Protein 1WJI (pdb70)

GO terms:
  GO:0005634 nucleus (C, IDA)
  GO:0003682 chromatin binding (F, IDA)
  GO:0003713 transcription coactivator activity (F, IDA)
  GO:0035145 exon-exon junction complex (C, IDA)
  GO:0140006 histone H3 reader activity (F, IDA)
  GO:0140008 histone H4 reader activity (F, IDA)
  GO:0005737 cytoplasm (C, EXP)
  GO:0005515 protein binding (F, IPI)
  GO:0005654 nucleoplasm (C, IDA)
  GO:0005829 cytosol (C, IDA)
  GO:0003723 RNA binding (F, HDA)

Nearest PDB structures (foldseek):
  1wji-assembly1_A  TM=7.629E-01  e=2.095E-09  Homo sapiens
  2dai-assembly1_A  TM=6.788E-01  e=2.883E-02  Homo sapiens
  2dak-assembly1_A  TM=6.806E-01  e=3.077E-02  Homo sapiens
  1vg5-assembly1_A  TM=7.131E-01  e=9.955E-02  Arabidopsis thaliana
  2lbc-assembly1_A  TM=7.531E-01  e=1.791E-01  Homo sapiens

Foldseek 3Di:
DPPDPDQEDPVLQVVVCVVPDDSVQLRVLCSVVRNDSVSSVVVVVVVDDDDDDPDDDDPPDDD

Structure (mmCIF, N/CA/C/O backbone):
data_1WJI
#
_entry.id   1WJI
#
loop_
_atom_site.group_PDB
_atom_site.id
_atom_site.type_symbol
_atom_site.label_atom_id
_atom_site.label_alt_id
_atom_site.label_comp_id
_atom_site.label_asym_id
_atom_site.label_entity_id
_atom_site.label_seq_id
_atom_site.pdbx_PDB_ins_code
_atom_site.Cartn_x
_atom_site.Cartn_y
_atom_site.Cartn_z
_atom_site.occupancy
_atom_site.B_iso_or_equiv
_atom_site.auth_seq_id
_atom_site.auth_comp_id
_atom_site.auth_asym_id
_atom_site.auth_atom_id
_atom_site.pdbx_PDB_model_num
ATOM 1 N N . GLY A 1 1 ? 19.324 4.575 4.700 1.00 0.00 1 GLY A N 1
ATOM 2 C CA . GLY A 1 1 ? 18.756 5.870 4.374 1.00 0.00 1 GLY A CA 1
ATOM 3 C C . GLY A 1 1 ? 19.810 6.952 4.257 1.00 0.00 1 GLY A C 1
ATOM 4 O O . GLY A 1 1 ? 20.932 6.791 4.737 1.00 0.00 1 GLY A O 1
ATOM 8 N N . SER A 1 2 ? 19.451 8.059 3.614 1.00 0.00 2 SER A N 1
ATOM 9 C CA . SER A 1 2 ? 20.376 9.171 3.429 1.00 0.00 2 SER A CA 1
ATOM 10 C C . SER A 1 2 ? 19.910 10.400 4.204 1.00 0.00 2 SER A C 1
ATOM 11 O O . SER A 1 2 ? 18.724 10.730 4.211 1.00 0.00 2 SER A O 1
ATOM 19 N N . SER A 1 3 ? 20.853 11.073 4.855 1.00 0.00 3 SER A N 1
ATOM 20 C CA . SER A 1 3 ? 20.540 12.264 5.636 1.00 0.00 3 SER A CA 1
ATOM 21 C C . SER A 1 3 ? 19.487 11.957 6.697 1.00 0.00 3 SER A C 1
ATOM 22 O O . SER A 1 3 ? 18.575 12.749 6.931 1.00 0.00 3 SER A O 1
ATOM 30 N N . GLY A 1 4 ? 19.621 10.799 7.337 1.00 0.00 4 GLY A N 1
ATOM 31 C CA . GLY A 1 4 ? 18.676 10.406 8.365 1.00 0.00 4 GLY A CA 1
ATOM 32 C C . GLY A 1 4 ? 17.243 10.418 7.870 1.00 0.00 4 GLY A C 1
ATOM 33 O O . GLY A 1 4 ? 16.656 11.482 7.673 1.00 0.00 4 GLY A O 1
ATOM 37 N N . SER A 1 5 ? 16.678 9.232 7.668 1.00 0.00 5 SER A N 1
ATOM 38 C CA . SER A 1 5 ? 15.307 9.110 7.188 1.00 0.00 5 SER A CA 1
ATOM 39 C C . SER A 1 5 ? 14.593 7.949 7.873 1.00 0.00 5 SER A C 1
ATOM 40 O O . SER A 1 5 ? 15.229 7.011 8.354 1.00 0.00 5 SER A O 1
ATOM 48 N N . SER A 1 6 ? 13.266 8.019 7.914 1.00 0.00 6 SER A N 1
ATOM 49 C CA . SER A 1 6 ? 12.464 6.977 8.543 1.00 0.00 6 SER A CA 1
ATOM 50 C C . SER A 1 6 ? 12.883 5.596 8.049 1.00 0.00 6 SER A C 1
ATOM 51 O O . SER A 1 6 ? 13.746 5.470 7.180 1.00 0.00 6 SER A O 1
ATOM 59 N N . GLY A 1 7 ? 12.266 4.560 8.609 1.00 0.00 7 GLY A N 1
ATOM 60 C CA . GLY A 1 7 ? 12.588 3.201 8.214 1.00 0.00 7 GLY A CA 1
ATOM 61 C C . GLY A 1 7 ? 11.857 2.775 6.956 1.00 0.00 7 GLY A C 1
ATOM 62 O O . GLY A 1 7 ? 11.544 1.597 6.780 1.00 0.00 7 GLY A O 1
ATOM 66 N N . VAL A 1 8 ? 11.583 3.735 6.079 1.00 0.00 8 VAL A N 1
ATOM 67 C CA . VAL A 1 8 ? 10.883 3.453 4.831 1.00 0.00 8 VAL A CA 1
ATOM 68 C C . VAL A 1 8 ? 11.716 3.876 3.626 1.00 0.00 8 VAL A C 1
ATOM 69 O O . VAL A 1 8 ? 12.550 4.777 3.721 1.00 0.00 8 VAL A O 1
ATOM 82 N N . ASP A 1 9 ? 11.485 3.220 2.494 1.00 0.00 9 ASP A N 1
ATOM 83 C CA . ASP A 1 9 ? 12.214 3.529 1.269 1.00 0.00 9 ASP A CA 1
ATOM 84 C C . ASP A 1 9 ? 11.395 4.449 0.368 1.00 0.00 9 ASP A C 1
ATOM 85 O O . ASP A 1 9 ? 10.567 3.987 -0.416 1.00 0.00 9 ASP A O 1
ATOM 94 N N . GLU A 1 10 ? 11.633 5.751 0.487 1.00 0.00 10 GLU A N 1
ATOM 95 C CA . GLU A 1 10 ? 10.916 6.734 -0.316 1.00 0.00 10 GLU A CA 1
ATOM 96 C C . GLU A 1 10 ? 10.644 6.197 -1.718 1.00 0.00 10 GLU A C 1
ATOM 97 O O . GLU A 1 10 ? 9.502 6.179 -2.178 1.00 0.00 10 GLU A O 1
ATOM 109 N N . LYS A 1 11 ? 11.701 5.761 -2.394 1.00 0.00 11 LYS A N 1
ATOM 110 C CA . LYS A 1 11 ? 11.579 5.223 -3.744 1.00 0.00 11 LYS A CA 1
ATOM 111 C C . LYS A 1 11 ? 10.403 4.256 -3.839 1.00 0.00 11 LYS A C 1
ATOM 112 O O . LYS A 1 11 ? 9.618 4.310 -4.785 1.00 0.00 11 LYS A O 1
ATOM 131 N N . ALA A 1 12 ? 10.288 3.372 -2.853 1.00 0.00 12 ALA A N 1
ATOM 132 C CA . ALA A 1 12 ? 9.206 2.396 -2.824 1.00 0.00 12 ALA A CA 1
ATOM 133 C C . ALA A 1 12 ? 7.880 3.056 -2.464 1.00 0.00 12 ALA A C 1
ATOM 134 O O . ALA A 1 12 ? 6.827 2.679 -2.979 1.00 0.00 12 ALA A O 1
ATOM 141 N N . LEU A 1 13 ? 7.938 4.043 -1.576 1.00 0.00 13 LEU A N 1
ATOM 142 C CA . LEU A 1 13 ? 6.740 4.756 -1.146 1.00 0.00 13 LEU A CA 1
ATOM 143 C C . LEU A 1 13 ? 6.063 5.445 -2.327 1.00 0.00 13 LEU A C 1
ATOM 144 O O . LEU A 1 13 ? 4.935 5.112 -2.690 1.00 0.00 13 LEU A O 1
ATOM 160 N N . LYS A 1 14 ? 6.760 6.406 -2.924 1.00 0.00 14 LYS A N 1
ATOM 161 C CA . LYS A 1 14 ? 6.229 7.140 -4.066 1.00 0.00 14 LYS A CA 1
ATOM 162 C C . LYS A 1 14 ? 5.597 6.189 -5.078 1.00 0.00 14 LYS A C 1
ATOM 163 O O . LYS A 1 14 ? 4.405 6.284 -5.373 1.00 0.00 14 LYS A O 1
ATOM 182 N N . HIS A 1 15 ? 6.402 5.272 -5.605 1.00 0.00 15 HIS A N 1
ATOM 183 C CA . HIS A 1 15 ? 5.919 4.302 -6.582 1.00 0.00 15 HIS A CA 1
ATOM 184 C C . HIS A 1 15 ? 4.530 3.797 -6.206 1.00 0.00 15 HIS A C 1
ATOM 185 O O . HIS A 1 15 ? 3.673 3.609 -7.070 1.00 0.00 15 HIS A O 1
ATOM 200 N N . ILE A 1 16 ? 4.315 3.579 -4.913 1.00 0.00 16 ILE A N 1
ATOM 201 C CA . ILE A 1 16 ? 3.030 3.096 -4.424 1.00 0.00 16 ILE A CA 1
ATOM 202 C C . ILE A 1 16 ? 2.002 4.221 -4.375 1.00 0.00 16 ILE A C 1
ATOM 203 O O . ILE A 1 16 ? 0.882 4.077 -4.866 1.00 0.00 16 ILE A O 1
ATOM 219 N N . THR A 1 17 ? 2.391 5.345 -3.781 1.00 0.00 17 THR A N 1
ATOM 220 C CA . THR A 1 17 ? 1.504 6.497 -3.669 1.00 0.00 17 THR A CA 1
ATOM 221 C C . THR A 1 17 ? 0.842 6.813 -5.005 1.00 0.00 17 THR A C 1
ATOM 222 O O . THR A 1 17 ? -0.314 7.231 -5.051 1.00 0.00 17 THR A O 1
ATOM 233 N N . GLU A 1 18 ? 1.583 6.610 -6.090 1.00 0.00 18 GLU A N 1
ATOM 234 C CA . GLU A 1 18 ? 1.066 6.875 -7.428 1.00 0.00 18 GLU A CA 1
ATOM 235 C C . GLU A 1 18 ? -0.302 6.226 -7.620 1.00 0.00 18 GLU A C 1
ATOM 236 O O . GLU A 1 18 ? -1.152 6.748 -8.342 1.00 0.00 18 GLU A O 1
ATOM 248 N N . MET A 1 19 ? -0.506 5.086 -6.970 1.00 0.00 19 MET A N 1
ATOM 249 C CA . MET A 1 19 ? -1.770 4.365 -7.069 1.00 0.00 19 MET A CA 1
ATOM 250 C C . MET A 1 19 ? -2.757 4.852 -6.013 1.00 0.00 19 MET A C 1
ATOM 251 O O . MET A 1 19 ? -3.651 4.115 -5.598 1.00 0.00 19 MET A O 1
ATOM 265 N N . GLY A 1 20 ? -2.589 6.098 -5.580 1.00 0.00 20 GLY A N 1
ATOM 266 C CA . GLY A 1 20 ? -3.472 6.660 -4.575 1.00 0.00 20 GLY A CA 1
ATOM 267 C C . GLY A 1 20 ? -3.365 5.944 -3.243 1.00 0.00 20 GLY A C 1
ATOM 268 O O . GLY A 1 20 ? -4.262 5.192 -2.861 1.00 0.00 20 GLY A O 1
ATOM 272 N N . PHE A 1 21 ? -2.264 6.176 -2.535 1.00 0.00 21 PHE A N 1
ATOM 273 C CA . PHE A 1 21 ? -2.042 5.545 -1.240 1.00 0.00 21 PHE A CA 1
ATOM 274 C C . PHE A 1 21 ? -1.459 6.542 -0.242 1.00 0.00 21 PHE A C 1
ATOM 275 O O . PHE A 1 21 ? -0.289 6.914 -0.332 1.00 0.00 21 PHE A O 1
ATOM 292 N N . SER A 1 22 ? -2.284 6.970 0.707 1.00 0.00 22 SER A N 1
ATOM 293 C CA . SER A 1 22 ? -1.853 7.928 1.720 1.00 0.00 22 SER A CA 1
ATOM 294 C C . SER A 1 22 ? -0.405 7.672 2.128 1.00 0.00 22 SER A C 1
ATOM 295 O O . SER A 1 22 ? -0.041 6.557 2.503 1.00 0.00 22 SER A O 1
ATOM 303 N N . LYS A 1 23 ? 0.417 8.713 2.052 1.00 0.00 23 LYS A N 1
ATOM 304 C CA . LYS A 1 23 ? 1.825 8.604 2.414 1.00 0.00 23 LYS A CA 1
ATOM 305 C C . LYS A 1 23 ? 1.989 7.899 3.756 1.00 0.00 23 LYS A C 1
ATOM 306 O O . LYS A 1 23 ? 2.892 7.081 3.931 1.00 0.00 23 LYS A O 1
ATOM 325 N N . GLU A 1 24 ? 1.109 8.220 4.700 1.00 0.00 24 GLU A N 1
ATOM 326 C CA . GLU A 1 24 ? 1.157 7.616 6.026 1.00 0.00 24 GLU A CA 1
ATOM 327 C C . GLU A 1 24 ? 0.914 6.111 5.947 1.00 0.00 24 GLU A C 1
ATOM 328 O O . GLU A 1 24 ? 1.546 5.331 6.659 1.00 0.00 24 GLU A O 1
ATOM 340 N N . ALA A 1 25 ? -0.008 5.712 5.078 1.00 0.00 25 ALA A N 1
ATOM 341 C CA . ALA A 1 25 ? -0.335 4.302 4.904 1.00 0.00 25 ALA A CA 1
ATOM 342 C C . ALA A 1 25 ? 0.816 3.548 4.246 1.00 0.00 25 ALA A C 1
ATOM 343 O O . ALA A 1 25 ? 1.329 2.574 4.796 1.00 0.00 25 ALA A O 1
ATOM 350 N N . SER A 1 26 ? 1.217 4.006 3.064 1.00 0.00 26 SER A N 1
ATOM 351 C CA . SER A 1 26 ? 2.305 3.372 2.328 1.00 0.00 26 SER A CA 1
ATOM 352 C C . SER A 1 26 ? 3.602 3.417 3.130 1.00 0.00 26 SER A C 1
ATOM 353 O O . SER A 1 26 ? 4.371 2.456 3.141 1.00 0.00 26 SER A O 1
ATOM 361 N N . ARG A 1 27 ? 3.837 4.541 3.799 1.00 0.00 27 ARG A N 1
ATOM 362 C CA . ARG A 1 27 ? 5.041 4.713 4.603 1.00 0.00 27 ARG A CA 1
ATOM 363 C C . ARG A 1 27 ? 5.163 3.605 5.645 1.00 0.00 27 ARG A C 1
ATOM 364 O O . ARG A 1 27 ? 6.069 2.775 5.579 1.00 0.00 27 ARG A O 1
ATOM 385 N N . GLN A 1 28 ? 4.243 3.600 6.605 1.00 0.00 28 GLN A N 1
ATOM 386 C CA . GLN A 1 28 ? 4.249 2.594 7.662 1.00 0.00 28 GLN A CA 1
ATOM 387 C C . GLN A 1 28 ? 4.336 1.189 7.075 1.00 0.00 28 GLN A C 1
ATOM 388 O O . GLN A 1 28 ? 5.247 0.427 7.398 1.00 0.00 28 GLN A O 1
ATOM 402 N N . ALA A 1 29 ? 3.383 0.853 6.213 1.00 0.00 29 ALA A N 1
ATOM 403 C CA . ALA A 1 29 ? 3.353 -0.460 5.580 1.00 0.00 29 ALA A CA 1
ATOM 404 C C . ALA A 1 29 ? 4.755 -0.910 5.183 1.00 0.00 29 ALA A C 1
ATOM 405 O O . ALA A 1 29 ? 5.262 -1.914 5.684 1.00 0.00 29 ALA A O 1
ATOM 412 N N . LEU A 1 30 ? 5.377 -0.160 4.279 1.00 0.00 30 LEU A N 1
ATOM 413 C CA . LEU A 1 30 ? 6.722 -0.482 3.814 1.00 0.00 30 LEU A CA 1
ATOM 414 C C . LEU A 1 30 ? 7.639 -0.817 4.986 1.00 0.00 30 LEU A C 1
ATOM 415 O O . LEU A 1 30 ? 8.334 -1.833 4.972 1.00 0.00 30 LEU A O 1
ATOM 431 N N . MET A 1 31 ? 7.633 0.043 5.999 1.00 0.00 31 MET A N 1
ATOM 432 C CA . MET A 1 31 ? 8.462 -0.164 7.181 1.00 0.00 31 MET A CA 1
ATOM 433 C C . MET A 1 31 ? 8.075 -1.454 7.898 1.00 0.00 31 MET A C 1
ATOM 434 O O . MET A 1 31 ? 8.926 -2.140 8.463 1.00 0.00 31 MET A O 1
ATOM 448 N N . ASP A 1 32 ? 6.786 -1.776 7.870 1.00 0.00 32 ASP A N 1
ATOM 449 C CA . ASP A 1 32 ? 6.287 -2.984 8.517 1.00 0.00 32 ASP A CA 1
ATOM 450 C C . ASP A 1 32 ? 6.716 -4.229 7.748 1.00 0.00 32 ASP A C 1
ATOM 451 O O . ASP A 1 32 ? 7.096 -5.237 8.342 1.00 0.00 32 ASP A O 1
ATOM 460 N N . ASN A 1 33 ? 6.651 -4.152 6.423 1.00 0.00 33 ASN A N 1
ATOM 461 C CA . ASN A 1 33 ? 7.031 -5.274 5.572 1.00 0.00 33 ASN A CA 1
ATOM 462 C C . ASN A 1 33 ? 8.500 -5.179 5.171 1.00 0.00 33 ASN A C 1
ATOM 463 O O . ASN A 1 33 ? 8.896 -5.655 4.108 1.00 0.00 33 ASN A O 1
ATOM 474 N N . GLY A 1 34 ? 9.304 -4.561 6.031 1.00 0.00 34 GLY A N 1
ATOM 475 C CA . GLY A 1 34 ? 10.720 -4.415 5.749 1.00 0.00 34 GLY A CA 1
ATOM 476 C C . GLY A 1 34 ? 10.980 -3.781 4.397 1.00 0.00 34 GLY A C 1
ATOM 477 O O . GLY A 1 34 ? 11.520 -4.422 3.497 1.00 0.00 34 GLY A O 1
ATOM 481 N N . ASN A 1 35 ? 10.592 -2.518 4.253 1.00 0.00 35 ASN A N 1
ATOM 482 C CA . ASN A 1 35 ? 10.784 -1.797 3.000 1.00 0.00 35 ASN A CA 1
ATOM 483 C C . ASN A 1 35 ? 10.460 -2.688 1.805 1.00 0.00 35 ASN A C 1
ATOM 484 O O . ASN A 1 35 ? 11.185 -2.699 0.811 1.00 0.00 35 ASN A O 1
ATOM 495 N N . ASN A 1 36 ? 9.364 -3.434 1.910 1.00 0.00 36 ASN A N 1
ATOM 496 C CA . ASN A 1 36 ? 8.944 -4.328 0.837 1.00 0.00 36 ASN A CA 1
ATOM 497 C C . ASN A 1 36 ? 8.063 -3.595 -0.169 1.00 0.00 36 ASN A C 1
ATOM 498 O O . ASN A 1 36 ? 6.893 -3.316 0.100 1.00 0.00 36 ASN A O 1
ATOM 509 N N . LEU A 1 37 ? 8.631 -3.285 -1.329 1.00 0.00 37 LEU A N 1
ATOM 510 C CA . LEU A 1 37 ? 7.897 -2.584 -2.377 1.00 0.00 37 LEU A CA 1
ATOM 511 C C . LEU A 1 37 ? 6.565 -3.271 -2.663 1.00 0.00 37 LEU A C 1
ATOM 512 O O . LEU A 1 37 ? 5.516 -2.628 -2.679 1.00 0.00 37 LEU A O 1
ATOM 528 N N . GLU A 1 38 ? 6.616 -4.581 -2.885 1.00 0.00 38 GLU A N 1
ATOM 529 C CA . GLU A 1 38 ? 5.413 -5.354 -3.168 1.00 0.00 38 GLU A CA 1
ATOM 530 C C . GLU A 1 38 ? 4.557 -5.506 -1.914 1.00 0.00 38 GLU A C 1
ATOM 531 O O . GLU A 1 38 ? 3.460 -4.956 -1.829 1.00 0.00 38 GLU A O 1
ATOM 543 N N . ALA A 1 39 ? 5.067 -6.258 -0.944 1.00 0.00 39 ALA A N 1
ATOM 544 C CA . ALA A 1 39 ? 4.350 -6.482 0.305 1.00 0.00 39 ALA A CA 1
ATOM 545 C C . ALA A 1 39 ? 3.594 -5.230 0.736 1.00 0.00 39 ALA A C 1
ATOM 546 O O . ALA A 1 39 ? 2.465 -5.311 1.220 1.00 0.00 39 ALA A O 1
ATOM 553 N N . ALA A 1 40 ? 4.223 -4.073 0.558 1.00 0.00 40 ALA A N 1
ATOM 554 C CA . ALA A 1 40 ? 3.609 -2.804 0.928 1.00 0.00 40 ALA A CA 1
ATOM 555 C C . ALA A 1 40 ? 2.164 -2.733 0.444 1.00 0.00 40 ALA A C 1
ATOM 556 O O . ALA A 1 40 ? 1.231 -2.701 1.247 1.00 0.00 40 ALA A O 1
ATOM 563 N N . LEU A 1 41 ? 1.986 -2.706 -0.872 1.00 0.00 41 LEU A N 1
ATOM 564 C CA . LEU A 1 41 ? 0.654 -2.638 -1.463 1.00 0.00 41 LEU A CA 1
ATOM 565 C C . LEU A 1 41 ? -0.268 -3.687 -0.851 1.00 0.00 41 LEU A C 1
ATOM 566 O O . LEU A 1 41 ? -1.324 -3.361 -0.311 1.00 0.00 41 LEU A O 1
ATOM 582 N N . ASN A 1 42 ? 0.141 -4.949 -0.938 1.00 0.00 42 ASN A N 1
ATOM 583 C CA . ASN A 1 42 ? -0.648 -6.047 -0.391 1.00 0.00 42 ASN A CA 1
ATOM 584 C C . ASN A 1 42 ? -1.359 -5.621 0.890 1.00 0.00 42 ASN A C 1
ATOM 585 O O . ASN A 1 42 ? -2.576 -5.761 1.014 1.00 0.00 42 ASN A O 1
ATOM 596 N N . VAL A 1 43 ? -0.590 -5.101 1.841 1.00 0.00 43 VAL A N 1
ATOM 597 C CA . VAL A 1 43 ? -1.145 -4.652 3.113 1.00 0.00 43 VAL A CA 1
ATOM 598 C C . VAL A 1 43 ? -2.108 -3.488 2.912 1.00 0.00 43 VAL A C 1
ATOM 599 O O . VAL A 1 43 ? -3.265 -3.544 3.332 1.00 0.00 43 VAL A O 1
ATOM 612 N N . LEU A 1 44 ? -1.625 -2.432 2.266 1.00 0.00 44 LEU A N 1
ATOM 613 C CA . LEU A 1 44 ? -2.443 -1.252 2.008 1.00 0.00 44 LEU A CA 1
ATOM 614 C C . LEU A 1 44 ? -3.773 -1.641 1.372 1.00 0.00 44 LEU A C 1
ATOM 615 O O . LEU A 1 44 ? -4.786 -0.967 1.564 1.00 0.00 44 LEU A O 1
ATOM 631 N N . LEU A 1 45 ? -3.765 -2.732 0.615 1.00 0.00 45 LEU A N 1
ATOM 632 C CA . LEU A 1 45 ? -4.972 -3.213 -0.049 1.00 0.00 45 LEU A CA 1
ATOM 633 C C . LEU A 1 45 ? -5.796 -4.090 0.888 1.00 0.00 45 LEU A C 1
ATOM 634 O O . LEU A 1 45 ? -6.910 -3.732 1.272 1.00 0.00 45 LEU A O 1
ATOM 650 N N . THR A 1 46 ? -5.240 -5.240 1.256 1.00 0.00 46 THR A N 1
ATOM 651 C CA . THR A 1 46 ? -5.922 -6.168 2.149 1.00 0.00 46 THR A CA 1
ATOM 652 C C . THR A 1 46 ? -6.749 -5.421 3.190 1.00 0.00 46 THR A C 1
ATOM 653 O O . THR A 1 46 ? -7.922 -5.727 3.400 1.00 0.00 46 THR A O 1
ATOM 664 N N . SER A 1 47 ? -6.129 -4.441 3.839 1.00 0.00 47 SER A N 1
ATOM 665 C CA . SER A 1 47 ? -6.807 -3.653 4.861 1.00 0.00 47 SER A CA 1
ATOM 666 C C . SER A 1 47 ? -7.923 -2.812 4.248 1.00 0.00 47 SER A C 1
ATOM 667 O O . SER A 1 47 ? -9.031 -2.749 4.778 1.00 0.00 47 SER A O 1
ATOM 675 N N . ASN A 1 48 ? -7.620 -2.167 3.126 1.00 0.00 48 ASN A N 1
ATOM 676 C CA . ASN A 1 48 ? -8.596 -1.329 2.439 1.00 0.00 48 ASN A CA 1
ATOM 677 C C . ASN A 1 48 ? -9.674 -2.181 1.776 1.00 0.00 48 ASN A C 1
ATOM 678 O O . ASN A 1 48 ? -9.384 -3.229 1.196 1.00 0.00 48 ASN A O 1
ATOM 689 N N . LYS A 1 49 ? -10.919 -1.725 1.864 1.00 0.00 49 LYS A N 1
ATOM 690 C CA . LYS A 1 49 ? -12.041 -2.444 1.272 1.00 0.00 49 LYS A CA 1
ATOM 691 C C . LYS A 1 49 ? -11.889 -2.537 -0.243 1.00 0.00 49 LYS A C 1
ATOM 692 O O . LYS A 1 49 ? -12.437 -1.719 -0.982 1.00 0.00 49 LYS A O 1
ATOM 711 N N . GLN A 1 50 ? -11.142 -3.538 -0.698 1.00 0.00 50 GLN A N 1
ATOM 712 C CA . GLN A 1 50 ? -10.920 -3.738 -2.125 1.00 0.00 50 GLN A CA 1
ATOM 713 C C . GLN A 1 50 ? -10.860 -5.223 -2.464 1.00 0.00 50 GLN A C 1
ATOM 714 O O . GLN A 1 50 ? -10.428 -6.040 -1.651 1.00 0.00 50 GLN A O 1
ATOM 728 N N . LYS A 1 51 ? -11.297 -5.567 -3.671 1.00 0.00 51 LYS A N 1
ATOM 729 C CA . LYS A 1 51 ? -11.293 -6.955 -4.120 1.00 0.00 51 LYS A CA 1
ATOM 730 C C . LYS A 1 51 ? -10.045 -7.257 -4.943 1.00 0.00 51 LYS A C 1
ATOM 731 O O . LYS A 1 51 ? -9.556 -6.420 -5.702 1.00 0.00 51 LYS A O 1
ATOM 750 N N . PRO A 1 52 ? -9.518 -8.481 -4.793 1.00 0.00 52 PRO A N 1
ATOM 751 C CA . PRO A 1 52 ? -8.321 -8.921 -5.516 1.00 0.00 52 PRO A CA 1
ATOM 752 C C . PRO A 1 52 ? -8.582 -9.110 -7.007 1.00 0.00 52 PRO A C 1
ATOM 753 O O . PRO A 1 52 ? -9.447 -9.891 -7.403 1.00 0.00 52 PRO A O 1
ATOM 764 N N . VAL A 1 53 ? -7.827 -8.389 -7.831 1.00 0.00 53 VAL A N 1
ATOM 765 C CA . VAL A 1 53 ? -7.976 -8.478 -9.278 1.00 0.00 53 VAL A CA 1
ATOM 766 C C . VAL A 1 53 ? -6.754 -9.129 -9.917 1.00 0.00 53 VAL A C 1
ATOM 767 O O . VAL A 1 53 ? -5.751 -8.465 -10.179 1.00 0.00 53 VAL A O 1
ATOM 780 N N . MET A 1 54 ? -6.845 -10.431 -10.165 1.00 0.00 54 MET A N 1
ATOM 781 C CA . MET A 1 54 ? -5.747 -11.171 -10.775 1.00 0.00 54 MET A CA 1
ATOM 782 C C . MET A 1 54 ? -6.082 -11.556 -12.213 1.00 0.00 54 MET A C 1
ATOM 783 O O . MET A 1 54 ? -6.415 -12.706 -12.496 1.00 0.00 54 MET A O 1
ATOM 797 N N . GLY A 1 55 ? -5.993 -10.585 -13.117 1.00 0.00 55 GLY A N 1
ATOM 798 C CA . GLY A 1 55 ? -6.290 -10.842 -14.513 1.00 0.00 55 GLY A CA 1
ATOM 799 C C . GLY A 1 55 ? -7.455 -11.795 -14.692 1.00 0.00 55 GLY A C 1
ATOM 800 O O . GLY A 1 55 ? -8.291 -11.961 -13.803 1.00 0.00 55 GLY A O 1
ATOM 804 N N . PRO A 1 56 ? -7.522 -12.440 -15.866 1.00 0.00 56 PRO A N 1
ATOM 805 C CA . PRO A 1 56 ? -8.590 -13.392 -16.186 1.00 0.00 56 PRO A CA 1
ATOM 806 C C . PRO A 1 56 ? -8.483 -14.678 -15.374 1.00 0.00 56 PRO A C 1
ATOM 807 O O . PRO A 1 56 ? -7.402 -15.085 -14.949 1.00 0.00 56 PRO A O 1
ATOM 818 N N . PRO A 1 57 ? -9.631 -15.336 -15.152 1.00 0.00 57 PRO A N 1
ATOM 819 C CA . PRO A 1 57 ? -9.692 -16.587 -14.389 1.00 0.00 57 PRO A CA 1
ATOM 820 C C . PRO A 1 57 ? -9.055 -17.753 -15.137 1.00 0.00 57 PRO A C 1
ATOM 821 O O . PRO A 1 57 ? -9.644 -18.303 -16.067 1.00 0.00 57 PRO A O 1
ATOM 832 N N . SER A 1 58 ? -7.847 -18.125 -14.724 1.00 0.00 58 SER A N 1
ATOM 833 C CA . SER A 1 58 ? -7.128 -19.224 -15.358 1.00 0.00 58 SER A CA 1
ATOM 834 C C . SER A 1 58 ? -7.492 -20.556 -14.709 1.00 0.00 58 SER A C 1
ATOM 835 O O . SER A 1 58 ? -7.564 -21.586 -15.378 1.00 0.00 58 SER A O 1
ATOM 843 N N . GLY A 1 59 ? -7.719 -20.527 -13.399 1.00 0.00 59 GLY A N 1
ATOM 844 C CA . GLY A 1 59 ? -8.073 -21.738 -12.681 1.00 0.00 59 GLY A CA 1
ATOM 845 C C . GLY A 1 59 ? -7.001 -22.805 -12.781 1.00 0.00 59 GLY A C 1
ATOM 846 O O . GLY A 1 59 ? -6.317 -22.935 -13.796 1.00 0.00 59 GLY A O 1
ATOM 850 N N . PRO A 1 60 ? -6.841 -23.591 -11.705 1.00 0.00 60 PRO A N 1
ATOM 851 C CA . PRO A 1 60 ? -5.845 -24.665 -11.651 1.00 0.00 60 PRO A CA 1
ATOM 852 C C . PRO A 1 60 ? -6.197 -25.829 -12.572 1.00 0.00 60 PRO A C 1
ATOM 853 O O . PRO A 1 60 ? -5.371 -26.275 -13.368 1.00 0.00 60 PRO A O 1
ATOM 864 N N . SER A 1 61 ? -7.428 -26.316 -12.457 1.00 0.00 61 SER A N 1
ATOM 865 C CA . SER A 1 61 ? -7.888 -27.431 -13.277 1.00 0.00 61 SER A CA 1
ATOM 866 C C . SER A 1 61 ? -9.388 -27.331 -13.537 1.00 0.00 61 SER A C 1
ATOM 867 O O . SER A 1 61 ? -10.141 -26.827 -12.705 1.00 0.00 61 SER A O 1
ATOM 875 N N . SER A 1 62 ? -9.815 -27.817 -14.699 1.00 0.00 62 SER A N 1
ATOM 876 C CA . SER A 1 62 ? -11.224 -27.780 -15.071 1.00 0.00 62 SER A CA 1
ATOM 877 C C . SER A 1 62 ? -11.997 -28.902 -14.385 1.00 0.00 62 SER A C 1
ATOM 878 O O . SER A 1 62 ? -12.090 -30.014 -14.903 1.00 0.00 62 SER A O 1
ATOM 886 N N . GLY A 1 63 ? -12.551 -28.601 -13.214 1.00 0.00 63 GLY A N 1
ATOM 887 C CA . GLY A 1 63 ? -13.309 -29.594 -12.475 1.00 0.00 63 GLY A CA 1
ATOM 888 C C . GLY A 1 63 ? -14.642 -29.907 -13.124 1.00 0.00 63 GLY A C 1
ATOM 889 O O . GLY A 1 63 ? -14.953 -29.392 -14.198 1.00 0.00 63 GLY A O 1
ATOM 893 N N . GLY A 1 1 ? 15.716 19.551 -0.074 1.00 0.00 1 GLY A N 2
ATOM 894 C CA . GLY A 1 1 ? 15.936 18.120 -0.171 1.00 0.00 1 GLY A CA 2
ATOM 895 C C . GLY A 1 1 ? 17.408 17.760 -0.188 1.00 0.00 1 GLY A C 2
ATOM 896 O O . GLY A 1 1 ? 17.855 16.988 -1.036 1.00 0.00 1 GLY A O 2
ATOM 900 N N . SER A 1 2 ? 18.164 18.321 0.751 1.00 0.00 2 SER A N 2
ATOM 901 C CA . SER A 1 2 ? 19.595 18.059 0.837 1.00 0.00 2 SER A CA 2
ATOM 902 C C . SER A 1 2 ? 19.868 16.787 1.635 1.00 0.00 2 SER A C 2
ATOM 903 O O . SER A 1 2 ? 20.448 15.831 1.121 1.00 0.00 2 SER A O 2
ATOM 911 N N . SER A 1 3 ? 19.444 16.785 2.895 1.00 0.00 3 SER A N 2
ATOM 912 C CA . SER A 1 3 ? 19.645 15.633 3.766 1.00 0.00 3 SER A CA 2
ATOM 913 C C . SER A 1 3 ? 18.920 14.406 3.221 1.00 0.00 3 SER A C 2
ATOM 914 O O . SER A 1 3 ? 18.168 14.495 2.252 1.00 0.00 3 SER A O 2
ATOM 922 N N . GLY A 1 4 ? 19.153 13.259 3.853 1.00 0.00 4 GLY A N 2
ATOM 923 C CA . GLY A 1 4 ? 18.516 12.030 3.418 1.00 0.00 4 GLY A CA 2
ATOM 924 C C . GLY A 1 4 ? 18.466 10.984 4.513 1.00 0.00 4 GLY A C 2
ATOM 925 O O . GLY A 1 4 ? 19.432 10.250 4.725 1.00 0.00 4 GLY A O 2
ATOM 929 N N . SER A 1 5 ? 17.338 10.915 5.213 1.00 0.00 5 SER A N 2
ATOM 930 C CA . SER A 1 5 ? 17.169 9.955 6.297 1.00 0.00 5 SER A CA 2
ATOM 931 C C . SER A 1 5 ? 15.703 9.557 6.445 1.00 0.00 5 SER A C 2
ATOM 932 O O . SER A 1 5 ? 14.839 10.402 6.676 1.00 0.00 5 SER A O 2
ATOM 940 N N . SER A 1 6 ? 15.432 8.262 6.311 1.00 0.00 6 SER A N 2
ATOM 941 C CA . SER A 1 6 ? 14.071 7.751 6.426 1.00 0.00 6 SER A CA 2
ATOM 942 C C . SER A 1 6 ? 14.062 6.225 6.425 1.00 0.00 6 SER A C 2
ATOM 943 O O . SER A 1 6 ? 14.675 5.591 5.568 1.00 0.00 6 SER A O 2
ATOM 951 N N . GLY A 1 7 ? 13.361 5.643 7.393 1.00 0.00 7 GLY A N 2
ATOM 952 C CA . GLY A 1 7 ? 13.285 4.197 7.486 1.00 0.00 7 GLY A CA 2
ATOM 953 C C . GLY A 1 7 ? 12.653 3.569 6.260 1.00 0.00 7 GLY A C 2
ATOM 954 O O . GLY A 1 7 ? 13.105 2.528 5.783 1.00 0.00 7 GLY A O 2
ATOM 958 N N . VAL A 1 8 ? 11.602 4.202 5.748 1.00 0.00 8 VAL A N 2
ATOM 959 C CA . VAL A 1 8 ? 10.906 3.699 4.570 1.00 0.00 8 VAL A CA 2
ATOM 960 C C . VAL A 1 8 ? 11.668 4.038 3.294 1.00 0.00 8 VAL A C 2
ATOM 961 O O . VAL A 1 8 ? 12.276 5.103 3.187 1.00 0.00 8 VAL A O 2
ATOM 974 N N . ASP A 1 9 ? 11.631 3.126 2.329 1.00 0.00 9 ASP A N 2
ATOM 975 C CA . ASP A 1 9 ? 12.318 3.329 1.059 1.00 0.00 9 ASP A CA 2
ATOM 976 C C . ASP A 1 9 ? 11.512 4.247 0.146 1.00 0.00 9 ASP A C 2
ATOM 977 O O . ASP A 1 9 ? 10.618 3.797 -0.570 1.00 0.00 9 ASP A O 2
ATOM 986 N N . GLU A 1 10 ? 11.833 5.537 0.178 1.00 0.00 10 GLU A N 2
ATOM 987 C CA . GLU A 1 10 ? 11.137 6.518 -0.645 1.00 0.00 10 GLU A CA 2
ATOM 988 C C . GLU A 1 10 ? 10.775 5.928 -2.006 1.00 0.00 10 GLU A C 2
ATOM 989 O O . GLU A 1 10 ? 9.612 5.935 -2.409 1.00 0.00 10 GLU A O 2
ATOM 1001 N N . LYS A 1 11 ? 11.781 5.419 -2.709 1.00 0.00 11 LYS A N 2
ATOM 1002 C CA . LYS A 1 11 ? 11.571 4.825 -4.024 1.00 0.00 11 LYS A CA 2
ATOM 1003 C C . LYS A 1 11 ? 10.340 3.924 -4.024 1.00 0.00 11 LYS A C 2
ATOM 1004 O O . LYS A 1 11 ? 9.529 3.966 -4.948 1.00 0.00 11 LYS A O 2
ATOM 1023 N N . ALA A 1 12 ? 10.208 3.111 -2.981 1.00 0.00 12 ALA A N 2
ATOM 1024 C CA . ALA A 1 12 ? 9.074 2.203 -2.859 1.00 0.00 12 ALA A CA 2
ATOM 1025 C C . ALA A 1 12 ? 7.826 2.943 -2.390 1.00 0.00 12 ALA A C 2
ATOM 1026 O O . ALA A 1 12 ? 6.716 2.662 -2.846 1.00 0.00 12 ALA A O 2
ATOM 1033 N N . LEU A 1 13 ? 8.013 3.890 -1.477 1.00 0.00 13 LEU A N 2
ATOM 1034 C CA . LEU A 1 13 ? 6.901 4.671 -0.946 1.00 0.00 13 LEU A CA 2
ATOM 1035 C C . LEU A 1 13 ? 6.169 5.406 -2.063 1.00 0.00 13 LEU A C 2
ATOM 1036 O O . LEU A 1 13 ? 4.962 5.240 -2.244 1.00 0.00 13 LEU A O 2
ATOM 1052 N N . LYS A 1 14 ? 6.907 6.218 -2.813 1.00 0.00 14 LYS A N 2
ATOM 1053 C CA . LYS A 1 14 ? 6.329 6.977 -3.916 1.00 0.00 14 LYS A CA 2
ATOM 1054 C C . LYS A 1 14 ? 5.612 6.054 -4.895 1.00 0.00 14 LYS A C 2
ATOM 1055 O O . LYS A 1 14 ? 4.413 6.196 -5.133 1.00 0.00 14 LYS A O 2
ATOM 1074 N N . HIS A 1 15 ? 6.355 5.106 -5.460 1.00 0.00 15 HIS A N 2
ATOM 1075 C CA . HIS A 1 15 ? 5.789 4.158 -6.412 1.00 0.00 15 HIS A CA 2
ATOM 1076 C C . HIS A 1 15 ? 4.383 3.739 -5.992 1.00 0.00 15 HIS A C 2
ATOM 1077 O O . HIS A 1 15 ? 3.524 3.480 -6.835 1.00 0.00 15 HIS A O 2
ATOM 1092 N N . ILE A 1 16 ? 4.157 3.674 -4.684 1.00 0.00 16 ILE A N 2
ATOM 1093 C CA . ILE A 1 16 ? 2.856 3.287 -4.153 1.00 0.00 16 ILE A CA 2
ATOM 1094 C C . ILE A 1 16 ? 1.894 4.470 -4.138 1.00 0.00 16 ILE A C 2
ATOM 1095 O O . ILE A 1 16 ? 0.830 4.428 -4.757 1.00 0.00 16 ILE A O 2
ATOM 1111 N N . THR A 1 17 ? 2.275 5.527 -3.428 1.00 0.00 17 THR A N 2
ATOM 1112 C CA . THR A 1 17 ? 1.448 6.723 -3.333 1.00 0.00 17 THR A CA 2
ATOM 1113 C C . THR A 1 17 ? 0.889 7.115 -4.696 1.00 0.00 17 THR A C 2
ATOM 1114 O O . THR A 1 17 ? -0.178 7.720 -4.788 1.00 0.00 17 THR A O 2
ATOM 1125 N N . GLU A 1 18 ? 1.618 6.766 -5.752 1.00 0.00 18 GLU A N 2
ATOM 1126 C CA . GLU A 1 18 ? 1.194 7.083 -7.110 1.00 0.00 18 GLU A CA 2
ATOM 1127 C C . GLU A 1 18 ? -0.146 6.426 -7.429 1.00 0.00 18 GLU A C 2
ATOM 1128 O O . GLU A 1 18 ? -1.053 7.067 -7.959 1.00 0.00 18 GLU A O 2
ATOM 1140 N N . MET A 1 19 ? -0.262 5.143 -7.102 1.00 0.00 19 MET A N 2
ATOM 1141 C CA . MET A 1 19 ? -1.491 4.399 -7.352 1.00 0.00 19 MET A CA 2
ATOM 1142 C C . MET A 1 19 ? -2.677 5.059 -6.656 1.00 0.00 19 MET A C 2
ATOM 1143 O O . MET A 1 19 ? -3.823 4.897 -7.074 1.00 0.00 19 MET A O 2
ATOM 1157 N N . GLY A 1 20 ? -2.394 5.803 -5.591 1.00 0.00 20 GLY A N 2
ATOM 1158 C CA . GLY A 1 20 ? -3.448 6.475 -4.854 1.00 0.00 20 GLY A CA 2
ATOM 1159 C C . GLY A 1 20 ? -3.508 6.042 -3.403 1.00 0.00 20 GLY A C 2
ATOM 1160 O O . GLY A 1 20 ? -4.500 5.461 -2.960 1.00 0.00 20 GLY A O 2
ATOM 1164 N N . PHE A 1 21 ? -2.443 6.322 -2.659 1.00 0.00 21 PHE A N 2
ATOM 1165 C CA . PHE A 1 21 ? -2.377 5.956 -1.249 1.00 0.00 21 PHE A CA 2
ATOM 1166 C C . PHE A 1 21 ? -1.849 7.115 -0.410 1.00 0.00 21 PHE A C 2
ATOM 1167 O O . PHE A 1 21 ? -1.108 7.966 -0.903 1.00 0.00 21 PHE A O 2
ATOM 1184 N N . SER A 1 22 ? -2.236 7.142 0.862 1.00 0.00 22 SER A N 2
ATOM 1185 C CA . SER A 1 22 ? -1.806 8.199 1.769 1.00 0.00 22 SER A CA 2
ATOM 1186 C C . SER A 1 22 ? -0.338 8.026 2.149 1.00 0.00 22 SER A C 2
ATOM 1187 O O . SER A 1 22 ? 0.053 7.005 2.713 1.00 0.00 22 SER A O 2
ATOM 1195 N N . LYS A 1 23 ? 0.470 9.032 1.834 1.00 0.00 23 LYS A N 2
ATOM 1196 C CA . LYS A 1 23 ? 1.895 8.995 2.141 1.00 0.00 23 LYS A CA 2
ATOM 1197 C C . LYS A 1 23 ? 2.144 8.320 3.486 1.00 0.00 23 LYS A C 2
ATOM 1198 O O . LYS A 1 23 ? 3.003 7.447 3.603 1.00 0.00 23 LYS A O 2
ATOM 1217 N N . GLU A 1 24 ? 1.385 8.731 4.498 1.00 0.00 24 GLU A N 2
ATOM 1218 C CA . GLU A 1 24 ? 1.524 8.164 5.835 1.00 0.00 24 GLU A CA 2
ATOM 1219 C C . GLU A 1 24 ? 1.239 6.665 5.823 1.00 0.00 24 GLU A C 2
ATOM 1220 O O . GLU A 1 24 ? 2.030 5.868 6.325 1.00 0.00 24 GLU A O 2
ATOM 1232 N N . ALA A 1 25 ? 0.102 6.290 5.246 1.00 0.00 25 ALA A N 2
ATOM 1233 C CA . ALA A 1 25 ? -0.288 4.888 5.167 1.00 0.00 25 ALA A CA 2
ATOM 1234 C C . ALA A 1 25 ? 0.809 4.048 4.523 1.00 0.00 25 ALA A C 2
ATOM 1235 O O . ALA A 1 25 ? 1.220 3.023 5.067 1.00 0.00 25 ALA A O 2
ATOM 1242 N N . SER A 1 26 ? 1.279 4.488 3.360 1.00 0.00 26 SER A N 2
ATOM 1243 C CA . SER A 1 26 ? 2.327 3.774 2.639 1.00 0.00 26 SER A CA 2
ATOM 1244 C C . SER A 1 26 ? 3.598 3.683 3.478 1.00 0.00 26 SER A C 2
ATOM 1245 O O . SER A 1 26 ? 4.158 2.602 3.660 1.00 0.00 26 SER A O 2
ATOM 1253 N N . ARG A 1 27 ? 4.048 4.825 3.986 1.00 0.00 27 ARG A N 2
ATOM 1254 C CA . ARG A 1 27 ? 5.253 4.876 4.804 1.00 0.00 27 ARG A CA 2
ATOM 1255 C C . ARG A 1 27 ? 5.250 3.760 5.846 1.00 0.00 27 ARG A C 2
ATOM 1256 O O . ARG A 1 27 ? 6.171 2.945 5.898 1.00 0.00 27 ARG A O 2
ATOM 1277 N N . GLN A 1 28 ? 4.210 3.732 6.672 1.00 0.00 28 GLN A N 2
ATOM 1278 C CA . GLN A 1 28 ? 4.089 2.718 7.713 1.00 0.00 28 GLN A CA 2
ATOM 1279 C C . GLN A 1 28 ? 4.062 1.318 7.108 1.00 0.00 28 GLN A C 2
ATOM 1280 O O . GLN A 1 28 ? 4.863 0.458 7.473 1.00 0.00 28 GLN A O 2
ATOM 1294 N N . ALA A 1 29 ? 3.136 1.097 6.180 1.00 0.00 29 ALA A N 2
ATOM 1295 C CA . ALA A 1 29 ? 3.007 -0.198 5.524 1.00 0.00 29 ALA A CA 2
ATOM 1296 C C . ALA A 1 29 ? 4.375 -0.784 5.190 1.00 0.00 29 ALA A C 2
ATOM 1297 O O . ALA A 1 29 ? 4.735 -1.859 5.672 1.00 0.00 29 ALA A O 2
ATOM 1304 N N . LEU A 1 30 ? 5.132 -0.071 4.364 1.00 0.00 30 LEU A N 2
ATOM 1305 C CA . LEU A 1 30 ? 6.462 -0.521 3.965 1.00 0.00 30 LEU A CA 2
ATOM 1306 C C . LEU A 1 30 ? 7.341 -0.771 5.186 1.00 0.00 30 LEU A C 2
ATOM 1307 O O . LEU A 1 30 ? 7.922 -1.845 5.336 1.00 0.00 30 LEU A O 2
ATOM 1323 N N . MET A 1 31 ? 7.432 0.228 6.058 1.00 0.00 31 MET A N 2
ATOM 1324 C CA . MET A 1 31 ? 8.238 0.115 7.268 1.00 0.00 31 MET A CA 2
ATOM 1325 C C . MET A 1 31 ? 7.868 -1.140 8.052 1.00 0.00 31 MET A C 2
ATOM 1326 O O . MET A 1 31 ? 8.664 -1.646 8.843 1.00 0.00 31 MET A O 2
ATOM 1340 N N . ASP A 1 32 ? 6.656 -1.636 7.828 1.00 0.00 32 ASP A N 2
ATOM 1341 C CA . ASP A 1 32 ? 6.181 -2.832 8.514 1.00 0.00 32 ASP A CA 2
ATOM 1342 C C . ASP A 1 32 ? 6.541 -4.088 7.726 1.00 0.00 32 ASP A C 2
ATOM 1343 O O . ASP A 1 32 ? 6.757 -5.153 8.303 1.00 0.00 32 ASP A O 2
ATOM 1352 N N . ASN A 1 33 ? 6.604 -3.955 6.406 1.00 0.00 33 ASN A N 2
ATOM 1353 C CA . ASN A 1 33 ? 6.936 -5.080 5.539 1.00 0.00 33 ASN A CA 2
ATOM 1354 C C . ASN A 1 33 ? 8.396 -5.016 5.100 1.00 0.00 33 ASN A C 2
ATOM 1355 O O . ASN A 1 33 ? 8.747 -5.463 4.009 1.00 0.00 33 ASN A O 2
ATOM 1366 N N . GLY A 1 34 ? 9.242 -4.457 5.960 1.00 0.00 34 GLY A N 2
ATOM 1367 C CA . GLY A 1 34 ? 10.654 -4.346 5.644 1.00 0.00 34 GLY A CA 2
ATOM 1368 C C . GLY A 1 34 ? 10.899 -3.645 4.322 1.00 0.00 34 GLY A C 2
ATOM 1369 O O . GLY A 1 34 ? 11.613 -4.159 3.463 1.00 0.00 34 GLY A O 2
ATOM 1373 N N . ASN A 1 35 ? 10.303 -2.468 4.159 1.00 0.00 35 ASN A N 2
ATOM 1374 C CA . ASN A 1 35 ? 10.458 -1.696 2.931 1.00 0.00 35 ASN A CA 2
ATOM 1375 C C . ASN A 1 35 ? 10.210 -2.570 1.705 1.00 0.00 35 ASN A C 2
ATOM 1376 O O . ASN A 1 35 ? 10.982 -2.545 0.747 1.00 0.00 35 ASN A O 2
ATOM 1387 N N . ASN A 1 36 ? 9.128 -3.340 1.743 1.00 0.00 36 ASN A N 2
ATOM 1388 C CA . ASN A 1 36 ? 8.777 -4.221 0.635 1.00 0.00 36 ASN A CA 2
ATOM 1389 C C . ASN A 1 36 ? 7.923 -3.487 -0.395 1.00 0.00 36 ASN A C 2
ATOM 1390 O O . ASN A 1 36 ? 6.743 -3.221 -0.162 1.00 0.00 36 ASN A O 2
ATOM 1401 N N . LEU A 1 37 ? 8.527 -3.163 -1.533 1.00 0.00 37 LEU A N 2
ATOM 1402 C CA . LEU A 1 37 ? 7.822 -2.460 -2.600 1.00 0.00 37 LEU A CA 2
ATOM 1403 C C . LEU A 1 37 ? 6.486 -3.130 -2.903 1.00 0.00 37 LEU A C 2
ATOM 1404 O O . LEU A 1 37 ? 5.439 -2.484 -2.883 1.00 0.00 37 LEU A O 2
ATOM 1420 N N . GLU A 1 38 ? 6.530 -4.429 -3.181 1.00 0.00 38 GLU A N 2
ATOM 1421 C CA . GLU A 1 38 ? 5.322 -5.186 -3.486 1.00 0.00 38 GLU A CA 2
ATOM 1422 C C . GLU A 1 38 ? 4.503 -5.437 -2.223 1.00 0.00 38 GLU A C 2
ATOM 1423 O O . GLU A 1 38 ? 3.407 -4.900 -2.064 1.00 0.00 38 GLU A O 2
ATOM 1435 N N . ALA A 1 39 ? 5.043 -6.257 -1.328 1.00 0.00 39 ALA A N 2
ATOM 1436 C CA . ALA A 1 39 ? 4.365 -6.578 -0.079 1.00 0.00 39 ALA A CA 2
ATOM 1437 C C . ALA A 1 39 ? 3.618 -5.366 0.468 1.00 0.00 39 ALA A C 2
ATOM 1438 O O . ALA A 1 39 ? 2.481 -5.480 0.926 1.00 0.00 39 ALA A O 2
ATOM 1445 N N . ALA A 1 40 ? 4.265 -4.207 0.418 1.00 0.00 40 ALA A N 2
ATOM 1446 C CA . ALA A 1 40 ? 3.662 -2.973 0.908 1.00 0.00 40 ALA A CA 2
ATOM 1447 C C . ALA A 1 40 ? 2.199 -2.874 0.489 1.00 0.00 40 ALA A C 2
ATOM 1448 O O . ALA A 1 40 ? 1.299 -2.904 1.329 1.00 0.00 40 ALA A O 2
ATOM 1455 N N . LEU A 1 41 ? 1.969 -2.755 -0.814 1.00 0.00 41 LEU A N 2
ATOM 1456 C CA . LEU A 1 41 ? 0.614 -2.651 -1.345 1.00 0.00 41 LEU A CA 2
ATOM 1457 C C . LEU A 1 41 ? -0.277 -3.754 -0.784 1.00 0.00 41 LEU A C 2
ATOM 1458 O O . LEU A 1 41 ? -1.301 -3.480 -0.159 1.00 0.00 41 LEU A O 2
ATOM 1474 N N . ASN A 1 42 ? 0.121 -5.002 -1.010 1.00 0.00 42 ASN A N 2
ATOM 1475 C CA . ASN A 1 42 ? -0.642 -6.147 -0.525 1.00 0.00 42 ASN A CA 2
ATOM 1476 C C . ASN A 1 42 ? -1.296 -5.835 0.817 1.00 0.00 42 ASN A C 2
ATOM 1477 O O . ASN A 1 42 ? -2.508 -5.984 0.979 1.00 0.00 42 ASN A O 2
ATOM 1488 N N . VAL A 1 43 ? -0.486 -5.402 1.778 1.00 0.00 43 VAL A N 2
ATOM 1489 C CA . VAL A 1 43 ? -0.986 -5.068 3.106 1.00 0.00 43 VAL A CA 2
ATOM 1490 C C . VAL A 1 43 ? -2.000 -3.932 3.042 1.00 0.00 43 VAL A C 2
ATOM 1491 O O . VAL A 1 43 ? -3.045 -3.979 3.693 1.00 0.00 43 VAL A O 2
ATOM 1504 N N . LEU A 1 44 ? -1.686 -2.910 2.253 1.00 0.00 44 LEU A N 2
ATOM 1505 C CA . LEU A 1 44 ? -2.570 -1.759 2.102 1.00 0.00 44 LEU A CA 2
ATOM 1506 C C . LEU A 1 44 ? -3.913 -2.178 1.513 1.00 0.00 44 LEU A C 2
ATOM 1507 O O . LEU A 1 44 ? -4.957 -1.627 1.865 1.00 0.00 44 LEU A O 2
ATOM 1523 N N . LEU A 1 45 ? -3.880 -3.158 0.617 1.00 0.00 45 LEU A N 2
ATOM 1524 C CA . LEU A 1 45 ? -5.096 -3.653 -0.020 1.00 0.00 45 LEU A CA 2
ATOM 1525 C C . LEU A 1 45 ? -5.799 -4.674 0.868 1.00 0.00 45 LEU A C 2
ATOM 1526 O O . LEU A 1 45 ? -6.901 -4.431 1.361 1.00 0.00 45 LEU A O 2
ATOM 1542 N N . THR A 1 46 ? -5.153 -5.819 1.071 1.00 0.00 46 THR A N 2
ATOM 1543 C CA . THR A 1 46 ? -5.715 -6.876 1.901 1.00 0.00 46 THR A CA 2
ATOM 1544 C C . THR A 1 46 ? -6.521 -6.298 3.058 1.00 0.00 46 THR A C 2
ATOM 1545 O O . THR A 1 46 ? -7.562 -6.838 3.434 1.00 0.00 46 THR A O 2
ATOM 1556 N N . SER A 1 47 ? -6.035 -5.195 3.619 1.00 0.00 47 SER A N 2
ATOM 1557 C CA . SER A 1 47 ? -6.709 -4.545 4.737 1.00 0.00 47 SER A CA 2
ATOM 1558 C C . SER A 1 47 ? -7.927 -3.761 4.255 1.00 0.00 47 SER A C 2
ATOM 1559 O O . SER A 1 47 ? -9.047 -3.997 4.704 1.00 0.00 47 SER A O 2
ATOM 1567 N N . ASN A 1 48 ? -7.697 -2.829 3.336 1.00 0.00 48 ASN A N 2
ATOM 1568 C CA . ASN A 1 48 ? -8.774 -2.009 2.793 1.00 0.00 48 ASN A CA 2
ATOM 1569 C C . ASN A 1 48 ? -9.656 -2.825 1.853 1.00 0.00 48 ASN A C 2
ATOM 1570 O O . ASN A 1 48 ? -9.326 -3.957 1.499 1.00 0.00 48 ASN A O 2
ATOM 1581 N N . LYS A 1 49 ? -10.780 -2.241 1.450 1.00 0.00 49 LYS A N 2
ATOM 1582 C CA . LYS A 1 49 ? -11.710 -2.911 0.549 1.00 0.00 49 LYS A CA 2
ATOM 1583 C C . LYS A 1 49 ? -11.207 -2.859 -0.890 1.00 0.00 49 LYS A C 2
ATOM 1584 O O . LYS A 1 49 ? -11.490 -1.911 -1.621 1.00 0.00 49 LYS A O 2
ATOM 1603 N N . GLN A 1 50 ? -10.462 -3.885 -1.288 1.00 0.00 50 GLN A N 2
ATOM 1604 C CA . GLN A 1 50 ? -9.920 -3.956 -2.640 1.00 0.00 50 GLN A CA 2
ATOM 1605 C C . GLN A 1 50 ? -10.921 -3.416 -3.656 1.00 0.00 50 GLN A C 2
ATOM 1606 O O . GLN A 1 50 ? -12.130 -3.435 -3.424 1.00 0.00 50 GLN A O 2
ATOM 1620 N N . LYS A 1 51 ? -10.410 -2.934 -4.784 1.00 0.00 51 LYS A N 2
ATOM 1621 C CA . LYS A 1 51 ? -11.258 -2.388 -5.837 1.00 0.00 51 LYS A CA 2
ATOM 1622 C C . LYS A 1 51 ? -11.149 -3.222 -7.109 1.00 0.00 51 LYS A C 2
ATOM 1623 O O . LYS A 1 51 ? -10.098 -3.781 -7.426 1.00 0.00 51 LYS A O 2
ATOM 1642 N N . PRO A 1 52 ? -12.258 -3.307 -7.859 1.00 0.00 52 PRO A N 2
ATOM 1643 C CA . PRO A 1 52 ? -12.311 -4.069 -9.110 1.00 0.00 52 PRO A CA 2
ATOM 1644 C C . PRO A 1 52 ? -11.493 -3.418 -10.220 1.00 0.00 52 PRO A C 2
ATOM 1645 O O . PRO A 1 52 ? -11.715 -2.259 -10.571 1.00 0.00 52 PRO A O 2
ATOM 1656 N N . VAL A 1 53 ? -10.546 -4.171 -10.771 1.00 0.00 53 VAL A N 2
ATOM 1657 C CA . VAL A 1 53 ? -9.695 -3.667 -11.843 1.00 0.00 53 VAL A CA 2
ATOM 1658 C C . VAL A 1 53 ? -10.451 -3.615 -13.165 1.00 0.00 53 VAL A C 2
ATOM 1659 O O . VAL A 1 53 ? -10.931 -4.636 -13.658 1.00 0.00 53 VAL A O 2
ATOM 1672 N N . MET A 1 54 ? -10.553 -2.419 -13.736 1.00 0.00 54 MET A N 2
ATOM 1673 C CA . MET A 1 54 ? -11.250 -2.234 -15.003 1.00 0.00 54 MET A CA 2
ATOM 1674 C C . MET A 1 54 ? -10.331 -2.550 -16.180 1.00 0.00 54 MET A C 2
ATOM 1675 O O . MET A 1 54 ? -9.474 -1.746 -16.543 1.00 0.00 54 MET A O 2
ATOM 1689 N N . GLY A 1 55 ? -10.517 -3.726 -16.771 1.00 0.00 55 GLY A N 2
ATOM 1690 C CA . GLY A 1 55 ? -9.697 -4.127 -17.900 1.00 0.00 55 GLY A CA 2
ATOM 1691 C C . GLY A 1 55 ? -9.562 -5.632 -18.013 1.00 0.00 55 GLY A C 2
ATOM 1692 O O . GLY A 1 55 ? -9.990 -6.383 -17.136 1.00 0.00 55 GLY A O 2
ATOM 1696 N N . PRO A 1 56 ? -8.956 -6.095 -19.116 1.00 0.00 56 PRO A N 2
ATOM 1697 C CA . PRO A 1 56 ? -8.753 -7.525 -19.368 1.00 0.00 56 PRO A CA 2
ATOM 1698 C C . PRO A 1 56 ? -7.723 -8.138 -18.426 1.00 0.00 56 PRO A C 2
ATOM 1699 O O . PRO A 1 56 ? -6.954 -7.438 -17.767 1.00 0.00 56 PRO A O 2
ATOM 1710 N N . PRO A 1 57 ? -7.705 -9.478 -18.359 1.00 0.00 57 PRO A N 2
ATOM 1711 C CA . PRO A 1 57 ? -6.773 -10.215 -17.501 1.00 0.00 57 PRO A CA 2
ATOM 1712 C C . PRO A 1 57 ? -5.333 -10.123 -17.996 1.00 0.00 57 PRO A C 2
ATOM 1713 O O . PRO A 1 57 ? -4.869 -10.981 -18.747 1.00 0.00 57 PRO A O 2
ATOM 1724 N N . SER A 1 58 ? -4.632 -9.078 -17.569 1.00 0.00 58 SER A N 2
ATOM 1725 C CA . SER A 1 58 ? -3.245 -8.873 -17.971 1.00 0.00 58 SER A CA 2
ATOM 1726 C C . SER A 1 58 ? -2.317 -8.912 -16.761 1.00 0.00 58 SER A C 2
ATOM 1727 O O . SER A 1 58 ? -2.769 -9.002 -15.621 1.00 0.00 58 SER A O 2
ATOM 1735 N N . GLY A 1 59 ? -1.014 -8.844 -17.020 1.00 0.00 59 GLY A N 2
ATOM 1736 C CA . GLY A 1 59 ? -0.042 -8.873 -15.943 1.00 0.00 59 GLY A CA 2
ATOM 1737 C C . GLY A 1 59 ? 0.859 -7.654 -15.943 1.00 0.00 59 GLY A C 2
ATOM 1738 O O . GLY A 1 59 ? 1.988 -7.690 -16.432 1.00 0.00 59 GLY A O 2
ATOM 1742 N N . PRO A 1 60 ? 0.358 -6.543 -15.383 1.00 0.00 60 PRO A N 2
ATOM 1743 C CA . PRO A 1 60 ? 1.108 -5.286 -15.308 1.00 0.00 60 PRO A CA 2
ATOM 1744 C C . PRO A 1 60 ? 2.278 -5.367 -14.333 1.00 0.00 60 PRO A C 2
ATOM 1745 O O . PRO A 1 60 ? 2.093 -5.289 -13.119 1.00 0.00 60 PRO A O 2
ATOM 1756 N N . SER A 1 61 ? 3.482 -5.523 -14.873 1.00 0.00 61 SER A N 2
ATOM 1757 C CA . SER A 1 61 ? 4.683 -5.617 -14.050 1.00 0.00 61 SER A CA 2
ATOM 1758 C C . SER A 1 61 ? 5.901 -5.091 -14.803 1.00 0.00 61 SER A C 2
ATOM 1759 O O . SER A 1 61 ? 6.374 -5.715 -15.753 1.00 0.00 61 SER A O 2
ATOM 1767 N N . SER A 1 62 ? 6.402 -3.938 -14.372 1.00 0.00 62 SER A N 2
ATOM 1768 C CA . SER A 1 62 ? 7.563 -3.324 -15.007 1.00 0.00 62 SER A CA 2
ATOM 1769 C C . SER A 1 62 ? 8.039 -2.112 -14.213 1.00 0.00 62 SER A C 2
ATOM 1770 O O . SER A 1 62 ? 7.398 -1.696 -13.249 1.00 0.00 62 SER A O 2
ATOM 1778 N N . GLY A 1 63 ? 9.170 -1.549 -14.626 1.00 0.00 63 GLY A N 2
ATOM 1779 C CA . GLY A 1 63 ? 9.715 -0.390 -13.943 1.00 0.00 63 GLY A CA 2
ATOM 1780 C C . GLY A 1 63 ? 10.591 0.457 -14.845 1.00 0.00 63 GLY A C 2
ATOM 1781 O O . GLY A 1 63 ? 10.128 1.436 -15.430 1.00 0.00 63 GLY A O 2
ATOM 1785 N N . GLY A 1 1 ? 21.251 0.173 16.031 1.00 0.00 1 GLY A N 3
ATOM 1786 C CA . GLY A 1 1 ? 20.227 0.009 15.016 1.00 0.00 1 GLY A CA 3
ATOM 1787 C C . GLY A 1 1 ? 19.826 1.324 14.378 1.00 0.00 1 GLY A C 3
ATOM 1788 O O . GLY A 1 1 ? 20.618 1.944 13.668 1.00 0.00 1 GLY A O 3
ATOM 1792 N N . SER A 1 2 ? 18.593 1.751 14.630 1.00 0.00 2 SER A N 3
ATOM 1793 C CA . SER A 1 2 ? 18.087 2.999 14.071 1.00 0.00 2 SER A CA 3
ATOM 1794 C C . SER A 1 2 ? 19.170 4.074 14.072 1.00 0.00 2 SER A C 3
ATOM 1795 O O . SER A 1 2 ? 19.499 4.637 15.116 1.00 0.00 2 SER A O 3
ATOM 1803 N N . SER A 1 3 ? 19.720 4.352 12.895 1.00 0.00 3 SER A N 3
ATOM 1804 C CA . SER A 1 3 ? 20.768 5.356 12.759 1.00 0.00 3 SER A CA 3
ATOM 1805 C C . SER A 1 3 ? 20.209 6.759 12.975 1.00 0.00 3 SER A C 3
ATOM 1806 O O . SER A 1 3 ? 20.804 7.576 13.676 1.00 0.00 3 SER A O 3
ATOM 1814 N N . GLY A 1 4 ? 19.058 7.031 12.367 1.00 0.00 4 GLY A N 3
ATOM 1815 C CA . GLY A 1 4 ? 18.436 8.335 12.504 1.00 0.00 4 GLY A CA 3
ATOM 1816 C C . GLY A 1 4 ? 17.232 8.501 11.597 1.00 0.00 4 GLY A C 3
ATOM 1817 O O . GLY A 1 4 ? 16.132 8.799 12.063 1.00 0.00 4 GLY A O 3
ATOM 1821 N N . SER A 1 5 ? 17.440 8.310 10.299 1.00 0.00 5 SER A N 3
ATOM 1822 C CA . SER A 1 5 ? 16.364 8.446 9.324 1.00 0.00 5 SER A CA 3
ATOM 1823 C C . SER A 1 5 ? 15.318 7.351 9.513 1.00 0.00 5 SER A C 3
ATOM 1824 O O . SER A 1 5 ? 15.516 6.416 10.288 1.00 0.00 5 SER A O 3
ATOM 1832 N N . SER A 1 6 ? 14.204 7.477 8.799 1.00 0.00 6 SER A N 3
ATOM 1833 C CA . SER A 1 6 ? 13.124 6.501 8.890 1.00 0.00 6 SER A CA 3
ATOM 1834 C C . SER A 1 6 ? 13.570 5.145 8.351 1.00 0.00 6 SER A C 3
ATOM 1835 O O . SER A 1 6 ? 14.691 4.995 7.867 1.00 0.00 6 SER A O 3
ATOM 1843 N N . GLY A 1 7 ? 12.683 4.159 8.440 1.00 0.00 7 GLY A N 3
ATOM 1844 C CA . GLY A 1 7 ? 13.003 2.828 7.958 1.00 0.00 7 GLY A CA 3
ATOM 1845 C C . GLY A 1 7 ? 12.200 2.447 6.730 1.00 0.00 7 GLY A C 3
ATOM 1846 O O . GLY A 1 7 ? 11.714 1.322 6.621 1.00 0.00 7 GLY A O 3
ATOM 1850 N N . VAL A 1 8 ? 12.058 3.389 5.802 1.00 0.00 8 VAL A N 3
ATOM 1851 C CA . VAL A 1 8 ? 11.308 3.147 4.576 1.00 0.00 8 VAL A CA 3
ATOM 1852 C C . VAL A 1 8 ? 12.092 3.609 3.352 1.00 0.00 8 VAL A C 3
ATOM 1853 O O . VAL A 1 8 ? 12.927 4.510 3.441 1.00 0.00 8 VAL A O 3
ATOM 1866 N N . ASP A 1 9 ? 11.817 2.987 2.211 1.00 0.00 9 ASP A N 3
ATOM 1867 C CA . ASP A 1 9 ? 12.495 3.335 0.968 1.00 0.00 9 ASP A CA 3
ATOM 1868 C C . ASP A 1 9 ? 11.637 4.273 0.125 1.00 0.00 9 ASP A C 3
ATOM 1869 O O . ASP A 1 9 ? 10.739 3.832 -0.591 1.00 0.00 9 ASP A O 3
ATOM 1878 N N . GLU A 1 10 ? 11.920 5.569 0.217 1.00 0.00 10 GLU A N 3
ATOM 1879 C CA . GLU A 1 10 ? 11.172 6.568 -0.536 1.00 0.00 10 GLU A CA 3
ATOM 1880 C C . GLU A 1 10 ? 10.868 6.072 -1.947 1.00 0.00 10 GLU A C 3
ATOM 1881 O O . GLU A 1 10 ? 9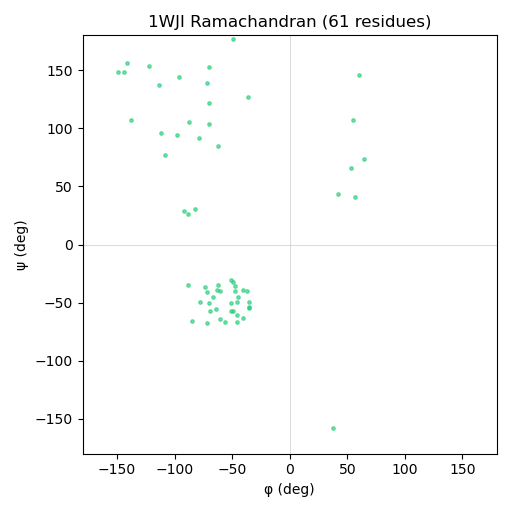.717 6.078 -2.386 1.00 0.00 10 GLU A O 3
ATOM 1893 N N . LYS A 1 11 ? 11.908 5.643 -2.654 1.00 0.00 11 LYS A N 3
ATOM 1894 C CA . LYS A 1 11 ? 11.755 5.142 -4.014 1.00 0.00 11 LYS A CA 3
ATOM 1895 C C . LYS A 1 11 ? 10.577 4.178 -4.110 1.00 0.00 11 LYS A C 3
ATOM 1896 O O . LYS A 1 11 ? 9.763 4.267 -5.029 1.00 0.00 11 LYS A O 3
ATOM 1915 N N . ALA A 1 12 ? 10.491 3.259 -3.154 1.00 0.00 12 ALA A N 3
ATOM 1916 C CA . ALA A 1 12 ? 9.409 2.281 -3.129 1.00 0.00 12 ALA A CA 3
ATOM 1917 C C . ALA A 1 12 ? 8.097 2.926 -2.697 1.00 0.00 12 ALA A C 3
ATOM 1918 O O . ALA A 1 12 ? 7.028 2.582 -3.204 1.00 0.00 12 ALA A O 3
ATOM 1925 N N . LEU A 1 13 ? 8.183 3.860 -1.757 1.00 0.00 13 LEU A N 3
ATOM 1926 C CA . LEU A 1 13 ? 7.001 4.553 -1.256 1.00 0.00 13 LEU A CA 3
ATOM 1927 C C . LEU A 1 13 ? 6.294 5.306 -2.378 1.00 0.00 13 LEU A C 3
ATOM 1928 O O . LEU A 1 13 ? 5.133 5.036 -2.686 1.00 0.00 13 LEU A O 3
ATOM 1944 N N . LYS A 1 14 ? 7.002 6.250 -2.987 1.00 0.00 14 LYS A N 3
ATOM 1945 C CA . LYS A 1 14 ? 6.445 7.041 -4.079 1.00 0.00 14 LYS A CA 3
ATOM 1946 C C . LYS A 1 14 ? 5.746 6.146 -5.097 1.00 0.00 14 LYS A C 3
ATOM 1947 O O . LYS A 1 14 ? 4.564 6.330 -5.392 1.00 0.00 14 LYS A O 3
ATOM 1966 N N . HIS A 1 15 ? 6.482 5.176 -5.629 1.00 0.00 15 HIS A N 3
ATOM 1967 C CA . HIS A 1 15 ? 5.931 4.250 -6.613 1.00 0.00 15 HIS A CA 3
ATOM 1968 C C . HIS A 1 15 ? 4.517 3.826 -6.229 1.00 0.00 15 HIS A C 3
ATOM 1969 O O . HIS A 1 15 ? 3.649 3.673 -7.089 1.00 0.00 15 HIS A O 3
ATOM 1984 N N . ILE A 1 16 ? 4.293 3.638 -4.932 1.00 0.00 16 ILE A N 3
ATOM 1985 C CA . ILE A 1 16 ? 2.985 3.232 -4.435 1.00 0.00 16 ILE A CA 3
ATOM 1986 C C . ILE A 1 16 ? 2.035 4.422 -4.352 1.00 0.00 16 ILE A C 3
ATOM 1987 O O . ILE A 1 16 ? 0.989 4.444 -5.003 1.00 0.00 16 ILE A O 3
ATOM 2003 N N . THR A 1 17 ? 2.405 5.414 -3.548 1.00 0.00 17 THR A N 3
ATOM 2004 C CA . THR A 1 17 ? 1.587 6.608 -3.380 1.00 0.00 17 THR A CA 3
ATOM 2005 C C . THR A 1 17 ? 0.941 7.021 -4.697 1.00 0.00 17 THR A C 3
ATOM 2006 O O . THR A 1 17 ? -0.193 7.500 -4.718 1.00 0.00 17 THR A O 3
ATOM 2017 N N . GLU A 1 18 ? 1.668 6.832 -5.793 1.00 0.00 18 GLU A N 3
ATOM 2018 C CA . GLU A 1 18 ? 1.163 7.186 -7.114 1.00 0.00 18 GLU A CA 3
ATOM 2019 C C . GLU A 1 18 ? -0.189 6.529 -7.374 1.00 0.00 18 GLU A C 3
ATOM 2020 O O . GLU A 1 18 ? -1.127 7.176 -7.838 1.00 0.00 18 GLU A O 3
ATOM 2032 N N . MET A 1 19 ? -0.281 5.238 -7.072 1.00 0.00 19 MET A N 3
ATOM 2033 C CA . MET A 1 19 ? -1.518 4.492 -7.272 1.00 0.00 19 MET A CA 3
ATOM 2034 C C . MET A 1 19 ? -2.673 5.144 -6.519 1.00 0.00 19 MET A C 3
ATOM 2035 O O . MET A 1 19 ? -3.837 4.968 -6.876 1.00 0.00 19 MET A O 3
ATOM 2049 N N . GLY A 1 20 ? -2.343 5.899 -5.475 1.00 0.00 20 GLY A N 3
ATOM 2050 C CA . GLY A 1 20 ? -3.365 6.565 -4.689 1.00 0.00 20 GLY A CA 3
ATOM 2051 C C . GLY A 1 20 ? -3.416 6.062 -3.260 1.00 0.00 20 GLY A C 3
ATOM 2052 O O . GLY A 1 20 ? -4.453 5.585 -2.799 1.00 0.00 20 GLY A O 3
ATOM 2056 N N . PHE A 1 21 ? -2.294 6.168 -2.556 1.00 0.00 21 PHE A N 3
ATOM 2057 C CA . PHE A 1 21 ? -2.214 5.717 -1.172 1.00 0.00 21 PHE A CA 3
ATOM 2058 C C . PHE A 1 21 ? -1.671 6.823 -0.271 1.00 0.00 21 PHE A C 3
ATOM 2059 O O . PHE A 1 21 ? -0.755 7.553 -0.649 1.00 0.00 21 PHE A O 3
ATOM 2076 N N . SER A 1 22 ? -2.243 6.939 0.923 1.00 0.00 22 SER A N 3
ATOM 2077 C CA . SER A 1 22 ? -1.821 7.958 1.877 1.00 0.00 22 SER A CA 3
ATOM 2078 C C . SER A 1 22 ? -0.359 7.762 2.270 1.00 0.00 22 SER A C 3
ATOM 2079 O O . SER A 1 22 ? 0.059 6.658 2.620 1.00 0.00 22 SER A O 3
ATOM 2087 N N . LYS A 1 23 ? 0.413 8.841 2.208 1.00 0.00 23 LYS A N 3
ATOM 2088 C CA . LYS A 1 23 ? 1.828 8.791 2.557 1.00 0.00 23 LYS A CA 3
ATOM 2089 C C . LYS A 1 23 ? 2.039 8.030 3.862 1.00 0.00 23 LYS A C 3
ATOM 2090 O O . LYS A 1 23 ? 3.025 7.310 4.017 1.00 0.00 23 LYS A O 3
ATOM 2109 N N . GLU A 1 24 ? 1.107 8.194 4.796 1.00 0.00 24 GLU A N 3
ATOM 2110 C CA . GLU A 1 24 ? 1.193 7.521 6.086 1.00 0.00 24 GLU A CA 3
ATOM 2111 C C . GLU A 1 24 ? 0.898 6.030 5.944 1.00 0.00 24 GLU A C 3
ATOM 2112 O O . GLU A 1 24 ? 1.571 5.193 6.544 1.00 0.00 24 GLU A O 3
ATOM 2124 N N . ALA A 1 25 ? -0.114 5.708 5.145 1.00 0.00 25 ALA A N 3
ATOM 2125 C CA . ALA A 1 25 ? -0.498 4.320 4.921 1.00 0.00 25 ALA A CA 3
ATOM 2126 C C . ALA A 1 25 ? 0.628 3.539 4.252 1.00 0.00 25 ALA A C 3
ATOM 2127 O O . ALA A 1 25 ? 0.999 2.456 4.704 1.00 0.00 25 ALA A O 3
ATOM 2134 N N . SER A 1 26 ? 1.168 4.096 3.173 1.00 0.00 26 SER A N 3
ATOM 2135 C CA . SER A 1 26 ? 2.249 3.449 2.439 1.00 0.00 26 SER A CA 3
ATOM 2136 C C . SER A 1 26 ? 3.540 3.458 3.252 1.00 0.00 26 SER A C 3
ATOM 2137 O O . SER A 1 26 ? 4.154 2.415 3.473 1.00 0.00 26 SER A O 3
ATOM 2145 N N . ARG A 1 27 ? 3.944 4.644 3.696 1.00 0.00 27 ARG A N 3
ATOM 2146 C CA . ARG A 1 27 ? 5.162 4.790 4.484 1.00 0.00 27 ARG A CA 3
ATOM 2147 C C . ARG A 1 27 ? 5.188 3.789 5.635 1.00 0.00 27 ARG A C 3
ATOM 2148 O O . ARG A 1 27 ? 6.058 2.921 5.696 1.00 0.00 27 ARG A O 3
ATOM 2169 N N . GLN A 1 28 ? 4.228 3.917 6.546 1.00 0.00 28 GLN A N 3
ATOM 2170 C CA . GLN A 1 28 ? 4.142 3.024 7.695 1.00 0.00 28 GLN A CA 3
ATOM 2171 C C . GLN A 1 28 ? 4.201 1.564 7.256 1.00 0.00 28 GLN A C 3
ATOM 2172 O O . GLN A 1 28 ? 4.936 0.762 7.831 1.00 0.00 28 GLN A O 3
ATOM 2186 N N . ALA A 1 29 ? 3.420 1.227 6.235 1.00 0.00 29 ALA A N 3
ATOM 2187 C CA . ALA A 1 29 ? 3.384 -0.135 5.718 1.00 0.00 29 ALA A CA 3
ATOM 2188 C C . ALA A 1 29 ? 4.790 -0.649 5.427 1.00 0.00 29 ALA A C 3
ATOM 2189 O O . ALA A 1 29 ? 5.281 -1.559 6.097 1.00 0.00 29 ALA A O 3
ATOM 2196 N N . LEU A 1 30 ? 5.434 -0.062 4.424 1.00 0.00 30 LEU A N 3
ATOM 2197 C CA . LEU A 1 30 ? 6.784 -0.461 4.044 1.00 0.00 30 LEU A CA 3
ATOM 2198 C C . LEU A 1 30 ? 7.649 -0.701 5.277 1.00 0.00 30 LEU A C 3
ATOM 2199 O O . LEU A 1 30 ? 8.293 -1.742 5.402 1.00 0.00 30 LEU A O 3
ATOM 2215 N N . MET A 1 31 ? 7.656 0.268 6.187 1.00 0.00 31 MET A N 3
ATOM 2216 C CA . MET A 1 31 ? 8.439 0.159 7.413 1.00 0.00 31 MET A CA 3
ATOM 2217 C C . MET A 1 31 ? 8.129 -1.144 8.142 1.00 0.00 31 MET A C 3
ATOM 2218 O O . MET A 1 31 ? 9.013 -1.756 8.741 1.00 0.00 31 MET A O 3
ATOM 2232 N N . ASP A 1 32 ? 6.869 -1.563 8.087 1.00 0.00 32 ASP A N 3
ATOM 2233 C CA . ASP A 1 32 ? 6.443 -2.794 8.742 1.00 0.00 32 ASP A CA 3
ATOM 2234 C C . ASP A 1 32 ? 6.633 -3.994 7.819 1.00 0.00 32 ASP A C 3
ATOM 2235 O O . ASP A 1 32 ? 6.635 -5.140 8.267 1.00 0.00 32 ASP A O 3
ATOM 2244 N N . ASN A 1 33 ? 6.790 -3.722 6.527 1.00 0.00 33 ASN A N 3
ATOM 2245 C CA . ASN A 1 33 ? 6.978 -4.779 5.541 1.00 0.00 33 ASN A CA 3
ATOM 2246 C C . ASN A 1 33 ? 8.425 -4.823 5.059 1.00 0.00 33 ASN A C 3
ATOM 2247 O O . ASN A 1 33 ? 8.699 -5.185 3.916 1.00 0.00 33 ASN A O 3
ATOM 2258 N N . GLY A 1 34 ? 9.348 -4.450 5.941 1.00 0.00 34 GLY A N 3
ATOM 2259 C CA . GLY A 1 34 ? 10.756 -4.455 5.588 1.00 0.00 34 GLY A CA 3
ATOM 2260 C C . GLY A 1 34 ? 11.023 -3.765 4.265 1.00 0.00 34 GLY A C 3
ATOM 2261 O O . GLY A 1 34 ? 11.696 -4.317 3.395 1.00 0.00 34 GLY A O 3
ATOM 2265 N N . ASN A 1 35 ? 10.494 -2.556 4.111 1.00 0.00 35 ASN A N 3
ATOM 2266 C CA . ASN A 1 35 ? 10.678 -1.791 2.883 1.00 0.00 35 ASN A CA 3
ATOM 2267 C C . ASN A 1 35 ? 10.358 -2.643 1.659 1.00 0.00 35 ASN A C 3
ATOM 2268 O O . ASN A 1 35 ? 11.093 -2.630 0.672 1.00 0.00 35 ASN A O 3
ATOM 2279 N N . ASN A 1 36 ? 9.257 -3.384 1.731 1.00 0.00 36 ASN A N 3
ATOM 2280 C CA . ASN A 1 36 ? 8.840 -4.242 0.628 1.00 0.00 36 ASN A CA 3
ATOM 2281 C C . ASN A 1 36 ? 7.930 -3.487 -0.336 1.00 0.00 36 ASN A C 3
ATOM 2282 O O . ASN A 1 36 ? 6.763 -3.233 -0.036 1.00 0.00 36 ASN A O 3
ATOM 2293 N N . LEU A 1 37 ? 8.472 -3.130 -1.495 1.00 0.00 37 LEU A N 3
ATOM 2294 C CA . LEU A 1 37 ? 7.710 -2.404 -2.505 1.00 0.00 37 LEU A CA 3
ATOM 2295 C C . LEU A 1 37 ? 6.380 -3.095 -2.785 1.00 0.00 37 LEU A C 3
ATOM 2296 O O . LEU A 1 37 ? 5.324 -2.464 -2.757 1.00 0.00 37 LEU A O 3
ATOM 2312 N N . GLU A 1 38 ? 6.439 -4.396 -3.052 1.00 0.00 38 GLU A N 3
ATOM 2313 C CA . GLU A 1 38 ? 5.238 -5.173 -3.335 1.00 0.00 38 GLU A CA 3
ATOM 2314 C C . GLU A 1 38 ? 4.408 -5.371 -2.070 1.00 0.00 38 GLU A C 3
ATOM 2315 O O . GLU A 1 38 ? 3.308 -4.834 -1.946 1.00 0.00 38 GLU A O 3
ATOM 2327 N N . ALA A 1 39 ? 4.943 -6.148 -1.133 1.00 0.00 39 ALA A N 3
ATOM 2328 C CA . ALA A 1 39 ? 4.254 -6.417 0.122 1.00 0.00 39 ALA A CA 3
ATOM 2329 C C . ALA A 1 39 ? 3.495 -5.186 0.607 1.00 0.00 39 ALA A C 3
ATOM 2330 O O . ALA A 1 39 ? 2.343 -5.281 1.029 1.00 0.00 39 ALA A O 3
ATOM 2337 N N . ALA A 1 40 ? 4.149 -4.030 0.544 1.00 0.00 40 ALA A N 3
ATOM 2338 C CA . ALA A 1 40 ? 3.536 -2.780 0.975 1.00 0.00 40 ALA A CA 3
ATOM 2339 C C . ALA A 1 40 ? 2.072 -2.713 0.552 1.00 0.00 40 ALA A C 3
ATOM 2340 O O . ALA A 1 40 ? 1.171 -2.736 1.391 1.00 0.00 40 ALA A O 3
ATOM 2347 N N . LEU A 1 41 ? 1.842 -2.629 -0.754 1.00 0.00 41 LEU A N 3
ATOM 2348 C CA . LEU A 1 41 ? 0.487 -2.558 -1.289 1.00 0.00 41 LEU A CA 3
ATOM 2349 C C . LEU A 1 41 ? -0.397 -3.642 -0.681 1.00 0.00 41 LEU A C 3
ATOM 2350 O O . LEU A 1 41 ? -1.429 -3.350 -0.080 1.00 0.00 41 LEU A O 3
ATOM 2366 N N . ASN A 1 42 ? 0.018 -4.895 -0.840 1.00 0.00 42 ASN A N 3
ATOM 2367 C CA . ASN A 1 42 ? -0.735 -6.023 -0.305 1.00 0.00 42 ASN A CA 3
ATOM 2368 C C . ASN A 1 42 ? -1.404 -5.654 1.015 1.00 0.00 42 ASN A C 3
ATOM 2369 O O . ASN A 1 42 ? -2.622 -5.756 1.156 1.00 0.00 42 ASN A O 3
ATOM 2380 N N . VAL A 1 43 ? -0.598 -5.224 1.981 1.00 0.00 43 VAL A N 3
ATOM 2381 C CA . VAL A 1 43 ? -1.111 -4.837 3.289 1.00 0.00 43 VAL A CA 3
ATOM 2382 C C . VAL A 1 43 ? -2.160 -3.738 3.166 1.00 0.00 43 VAL A C 3
ATOM 2383 O O . VAL A 1 43 ? -3.171 -3.747 3.868 1.00 0.00 43 VAL A O 3
ATOM 2396 N N . LEU A 1 44 ? -1.912 -2.790 2.268 1.00 0.00 44 LEU A N 3
ATOM 2397 C CA . LEU A 1 44 ? -2.836 -1.682 2.050 1.00 0.00 44 LEU A CA 3
ATOM 2398 C C . LEU A 1 44 ? -4.096 -2.156 1.332 1.00 0.00 44 LEU A C 3
ATOM 2399 O O . LEU A 1 44 ? -5.155 -1.538 1.441 1.00 0.00 44 LEU A O 3
ATOM 2415 N N . LEU A 1 45 ? -3.974 -3.258 0.600 1.00 0.00 45 LEU A N 3
ATOM 2416 C CA . LEU A 1 45 ? -5.103 -3.817 -0.135 1.00 0.00 45 LEU A CA 3
ATOM 2417 C C . LEU A 1 45 ? -5.926 -4.743 0.754 1.00 0.00 45 LEU A C 3
ATOM 2418 O O . LEU A 1 45 ? -7.066 -4.434 1.105 1.00 0.00 45 LEU A O 3
ATOM 2434 N N . THR A 1 46 ? -5.342 -5.880 1.118 1.00 0.00 46 THR A N 3
ATOM 2435 C CA . THR A 1 46 ? -6.020 -6.851 1.967 1.00 0.00 46 THR A CA 3
ATOM 2436 C C . THR A 1 46 ? -6.878 -6.157 3.019 1.00 0.00 46 THR A C 3
ATOM 2437 O O . THR A 1 46 ? -7.957 -6.635 3.368 1.00 0.00 46 THR A O 3
ATOM 2448 N N . SER A 1 47 ? -6.391 -5.027 3.521 1.00 0.00 47 SER A N 3
ATOM 2449 C CA . SER A 1 47 ? -7.112 -4.268 4.537 1.00 0.00 47 SER A CA 3
ATOM 2450 C C . SER A 1 47 ? -7.314 -2.823 4.093 1.00 0.00 47 SER A C 3
ATOM 2451 O O . SER A 1 47 ? -6.612 -1.919 4.544 1.00 0.00 47 SER A O 3
ATOM 2459 N N . ASN A 1 48 ? -8.281 -2.613 3.204 1.00 0.00 48 ASN A N 3
ATOM 2460 C CA . ASN A 1 48 ? -8.577 -1.278 2.698 1.00 0.00 48 ASN A CA 3
ATOM 2461 C C . ASN A 1 48 ? -9.909 -0.773 3.243 1.00 0.00 48 ASN A C 3
ATOM 2462 O O . ASN A 1 48 ? -10.029 0.384 3.647 1.00 0.00 48 ASN A O 3
ATOM 2473 N N . LYS A 1 49 ? -10.909 -1.648 3.251 1.00 0.00 49 LYS A N 3
ATOM 2474 C CA . LYS A 1 49 ? -12.233 -1.293 3.748 1.00 0.00 49 LYS A CA 3
ATOM 2475 C C . LYS A 1 49 ? -12.710 -2.298 4.791 1.00 0.00 49 LYS A C 3
ATOM 2476 O O . LYS A 1 49 ? -12.117 -3.363 4.956 1.00 0.00 49 LYS A O 3
ATOM 2495 N N . GLN A 1 50 ? -13.785 -1.951 5.492 1.00 0.00 50 GLN A N 3
ATOM 2496 C CA . GLN A 1 50 ? -14.341 -2.824 6.519 1.00 0.00 50 GLN A CA 3
ATOM 2497 C C . GLN A 1 50 ? -14.327 -4.279 6.062 1.00 0.00 50 GLN A C 3
ATOM 2498 O O . GLN A 1 50 ? -15.047 -4.659 5.138 1.00 0.00 50 GLN A O 3
ATOM 2512 N N . LYS A 1 51 ? -13.502 -5.091 6.716 1.00 0.00 51 LYS A N 3
ATOM 2513 C CA . LYS A 1 51 ? -13.393 -6.505 6.378 1.00 0.00 51 LYS A CA 3
ATOM 2514 C C . LYS A 1 51 ? -14.586 -7.287 6.920 1.00 0.00 51 LYS A C 3
ATOM 2515 O O . LYS A 1 51 ? -15.097 -7.013 8.006 1.00 0.00 51 LYS A O 3
ATOM 2534 N N . PRO A 1 52 ? -15.041 -8.285 6.147 1.00 0.00 52 PRO A N 3
ATOM 2535 C CA . PRO A 1 52 ? -16.177 -9.128 6.530 1.00 0.00 52 PRO A CA 3
ATOM 2536 C C . PRO A 1 52 ? -15.847 -10.051 7.697 1.00 0.00 52 PRO A C 3
ATOM 2537 O O . PRO A 1 52 ? -14.685 -10.391 7.924 1.00 0.00 52 PRO A O 3
ATOM 2548 N N . VAL A 1 53 ? -16.875 -10.455 8.436 1.00 0.00 53 VAL A N 3
ATOM 2549 C CA . VAL A 1 53 ? -16.694 -11.341 9.580 1.00 0.00 53 VAL A CA 3
ATOM 2550 C C . VAL A 1 53 ? -17.313 -12.710 9.318 1.00 0.00 53 VAL A C 3
ATOM 2551 O O . VAL A 1 53 ? -18.522 -12.828 9.123 1.00 0.00 53 VAL A O 3
ATOM 2564 N N . MET A 1 54 ? -16.475 -13.741 9.317 1.00 0.00 54 MET A N 3
ATOM 2565 C CA . MET A 1 54 ? -16.940 -15.103 9.081 1.00 0.00 54 MET A CA 3
ATOM 2566 C C . MET A 1 54 ? -16.670 -15.988 10.293 1.00 0.00 54 MET A C 3
ATOM 2567 O O . MET A 1 54 ? -15.646 -16.668 10.362 1.00 0.00 54 MET A O 3
ATOM 2581 N N . GLY A 1 55 ? -17.594 -15.974 11.249 1.00 0.00 55 GLY A N 3
ATOM 2582 C CA . GLY A 1 55 ? -17.436 -16.779 12.446 1.00 0.00 55 GLY A CA 3
ATOM 2583 C C . GLY A 1 55 ? -15.987 -16.903 12.874 1.00 0.00 55 GLY A C 3
ATOM 2584 O O . GLY A 1 55 ? -15.442 -16.033 13.555 1.00 0.00 55 GLY A O 3
ATOM 2588 N N . PRO A 1 56 ? -15.340 -18.007 12.473 1.00 0.00 56 PRO A N 3
ATOM 2589 C CA . PRO A 1 56 ? -13.937 -18.268 12.808 1.00 0.00 56 PRO A CA 3
ATOM 2590 C C . PRO A 1 56 ? -12.982 -17.326 12.083 1.00 0.00 56 PRO A C 3
ATOM 2591 O O . PRO A 1 56 ? -13.241 -16.880 10.966 1.00 0.00 56 PRO A O 3
ATOM 2602 N N . PRO A 1 57 ? -11.851 -17.015 12.732 1.00 0.00 57 PRO A N 3
ATOM 2603 C CA . PRO A 1 57 ? -10.833 -16.123 12.167 1.00 0.00 57 PRO A CA 3
ATOM 2604 C C . PRO A 1 57 ? -10.100 -16.755 10.989 1.00 0.00 57 PRO A C 3
ATOM 2605 O O . PRO A 1 57 ? -10.222 -17.954 10.739 1.00 0.00 57 PRO A O 3
ATOM 2616 N N . SER A 1 58 ? -9.337 -15.939 10.267 1.00 0.00 58 SER A N 3
ATOM 2617 C CA . SER A 1 58 ? -8.586 -16.418 9.112 1.00 0.00 58 SER A CA 3
ATOM 2618 C C . SER A 1 58 ? -7.103 -16.546 9.444 1.00 0.00 58 SER A C 3
ATOM 2619 O O . SER A 1 58 ? -6.537 -15.707 10.144 1.00 0.00 58 SER A O 3
ATOM 2627 N N . GLY A 1 59 ? -6.478 -17.603 8.935 1.00 0.00 59 GLY A N 3
ATOM 2628 C CA . GLY A 1 59 ? -5.066 -17.823 9.188 1.00 0.00 59 GLY A CA 3
ATOM 2629 C C . GLY A 1 59 ? -4.690 -17.574 10.635 1.00 0.00 59 GLY A C 3
ATOM 2630 O O . GLY A 1 59 ? -4.183 -16.510 10.992 1.00 0.00 59 GLY A O 3
ATOM 2634 N N . PRO A 1 60 ? -4.942 -18.571 11.496 1.00 0.00 60 PRO A N 3
ATOM 2635 C CA . PRO A 1 60 ? -4.635 -18.478 12.926 1.00 0.00 60 PRO A CA 3
ATOM 2636 C C . PRO A 1 60 ? -3.135 -18.489 13.200 1.00 0.00 60 PRO A C 3
ATOM 2637 O O . PRO A 1 60 ? -2.640 -17.723 14.026 1.00 0.00 60 PRO A O 3
ATOM 2648 N N . SER A 1 61 ? -2.417 -19.361 12.500 1.00 0.00 61 SER A N 3
ATOM 2649 C CA . SER A 1 61 ? -0.973 -19.474 12.670 1.00 0.00 61 SER A CA 3
ATOM 2650 C C . SER A 1 61 ? -0.349 -20.247 11.512 1.00 0.00 61 SER A C 3
ATOM 2651 O O . SER A 1 61 ? -1.011 -21.055 10.861 1.00 0.00 61 SER A O 3
ATOM 2659 N N . SER A 1 62 ? 0.932 -19.992 11.261 1.00 0.00 62 SER A N 3
ATOM 2660 C CA . SER A 1 62 ? 1.646 -20.660 10.180 1.00 0.00 62 SER A CA 3
ATOM 2661 C C . SER A 1 62 ? 0.734 -20.874 8.976 1.00 0.00 62 SER A C 3
ATOM 2662 O O . SER A 1 62 ? 0.757 -21.930 8.345 1.00 0.00 62 SER A O 3
ATOM 2670 N N . GLY A 1 63 ? -0.071 -19.862 8.664 1.00 0.00 63 GLY A N 3
ATOM 2671 C CA . GLY A 1 63 ? -0.981 -19.959 7.538 1.00 0.00 63 GLY A CA 3
ATOM 2672 C C . GLY A 1 63 ? -2.385 -20.347 7.958 1.00 0.00 63 GLY A C 3
ATOM 2673 O O . GLY A 1 63 ? -3.302 -20.367 7.137 1.00 0.00 63 GLY A O 3
ATOM 2677 N N . GLY A 1 1 ? 11.183 -3.402 22.723 1.00 0.00 1 GLY A N 4
ATOM 2678 C CA . GLY A 1 1 ? 10.426 -2.365 22.046 1.00 0.00 1 GLY A CA 4
ATOM 2679 C C . GLY A 1 1 ? 11.178 -1.774 20.869 1.00 0.00 1 GLY A C 4
ATOM 2680 O O . GLY A 1 1 ? 12.366 -2.039 20.686 1.00 0.00 1 GLY A O 4
ATOM 2684 N N . SER A 1 2 ? 10.483 -0.972 20.068 1.00 0.00 2 SER A N 4
ATOM 2685 C CA . SER A 1 2 ? 11.091 -0.346 18.900 1.00 0.00 2 SER A CA 4
ATOM 2686 C C . SER A 1 2 ? 11.621 1.043 19.242 1.00 0.00 2 SER A C 4
ATOM 2687 O O . SER A 1 2 ? 10.958 1.821 19.928 1.00 0.00 2 SER A O 4
ATOM 2695 N N . SER A 1 3 ? 12.821 1.348 18.758 1.00 0.00 3 SER A N 4
ATOM 2696 C CA . SER A 1 3 ? 13.443 2.641 19.015 1.00 0.00 3 SER A CA 4
ATOM 2697 C C . SER A 1 3 ? 12.621 3.771 18.402 1.00 0.00 3 SER A C 4
ATOM 2698 O O . SER A 1 3 ? 12.365 4.787 19.046 1.00 0.00 3 SER A O 4
ATOM 2706 N N . GLY A 1 4 ? 12.211 3.584 17.151 1.00 0.00 4 GLY A N 4
ATOM 2707 C CA . GLY A 1 4 ? 11.423 4.595 16.471 1.00 0.00 4 GLY A CA 4
ATOM 2708 C C . GLY A 1 4 ? 12.258 5.454 15.542 1.00 0.00 4 GLY A C 4
ATOM 2709 O O . GLY A 1 4 ? 12.740 6.516 15.934 1.00 0.00 4 GLY A O 4
ATOM 2713 N N . SER A 1 5 ? 12.431 4.992 14.307 1.00 0.00 5 SER A N 4
ATOM 2714 C CA . SER A 1 5 ? 13.219 5.723 13.322 1.00 0.00 5 SER A CA 4
ATOM 2715 C C . SER A 1 5 ? 12.642 5.540 11.921 1.00 0.00 5 SER A C 4
ATOM 2716 O O . SER A 1 5 ? 11.825 4.650 11.686 1.00 0.00 5 SER A O 4
ATOM 2724 N N . SER A 1 6 ? 13.072 6.391 10.995 1.00 0.00 6 SER A N 4
ATOM 2725 C CA . SER A 1 6 ? 12.596 6.328 9.618 1.00 0.00 6 SER A CA 4
ATOM 2726 C C . SER A 1 6 ? 13.198 5.130 8.890 1.00 0.00 6 SER A C 4
ATOM 2727 O O . SER A 1 6 ? 14.350 5.167 8.460 1.00 0.00 6 SER A O 4
ATOM 2735 N N . GLY A 1 7 ? 12.409 4.069 8.755 1.00 0.00 7 GLY A N 4
ATOM 2736 C CA . GLY A 1 7 ? 12.881 2.874 8.079 1.00 0.00 7 GLY A CA 4
ATOM 2737 C C . GLY A 1 7 ? 12.064 2.546 6.846 1.00 0.00 7 GLY A C 4
ATOM 2738 O O . GLY A 1 7 ? 11.586 1.422 6.690 1.00 0.00 7 GLY A O 4
ATOM 2742 N N . VAL A 1 8 ? 11.901 3.529 5.966 1.00 0.00 8 VAL A N 4
ATOM 2743 C CA . VAL A 1 8 ? 11.136 3.339 4.740 1.00 0.00 8 VAL A CA 4
ATOM 2744 C C . VAL A 1 8 ? 11.922 3.811 3.522 1.00 0.00 8 VAL A C 4
ATOM 2745 O O . VAL A 1 8 ? 12.683 4.775 3.598 1.00 0.00 8 VAL A O 4
ATOM 2758 N N . ASP A 1 9 ? 11.731 3.125 2.400 1.00 0.00 9 ASP A N 4
ATOM 2759 C CA . ASP A 1 9 ? 12.422 3.475 1.164 1.00 0.00 9 ASP A CA 4
ATOM 2760 C C . ASP A 1 9 ? 11.582 4.433 0.325 1.00 0.00 9 ASP A C 4
ATOM 2761 O O . ASP A 1 9 ? 10.709 4.009 -0.431 1.00 0.00 9 ASP A O 4
ATOM 2770 N N . GLU A 1 10 ? 11.851 5.728 0.466 1.00 0.00 10 GLU A N 4
ATOM 2771 C CA . GLU A 1 10 ? 11.118 6.745 -0.278 1.00 0.00 10 GLU A CA 4
ATOM 2772 C C . GLU A 1 10 ? 10.888 6.304 -1.721 1.00 0.00 10 GLU A C 4
ATOM 2773 O O . GLU A 1 10 ? 9.763 6.337 -2.220 1.00 0.00 10 GLU A O 4
ATOM 2785 N N . LYS A 1 11 ? 11.962 5.892 -2.386 1.00 0.00 11 LYS A N 4
ATOM 2786 C CA . LYS A 1 11 ? 11.879 5.444 -3.771 1.00 0.00 11 LYS A CA 4
ATOM 2787 C C . LYS A 1 11 ? 10.715 4.476 -3.961 1.00 0.00 11 LYS A C 4
ATOM 2788 O O . LYS A 1 11 ? 9.959 4.583 -4.926 1.00 0.00 11 LYS A O 4
ATOM 2807 N N . ALA A 1 12 ? 10.576 3.535 -3.033 1.00 0.00 12 ALA A N 4
ATOM 2808 C CA . ALA A 1 12 ? 9.502 2.551 -3.097 1.00 0.00 12 ALA A CA 4
ATOM 2809 C C . ALA A 1 12 ? 8.165 3.173 -2.707 1.00 0.00 12 ALA A C 4
ATOM 2810 O O . ALA A 1 12 ? 7.140 2.909 -3.336 1.00 0.00 12 ALA A O 4
ATOM 2817 N N . LEU A 1 13 ? 8.183 3.998 -1.666 1.00 0.00 13 LEU A N 4
ATOM 2818 C CA . LEU A 1 13 ? 6.972 4.657 -1.191 1.00 0.00 13 LEU A CA 4
ATOM 2819 C C . LEU A 1 13 ? 6.238 5.342 -2.340 1.00 0.00 13 LEU A C 4
ATOM 2820 O O . LEU A 1 13 ? 5.072 5.052 -2.607 1.00 0.00 13 LEU A O 4
ATOM 2836 N N . LYS A 1 14 ? 6.930 6.250 -3.019 1.00 0.00 14 LYS A N 4
ATOM 2837 C CA . LYS A 1 14 ? 6.347 6.975 -4.142 1.00 0.00 14 LYS A CA 4
ATOM 2838 C C . LYS A 1 14 ? 5.629 6.021 -5.091 1.00 0.00 14 LYS A C 4
ATOM 2839 O O . LYS A 1 14 ? 4.424 6.143 -5.315 1.00 0.00 14 LYS A O 4
ATOM 2858 N N . HIS A 1 15 ? 6.375 5.070 -5.645 1.00 0.00 15 HIS A N 4
ATOM 2859 C CA . HIS A 1 15 ? 5.807 4.094 -6.568 1.00 0.00 15 HIS A CA 4
ATOM 2860 C C . HIS A 1 15 ? 4.385 3.723 -6.160 1.00 0.00 15 HIS A C 4
ATOM 2861 O O . HIS A 1 15 ? 3.510 3.552 -7.009 1.00 0.00 15 HIS A O 4
ATOM 2876 N N . ILE A 1 16 ? 4.161 3.600 -4.856 1.00 0.00 16 ILE A N 4
ATOM 2877 C CA . ILE A 1 16 ? 2.845 3.250 -4.336 1.00 0.00 16 ILE A CA 4
ATOM 2878 C C . ILE A 1 16 ? 1.915 4.459 -4.336 1.00 0.00 16 ILE A C 4
ATOM 2879 O O . ILE A 1 16 ? 0.857 4.443 -4.966 1.00 0.00 16 ILE A O 4
ATOM 2895 N N . THR A 1 17 ? 2.317 5.508 -3.625 1.00 0.00 17 THR A N 4
ATOM 2896 C CA . THR A 1 17 ? 1.521 6.726 -3.542 1.00 0.00 17 THR A CA 4
ATOM 2897 C C . THR A 1 17 ? 0.893 7.064 -4.889 1.00 0.00 17 THR A C 4
ATOM 2898 O O . THR A 1 17 ? -0.265 7.474 -4.957 1.00 0.00 17 THR A O 4
ATOM 2909 N N . GLU A 1 18 ? 1.663 6.888 -5.958 1.00 0.00 18 GLU A N 4
ATOM 2910 C CA . GLU A 1 18 ? 1.180 7.176 -7.303 1.00 0.00 18 GLU A CA 4
ATOM 2911 C C . GLU A 1 18 ? -0.162 6.494 -7.556 1.00 0.00 18 GLU A C 4
ATOM 2912 O O . GLU A 1 18 ? -1.077 7.093 -8.121 1.00 0.00 18 GLU A O 4
ATOM 2924 N N . MET A 1 19 ? -0.270 5.238 -7.135 1.00 0.00 19 MET A N 4
ATOM 2925 C CA . MET A 1 19 ? -1.499 4.475 -7.315 1.00 0.00 19 MET A CA 4
ATOM 2926 C C . MET A 1 19 ? -2.673 5.164 -6.626 1.00 0.00 19 MET A C 4
ATOM 2927 O O . MET A 1 19 ? -3.827 4.980 -7.012 1.00 0.00 19 MET A O 4
ATOM 2941 N N . GLY A 1 20 ? -2.370 5.959 -5.604 1.00 0.00 20 GLY A N 4
ATOM 2942 C CA . GLY A 1 20 ? -3.411 6.663 -4.877 1.00 0.00 20 GLY A CA 4
ATOM 2943 C C . GLY A 1 20 ? -3.518 6.211 -3.434 1.00 0.00 20 GLY A C 4
ATOM 2944 O O . GLY A 1 20 ? -4.618 6.045 -2.908 1.00 0.00 20 GLY A O 4
ATOM 2948 N N . PHE A 1 21 ? -2.372 6.011 -2.792 1.00 0.00 21 PHE A N 4
ATOM 2949 C CA . PHE A 1 21 ? -2.341 5.573 -1.402 1.00 0.00 21 PHE A CA 4
ATOM 2950 C C . PHE A 1 21 ? -1.786 6.670 -0.498 1.00 0.00 21 PHE A C 4
ATOM 2951 O O . PHE A 1 21 ? -0.886 7.414 -0.888 1.00 0.00 21 PHE A O 4
ATOM 2968 N N . SER A 1 22 ? -2.329 6.764 0.711 1.00 0.00 22 SER A N 4
ATOM 2969 C CA . SER A 1 22 ? -1.893 7.772 1.670 1.00 0.00 22 SER A CA 4
ATOM 2970 C C . SER A 1 22 ? -0.420 7.585 2.022 1.00 0.00 22 SER A C 4
ATOM 2971 O O . SER A 1 22 ? 0.000 6.503 2.434 1.00 0.00 22 SER A O 4
ATOM 2979 N N . LYS A 1 23 ? 0.361 8.647 1.856 1.00 0.00 23 LYS A N 4
ATOM 2980 C CA . LYS A 1 23 ? 1.787 8.603 2.157 1.00 0.00 23 LYS A CA 4
ATOM 2981 C C . LYS A 1 23 ? 2.035 7.985 3.529 1.00 0.00 23 LYS A C 4
ATOM 2982 O O . LYS A 1 23 ? 2.990 7.231 3.716 1.00 0.00 23 LYS A O 4
ATOM 3001 N N . GLU A 1 24 ? 1.168 8.307 4.484 1.00 0.00 24 GLU A N 4
ATOM 3002 C CA . GLU A 1 24 ? 1.295 7.782 5.838 1.00 0.00 24 GLU A CA 4
ATOM 3003 C C . GLU A 1 24 ? 1.079 6.271 5.858 1.00 0.00 24 GLU A C 4
ATOM 3004 O O . GLU A 1 24 ? 1.832 5.534 6.494 1.00 0.00 24 GLU A O 4
ATOM 3016 N N . ALA A 1 25 ? 0.044 5.818 5.158 1.00 0.00 25 ALA A N 4
ATOM 3017 C CA . ALA A 1 25 ? -0.270 4.396 5.093 1.00 0.00 25 ALA A CA 4
ATOM 3018 C C . ALA A 1 25 ? 0.824 3.624 4.365 1.00 0.00 25 ALA A C 4
ATOM 3019 O O . ALA A 1 25 ? 1.304 2.600 4.851 1.00 0.00 25 ALA A O 4
ATOM 3026 N N . SER A 1 26 ? 1.215 4.121 3.195 1.00 0.00 26 SER A N 4
ATOM 3027 C CA . SER A 1 26 ? 2.250 3.475 2.398 1.00 0.00 26 SER A CA 4
ATOM 3028 C C . SER A 1 26 ? 3.588 3.487 3.131 1.00 0.00 26 SER A C 4
ATOM 3029 O O . SER A 1 26 ? 4.329 2.504 3.109 1.00 0.00 26 SER A O 4
ATOM 3037 N N . ARG A 1 27 ? 3.890 4.607 3.780 1.00 0.00 27 ARG A N 4
ATOM 3038 C CA . ARG A 1 27 ? 5.138 4.748 4.520 1.00 0.00 27 ARG A CA 4
ATOM 3039 C C . ARG A 1 27 ? 5.244 3.691 5.615 1.00 0.00 27 ARG A C 4
ATOM 3040 O O . ARG A 1 27 ? 6.198 2.915 5.651 1.00 0.00 27 ARG A O 4
ATOM 3061 N N . GLN A 1 28 ? 4.258 3.670 6.507 1.00 0.00 28 GLN A N 4
ATOM 3062 C CA . GLN A 1 28 ? 4.242 2.709 7.604 1.00 0.00 28 GLN A CA 4
ATOM 3063 C C . GLN A 1 28 ? 4.340 1.281 7.078 1.00 0.00 28 GLN A C 4
ATOM 3064 O O . GLN A 1 28 ? 5.266 0.546 7.419 1.00 0.00 28 GLN A O 4
ATOM 3078 N N . ALA A 1 29 ? 3.378 0.894 6.246 1.00 0.00 29 ALA A N 4
ATOM 3079 C CA . ALA A 1 29 ? 3.358 -0.445 5.672 1.00 0.00 29 ALA A CA 4
ATOM 3080 C C . ALA A 1 29 ? 4.761 -0.896 5.279 1.00 0.00 29 ALA A C 4
ATOM 3081 O O . ALA A 1 29 ? 5.285 -1.870 5.820 1.00 0.00 29 ALA A O 4
ATOM 3088 N N . LEU A 1 30 ? 5.363 -0.182 4.335 1.00 0.00 30 LEU A N 4
ATOM 3089 C CA . LEU A 1 30 ? 6.706 -0.508 3.868 1.00 0.00 30 LEU A CA 4
ATOM 3090 C C . LEU A 1 30 ? 7.621 -0.851 5.040 1.00 0.00 30 LEU A C 4
ATOM 3091 O O . LEU A 1 30 ? 8.306 -1.874 5.027 1.00 0.00 30 LEU A O 4
ATOM 3107 N N . MET A 1 31 ? 7.626 0.010 6.052 1.00 0.00 31 MET A N 4
ATOM 3108 C CA . MET A 1 31 ? 8.454 -0.204 7.233 1.00 0.00 31 MET A CA 4
ATOM 3109 C C . MET A 1 31 ? 8.080 -1.508 7.931 1.00 0.00 31 MET A C 4
ATOM 3110 O O . MET A 1 31 ? 8.946 -2.227 8.429 1.00 0.00 31 MET A O 4
ATOM 3124 N N . ASP A 1 32 ? 6.786 -1.806 7.962 1.00 0.00 32 ASP A N 4
ATOM 3125 C CA . ASP A 1 32 ? 6.297 -3.024 8.599 1.00 0.00 32 ASP A CA 4
ATOM 3126 C C . ASP A 1 32 ? 6.698 -4.256 7.793 1.00 0.00 32 ASP A C 4
ATOM 3127 O O . ASP A 1 32 ? 7.036 -5.296 8.358 1.00 0.00 32 ASP A O 4
ATOM 3136 N N . ASN A 1 33 ? 6.656 -4.132 6.471 1.00 0.00 33 ASN A N 4
ATOM 3137 C CA . ASN A 1 33 ? 7.014 -5.236 5.588 1.00 0.00 33 ASN A CA 4
ATOM 3138 C C . ASN A 1 33 ? 8.470 -5.129 5.146 1.00 0.00 33 ASN A C 4
ATOM 3139 O O . ASN A 1 33 ? 8.842 -5.611 4.076 1.00 0.00 33 ASN A O 4
ATOM 3150 N N . GLY A 1 34 ? 9.291 -4.496 5.978 1.00 0.00 34 GLY A N 4
ATOM 3151 C CA . GLY A 1 34 ? 10.697 -4.338 5.656 1.00 0.00 34 GLY A CA 4
ATOM 3152 C C . GLY A 1 34 ? 10.913 -3.680 4.307 1.00 0.00 34 GLY A C 4
ATOM 3153 O O . GLY A 1 34 ? 11.394 -4.315 3.370 1.00 0.00 34 GLY A O 4
ATOM 3157 N N . ASN A 1 35 ? 10.553 -2.404 4.208 1.00 0.00 35 ASN A N 4
ATOM 3158 C CA . ASN A 1 35 ? 10.708 -1.661 2.963 1.00 0.00 35 ASN A CA 4
ATOM 3159 C C . ASN A 1 35 ? 10.357 -2.534 1.761 1.00 0.00 35 ASN A C 4
ATOM 3160 O O . ASN A 1 35 ? 11.042 -2.505 0.740 1.00 0.00 35 ASN A O 4
ATOM 3171 N N . ASN A 1 36 ? 9.286 -3.309 1.892 1.00 0.00 36 ASN A N 4
ATOM 3172 C CA . ASN A 1 36 ? 8.844 -4.190 0.817 1.00 0.00 36 ASN A CA 4
ATOM 3173 C C . ASN A 1 36 ? 7.911 -3.454 -0.140 1.00 0.00 36 ASN A C 4
ATOM 3174 O O . ASN A 1 36 ? 6.718 -3.304 0.130 1.00 0.00 36 ASN A O 4
ATOM 3185 N N . LEU A 1 37 ? 8.461 -2.998 -1.259 1.00 0.00 37 LEU A N 4
ATOM 3186 C CA . LEU A 1 37 ? 7.679 -2.278 -2.259 1.00 0.00 37 LEU A CA 4
ATOM 3187 C C . LEU A 1 37 ? 6.380 -3.015 -2.568 1.00 0.00 37 LEU A C 4
ATOM 3188 O O . LEU A 1 37 ? 5.300 -2.427 -2.536 1.00 0.00 37 LEU A O 4
ATOM 3204 N N . GLU A 1 38 ? 6.494 -4.306 -2.864 1.00 0.00 38 GLU A N 4
ATOM 3205 C CA . GLU A 1 38 ? 5.328 -5.123 -3.177 1.00 0.00 38 GLU A CA 4
ATOM 3206 C C . GLU A 1 38 ? 4.482 -5.365 -1.930 1.00 0.00 38 GLU A C 4
ATOM 3207 O O . GLU A 1 38 ? 3.361 -4.871 -1.821 1.00 0.00 38 GLU A O 4
ATOM 3219 N N . ALA A 1 39 ? 5.029 -6.131 -0.991 1.00 0.00 39 ALA A N 4
ATOM 3220 C CA . ALA A 1 39 ? 4.327 -6.438 0.249 1.00 0.00 39 ALA A CA 4
ATOM 3221 C C . ALA A 1 39 ? 3.518 -5.240 0.733 1.00 0.00 39 ALA A C 4
ATOM 3222 O O . ALA A 1 39 ? 2.412 -5.394 1.249 1.00 0.00 39 ALA A O 4
ATOM 3229 N N . ALA A 1 40 ? 4.077 -4.046 0.563 1.00 0.00 40 ALA A N 4
ATOM 3230 C CA . ALA A 1 40 ? 3.407 -2.822 0.981 1.00 0.00 40 ALA A CA 4
ATOM 3231 C C . ALA A 1 40 ? 1.962 -2.793 0.493 1.00 0.00 40 ALA A C 4
ATOM 3232 O O . ALA A 1 40 ? 1.025 -2.827 1.292 1.00 0.00 40 ALA A O 4
ATOM 3239 N N . LEU A 1 41 ? 1.789 -2.729 -0.822 1.00 0.00 41 LEU A N 4
ATOM 3240 C CA . LEU A 1 41 ? 0.457 -2.694 -1.418 1.00 0.00 41 LEU A CA 4
ATOM 3241 C C . LEU A 1 41 ? -0.423 -3.802 -0.847 1.00 0.00 41 LEU A C 4
ATOM 3242 O O . LEU A 1 41 ? -1.521 -3.544 -0.356 1.00 0.00 41 LEU A O 4
ATOM 3258 N N . ASN A 1 42 ? 0.068 -5.035 -0.915 1.00 0.00 42 ASN A N 4
ATOM 3259 C CA . ASN A 1 42 ? -0.674 -6.182 -0.404 1.00 0.00 42 ASN A CA 4
ATOM 3260 C C . ASN A 1 42 ? -1.414 -5.822 0.881 1.00 0.00 42 ASN A C 4
ATOM 3261 O O . ASN A 1 42 ? -2.638 -5.930 0.956 1.00 0.00 42 ASN A O 4
ATOM 3272 N N . VAL A 1 43 ? -0.663 -5.393 1.890 1.00 0.00 43 VAL A N 4
ATOM 3273 C CA . VAL A 1 43 ? -1.248 -5.016 3.172 1.00 0.00 43 VAL A CA 4
ATOM 3274 C C . VAL A 1 43 ? -2.257 -3.886 3.003 1.00 0.00 43 VAL A C 4
ATOM 3275 O O . VAL A 1 43 ? -3.405 -3.994 3.436 1.00 0.00 43 VAL A O 4
ATOM 3288 N N . LEU A 1 44 ? -1.822 -2.801 2.372 1.00 0.00 44 LEU A N 4
ATOM 3289 C CA . LEU A 1 44 ? -2.688 -1.649 2.145 1.00 0.00 44 LEU A CA 4
ATOM 3290 C C . LEU A 1 44 ? -4.017 -2.079 1.533 1.00 0.00 44 LEU A C 4
ATOM 3291 O O . LEU A 1 44 ? -5.063 -1.496 1.821 1.00 0.00 44 LEU A O 4
ATOM 3307 N N . LEU A 1 45 ? -3.970 -3.103 0.689 1.00 0.00 45 LEU A N 4
ATOM 3308 C CA . LEU A 1 45 ? -5.171 -3.614 0.037 1.00 0.00 45 LEU A CA 4
ATOM 3309 C C . LEU A 1 45 ? -5.964 -4.512 0.982 1.00 0.00 45 LEU A C 4
ATOM 3310 O O . LEU A 1 45 ? -7.095 -4.197 1.352 1.00 0.00 45 LEU A O 4
ATOM 3326 N N . THR A 1 46 ? -5.361 -5.631 1.372 1.00 0.00 46 THR A N 4
ATOM 3327 C CA . THR A 1 46 ? -6.009 -6.573 2.275 1.00 0.00 46 THR A CA 4
ATOM 3328 C C . THR A 1 46 ? -6.865 -5.847 3.306 1.00 0.00 46 THR A C 4
ATOM 3329 O O . THR A 1 46 ? -7.966 -6.289 3.635 1.00 0.00 46 THR A O 4
ATOM 3340 N N . SER A 1 47 ? -6.353 -4.730 3.813 1.00 0.00 47 SER A N 4
ATOM 3341 C CA . SER A 1 47 ? -7.071 -3.944 4.809 1.00 0.00 47 SER A CA 4
ATOM 3342 C C . SER A 1 47 ? -8.148 -3.086 4.152 1.00 0.00 47 SER A C 4
ATOM 3343 O O . SER A 1 47 ? -9.302 -3.085 4.579 1.00 0.00 47 SER A O 4
ATOM 3351 N N . ASN A 1 48 ? -7.761 -2.357 3.111 1.00 0.00 48 ASN A N 4
ATOM 3352 C CA . ASN A 1 48 ? -8.692 -1.494 2.394 1.00 0.00 48 ASN A CA 4
ATOM 3353 C C . ASN A 1 48 ? -10.003 -2.222 2.112 1.00 0.00 48 ASN A C 4
ATOM 3354 O O . ASN A 1 48 ? -10.043 -3.452 2.056 1.00 0.00 48 ASN A O 4
ATOM 3365 N N . LYS A 1 49 ? -11.073 -1.456 1.934 1.00 0.00 49 LYS A N 4
ATOM 3366 C CA . LYS A 1 49 ? -12.386 -2.027 1.656 1.00 0.00 49 LYS A CA 4
ATOM 3367 C C . LYS A 1 49 ? -12.761 -1.839 0.189 1.00 0.00 49 LYS A C 4
ATOM 3368 O O . LYS A 1 49 ? -13.311 -0.806 -0.192 1.00 0.00 49 LYS A O 4
ATOM 3387 N N . GLN A 1 50 ? -12.461 -2.844 -0.627 1.00 0.00 50 GLN A N 4
ATOM 3388 C CA . GLN A 1 50 ? -12.768 -2.789 -2.051 1.00 0.00 50 GLN A CA 4
ATOM 3389 C C . GLN A 1 50 ? -14.151 -3.367 -2.333 1.00 0.00 50 GLN A C 4
ATOM 3390 O O . GLN A 1 50 ? -14.761 -3.996 -1.468 1.00 0.00 50 GLN A O 4
ATOM 3404 N N . LYS A 1 51 ? -14.641 -3.150 -3.549 1.00 0.00 51 LYS A N 4
ATOM 3405 C CA . LYS A 1 51 ? -15.952 -3.650 -3.946 1.00 0.00 51 LYS A CA 4
ATOM 3406 C C . LYS A 1 51 ? -15.829 -4.993 -4.660 1.00 0.00 51 LYS A C 4
ATOM 3407 O O . LYS A 1 51 ? -14.882 -5.241 -5.407 1.00 0.00 51 LYS A O 4
ATOM 3426 N N . PRO A 1 52 ? -16.808 -5.879 -4.427 1.00 0.00 52 PRO A N 4
ATOM 3427 C CA . PRO A 1 52 ? -16.832 -7.211 -5.039 1.00 0.00 52 PRO A CA 4
ATOM 3428 C C . PRO A 1 52 ? -17.106 -7.154 -6.538 1.00 0.00 52 PRO A C 4
ATOM 3429 O O . PRO A 1 52 ? -18.055 -6.507 -6.982 1.00 0.00 52 PRO A O 4
ATOM 3440 N N . VAL A 1 53 ? -16.270 -7.836 -7.315 1.00 0.00 53 VAL A N 4
ATOM 3441 C CA . VAL A 1 53 ? -16.423 -7.864 -8.764 1.00 0.00 53 VAL A CA 4
ATOM 3442 C C . VAL A 1 53 ? -16.954 -9.214 -9.234 1.00 0.00 53 VAL A C 4
ATOM 3443 O O . VAL A 1 53 ? -16.435 -10.263 -8.854 1.00 0.00 53 VAL A O 4
ATOM 3456 N N . MET A 1 54 ? -17.991 -9.179 -10.064 1.00 0.00 54 MET A N 4
ATOM 3457 C CA . MET A 1 54 ? -18.592 -10.400 -10.588 1.00 0.00 54 MET A CA 4
ATOM 3458 C C . MET A 1 54 ? -17.534 -11.298 -11.222 1.00 0.00 54 MET A C 4
ATOM 3459 O O . MET A 1 54 ? -16.738 -10.849 -12.046 1.00 0.00 54 MET A O 4
ATOM 3473 N N . GLY A 1 55 ? -17.531 -12.569 -10.830 1.00 0.00 55 GLY A N 4
ATOM 3474 C CA . GLY A 1 55 ? -16.566 -13.508 -11.370 1.00 0.00 55 GLY A CA 4
ATOM 3475 C C . GLY A 1 55 ? -16.124 -14.537 -10.348 1.00 0.00 55 GLY A C 4
ATOM 3476 O O . GLY A 1 55 ? -16.026 -14.254 -9.154 1.00 0.00 55 GLY A O 4
ATOM 3480 N N . PRO A 1 56 ? -15.849 -15.763 -10.817 1.00 0.00 56 PRO A N 4
ATOM 3481 C CA . PRO A 1 56 ? -15.412 -16.862 -9.952 1.00 0.00 56 PRO A CA 4
ATOM 3482 C C . PRO A 1 56 ? -14.003 -16.648 -9.409 1.00 0.00 56 PRO A C 4
ATOM 3483 O O . PRO A 1 56 ? -13.239 -15.820 -9.907 1.00 0.00 56 PRO A O 4
ATOM 3494 N N . PRO A 1 57 ? -13.648 -17.410 -8.364 1.00 0.00 57 PRO A N 4
ATOM 3495 C CA . PRO A 1 57 ? -12.328 -17.322 -7.732 1.00 0.00 57 PRO A CA 4
ATOM 3496 C C . PRO A 1 57 ? -11.219 -17.862 -8.628 1.00 0.00 57 PRO A C 4
ATOM 3497 O O . PRO A 1 57 ? -10.110 -17.329 -8.649 1.00 0.00 57 PRO A O 4
ATOM 3508 N N . SER A 1 58 ? -11.526 -18.923 -9.368 1.00 0.00 58 SER A N 4
ATOM 3509 C CA . SER A 1 58 ? -10.554 -19.537 -10.264 1.00 0.00 58 SER A CA 4
ATOM 3510 C C . SER A 1 58 ? -10.684 -18.974 -11.676 1.00 0.00 58 SER A C 4
ATOM 3511 O O . SER A 1 58 ? -11.790 -18.748 -12.166 1.00 0.00 58 SER A O 4
ATOM 3519 N N . GLY A 1 59 ? -9.546 -18.750 -12.325 1.00 0.00 59 GLY A N 4
ATOM 3520 C CA . GLY A 1 59 ? -9.553 -18.215 -13.674 1.00 0.00 59 GLY A CA 4
ATOM 3521 C C . GLY A 1 59 ? -8.157 -17.951 -14.201 1.00 0.00 59 GLY A C 4
ATOM 3522 O O . GLY A 1 59 ? -7.172 -18.512 -13.720 1.00 0.00 59 GLY A O 4
ATOM 3526 N N . PRO A 1 60 ? -8.058 -17.079 -15.216 1.00 0.00 60 PRO A N 4
ATOM 3527 C CA . PRO A 1 60 ? -6.777 -16.722 -15.831 1.00 0.00 60 PRO A CA 4
ATOM 3528 C C . PRO A 1 60 ? -5.898 -15.891 -14.902 1.00 0.00 60 PRO A C 4
ATOM 3529 O O . PRO A 1 60 ? -4.712 -15.694 -15.166 1.00 0.00 60 PRO A O 4
ATOM 3540 N N . SER A 1 61 ? -6.488 -15.407 -13.814 1.00 0.00 61 SER A N 4
ATOM 3541 C CA . SER A 1 61 ? -5.760 -14.594 -12.847 1.00 0.00 61 SER A CA 4
ATOM 3542 C C . SER A 1 61 ? -5.481 -15.386 -11.573 1.00 0.00 61 SER A C 4
ATOM 3543 O O . SER A 1 61 ? -6.384 -15.639 -10.776 1.00 0.00 61 SER A O 4
ATOM 3551 N N . SER A 1 62 ? -4.223 -15.773 -11.388 1.00 0.00 62 SER A N 4
ATOM 3552 C CA . SER A 1 62 ? -3.824 -16.539 -10.213 1.00 0.00 62 SER A CA 4
ATOM 3553 C C . SER A 1 62 ? -2.872 -15.731 -9.335 1.00 0.00 62 SER A C 4
ATOM 3554 O O . SER A 1 62 ? -2.424 -14.651 -9.717 1.00 0.00 62 SER A O 4
ATOM 3562 N N . GLY A 1 63 ? -2.567 -16.265 -8.156 1.00 0.00 63 GLY A N 4
ATOM 3563 C CA . GLY A 1 63 ? -1.671 -15.582 -7.242 1.00 0.00 63 GLY A CA 4
ATOM 3564 C C . GLY A 1 63 ? -2.175 -15.602 -5.812 1.00 0.00 63 GLY A C 4
ATOM 3565 O O . GLY A 1 63 ? -2.919 -16.501 -5.422 1.00 0.00 63 GLY A O 4
ATOM 3569 N N . GLY A 1 1 ? 17.208 -0.752 15.638 1.00 0.00 1 GLY A N 5
ATOM 3570 C CA . GLY A 1 1 ? 17.244 0.201 14.544 1.00 0.00 1 GLY A CA 5
ATOM 3571 C C . GLY A 1 1 ? 17.847 1.530 14.953 1.00 0.00 1 GLY A C 5
ATOM 3572 O O . GLY A 1 1 ? 19.066 1.701 14.927 1.00 0.00 1 GLY A O 5
ATOM 3576 N N . SER A 1 2 ? 16.992 2.475 15.330 1.00 0.00 2 SER A N 5
ATOM 3577 C CA . SER A 1 2 ? 17.447 3.799 15.741 1.00 0.00 2 SER A CA 5
ATOM 3578 C C . SER A 1 2 ? 16.347 4.542 16.492 1.00 0.00 2 SER A C 5
ATOM 3579 O O . SER A 1 2 ? 15.221 4.057 16.607 1.00 0.00 2 SER A O 5
ATOM 3587 N N . SER A 1 3 ? 16.682 5.722 17.004 1.00 0.00 3 SER A N 5
ATOM 3588 C CA . SER A 1 3 ? 15.725 6.532 17.748 1.00 0.00 3 SER A CA 5
ATOM 3589 C C . SER A 1 3 ? 15.480 7.865 17.047 1.00 0.00 3 SER A C 5
ATOM 3590 O O . SER A 1 3 ? 15.381 8.909 17.691 1.00 0.00 3 SER A O 5
ATOM 3598 N N . GLY A 1 4 ? 15.383 7.821 15.722 1.00 0.00 4 GLY A N 5
ATOM 3599 C CA . GLY A 1 4 ? 15.151 9.030 14.954 1.00 0.00 4 GLY A CA 5
ATOM 3600 C C . GLY A 1 4 ? 15.049 8.762 13.466 1.00 0.00 4 GLY A C 5
ATOM 3601 O O . GLY A 1 4 ? 14.107 9.209 12.811 1.00 0.00 4 GLY A O 5
ATOM 3605 N N . SER A 1 5 ? 16.021 8.031 12.930 1.00 0.00 5 SER A N 5
ATOM 3606 C CA . SER A 1 5 ? 16.039 7.708 11.508 1.00 0.00 5 SER A CA 5
ATOM 3607 C C . SER A 1 5 ? 14.834 6.852 11.130 1.00 0.00 5 SER A C 5
ATOM 3608 O O . SER A 1 5 ? 14.286 6.129 11.963 1.00 0.00 5 SER A O 5
ATOM 3616 N N . SER A 1 6 ? 14.427 6.938 9.867 1.00 0.00 6 SER A N 5
ATOM 3617 C CA . SER A 1 6 ? 13.285 6.175 9.378 1.00 0.00 6 SER A CA 5
ATOM 3618 C C . SER A 1 6 ? 13.735 4.842 8.789 1.00 0.00 6 SER A C 5
ATOM 3619 O O . SER A 1 6 ? 14.922 4.627 8.545 1.00 0.00 6 SER A O 5
ATOM 3627 N N . GLY A 1 7 ? 12.777 3.948 8.561 1.00 0.00 7 GLY A N 5
ATOM 3628 C CA . GLY A 1 7 ? 13.093 2.647 8.002 1.00 0.00 7 GLY A CA 5
ATOM 3629 C C . GLY A 1 7 ? 12.261 2.325 6.777 1.00 0.00 7 GLY A C 5
ATOM 3630 O O . GLY A 1 7 ? 11.754 1.211 6.637 1.00 0.00 7 GLY A O 5
ATOM 3634 N N . VAL A 1 8 ? 12.118 3.301 5.887 1.00 0.00 8 VAL A N 5
ATOM 3635 C CA . VAL A 1 8 ? 11.341 3.116 4.667 1.00 0.00 8 VAL A CA 5
ATOM 3636 C C . VAL A 1 8 ? 12.120 3.582 3.443 1.00 0.00 8 VAL A C 5
ATOM 3637 O O . VAL A 1 8 ? 12.982 4.456 3.538 1.00 0.00 8 VAL A O 5
ATOM 3650 N N . ASP A 1 9 ? 11.812 2.993 2.293 1.00 0.00 9 ASP A N 5
ATOM 3651 C CA . ASP A 1 9 ? 12.482 3.348 1.048 1.00 0.00 9 ASP A CA 5
ATOM 3652 C C . ASP A 1 9 ? 11.631 4.312 0.227 1.00 0.00 9 ASP A C 5
ATOM 3653 O O . ASP A 1 9 ? 10.715 3.896 -0.482 1.00 0.00 9 ASP A O 5
ATOM 3662 N N . GLU A 1 10 ? 11.938 5.601 0.331 1.00 0.00 10 GLU A N 5
ATOM 3663 C CA . GLU A 1 10 ? 11.199 6.624 -0.400 1.00 0.00 10 GLU A CA 5
ATOM 3664 C C . GLU A 1 10 ? 10.843 6.139 -1.803 1.00 0.00 10 GLU A C 5
ATOM 3665 O O .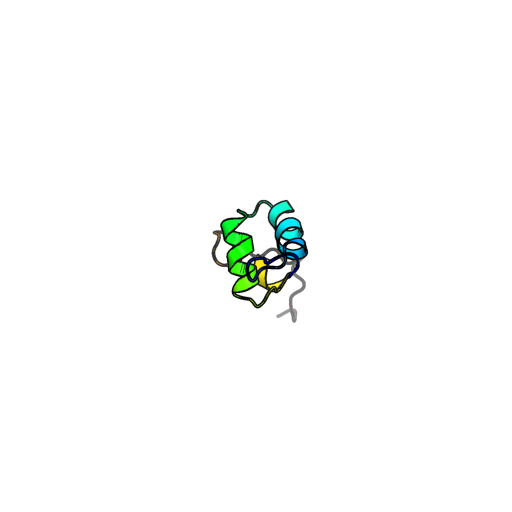 GLU A 1 10 ? 9.674 6.129 -2.190 1.00 0.00 10 GLU A O 5
ATOM 3677 N N . LYS A 1 11 ? 11.858 5.738 -2.560 1.00 0.00 11 LYS A N 5
ATOM 3678 C CA . LYS A 1 11 ? 11.655 5.251 -3.919 1.00 0.00 11 LYS A CA 5
ATOM 3679 C C . LYS A 1 11 ? 10.448 4.321 -3.988 1.00 0.00 11 LYS A C 5
ATOM 3680 O O . LYS A 1 11 ? 9.621 4.428 -4.893 1.00 0.00 11 LYS A O 5
ATOM 3699 N N . ALA A 1 12 ? 10.354 3.408 -3.027 1.00 0.00 12 ALA A N 5
ATOM 3700 C CA . ALA A 1 12 ? 9.247 2.462 -2.977 1.00 0.00 12 ALA A CA 5
ATOM 3701 C C . ALA A 1 12 ? 7.978 3.127 -2.455 1.00 0.00 12 ALA A C 5
ATOM 3702 O O . ALA A 1 12 ? 6.873 2.815 -2.900 1.00 0.00 12 ALA A O 5
ATOM 3709 N N . LEU A 1 13 ? 8.144 4.045 -1.509 1.00 0.00 13 LEU A N 5
ATOM 3710 C CA . LEU A 1 13 ? 7.011 4.755 -0.926 1.00 0.00 13 LEU A CA 5
ATOM 3711 C C . LEU A 1 13 ? 6.227 5.505 -1.998 1.00 0.00 13 LEU A C 5
ATOM 3712 O O . LEU A 1 13 ? 5.019 5.320 -2.142 1.00 0.00 13 LEU A O 5
ATOM 3728 N N . LYS A 1 14 ? 6.923 6.351 -2.750 1.00 0.00 14 LYS A N 5
ATOM 3729 C CA . LYS A 1 14 ? 6.295 7.127 -3.812 1.00 0.00 14 LYS A CA 5
ATOM 3730 C C . LYS A 1 14 ? 5.609 6.211 -4.821 1.00 0.00 14 LYS A C 5
ATOM 3731 O O . LYS A 1 14 ? 4.389 6.258 -4.988 1.00 0.00 14 LYS A O 5
ATOM 3750 N N . HIS A 1 15 ? 6.399 5.378 -5.491 1.00 0.00 15 HIS A N 5
ATOM 3751 C CA . HIS A 1 15 ? 5.866 4.450 -6.482 1.00 0.00 15 HIS A CA 5
ATOM 3752 C C . HIS A 1 15 ? 4.483 3.953 -6.073 1.00 0.00 15 HIS A C 5
ATOM 3753 O O . HIS A 1 15 ? 3.582 3.842 -6.906 1.00 0.00 15 HIS A O 5
ATOM 3768 N N . ILE A 1 16 ? 4.323 3.656 -4.789 1.00 0.00 16 ILE A N 5
ATOM 3769 C CA . ILE A 1 16 ? 3.049 3.171 -4.270 1.00 0.00 16 ILE A CA 5
ATOM 3770 C C . ILE A 1 16 ? 2.016 4.291 -4.216 1.00 0.00 16 ILE A C 5
ATOM 3771 O O . ILE A 1 16 ? 0.885 4.131 -4.678 1.00 0.00 16 ILE A O 5
ATOM 3787 N N . THR A 1 17 ? 2.411 5.427 -3.651 1.00 0.00 17 THR A N 5
ATOM 3788 C CA . THR A 1 17 ? 1.521 6.575 -3.537 1.00 0.00 17 THR A CA 5
ATOM 3789 C C . THR A 1 17 ? 0.934 6.952 -4.892 1.00 0.00 17 THR A C 5
ATOM 3790 O O . THR A 1 17 ? -0.137 7.554 -4.969 1.00 0.00 17 THR A O 5
ATOM 3801 N N . GLU A 1 18 ? 1.641 6.593 -5.959 1.00 0.00 18 GLU A N 5
ATOM 3802 C CA . GLU A 1 18 ? 1.188 6.895 -7.312 1.00 0.00 18 GLU A CA 5
ATOM 3803 C C . GLU A 1 18 ? -0.155 6.231 -7.597 1.00 0.00 18 GLU A C 5
ATOM 3804 O O . GLU A 1 18 ? -0.883 6.641 -8.501 1.00 0.00 18 GLU A O 5
ATOM 3816 N N . MET A 1 19 ? -0.477 5.202 -6.819 1.00 0.00 19 MET A N 5
ATOM 3817 C CA . MET A 1 19 ? -1.733 4.481 -6.988 1.00 0.00 19 MET A CA 5
ATOM 3818 C C . MET A 1 19 ? -2.792 5.000 -6.020 1.00 0.00 19 MET A C 5
ATOM 3819 O O . MET A 1 19 ? -3.785 4.325 -5.751 1.00 0.00 19 MET A O 5
ATOM 3833 N N . GLY A 1 20 ? -2.573 6.204 -5.501 1.00 0.00 20 GLY A N 5
ATOM 3834 C CA . GLY A 1 20 ? -3.517 6.793 -4.569 1.00 0.00 20 GLY A CA 5
ATOM 3835 C C . GLY A 1 20 ? -3.462 6.144 -3.200 1.00 0.00 20 GLY A C 5
ATOM 3836 O O . GLY A 1 20 ? -4.417 5.494 -2.775 1.00 0.00 20 GLY A O 5
ATOM 3840 N N . PHE A 1 21 ? -2.341 6.320 -2.509 1.00 0.00 21 PHE A N 5
ATOM 3841 C CA . PHE A 1 21 ? -2.164 5.744 -1.181 1.00 0.00 21 PHE A CA 5
ATOM 3842 C C . PHE A 1 21 ? -1.629 6.786 -0.203 1.00 0.00 21 PHE A C 5
ATOM 3843 O O . PHE A 1 21 ? -0.543 7.334 -0.396 1.00 0.00 21 PHE A O 5
ATOM 3860 N N . SER A 1 22 ? -2.399 7.055 0.846 1.00 0.00 22 SER A N 5
ATOM 3861 C CA . SER A 1 22 ? -2.006 8.035 1.852 1.00 0.00 22 SER A CA 5
ATOM 3862 C C . SER A 1 22 ? -0.504 7.974 2.111 1.00 0.00 22 SER A C 5
ATOM 3863 O O . SER A 1 22 ? 0.034 6.928 2.475 1.00 0.00 22 SER A O 5
ATOM 3871 N N . LYS A 1 23 ? 0.169 9.104 1.921 1.00 0.00 23 LYS A N 5
ATOM 3872 C CA . LYS A 1 23 ? 1.610 9.182 2.135 1.00 0.00 23 LYS A CA 5
ATOM 3873 C C . LYS A 1 23 ? 2.021 8.385 3.369 1.00 0.00 23 LYS A C 5
ATOM 3874 O O . LYS A 1 23 ? 3.012 7.658 3.347 1.00 0.00 23 LYS A O 5
ATOM 3893 N N . GLU A 1 24 ? 1.250 8.528 4.444 1.00 0.00 24 GLU A N 5
ATOM 3894 C CA . GLU A 1 24 ? 1.535 7.820 5.686 1.00 0.00 24 GLU A CA 5
ATOM 3895 C C . GLU A 1 24 ? 1.184 6.340 5.563 1.00 0.00 24 GLU A C 5
ATOM 3896 O O . GLU A 1 24 ? 1.947 5.473 5.988 1.00 0.00 24 GLU A O 5
ATOM 3908 N N . ALA A 1 25 ? 0.025 6.060 4.977 1.00 0.00 25 ALA A N 5
ATOM 3909 C CA . ALA A 1 25 ? -0.427 4.686 4.796 1.00 0.00 25 ALA A CA 5
ATOM 3910 C C . ALA A 1 25 ? 0.687 3.812 4.232 1.00 0.00 25 ALA A C 5
ATOM 3911 O O . ALA A 1 25 ? 1.001 2.757 4.785 1.00 0.00 25 ALA A O 5
ATOM 3918 N N . SER A 1 26 ? 1.282 4.256 3.130 1.00 0.00 26 SER A N 5
ATOM 3919 C CA . SER A 1 26 ? 2.359 3.511 2.489 1.00 0.00 26 SER A CA 5
ATOM 3920 C C . SER A 1 26 ? 3.595 3.467 3.381 1.00 0.00 26 SER A C 5
ATOM 3921 O O . SER A 1 26 ? 4.070 2.393 3.751 1.00 0.00 26 SER A O 5
ATOM 3929 N N . ARG A 1 27 ? 4.112 4.643 3.723 1.00 0.00 27 ARG A N 5
ATOM 3930 C CA . ARG A 1 27 ? 5.294 4.740 4.571 1.00 0.00 27 ARG A CA 5
ATOM 3931 C C . ARG A 1 27 ? 5.266 3.678 5.667 1.00 0.00 27 ARG A C 5
ATOM 3932 O O . ARG A 1 27 ? 6.102 2.775 5.690 1.00 0.00 27 ARG A O 5
ATOM 3953 N N . GLN A 1 28 ? 4.300 3.795 6.572 1.00 0.00 28 GLN A N 5
ATOM 3954 C CA . GLN A 1 28 ? 4.165 2.845 7.671 1.00 0.00 28 GLN A CA 5
ATOM 3955 C C . GLN A 1 28 ? 4.262 1.410 7.165 1.00 0.00 28 GLN A C 5
ATOM 3956 O O . GLN A 1 28 ? 5.192 0.682 7.509 1.00 0.00 28 GLN A O 5
ATOM 3970 N N . ALA A 1 29 ? 3.294 1.010 6.346 1.00 0.00 29 ALA A N 5
ATOM 3971 C CA . ALA A 1 29 ? 3.272 -0.338 5.791 1.00 0.00 29 ALA A CA 5
ATOM 3972 C C . ALA A 1 29 ? 4.673 -0.794 5.400 1.00 0.00 29 ALA A C 5
ATOM 3973 O O . ALA A 1 29 ? 5.177 -1.795 5.911 1.00 0.00 29 ALA A O 5
ATOM 3980 N N . LEU A 1 30 ? 5.298 -0.055 4.490 1.00 0.00 30 LEU A N 5
ATOM 3981 C CA . LEU A 1 30 ? 6.643 -0.384 4.029 1.00 0.00 30 LEU A CA 5
ATOM 3982 C C . LEU A 1 30 ? 7.551 -0.733 5.204 1.00 0.00 30 LEU A C 5
ATOM 3983 O O . LEU A 1 30 ? 8.196 -1.781 5.212 1.00 0.00 30 LEU A O 5
ATOM 3999 N N . MET A 1 31 ? 7.594 0.151 6.195 1.00 0.00 31 MET A N 5
ATOM 4000 C CA . MET A 1 31 ? 8.421 -0.066 7.376 1.00 0.00 31 MET A CA 5
ATOM 4001 C C . MET A 1 31 ? 8.058 -1.380 8.060 1.00 0.00 31 MET A C 5
ATOM 4002 O O . MET A 1 31 ? 8.930 -2.095 8.554 1.00 0.00 31 MET A O 5
ATOM 4016 N N . ASP A 1 32 ? 6.767 -1.693 8.084 1.00 0.00 32 ASP A N 5
ATOM 4017 C CA . ASP A 1 32 ? 6.289 -2.922 8.706 1.00 0.00 32 ASP A CA 5
ATOM 4018 C C . ASP A 1 32 ? 6.756 -4.145 7.923 1.00 0.00 32 ASP A C 5
ATOM 4019 O O . ASP A 1 32 ? 7.231 -5.121 8.502 1.00 0.00 32 ASP A O 5
ATOM 4028 N N . ASN A 1 33 ? 6.617 -4.083 6.602 1.00 0.00 33 ASN A N 5
ATOM 4029 C CA . ASN A 1 33 ? 7.023 -5.187 5.739 1.00 0.00 33 ASN A CA 5
ATOM 4030 C C . ASN A 1 33 ? 8.531 -5.173 5.511 1.00 0.00 33 ASN A C 5
ATOM 4031 O O . ASN A 1 33 ? 9.107 -6.149 5.032 1.00 0.00 33 ASN A O 5
ATOM 4042 N N . GLY A 1 34 ? 9.167 -4.057 5.859 1.00 0.00 34 GLY A N 5
ATOM 4043 C CA . GLY A 1 34 ? 10.602 -3.937 5.686 1.00 0.00 34 GLY A CA 5
ATOM 4044 C C . GLY A 1 34 ? 10.977 -3.373 4.330 1.00 0.00 34 GLY A C 5
ATOM 4045 O O . GLY A 1 34 ? 11.699 -4.010 3.563 1.00 0.00 34 GLY A O 5
ATOM 4049 N N . ASN A 1 35 ? 10.485 -2.175 4.031 1.00 0.00 35 ASN A N 5
ATOM 4050 C CA . ASN A 1 35 ? 10.770 -1.527 2.757 1.00 0.00 35 ASN A CA 5
ATOM 4051 C C . ASN A 1 35 ? 10.318 -2.399 1.589 1.00 0.00 35 ASN A C 5
ATOM 4052 O O . ASN A 1 35 ? 10.864 -2.314 0.490 1.00 0.00 35 ASN A O 5
ATOM 4063 N N . ASN A 1 36 ? 9.317 -3.237 1.837 1.00 0.00 36 ASN A N 5
ATOM 4064 C CA . ASN A 1 36 ? 8.791 -4.125 0.807 1.00 0.00 36 ASN A CA 5
ATOM 4065 C C . ASN A 1 36 ? 7.933 -3.353 -0.191 1.00 0.00 36 ASN A C 5
ATOM 4066 O O . ASN A 1 36 ? 6.843 -2.886 0.142 1.00 0.00 36 ASN A O 5
ATOM 4077 N N . LEU A 1 37 ? 8.432 -3.223 -1.415 1.00 0.00 37 LEU A N 5
ATOM 4078 C CA . LEU A 1 37 ? 7.711 -2.508 -2.463 1.00 0.00 37 LEU A CA 5
ATOM 4079 C C . LEU A 1 37 ? 6.419 -3.232 -2.826 1.00 0.00 37 LEU A C 5
ATOM 4080 O O . LEU A 1 37 ? 5.349 -2.625 -2.872 1.00 0.00 37 LEU A O 5
ATOM 4096 N N . GLU A 1 38 ? 6.526 -4.532 -3.081 1.00 0.00 38 GLU A N 5
ATOM 4097 C CA . GLU A 1 38 ? 5.364 -5.338 -3.438 1.00 0.00 38 GLU A CA 5
ATOM 4098 C C . GLU A 1 38 ? 4.476 -5.582 -2.221 1.00 0.00 38 GLU A C 5
ATOM 4099 O O . GLU A 1 38 ? 3.356 -5.079 -2.146 1.00 0.00 38 GLU A O 5
ATOM 4111 N N . ALA A 1 39 ? 4.986 -6.359 -1.271 1.00 0.00 39 ALA A N 5
ATOM 4112 C CA . ALA A 1 39 ? 4.241 -6.669 -0.057 1.00 0.00 39 ALA A CA 5
ATOM 4113 C C . ALA A 1 39 ? 3.494 -5.443 0.457 1.00 0.00 39 ALA A C 5
ATOM 4114 O O . ALA A 1 39 ? 2.360 -5.547 0.924 1.00 0.00 39 ALA A O 5
ATOM 4121 N N . ALA A 1 40 ? 4.137 -4.284 0.370 1.00 0.00 40 ALA A N 5
ATOM 4122 C CA . ALA A 1 40 ? 3.533 -3.038 0.825 1.00 0.00 40 ALA A CA 5
ATOM 4123 C C . ALA A 1 40 ? 2.067 -2.956 0.411 1.00 0.00 40 ALA A C 5
ATOM 4124 O O . ALA A 1 40 ? 1.170 -2.999 1.254 1.00 0.00 40 ALA A O 5
ATOM 4131 N N . LEU A 1 41 ? 1.831 -2.836 -0.891 1.00 0.00 41 LEU A N 5
ATOM 4132 C CA . LEU A 1 41 ? 0.473 -2.747 -1.417 1.00 0.00 41 LEU A CA 5
ATOM 4133 C C . LEU A 1 41 ? -0.412 -3.842 -0.829 1.00 0.00 41 LEU A C 5
ATOM 4134 O O . LEU A 1 41 ? -1.458 -3.561 -0.247 1.00 0.00 41 LEU A O 5
ATOM 4150 N N . ASN A 1 42 ? 0.018 -5.090 -0.984 1.00 0.00 42 ASN A N 5
ATOM 4151 C CA . ASN A 1 42 ? -0.735 -6.227 -0.467 1.00 0.00 42 ASN A CA 5
ATOM 4152 C C . ASN A 1 42 ? -1.385 -5.886 0.870 1.00 0.00 42 ASN A C 5
ATOM 4153 O O . ASN A 1 42 ? -2.589 -6.070 1.053 1.00 0.00 42 ASN A O 5
ATOM 4164 N N . VAL A 1 43 ? -0.581 -5.386 1.803 1.00 0.00 43 VAL A N 5
ATOM 4165 C CA . VAL A 1 43 ? -1.078 -5.017 3.124 1.00 0.00 43 VAL A CA 5
ATOM 4166 C C . VAL A 1 43 ? -2.082 -3.874 3.033 1.00 0.00 43 VAL A C 5
ATOM 4167 O O . VAL A 1 43 ? -3.173 -3.945 3.600 1.00 0.00 43 VAL A O 5
ATOM 4180 N N . LEU A 1 44 ? -1.707 -2.820 2.316 1.00 0.00 44 LEU A N 5
ATOM 4181 C CA . LEU A 1 44 ? -2.575 -1.660 2.150 1.00 0.00 44 LEU A CA 5
ATOM 4182 C C . LEU A 1 44 ? -3.863 -2.042 1.427 1.00 0.00 44 LEU A C 5
ATOM 4183 O O . LEU A 1 44 ? -4.869 -1.337 1.513 1.00 0.00 44 LEU A O 5
ATOM 4199 N N . LEU A 1 45 ? -3.825 -3.163 0.716 1.00 0.00 45 LEU A N 5
ATOM 4200 C CA . LEU A 1 45 ? -4.989 -3.642 -0.021 1.00 0.00 45 LEU A CA 5
ATOM 4201 C C . LEU A 1 45 ? -5.876 -4.510 0.865 1.00 0.00 45 LEU A C 5
ATOM 4202 O O . LEU A 1 45 ? -7.014 -4.150 1.168 1.00 0.00 45 LEU A O 5
ATOM 4218 N N . THR A 1 46 ? -5.346 -5.657 1.282 1.00 0.00 46 THR A N 5
ATOM 4219 C CA . THR A 1 46 ? -6.088 -6.576 2.135 1.00 0.00 46 THR A CA 5
ATOM 4220 C C . THR A 1 46 ? -6.899 -5.822 3.182 1.00 0.00 46 THR A C 5
ATOM 4221 O O . THR A 1 46 ? -7.960 -6.278 3.606 1.00 0.00 46 THR A O 5
ATOM 4232 N N . SER A 1 47 ? -6.392 -4.664 3.595 1.00 0.00 47 SER A N 5
ATOM 4233 C CA . SER A 1 47 ? -7.069 -3.848 4.596 1.00 0.00 47 SER A CA 5
ATOM 4234 C C . SER A 1 47 ? -7.129 -2.388 4.156 1.00 0.00 47 SER A C 5
ATOM 4235 O O . SER A 1 47 ? -6.354 -1.555 4.623 1.00 0.00 47 SER A O 5
ATOM 4243 N N . ASN A 1 48 ? -8.057 -2.087 3.253 1.00 0.00 48 ASN A N 5
ATOM 4244 C CA . ASN A 1 48 ? -8.220 -0.729 2.748 1.00 0.00 48 ASN A CA 5
ATOM 4245 C C . ASN A 1 48 ? -9.620 -0.202 3.046 1.00 0.00 48 ASN A C 5
ATOM 4246 O O . ASN A 1 48 ? -10.568 -0.974 3.194 1.00 0.00 48 ASN A O 5
ATOM 4257 N N . LYS A 1 49 ? -9.744 1.118 3.131 1.00 0.00 49 LYS A N 5
ATOM 4258 C CA . LYS A 1 49 ? -11.028 1.750 3.409 1.00 0.00 49 LYS A CA 5
ATOM 4259 C C . LYS A 1 49 ? -11.798 2.008 2.117 1.00 0.00 49 LYS A C 5
ATOM 4260 O O . LYS A 1 49 ? -11.383 2.817 1.288 1.00 0.00 49 LYS A O 5
ATOM 4279 N N . GLN A 1 50 ? -12.922 1.317 1.956 1.00 0.00 50 GLN A N 5
ATOM 4280 C CA . GLN A 1 50 ? -13.750 1.473 0.765 1.00 0.00 50 GLN A CA 5
ATOM 4281 C C . GLN A 1 50 ? -13.903 2.946 0.398 1.00 0.00 50 GLN A C 5
ATOM 4282 O O . GLN A 1 50 ? -14.289 3.767 1.230 1.00 0.00 50 GLN A O 5
ATOM 4296 N N . LYS A 1 51 ? -13.597 3.273 -0.853 1.00 0.00 51 LYS A N 5
ATOM 4297 C CA . LYS A 1 51 ? -13.701 4.646 -1.332 1.00 0.00 51 LYS A CA 5
ATOM 4298 C C . LYS A 1 51 ? -14.886 4.804 -2.279 1.00 0.00 51 LYS A C 5
ATOM 4299 O O . LYS A 1 51 ? -15.240 3.891 -3.026 1.00 0.00 51 LYS A O 5
ATOM 4318 N N . PRO A 1 52 ? -15.514 5.988 -2.251 1.00 0.00 52 PRO A N 5
ATOM 4319 C CA . PRO A 1 52 ? -16.667 6.293 -3.103 1.00 0.00 52 PRO A CA 5
ATOM 4320 C C . PRO A 1 52 ? -16.284 6.421 -4.574 1.00 0.00 52 PRO A C 5
ATOM 4321 O O . PRO A 1 52 ? -15.240 6.981 -4.907 1.00 0.00 52 PRO A O 5
ATOM 4332 N N . VAL A 1 53 ? -17.136 5.898 -5.450 1.00 0.00 53 VAL A N 5
ATOM 4333 C CA . VAL A 1 53 ? -16.888 5.955 -6.885 1.00 0.00 53 VAL A CA 5
ATOM 4334 C C . VAL A 1 53 ? -17.529 7.192 -7.506 1.00 0.00 53 VAL A C 5
ATOM 4335 O O . VAL A 1 53 ? -18.592 7.635 -7.073 1.00 0.00 53 VAL A O 5
ATOM 4348 N N . MET A 1 54 ? -16.875 7.744 -8.522 1.00 0.00 54 MET A N 5
ATOM 4349 C CA . MET A 1 54 ? -17.382 8.929 -9.204 1.00 0.00 54 MET A CA 5
ATOM 4350 C C . MET A 1 54 ? -17.648 8.637 -10.677 1.00 0.00 54 MET A C 5
ATOM 4351 O O . MET A 1 54 ? -16.802 8.893 -11.533 1.00 0.00 54 MET A O 5
ATOM 4365 N N . GLY A 1 55 ? -18.829 8.098 -10.966 1.00 0.00 55 GLY A N 5
ATOM 4366 C CA . GLY A 1 55 ? -19.184 7.780 -12.337 1.00 0.00 55 GLY A CA 5
ATOM 4367 C C . GLY A 1 55 ? -18.077 7.043 -13.066 1.00 0.00 55 GLY A C 5
ATOM 4368 O O . GLY A 1 55 ? -17.192 6.445 -12.454 1.00 0.00 55 GLY A O 5
ATOM 4372 N N . PRO A 1 56 ? -18.120 7.080 -14.406 1.00 0.00 56 PRO A N 5
ATOM 4373 C CA . PRO A 1 56 ? -17.122 6.415 -15.249 1.00 0.00 56 PRO A CA 5
ATOM 4374 C C . PRO A 1 56 ? -15.758 7.093 -15.176 1.00 0.00 56 PRO A C 5
ATOM 4375 O O . PRO A 1 56 ? -15.628 8.236 -14.737 1.00 0.00 56 PRO A O 5
ATOM 4386 N N . PRO A 1 57 ? -14.714 6.375 -15.616 1.00 0.00 57 PRO A N 5
ATOM 4387 C CA . PRO A 1 57 ? -13.341 6.888 -15.612 1.00 0.00 57 PRO A CA 5
ATOM 4388 C C . PRO A 1 57 ? -13.134 7.998 -16.636 1.00 0.00 57 PRO A C 5
ATOM 4389 O O . PRO A 1 57 ? -12.207 8.800 -16.518 1.00 0.00 57 PRO A O 5
ATOM 4400 N N . SER A 1 58 ? -14.004 8.040 -17.641 1.00 0.00 58 SER A N 5
ATOM 4401 C CA . SER A 1 58 ? -13.914 9.051 -18.688 1.00 0.00 58 SER A CA 5
ATOM 4402 C C . SER A 1 58 ? -12.606 8.917 -19.461 1.00 0.00 58 SER A C 5
ATOM 4403 O O . SER A 1 58 ? -11.916 9.905 -19.713 1.00 0.00 58 SER A O 5
ATOM 4411 N N . GLY A 1 59 ? -12.270 7.686 -19.836 1.00 0.00 59 GLY A N 5
ATOM 4412 C CA . GLY A 1 59 ? -11.046 7.444 -20.577 1.00 0.00 59 GLY A CA 5
ATOM 4413 C C . GLY A 1 59 ? -11.188 7.764 -22.052 1.00 0.00 59 GLY A C 5
ATOM 4414 O O . GLY A 1 59 ? -12.251 7.590 -22.647 1.00 0.00 59 GLY A O 5
ATOM 4418 N N . PRO A 1 60 ? -10.096 8.245 -22.665 1.00 0.00 60 PRO A N 5
ATOM 4419 C CA . PRO A 1 60 ? -10.079 8.602 -24.086 1.00 0.00 60 PRO A CA 5
ATOM 4420 C C . PRO A 1 60 ? -10.167 7.378 -24.992 1.00 0.00 60 PRO A C 5
ATOM 4421 O O . PRO A 1 60 ? -9.373 6.445 -24.870 1.00 0.00 60 PRO A O 5
ATOM 4432 N N . SER A 1 61 ? -11.137 7.389 -25.900 1.00 0.00 61 SER A N 5
ATOM 4433 C CA . SER A 1 61 ? -11.332 6.278 -26.825 1.00 0.00 61 SER A CA 5
ATOM 4434 C C . SER A 1 61 ? -11.107 6.725 -28.266 1.00 0.00 61 SER A C 5
ATOM 4435 O O . SER A 1 61 ? -10.641 5.951 -29.102 1.00 0.00 61 SER A O 5
ATOM 4443 N N . SER A 1 62 ? -11.443 7.979 -28.549 1.00 0.00 62 SER A N 5
ATOM 4444 C CA . SER A 1 62 ? -11.282 8.530 -29.890 1.00 0.00 62 SER A CA 5
ATOM 4445 C C . SER A 1 62 ? -9.838 8.394 -30.363 1.00 0.00 62 SER A C 5
ATOM 4446 O O . SER A 1 62 ? -9.579 7.993 -31.497 1.00 0.00 62 SER A O 5
ATOM 4454 N N . GLY A 1 63 ? -8.899 8.733 -29.484 1.00 0.00 63 GLY A N 5
ATOM 4455 C CA . GLY A 1 63 ? -7.493 8.643 -29.829 1.00 0.00 63 GLY A CA 5
ATOM 4456 C C . GLY A 1 63 ? -6.597 9.278 -28.784 1.00 0.00 63 GLY A C 5
ATOM 4457 O O . GLY A 1 63 ? -7.008 9.468 -27.639 1.00 0.00 63 GLY A O 5
ATOM 4461 N N . GLY A 1 1 ? 17.541 5.174 0.101 1.00 0.00 1 GLY A N 6
ATOM 4462 C CA . GLY A 1 1 ? 17.040 5.257 1.461 1.00 0.00 1 GLY A CA 6
ATOM 4463 C C . GLY A 1 1 ? 17.613 6.438 2.219 1.00 0.00 1 GLY A C 6
ATOM 4464 O O . GLY A 1 1 ? 18.788 6.439 2.584 1.00 0.00 1 GLY A O 6
ATOM 4468 N N . SER A 1 2 ? 16.781 7.448 2.454 1.00 0.00 2 SER A N 6
ATOM 4469 C CA . SER A 1 2 ? 17.214 8.643 3.169 1.00 0.00 2 SER A CA 6
ATOM 4470 C C . SER A 1 2 ? 18.214 8.289 4.265 1.00 0.00 2 SER A C 6
ATOM 4471 O O . SER A 1 2 ? 18.138 7.218 4.867 1.00 0.00 2 SER A O 6
ATOM 4479 N N . SER A 1 3 ? 19.151 9.197 4.519 1.00 0.00 3 SER A N 6
ATOM 4480 C CA . SER A 1 3 ? 20.169 8.980 5.540 1.00 0.00 3 SER A CA 6
ATOM 4481 C C . SER A 1 3 ? 19.698 9.496 6.896 1.00 0.00 3 SER A C 6
ATOM 4482 O O . SER A 1 3 ? 20.392 10.269 7.554 1.00 0.00 3 SER A O 6
ATOM 4490 N N . GLY A 1 4 ? 18.510 9.062 7.307 1.00 0.00 4 GLY A N 6
ATOM 4491 C CA . GLY A 1 4 ? 17.964 9.490 8.582 1.00 0.00 4 GLY A CA 6
ATOM 4492 C C . GLY A 1 4 ? 17.372 8.341 9.374 1.00 0.00 4 GLY A C 6
ATOM 4493 O O . GLY A 1 4 ? 17.499 7.180 8.986 1.00 0.00 4 GLY A O 6
ATOM 4497 N N . SER A 1 5 ? 16.724 8.665 10.489 1.00 0.00 5 SER A N 6
ATOM 4498 C CA . SER A 1 5 ? 16.115 7.650 11.341 1.00 0.00 5 SER A CA 6
ATOM 4499 C C . SER A 1 5 ? 14.771 7.202 10.775 1.00 0.00 5 SER A C 6
ATOM 4500 O O . SER A 1 5 ? 13.726 7.755 11.117 1.00 0.00 5 SER A O 6
ATOM 4508 N N . SER A 1 6 ? 14.807 6.195 9.908 1.00 0.00 6 SER A N 6
ATOM 4509 C CA . SER A 1 6 ? 13.593 5.674 9.291 1.00 0.00 6 SER A CA 6
ATOM 4510 C C . SER A 1 6 ? 13.856 4.325 8.629 1.00 0.00 6 SER A C 6
ATOM 4511 O O . SER A 1 6 ? 14.979 4.029 8.223 1.00 0.00 6 SER A O 6
ATOM 4519 N N . GLY A 1 7 ? 12.810 3.510 8.523 1.00 0.00 7 GLY A N 6
ATOM 4520 C CA . GLY A 1 7 ? 12.948 2.202 7.910 1.00 0.00 7 GLY A CA 6
ATOM 4521 C C . GLY A 1 7 ? 12.063 2.038 6.691 1.00 0.00 7 GLY A C 6
ATOM 4522 O O . GLY A 1 7 ? 11.443 0.991 6.501 1.00 0.00 7 GLY A O 6
ATOM 4526 N N . VAL A 1 8 ? 12.002 3.075 5.862 1.00 0.00 8 VAL A N 6
ATOM 4527 C CA . VAL A 1 8 ? 11.186 3.041 4.654 1.00 0.00 8 VAL A CA 6
ATOM 4528 C C . VAL A 1 8 ? 11.980 3.509 3.440 1.00 0.00 8 VAL A C 6
ATOM 4529 O O . VAL A 1 8 ? 12.790 4.432 3.534 1.00 0.00 8 VAL A O 6
ATOM 4542 N N . ASP A 1 9 ? 11.743 2.868 2.301 1.00 0.00 9 ASP A N 6
ATOM 4543 C CA . ASP A 1 9 ? 12.436 3.220 1.067 1.00 0.00 9 ASP A CA 6
ATOM 4544 C C . ASP A 1 9 ? 11.594 4.173 0.225 1.00 0.00 9 ASP A C 6
ATOM 4545 O O . ASP A 1 9 ? 10.737 3.743 -0.546 1.00 0.00 9 ASP A O 6
ATOM 4554 N N . GLU A 1 10 ? 11.845 5.470 0.379 1.00 0.00 10 GLU A N 6
ATOM 4555 C CA . GLU A 1 10 ? 11.109 6.484 -0.366 1.00 0.00 10 GLU A CA 6
ATOM 4556 C C . GLU A 1 10 ? 10.757 5.983 -1.764 1.00 0.00 10 GLU A C 6
ATOM 4557 O O . GLU A 1 10 ? 9.594 5.996 -2.167 1.00 0.00 10 GLU A O 6
ATOM 4569 N N . LYS A 1 11 ? 11.771 5.542 -2.501 1.00 0.00 11 LYS A N 6
ATOM 4570 C CA . LYS A 1 11 ? 11.572 5.036 -3.854 1.00 0.00 11 LYS A CA 6
ATOM 4571 C C . LYS A 1 11 ? 10.393 4.070 -3.905 1.00 0.00 11 LYS A C 6
ATOM 4572 O O . LYS A 1 11 ? 9.558 4.142 -4.805 1.00 0.00 11 LYS A O 6
ATOM 4591 N N . ALA A 1 12 ? 10.332 3.166 -2.932 1.00 0.00 12 ALA A N 6
ATOM 4592 C CA . ALA A 1 12 ? 9.254 2.188 -2.864 1.00 0.00 12 ALA A CA 6
ATOM 4593 C C . ALA A 1 12 ? 7.949 2.839 -2.416 1.00 0.00 12 ALA A C 6
ATOM 4594 O O . ALA A 1 12 ? 6.863 2.412 -2.810 1.00 0.00 12 ALA A O 6
ATOM 4601 N N . LEU A 1 13 ? 8.063 3.872 -1.590 1.00 0.00 13 LEU A N 6
ATOM 4602 C CA . LEU A 1 13 ? 6.892 4.582 -1.087 1.00 0.00 13 LEU A CA 6
ATOM 4603 C C . LEU A 1 13 ? 6.160 5.297 -2.219 1.00 0.00 13 LEU A C 6
ATOM 4604 O O . LEU A 1 13 ? 5.005 4.992 -2.515 1.00 0.00 13 LEU A O 6
ATOM 4620 N N . LYS A 1 14 ? 6.842 6.247 -2.849 1.00 0.00 14 LYS A N 6
ATOM 4621 C CA . LYS A 1 14 ? 6.259 7.004 -3.951 1.00 0.00 14 LYS A CA 6
ATOM 4622 C C . LYS A 1 14 ? 5.531 6.079 -4.921 1.00 0.00 14 LYS A C 6
ATOM 4623 O O . LYS A 1 14 ? 4.347 6.266 -5.203 1.00 0.00 14 LYS A O 6
ATOM 4642 N N . HIS A 1 15 ? 6.246 5.079 -5.428 1.00 0.00 15 HIS A N 6
ATOM 4643 C CA . HIS A 1 15 ? 5.667 4.123 -6.365 1.00 0.00 15 HIS A CA 6
ATOM 4644 C C . HIS A 1 15 ? 4.263 3.715 -5.926 1.00 0.00 15 HIS A C 6
ATOM 4645 O O . HIS A 1 15 ? 3.380 3.504 -6.758 1.00 0.00 15 HIS A O 6
ATOM 4660 N N . ILE A 1 16 ? 4.067 3.605 -4.617 1.00 0.00 16 ILE A N 6
ATOM 4661 C CA . ILE A 1 16 ? 2.771 3.222 -4.069 1.00 0.00 16 ILE A CA 6
ATOM 4662 C C . ILE A 1 16 ? 1.809 4.405 -4.056 1.00 0.00 16 ILE A C 6
ATOM 4663 O O . ILE A 1 16 ? 0.656 4.287 -4.473 1.00 0.00 16 ILE A O 6
ATOM 4679 N N . THR A 1 17 ? 2.290 5.547 -3.575 1.00 0.00 17 THR A N 6
ATOM 4680 C CA . THR A 1 17 ? 1.474 6.753 -3.508 1.00 0.00 17 THR A CA 6
ATOM 4681 C C . THR A 1 17 ? 0.895 7.102 -4.874 1.00 0.00 17 THR A C 6
ATOM 4682 O O . THR A 1 17 ? -0.145 7.753 -4.969 1.00 0.00 17 THR A O 6
ATOM 4693 N N . GLU A 1 18 ? 1.575 6.664 -5.929 1.00 0.00 18 GLU A N 6
ATOM 4694 C CA . GLU A 1 18 ? 1.127 6.931 -7.291 1.00 0.00 18 GLU A CA 6
ATOM 4695 C C . GLU A 1 18 ? -0.228 6.280 -7.555 1.00 0.00 18 GLU A C 6
ATOM 4696 O O . GLU A 1 18 ? -0.894 6.587 -8.544 1.00 0.00 18 GLU A O 6
ATOM 4708 N N . MET A 1 19 ? -0.627 5.377 -6.665 1.00 0.00 19 MET A N 6
ATOM 4709 C CA . MET A 1 19 ? -1.902 4.682 -6.802 1.00 0.00 19 MET A CA 6
ATOM 4710 C C . MET A 1 19 ? -2.939 5.253 -5.839 1.00 0.00 19 MET A C 6
ATOM 4711 O O . MET A 1 19 ? -3.907 4.582 -5.485 1.00 0.00 19 MET A O 6
ATOM 4725 N N . GLY A 1 20 ? -2.728 6.497 -5.419 1.00 0.00 20 GLY A N 6
ATOM 4726 C CA . GLY A 1 20 ? -3.652 7.136 -4.501 1.00 0.00 20 GLY A CA 6
ATOM 4727 C C . GLY A 1 20 ? -3.578 6.553 -3.104 1.00 0.00 20 GLY A C 6
ATOM 4728 O O . GLY A 1 20 ? -4.577 6.067 -2.572 1.00 0.00 20 GLY A O 6
ATOM 4732 N N . PHE A 1 21 ? -2.392 6.597 -2.507 1.00 0.00 21 PHE A N 6
ATOM 4733 C CA . PHE A 1 21 ? -2.190 6.066 -1.164 1.00 0.00 21 PHE A CA 6
ATOM 4734 C C . PHE A 1 21 ? -1.494 7.090 -0.273 1.00 0.00 21 PHE A C 6
ATOM 4735 O O . PHE A 1 21 ? -0.369 7.507 -0.549 1.00 0.00 21 PHE A O 6
ATOM 4752 N N . SER A 1 22 ? -2.172 7.492 0.798 1.00 0.00 22 SER A N 6
ATOM 4753 C CA . SER A 1 22 ? -1.621 8.471 1.728 1.00 0.00 22 SER A CA 6
ATOM 4754 C C . SER A 1 22 ? -0.123 8.253 1.923 1.00 0.00 22 SER A C 6
ATOM 4755 O O . SER A 1 22 ? 0.330 7.129 2.139 1.00 0.00 22 SER A O 6
ATOM 4763 N N . LYS A 1 23 ? 0.641 9.337 1.843 1.00 0.00 23 LYS A N 6
ATOM 4764 C CA . LYS A 1 23 ? 2.088 9.267 2.011 1.00 0.00 23 LYS A CA 6
ATOM 4765 C C . LYS A 1 23 ? 2.451 8.594 3.331 1.00 0.00 23 LYS A C 6
ATOM 4766 O O . LYS A 1 23 ? 3.595 8.191 3.538 1.00 0.00 23 LYS A O 6
ATOM 4785 N N . GLU A 1 24 ? 1.468 8.473 4.218 1.00 0.00 24 GLU A N 6
ATOM 4786 C CA . GLU A 1 24 ? 1.686 7.847 5.517 1.00 0.00 24 GLU A CA 6
ATOM 4787 C C . GLU A 1 24 ? 1.251 6.384 5.496 1.00 0.00 24 GLU A C 6
ATOM 4788 O O . GLU A 1 24 ? 1.948 5.511 6.010 1.00 0.00 24 GLU A O 6
ATOM 4800 N N . ALA A 1 25 ? 0.092 6.127 4.897 1.00 0.00 25 ALA A N 6
ATOM 4801 C CA . ALA A 1 25 ? -0.436 4.771 4.808 1.00 0.00 25 ALA A CA 6
ATOM 4802 C C . ALA A 1 25 ? 0.609 3.811 4.249 1.00 0.00 25 ALA A C 6
ATOM 4803 O O . ALA A 1 25 ? 0.811 2.720 4.783 1.00 0.00 25 ALA A O 6
ATOM 4810 N N . SER A 1 26 ? 1.269 4.223 3.172 1.00 0.00 26 SER A N 6
ATOM 4811 C CA . SER A 1 26 ? 2.291 3.397 2.539 1.00 0.00 26 SER A CA 6
ATOM 4812 C C . SER A 1 26 ? 3.579 3.403 3.357 1.00 0.00 26 SER A C 6
ATOM 4813 O O . SER A 1 26 ? 4.141 2.350 3.657 1.00 0.00 26 SER A O 6
ATOM 4821 N N . ARG A 1 27 ? 4.040 4.598 3.713 1.00 0.00 27 ARG A N 6
ATOM 4822 C CA . ARG A 1 27 ? 5.262 4.743 4.495 1.00 0.00 27 ARG A CA 6
ATOM 4823 C C . ARG A 1 27 ? 5.284 3.755 5.658 1.00 0.00 27 ARG A C 6
ATOM 4824 O O . ARG A 1 27 ? 6.179 2.916 5.754 1.00 0.00 27 ARG A O 6
ATOM 4845 N N . GLN A 1 28 ? 4.293 3.862 6.537 1.00 0.00 28 GLN A N 6
ATOM 4846 C CA . GLN A 1 28 ? 4.200 2.979 7.694 1.00 0.00 28 GLN A CA 6
ATOM 4847 C C . GLN A 1 28 ? 4.283 1.516 7.270 1.00 0.00 28 GLN A C 6
ATOM 4848 O O . GLN A 1 28 ? 5.166 0.782 7.709 1.00 0.00 28 GLN A O 6
ATOM 4862 N N . ALA A 1 29 ? 3.355 1.101 6.414 1.00 0.00 29 ALA A N 6
ATOM 4863 C CA . ALA A 1 29 ? 3.324 -0.274 5.929 1.00 0.00 29 ALA A CA 6
ATOM 4864 C C . ALA A 1 29 ? 4.718 -0.748 5.534 1.00 0.00 29 ALA A C 6
ATOM 4865 O O . ALA A 1 29 ? 5.220 -1.742 6.060 1.00 0.00 29 ALA A O 6
ATOM 4872 N N . LEU A 1 30 ? 5.339 -0.033 4.602 1.00 0.00 30 LEU A N 6
ATOM 4873 C CA . LEU A 1 30 ? 6.677 -0.381 4.135 1.00 0.00 30 LEU A CA 6
ATOM 4874 C C . LEU A 1 30 ? 7.599 -0.695 5.309 1.00 0.00 30 LEU A C 6
ATOM 4875 O O . LEU A 1 30 ? 8.282 -1.718 5.318 1.00 0.00 30 LEU A O 6
ATOM 4891 N N . MET A 1 31 ? 7.612 0.193 6.298 1.00 0.00 31 MET A N 6
ATOM 4892 C CA . MET A 1 31 ? 8.448 0.008 7.479 1.00 0.00 31 MET A CA 6
ATOM 4893 C C . MET A 1 31 ? 8.101 -1.294 8.193 1.00 0.00 31 MET A C 6
ATOM 4894 O O . MET A 1 31 ? 8.962 -1.926 8.805 1.00 0.00 31 MET A O 6
ATOM 4908 N N . ASP A 1 32 ? 6.835 -1.689 8.111 1.00 0.00 32 ASP A N 6
ATOM 4909 C CA . ASP A 1 32 ? 6.374 -2.917 8.749 1.00 0.00 32 ASP A CA 6
ATOM 4910 C C . ASP A 1 32 ? 6.779 -4.139 7.931 1.00 0.00 32 ASP A C 6
ATOM 4911 O O . ASP A 1 32 ? 7.239 -5.140 8.479 1.00 0.00 32 ASP A O 6
ATOM 4920 N N . ASN A 1 33 ? 6.604 -4.050 6.617 1.00 0.00 33 ASN A N 6
ATOM 4921 C CA . ASN A 1 33 ? 6.949 -5.149 5.723 1.00 0.00 33 ASN A CA 6
ATOM 4922 C C . ASN A 1 33 ? 8.451 -5.183 5.458 1.00 0.00 33 ASN A C 6
ATOM 4923 O O . ASN A 1 33 ? 8.979 -6.167 4.940 1.00 0.00 33 ASN A O 6
ATOM 4934 N N . GLY A 1 34 ? 9.135 -4.101 5.817 1.00 0.00 34 GLY A N 6
ATOM 4935 C CA . GLY A 1 34 ? 10.570 -4.027 5.610 1.00 0.00 34 GLY A CA 6
ATOM 4936 C C . GLY A 1 34 ? 10.931 -3.453 4.255 1.00 0.00 34 GLY A C 6
ATOM 4937 O O . GLY A 1 34 ? 11.562 -4.123 3.438 1.00 0.00 34 GLY A O 6
ATOM 4941 N N . ASN A 1 35 ? 10.530 -2.209 4.014 1.00 0.00 35 ASN A N 6
ATOM 4942 C CA . ASN A 1 35 ? 10.814 -1.546 2.747 1.00 0.00 35 ASN A CA 6
ATOM 4943 C C . ASN A 1 35 ? 10.390 -2.419 1.569 1.00 0.00 35 ASN A C 6
ATOM 4944 O O . ASN A 1 35 ? 10.985 -2.360 0.494 1.00 0.00 35 ASN A O 6
ATOM 4955 N N . ASN A 1 36 ? 9.356 -3.227 1.781 1.00 0.00 36 ASN A N 6
ATOM 4956 C CA . ASN A 1 36 ? 8.852 -4.112 0.737 1.00 0.00 36 ASN A CA 6
ATOM 4957 C C . ASN A 1 36 ? 7.974 -3.347 -0.248 1.00 0.00 36 ASN A C 6
ATOM 4958 O O . ASN A 1 36 ? 6.844 -2.974 0.071 1.00 0.00 36 ASN A O 6
ATOM 4969 N N . LEU A 1 37 ? 8.500 -3.116 -1.445 1.00 0.00 37 LEU A N 6
ATOM 4970 C CA . LEU A 1 37 ? 7.765 -2.396 -2.479 1.00 0.00 37 LEU A CA 6
ATOM 4971 C C . LEU A 1 37 ? 6.418 -3.058 -2.751 1.00 0.00 37 LEU A C 6
ATOM 4972 O O . LEU A 1 37 ? 5.367 -2.439 -2.588 1.00 0.00 37 LEU A O 6
ATOM 4988 N N . GLU A 1 38 ? 6.459 -4.321 -3.164 1.00 0.00 38 GLU A N 6
ATOM 4989 C CA . GLU A 1 38 ? 5.241 -5.068 -3.457 1.00 0.00 38 GLU A CA 6
ATOM 4990 C C . GLU A 1 38 ? 4.459 -5.357 -2.179 1.00 0.00 38 GLU A C 6
ATOM 4991 O O . GLU A 1 38 ? 3.368 -4.825 -1.973 1.00 0.00 38 GLU A O 6
ATOM 5003 N N . ALA A 1 39 ? 5.025 -6.203 -1.325 1.00 0.00 39 ALA A N 6
ATOM 5004 C CA . ALA A 1 39 ? 4.382 -6.562 -0.067 1.00 0.00 39 ALA A CA 6
ATOM 5005 C C . ALA A 1 39 ? 3.651 -5.368 0.536 1.00 0.00 39 ALA A C 6
ATOM 5006 O O . ALA A 1 39 ? 2.566 -5.513 1.099 1.00 0.00 39 ALA A O 6
ATOM 5013 N N . ALA A 1 40 ? 4.252 -4.189 0.416 1.00 0.00 40 ALA A N 6
ATOM 5014 C CA . ALA A 1 40 ? 3.656 -2.970 0.948 1.00 0.00 40 ALA A CA 6
ATOM 5015 C C . ALA A 1 40 ? 2.193 -2.848 0.536 1.00 0.00 40 ALA A C 6
ATOM 5016 O O . ALA A 1 40 ? 1.294 -2.896 1.377 1.00 0.00 40 ALA A O 6
ATOM 5023 N N . LEU A 1 41 ? 1.960 -2.691 -0.763 1.00 0.00 41 LEU A N 6
ATOM 5024 C CA . LEU A 1 41 ? 0.605 -2.562 -1.287 1.00 0.00 41 LEU A CA 6
ATOM 5025 C C . LEU A 1 41 ? -0.297 -3.665 -0.743 1.00 0.00 41 LEU A C 6
ATOM 5026 O O . LEU A 1 41 ? -1.355 -3.393 -0.179 1.00 0.00 41 LEU A O 6
ATOM 5042 N N . ASN A 1 42 ? 0.132 -4.911 -0.916 1.00 0.00 42 ASN A N 6
ATOM 5043 C CA . ASN A 1 42 ? -0.636 -6.056 -0.441 1.00 0.00 42 ASN A CA 6
ATOM 5044 C C . ASN A 1 42 ? -1.317 -5.742 0.888 1.00 0.00 42 ASN A C 6
ATOM 5045 O O . ASN A 1 42 ? -2.531 -5.887 1.025 1.00 0.00 42 ASN A O 6
ATOM 5056 N N . VAL A 1 43 ? -0.526 -5.308 1.864 1.00 0.00 43 VAL A N 6
ATOM 5057 C CA . VAL A 1 43 ? -1.051 -4.971 3.181 1.00 0.00 43 VAL A CA 6
ATOM 5058 C C . VAL A 1 43 ? -2.076 -3.845 3.092 1.00 0.00 43 VAL A C 6
ATOM 5059 O O . VAL A 1 43 ? -3.055 -3.821 3.840 1.00 0.00 43 VAL A O 6
ATOM 5072 N N . LEU A 1 44 ? -1.845 -2.914 2.173 1.00 0.00 44 LEU A N 6
ATOM 5073 C CA . LEU A 1 44 ? -2.748 -1.784 1.985 1.00 0.00 44 LEU A CA 6
ATOM 5074 C C . LEU A 1 44 ? -4.001 -2.210 1.227 1.00 0.00 44 LEU A C 6
ATOM 5075 O O . LEU A 1 44 ? -5.051 -1.574 1.335 1.00 0.00 44 LEU A O 6
ATOM 5091 N N . LEU A 1 45 ? -3.885 -3.289 0.461 1.00 0.00 45 LEU A N 6
ATOM 5092 C CA . LEU A 1 45 ? -5.010 -3.801 -0.315 1.00 0.00 45 LEU A CA 6
ATOM 5093 C C . LEU A 1 45 ? -5.849 -4.766 0.516 1.00 0.00 45 LEU A C 6
ATOM 5094 O O . LEU A 1 45 ? -7.028 -4.517 0.775 1.00 0.00 45 LEU A O 6
ATOM 5110 N N . THR A 1 46 ? -5.235 -5.868 0.935 1.00 0.00 46 THR A N 6
ATOM 5111 C CA . THR A 1 46 ? -5.925 -6.870 1.738 1.00 0.00 46 THR A CA 6
ATOM 5112 C C . THR A 1 46 ? -6.873 -6.216 2.737 1.00 0.00 46 THR A C 6
ATOM 5113 O O . THR A 1 46 ? -7.920 -6.772 3.068 1.00 0.00 46 THR A O 6
ATOM 5124 N N . SER A 1 47 ? -6.499 -5.033 3.214 1.00 0.00 47 SER A N 6
ATOM 5125 C CA . SER A 1 47 ? -7.315 -4.305 4.178 1.00 0.00 47 SER A CA 6
ATOM 5126 C C . SER A 1 47 ? -8.379 -3.472 3.470 1.00 0.00 47 SER A C 6
ATOM 5127 O O . SER A 1 47 ? -9.576 -3.673 3.673 1.00 0.00 47 SER A O 6
ATOM 5135 N N . ASN A 1 48 ? -7.933 -2.537 2.638 1.00 0.00 48 ASN A N 6
ATOM 5136 C CA . ASN A 1 48 ? -8.846 -1.672 1.900 1.00 0.00 48 ASN A CA 6
ATOM 5137 C C . ASN A 1 48 ? -9.798 -2.496 1.038 1.00 0.00 48 ASN A C 6
ATOM 5138 O O . ASN A 1 48 ? -11.017 -2.425 1.197 1.00 0.00 48 ASN A O 6
ATOM 5149 N N . LYS A 1 49 ? -9.233 -3.279 0.125 1.00 0.00 49 LYS A N 6
ATOM 5150 C CA . LYS A 1 49 ? -10.029 -4.118 -0.762 1.00 0.00 49 LYS A CA 6
ATOM 5151 C C . LYS A 1 49 ? -9.885 -5.591 -0.391 1.00 0.00 49 LYS A C 6
ATOM 5152 O O . LYS A 1 49 ? -8.774 -6.086 -0.203 1.00 0.00 49 LYS A O 6
ATOM 5171 N N . GLN A 1 50 ? -11.014 -6.284 -0.291 1.00 0.00 50 GLN A N 6
ATOM 5172 C CA . GLN A 1 50 ? -11.012 -7.701 0.057 1.00 0.00 50 GLN A CA 6
ATOM 5173 C C . GLN A 1 50 ? -10.541 -8.549 -1.120 1.00 0.00 50 GLN A C 6
ATOM 5174 O O . GLN A 1 50 ? -11.260 -8.716 -2.106 1.00 0.00 50 GLN A O 6
ATOM 5188 N N . LYS A 1 51 ? -9.329 -9.082 -1.011 1.00 0.00 51 LYS A N 6
ATOM 5189 C CA . LYS A 1 51 ? -8.761 -9.914 -2.065 1.00 0.00 51 LYS A CA 6
ATOM 5190 C C . LYS A 1 51 ? -8.490 -11.327 -1.557 1.00 0.00 51 LYS A C 6
ATOM 5191 O O . LYS A 1 51 ? -8.188 -11.542 -0.383 1.00 0.00 51 LYS A O 6
ATOM 5210 N N . PRO A 1 52 ? -8.598 -12.313 -2.460 1.00 0.00 52 PRO A N 6
ATOM 5211 C CA . PRO A 1 52 ? -8.366 -13.721 -2.126 1.00 0.00 52 PRO A CA 6
ATOM 5212 C C . PRO A 1 52 ? -6.898 -14.014 -1.836 1.00 0.00 52 PRO A C 6
ATOM 5213 O O . PRO A 1 52 ? -6.057 -13.974 -2.734 1.00 0.00 52 PRO A O 6
ATOM 5224 N N . VAL A 1 53 ? -6.596 -14.309 -0.576 1.00 0.00 53 VAL A N 6
ATOM 5225 C CA . VAL A 1 53 ? -5.229 -14.611 -0.168 1.00 0.00 53 VAL A CA 6
ATOM 5226 C C . VAL A 1 53 ? -4.939 -16.104 -0.279 1.00 0.00 53 VAL A C 6
ATOM 5227 O O . VAL A 1 53 ? -5.594 -16.923 0.365 1.00 0.00 53 VAL A O 6
ATOM 5240 N N . MET A 1 54 ? -3.952 -16.450 -1.099 1.00 0.00 54 MET A N 6
ATOM 5241 C CA . MET A 1 54 ? -3.574 -17.845 -1.293 1.00 0.00 54 MET A CA 6
ATOM 5242 C C . MET A 1 54 ? -2.202 -18.125 -0.688 1.00 0.00 54 MET A C 6
ATOM 5243 O O . MET A 1 54 ? -1.192 -18.129 -1.391 1.00 0.00 54 MET A O 6
ATOM 5257 N N . GLY A 1 55 ? -2.173 -18.359 0.620 1.00 0.00 55 GLY A N 6
ATOM 5258 C CA . GLY A 1 55 ? -0.919 -18.637 1.297 1.00 0.00 55 GLY A CA 6
ATOM 5259 C C . GLY A 1 55 ? -1.081 -18.736 2.800 1.00 0.00 55 GLY A C 6
ATOM 5260 O O . GLY A 1 55 ? -1.900 -18.043 3.405 1.00 0.00 55 GLY A O 6
ATOM 5264 N N . PRO A 1 56 ? -0.288 -19.617 3.428 1.00 0.00 56 PRO A N 6
ATOM 5265 C CA . PRO A 1 56 ? -0.330 -19.826 4.879 1.00 0.00 56 PRO A CA 6
ATOM 5266 C C . PRO A 1 56 ? 0.219 -18.631 5.652 1.00 0.00 56 PRO A C 6
ATOM 5267 O O . PRO A 1 56 ? 1.125 -17.931 5.200 1.00 0.00 56 PRO A O 6
ATOM 5278 N N . PRO A 1 57 ? -0.342 -18.392 6.847 1.00 0.00 57 PRO A N 6
ATOM 5279 C CA . PRO A 1 57 ? 0.077 -17.283 7.710 1.00 0.00 57 PRO A CA 6
ATOM 5280 C C . PRO A 1 57 ? 1.468 -17.497 8.295 1.00 0.00 57 PRO A C 6
ATOM 5281 O O . PRO A 1 57 ? 1.631 -18.201 9.292 1.00 0.00 57 PRO A O 6
ATOM 5292 N N . SER A 1 58 ? 2.469 -16.884 7.671 1.00 0.00 58 SER A N 6
ATOM 5293 C CA . SER A 1 58 ? 3.848 -17.011 8.129 1.00 0.00 58 SER A CA 6
ATOM 5294 C C . SER A 1 58 ? 4.695 -15.846 7.628 1.00 0.00 58 SER A C 6
ATOM 5295 O O . SER A 1 58 ? 4.559 -15.409 6.486 1.00 0.00 58 SER A O 6
ATOM 5303 N N . GLY A 1 59 ? 5.573 -15.346 8.493 1.00 0.00 59 GLY A N 6
ATOM 5304 C CA . GLY A 1 59 ? 6.430 -14.235 8.122 1.00 0.00 59 GLY A CA 6
ATOM 5305 C C . GLY A 1 59 ? 7.629 -14.096 9.040 1.00 0.00 59 GLY A C 6
ATOM 5306 O O . GLY A 1 59 ? 7.730 -13.154 9.826 1.00 0.00 59 GLY A O 6
ATOM 5310 N N . PRO A 1 60 ? 8.564 -15.053 8.947 1.00 0.00 60 PRO A N 6
ATOM 5311 C CA . PRO A 1 60 ? 9.778 -15.056 9.769 1.00 0.00 60 PRO A CA 6
ATOM 5312 C C . PRO A 1 60 ? 10.742 -13.939 9.383 1.00 0.00 60 PRO A C 6
ATOM 5313 O O . PRO A 1 60 ? 11.316 -13.276 10.247 1.00 0.00 60 PRO A O 6
ATOM 5324 N N . SER A 1 61 ? 10.914 -13.735 8.081 1.00 0.00 61 SER A N 6
ATOM 5325 C CA . SER A 1 61 ? 11.812 -12.700 7.582 1.00 0.00 61 SER A CA 6
ATOM 5326 C C . SER A 1 61 ? 11.161 -11.922 6.442 1.00 0.00 61 SER A C 6
ATOM 5327 O O . SER A 1 61 ? 10.987 -12.442 5.340 1.00 0.00 61 SER A O 6
ATOM 5335 N N . SER A 1 62 ? 10.805 -10.671 6.716 1.00 0.00 62 SER A N 6
ATOM 5336 C CA . SER A 1 62 ? 10.171 -9.820 5.716 1.00 0.00 62 SER A CA 6
ATOM 5337 C C . SER A 1 62 ? 11.156 -8.786 5.179 1.00 0.00 62 SER A C 6
ATOM 5338 O O . SER A 1 62 ? 11.512 -7.834 5.871 1.00 0.00 62 SER A O 6
ATOM 5346 N N . GLY A 1 63 ? 11.591 -8.982 3.938 1.00 0.00 63 GLY A N 6
ATOM 5347 C CA . GLY A 1 63 ? 12.531 -8.060 3.327 1.00 0.00 63 GLY A CA 6
ATOM 5348 C C . GLY A 1 63 ? 13.626 -8.773 2.559 1.00 0.00 63 GLY A C 6
ATOM 5349 O O . GLY A 1 63 ? 13.904 -8.437 1.407 1.00 0.00 63 GLY A O 6
ATOM 5353 N N . GLY A 1 1 ? 21.271 16.194 10.228 1.00 0.00 1 GLY A N 7
ATOM 5354 C CA . GLY A 1 1 ? 21.103 16.466 11.644 1.00 0.00 1 GLY A CA 7
ATOM 5355 C C . GLY A 1 1 ? 21.421 15.261 12.507 1.00 0.00 1 GLY A C 7
ATOM 5356 O O . GLY A 1 1 ? 22.195 15.358 13.460 1.00 0.00 1 GLY A O 7
ATOM 5360 N N . SER A 1 2 ? 20.822 14.122 12.175 1.00 0.00 2 SER A N 7
ATOM 5361 C CA . SER A 1 2 ? 21.042 12.894 12.930 1.00 0.00 2 SER A CA 7
ATOM 5362 C C . SER A 1 2 ? 21.846 11.889 12.111 1.00 0.00 2 SER A C 7
ATOM 5363 O O . SER A 1 2 ? 22.033 12.061 10.907 1.00 0.00 2 SER A O 7
ATOM 5371 N N . SER A 1 3 ? 22.319 10.838 12.774 1.00 0.00 3 SER A N 7
ATOM 5372 C CA . SER A 1 3 ? 23.106 9.806 12.109 1.00 0.00 3 SER A CA 7
ATOM 5373 C C . SER A 1 3 ? 22.253 8.576 11.817 1.00 0.00 3 SER A C 7
ATOM 5374 O O . SER A 1 3 ? 22.694 7.443 12.002 1.00 0.00 3 SER A O 7
ATOM 5382 N N . GLY A 1 4 ? 21.027 8.809 11.359 1.00 0.00 4 GLY A N 7
ATOM 5383 C CA . GLY A 1 4 ? 20.130 7.712 11.048 1.00 0.00 4 GLY A CA 7
ATOM 5384 C C . GLY A 1 4 ? 19.059 8.103 10.049 1.00 0.00 4 GLY A C 7
ATOM 5385 O O . GLY A 1 4 ? 18.649 9.262 9.991 1.00 0.00 4 GLY A O 7
ATOM 5389 N N . SER A 1 5 ? 18.605 7.135 9.260 1.00 0.00 5 SER A N 7
ATOM 5390 C CA . SER A 1 5 ? 17.579 7.385 8.255 1.00 0.00 5 SER A CA 7
ATOM 5391 C C . SER A 1 5 ? 16.185 7.158 8.833 1.00 0.00 5 SER A C 7
ATOM 5392 O O . SER A 1 5 ? 16.037 6.639 9.939 1.00 0.00 5 SER A O 7
ATOM 5400 N N . SER A 1 6 ? 15.166 7.553 8.076 1.00 0.00 6 SER A N 7
ATOM 5401 C CA . SER A 1 6 ? 13.784 7.397 8.513 1.00 0.00 6 SER A CA 7
ATOM 5402 C C . SER A 1 6 ? 13.454 5.927 8.758 1.00 0.00 6 SER A C 7
ATOM 5403 O O . SER A 1 6 ? 12.965 5.558 9.824 1.00 0.00 6 SER A O 7
ATOM 5411 N N . GLY A 1 7 ? 13.725 5.092 7.759 1.00 0.00 7 GLY A N 7
ATOM 5412 C CA . GLY A 1 7 ? 13.451 3.672 7.884 1.00 0.00 7 GLY A CA 7
ATOM 5413 C C . GLY A 1 7 ? 12.775 3.102 6.653 1.00 0.00 7 GLY A C 7
ATOM 5414 O O . GLY A 1 7 ? 12.955 1.930 6.323 1.00 0.00 7 GLY A O 7
ATOM 5418 N N . VAL A 1 8 ? 11.991 3.933 5.972 1.00 0.00 8 VAL A N 7
ATOM 5419 C CA . VAL A 1 8 ? 11.284 3.505 4.771 1.00 0.00 8 VAL A CA 7
ATOM 5420 C C . VAL A 1 8 ? 12.013 3.961 3.512 1.00 0.00 8 VAL A C 7
ATOM 5421 O O . VAL A 1 8 ? 12.724 4.966 3.524 1.00 0.00 8 VAL A O 7
ATOM 5434 N N . ASP A 1 9 ? 11.831 3.217 2.427 1.00 0.00 9 ASP A N 7
ATOM 5435 C CA . ASP A 1 9 ? 12.470 3.546 1.158 1.00 0.00 9 ASP A CA 7
ATOM 5436 C C . ASP A 1 9 ? 11.580 4.462 0.323 1.00 0.00 9 ASP A C 7
ATOM 5437 O O . ASP A 1 9 ? 10.682 3.998 -0.379 1.00 0.00 9 ASP A O 7
ATOM 5446 N N . GLU A 1 10 ? 11.837 5.763 0.406 1.00 0.00 10 GLU A N 7
ATOM 5447 C CA . GLU A 1 10 ? 11.057 6.744 -0.341 1.00 0.00 10 GLU A CA 7
ATOM 5448 C C . GLU A 1 10 ? 10.804 6.265 -1.768 1.00 0.00 10 GLU A C 7
ATOM 5449 O O . GLU A 1 10 ? 9.668 6.269 -2.244 1.00 0.00 10 GLU A O 7
ATOM 5461 N N . LYS A 1 11 ? 11.869 5.852 -2.445 1.00 0.00 11 LYS A N 7
ATOM 5462 C CA . LYS A 1 11 ? 11.765 5.368 -3.817 1.00 0.00 11 LYS A CA 7
ATOM 5463 C C . LYS A 1 11 ? 10.609 4.383 -3.960 1.00 0.00 11 LYS A C 7
ATOM 5464 O O . LYS A 1 11 ? 9.821 4.469 -4.900 1.00 0.00 11 LYS A O 7
ATOM 5483 N N . ALA A 1 12 ? 10.515 3.448 -3.019 1.00 0.00 12 ALA A N 7
ATOM 5484 C CA . ALA A 1 12 ? 9.454 2.449 -3.039 1.00 0.00 12 ALA A CA 7
ATOM 5485 C C . ALA A 1 12 ? 8.110 3.068 -2.670 1.00 0.00 12 ALA A C 7
ATOM 5486 O O . ALA A 1 12 ? 7.079 2.736 -3.257 1.00 0.00 12 ALA A O 7
ATOM 5493 N N . LEU A 1 13 ? 8.127 3.969 -1.694 1.00 0.00 13 LEU A N 7
ATOM 5494 C CA . LEU A 1 13 ? 6.909 4.635 -1.246 1.00 0.00 13 LEU A CA 7
ATOM 5495 C C . LEU A 1 13 ? 6.242 5.383 -2.396 1.00 0.00 13 LEU A C 7
ATOM 5496 O O . LEU A 1 13 ? 5.109 5.083 -2.772 1.00 0.00 13 LEU A O 7
ATOM 5512 N N . LYS A 1 14 ? 6.954 6.357 -2.953 1.00 0.00 14 LYS A N 7
ATOM 5513 C CA . LYS A 1 14 ? 6.433 7.146 -4.063 1.00 0.00 14 LYS A CA 7
ATOM 5514 C C . LYS A 1 14 ? 5.805 6.247 -5.122 1.00 0.00 14 LYS A C 7
ATOM 5515 O O . LYS A 1 14 ? 4.682 6.486 -5.567 1.00 0.00 14 LYS A O 7
ATOM 5534 N N . HIS A 1 15 ? 6.535 5.210 -5.522 1.00 0.00 15 HIS A N 7
ATOM 5535 C CA . HIS A 1 15 ? 6.047 4.274 -6.528 1.00 0.00 15 HIS A CA 7
ATOM 5536 C C . HIS A 1 15 ? 4.617 3.842 -6.219 1.00 0.00 15 HIS A C 7
ATOM 5537 O O . HIS A 1 15 ? 3.791 3.706 -7.123 1.00 0.00 15 HIS A O 7
ATOM 5552 N N . ILE A 1 16 ? 4.332 3.626 -4.940 1.00 0.00 16 ILE A N 7
ATOM 5553 C CA . ILE A 1 16 ? 3.001 3.210 -4.513 1.00 0.00 16 ILE A CA 7
ATOM 5554 C C . ILE A 1 16 ? 2.032 4.387 -4.507 1.00 0.00 16 ILE A C 7
ATOM 5555 O O . ILE A 1 16 ? 1.031 4.386 -5.224 1.00 0.00 16 ILE A O 7
ATOM 5571 N N . THR A 1 17 ? 2.338 5.394 -3.694 1.00 0.00 17 THR A N 7
ATOM 5572 C CA . THR A 1 17 ? 1.495 6.578 -3.595 1.00 0.00 17 THR A CA 7
ATOM 5573 C C . THR A 1 17 ? 0.885 6.934 -4.945 1.00 0.00 17 THR A C 7
ATOM 5574 O O . THR A 1 17 ? -0.252 7.398 -5.020 1.00 0.00 17 THR A O 7
ATOM 5585 N N . GLU A 1 18 ? 1.648 6.713 -6.011 1.00 0.00 18 GLU A N 7
ATOM 5586 C CA . GLU A 1 18 ? 1.181 7.011 -7.360 1.00 0.00 18 GLU A CA 7
ATOM 5587 C C . GLU A 1 18 ? -0.183 6.376 -7.616 1.00 0.00 18 GLU A C 7
ATOM 5588 O O . GLU A 1 18 ? -1.108 7.037 -8.088 1.00 0.00 18 GLU A O 7
ATOM 5600 N N . MET A 1 19 ? -0.299 5.090 -7.301 1.00 0.00 19 MET A N 7
ATOM 5601 C CA . MET A 1 19 ? -1.550 4.366 -7.496 1.00 0.00 19 MET A CA 7
ATOM 5602 C C . MET A 1 19 ? -2.689 5.032 -6.730 1.00 0.00 19 MET A C 7
ATOM 5603 O O . MET A 1 19 ? -3.848 4.960 -7.136 1.00 0.00 19 MET A O 7
ATOM 5617 N N . GLY A 1 20 ? -2.350 5.680 -5.620 1.00 0.00 20 GLY A N 7
ATOM 5618 C CA . GLY A 1 20 ? -3.356 6.348 -4.815 1.00 0.00 20 GLY A CA 7
ATOM 5619 C C . GLY A 1 20 ? -3.436 5.792 -3.407 1.00 0.00 20 GLY A C 7
ATOM 5620 O O . GLY A 1 20 ? -4.450 5.213 -3.018 1.00 0.00 20 GLY A O 7
ATOM 5624 N N . PHE A 1 21 ? -2.364 5.967 -2.642 1.00 0.00 21 PHE A N 7
ATOM 5625 C CA . PHE A 1 21 ? -2.316 5.476 -1.270 1.00 0.00 21 PHE A CA 7
ATOM 5626 C C . PHE A 1 21 ? -1.866 6.577 -0.313 1.00 0.00 21 PHE A C 7
ATOM 5627 O O . PHE A 1 21 ? -1.084 7.453 -0.682 1.00 0.00 21 PHE A O 7
ATOM 5644 N N . SER A 1 22 ? -2.367 6.525 0.917 1.00 0.00 22 SER A N 7
ATOM 5645 C CA . SER A 1 22 ? -2.021 7.519 1.926 1.00 0.00 22 SER A CA 7
ATOM 5646 C C . SER A 1 22 ? -0.535 7.454 2.265 1.00 0.00 22 SER A C 7
ATOM 5647 O O . SER A 1 22 ? -0.015 6.400 2.633 1.00 0.00 22 SER A O 7
ATOM 5655 N N . LYS A 1 23 ? 0.144 8.589 2.139 1.00 0.00 23 LYS A N 7
ATOM 5656 C CA . LYS A 1 23 ? 1.571 8.665 2.433 1.00 0.00 23 LYS A CA 7
ATOM 5657 C C . LYS A 1 23 ? 1.895 7.951 3.742 1.00 0.00 23 LYS A C 7
ATOM 5658 O O . LYS A 1 23 ? 2.851 7.180 3.818 1.00 0.00 23 LYS A O 7
ATOM 5677 N N . GLU A 1 24 ? 1.092 8.213 4.768 1.00 0.00 24 GLU A N 7
ATOM 5678 C CA . GLU A 1 24 ? 1.294 7.595 6.073 1.00 0.00 24 GLU A CA 7
ATOM 5679 C C . GLU A 1 24 ? 1.050 6.090 6.006 1.00 0.00 24 GLU A C 7
ATOM 5680 O O . GLU A 1 24 ? 1.763 5.306 6.631 1.00 0.00 24 GLU A O 7
ATOM 5692 N N . ALA A 1 25 ? 0.036 5.695 5.243 1.00 0.00 25 ALA A N 7
ATOM 5693 C CA . ALA A 1 25 ? -0.303 4.285 5.093 1.00 0.00 25 ALA A CA 7
ATOM 5694 C C . ALA A 1 25 ? 0.830 3.517 4.421 1.00 0.00 25 ALA A C 7
ATOM 5695 O O . ALA A 1 25 ? 1.348 2.547 4.973 1.00 0.00 25 ALA A O 7
ATOM 5702 N N . SER A 1 26 ? 1.210 3.958 3.226 1.00 0.00 26 SER A N 7
ATOM 5703 C CA . SER A 1 26 ? 2.279 3.309 2.476 1.00 0.00 26 SER A CA 7
ATOM 5704 C C . SER A 1 26 ? 3.609 3.426 3.215 1.00 0.00 26 SER A C 7
ATOM 5705 O O . SER A 1 26 ? 4.365 2.459 3.311 1.00 0.00 26 SER A O 7
ATOM 5713 N N . ARG A 1 27 ? 3.887 4.617 3.735 1.00 0.00 27 ARG A N 7
ATOM 5714 C CA . ARG A 1 27 ? 5.126 4.862 4.464 1.00 0.00 27 ARG A CA 7
ATOM 5715 C C . ARG A 1 27 ? 5.273 3.887 5.629 1.00 0.00 27 ARG A C 7
ATOM 5716 O O . ARG A 1 27 ? 6.283 3.195 5.747 1.00 0.00 27 ARG A O 7
ATOM 5737 N N . GLN A 1 28 ? 4.258 3.839 6.486 1.00 0.00 28 GLN A N 7
ATOM 5738 C CA . GLN A 1 28 ? 4.275 2.951 7.641 1.00 0.00 28 GLN A CA 7
ATOM 5739 C C . GLN A 1 28 ? 4.343 1.491 7.205 1.00 0.00 28 GLN A C 7
ATOM 5740 O O . GLN A 1 28 ? 5.190 0.731 7.674 1.00 0.00 28 GLN A O 7
ATOM 5754 N N . ALA A 1 29 ? 3.446 1.106 6.303 1.00 0.00 29 ALA A N 7
ATOM 5755 C CA . ALA A 1 29 ? 3.405 -0.262 5.802 1.00 0.00 29 ALA A CA 7
ATOM 5756 C C . ALA A 1 29 ? 4.805 -0.768 5.472 1.00 0.00 29 ALA A C 7
ATOM 5757 O O . ALA A 1 29 ? 5.258 -1.774 6.019 1.00 0.00 29 ALA A O 7
ATOM 5764 N N . LEU A 1 30 ? 5.486 -0.065 4.573 1.00 0.00 30 LEU A N 7
ATOM 5765 C CA . LEU A 1 30 ? 6.836 -0.443 4.169 1.00 0.00 30 LEU A CA 7
ATOM 5766 C C . LEU A 1 30 ? 7.701 -0.754 5.385 1.00 0.00 30 LEU A C 7
ATOM 5767 O O . LEU A 1 30 ? 8.300 -1.826 5.476 1.00 0.00 30 LEU A O 7
ATOM 5783 N N . MET A 1 31 ? 7.761 0.189 6.320 1.00 0.00 31 MET A N 7
ATOM 5784 C CA . MET A 1 31 ? 8.551 0.014 7.533 1.00 0.00 31 MET A CA 7
ATOM 5785 C C . MET A 1 31 ? 8.199 -1.299 8.226 1.00 0.00 31 MET A C 7
ATOM 5786 O O . MET A 1 31 ? 9.002 -1.849 8.979 1.00 0.00 31 MET A O 7
ATOM 5800 N N . ASP A 1 32 ? 6.994 -1.795 7.966 1.00 0.00 32 ASP A N 7
ATOM 5801 C CA . ASP A 1 32 ? 6.536 -3.043 8.565 1.00 0.00 32 ASP A CA 7
ATOM 5802 C C . ASP A 1 32 ? 6.949 -4.238 7.712 1.00 0.00 32 ASP A C 7
ATOM 5803 O O . ASP A 1 32 ? 7.157 -5.337 8.224 1.00 0.00 32 ASP A O 7
ATOM 5812 N N . ASN A 1 33 ? 7.066 -4.015 6.407 1.00 0.00 33 ASN A N 7
ATOM 5813 C CA . ASN A 1 33 ? 7.453 -5.075 5.482 1.00 0.00 33 ASN A CA 7
ATOM 5814 C C . ASN A 1 33 ? 8.941 -4.995 5.155 1.00 0.00 33 ASN A C 7
ATOM 5815 O O . ASN A 1 33 ? 9.404 -5.578 4.176 1.00 0.00 33 ASN A O 7
ATOM 5826 N N . GLY A 1 34 ? 9.685 -4.270 5.985 1.00 0.00 34 GLY A N 7
ATOM 5827 C CA . GLY A 1 34 ? 11.113 -4.128 5.768 1.00 0.00 34 GLY A CA 7
ATOM 5828 C C . GLY A 1 34 ? 11.435 -3.430 4.462 1.00 0.00 34 GLY A C 7
ATOM 5829 O O . GLY A 1 34 ? 12.395 -3.786 3.780 1.00 0.00 34 GLY A O 7
ATOM 5833 N N . ASN A 1 35 ? 10.629 -2.433 4.112 1.00 0.00 35 ASN A N 7
ATOM 5834 C CA . ASN A 1 35 ? 10.831 -1.684 2.877 1.00 0.00 35 ASN A CA 7
ATOM 5835 C C . ASN A 1 35 ? 10.439 -2.521 1.663 1.00 0.00 35 ASN A C 7
ATOM 5836 O O . ASN A 1 35 ? 11.097 -2.471 0.624 1.00 0.00 35 ASN A O 7
ATOM 5847 N N . ASN A 1 36 ? 9.363 -3.288 1.802 1.00 0.00 36 ASN A N 7
ATOM 5848 C CA . ASN A 1 36 ? 8.883 -4.136 0.717 1.00 0.00 36 ASN A CA 7
ATOM 5849 C C . ASN A 1 36 ? 7.964 -3.355 -0.218 1.00 0.00 36 ASN A C 7
ATOM 5850 O O . ASN A 1 36 ? 6.866 -2.951 0.168 1.00 0.00 36 ASN A O 7
ATOM 5861 N N . LEU A 1 37 ? 8.419 -3.146 -1.448 1.00 0.00 37 LEU A N 7
ATOM 5862 C CA . LEU A 1 37 ? 7.638 -2.414 -2.439 1.00 0.00 37 LEU A CA 7
ATOM 5863 C C . LEU A 1 37 ? 6.353 -3.162 -2.780 1.00 0.00 37 LEU A C 7
ATOM 5864 O O . LEU A 1 37 ? 5.268 -2.581 -2.784 1.00 0.00 37 LEU A O 7
ATOM 5880 N N . GLU A 1 38 ? 6.484 -4.454 -3.064 1.00 0.00 38 GLU A N 7
ATOM 5881 C CA . GLU A 1 38 ? 5.332 -5.281 -3.405 1.00 0.00 38 GLU A CA 7
ATOM 5882 C C . GLU A 1 38 ? 4.431 -5.486 -2.191 1.00 0.00 38 GLU A C 7
ATOM 5883 O O . GLU A 1 38 ? 3.309 -4.984 -2.146 1.00 0.00 38 GLU A O 7
ATOM 5895 N N . ALA A 1 39 ? 4.932 -6.227 -1.208 1.00 0.00 39 ALA A N 7
ATOM 5896 C CA . ALA A 1 39 ? 4.174 -6.498 0.007 1.00 0.00 39 ALA A CA 7
ATOM 5897 C C . ALA A 1 39 ? 3.404 -5.262 0.461 1.00 0.00 39 ALA A C 7
ATOM 5898 O O . ALA A 1 39 ? 2.238 -5.351 0.843 1.00 0.00 39 ALA A O 7
ATOM 5905 N N . ALA A 1 40 ? 4.065 -4.110 0.416 1.00 0.00 40 ALA A N 7
ATOM 5906 C CA . ALA A 1 40 ? 3.442 -2.856 0.821 1.00 0.00 40 ALA A CA 7
ATOM 5907 C C . ALA A 1 40 ? 1.985 -2.798 0.377 1.00 0.00 40 ALA A C 7
ATOM 5908 O O . ALA A 1 40 ? 1.072 -2.816 1.204 1.00 0.00 40 ALA A O 7
ATOM 5915 N N . LEU A 1 41 ? 1.772 -2.728 -0.932 1.00 0.00 41 LEU A N 7
ATOM 5916 C CA . LEU A 1 41 ? 0.425 -2.667 -1.487 1.00 0.00 41 LEU A CA 7
ATOM 5917 C C . LEU A 1 41 ? -0.462 -3.751 -0.883 1.00 0.00 41 LEU A C 7
ATOM 5918 O O . LEU A 1 41 ? -1.503 -3.460 -0.296 1.00 0.00 41 LEU A O 7
ATOM 5934 N N . ASN A 1 42 ? -0.040 -5.003 -1.030 1.00 0.00 42 ASN A N 7
ATOM 5935 C CA . ASN A 1 42 ? -0.796 -6.131 -0.498 1.00 0.00 42 ASN A CA 7
ATOM 5936 C C . ASN A 1 42 ? -1.473 -5.760 0.818 1.00 0.00 42 ASN A C 7
ATOM 5937 O O . ASN A 1 42 ? -2.698 -5.797 0.930 1.00 0.00 42 ASN A O 7
ATOM 5948 N N . VAL A 1 43 ? -0.666 -5.403 1.812 1.00 0.00 43 VAL A N 7
ATOM 5949 C CA . VAL A 1 43 ? -1.187 -5.023 3.120 1.00 0.00 43 VAL A CA 7
ATOM 5950 C C . VAL A 1 43 ? -2.181 -3.873 3.003 1.00 0.00 43 VAL A C 7
ATOM 5951 O O . VAL A 1 43 ? -3.305 -3.956 3.500 1.00 0.00 43 VAL A O 7
ATOM 5964 N N . LEU A 1 44 ? -1.760 -2.800 2.343 1.00 0.00 44 LEU A N 7
ATOM 5965 C CA . LEU A 1 44 ? -2.614 -1.631 2.159 1.00 0.00 44 LEU A CA 7
ATOM 5966 C C . LEU A 1 44 ? -3.958 -2.027 1.557 1.00 0.00 44 LEU A C 7
ATOM 5967 O O . LEU A 1 44 ? -4.985 -1.409 1.841 1.00 0.00 44 LEU A O 7
ATOM 5983 N N . LEU A 1 45 ? -3.945 -3.063 0.724 1.00 0.00 45 LEU A N 7
ATOM 5984 C CA . LEU A 1 45 ? -5.163 -3.544 0.083 1.00 0.00 45 LEU A CA 7
ATOM 5985 C C . LEU A 1 45 ? -5.978 -4.408 1.040 1.00 0.00 45 LEU A C 7
ATOM 5986 O O . LEU A 1 45 ? -7.110 -4.071 1.389 1.00 0.00 45 LEU A O 7
ATOM 6002 N N . THR A 1 46 ? -5.394 -5.525 1.464 1.00 0.00 46 THR A N 7
ATOM 6003 C CA . THR A 1 46 ? -6.064 -6.437 2.382 1.00 0.00 46 THR A CA 7
ATOM 6004 C C . THR A 1 46 ? -6.949 -5.677 3.364 1.00 0.00 46 THR A C 7
ATOM 6005 O O . THR A 1 46 ? -8.081 -6.078 3.632 1.00 0.00 46 THR A O 7
ATOM 6016 N N . SER A 1 47 ? -6.425 -4.578 3.897 1.00 0.00 47 SER A N 7
ATOM 6017 C CA . SER A 1 47 ? -7.167 -3.763 4.852 1.00 0.00 47 SER A CA 7
ATOM 6018 C C . SER A 1 47 ? -8.416 -3.171 4.206 1.00 0.00 47 SER A C 7
ATOM 6019 O O . SER A 1 47 ? -9.537 -3.449 4.628 1.00 0.00 47 SER A O 7
ATOM 6027 N N . ASN A 1 48 ? -8.212 -2.352 3.180 1.00 0.00 48 ASN A N 7
ATOM 6028 C CA . ASN A 1 48 ? -9.320 -1.718 2.475 1.00 0.00 48 ASN A CA 7
ATOM 6029 C C . ASN A 1 48 ? -10.332 -2.759 2.006 1.00 0.00 48 ASN A C 7
ATOM 6030 O O . ASN A 1 48 ? -11.481 -2.768 2.447 1.00 0.00 48 ASN A O 7
ATOM 6041 N N . LYS A 1 49 ? -9.896 -3.637 1.107 1.00 0.00 49 LYS A N 7
ATOM 6042 C CA . LYS A 1 49 ? -10.762 -4.684 0.578 1.00 0.00 49 LYS A CA 7
ATOM 6043 C C . LYS A 1 49 ? -10.273 -6.063 1.010 1.00 0.00 49 LYS A C 7
ATOM 6044 O O . LYS A 1 49 ? -9.076 -6.346 0.975 1.00 0.00 49 LYS A O 7
ATOM 6063 N N . GLN A 1 50 ? -11.208 -6.916 1.416 1.00 0.00 50 GLN A N 7
ATOM 6064 C CA . GLN A 1 50 ? -10.872 -8.266 1.854 1.00 0.00 50 GLN A CA 7
ATOM 6065 C C . GLN A 1 50 ? -10.828 -9.227 0.670 1.00 0.00 50 GLN A C 7
ATOM 6066 O O . GLN A 1 50 ? -11.789 -9.335 -0.092 1.00 0.00 50 GLN A O 7
ATOM 6080 N N . LYS A 1 51 ? -9.707 -9.925 0.522 1.00 0.00 51 LYS A N 7
ATOM 6081 C CA . LYS A 1 51 ? -9.538 -10.878 -0.568 1.00 0.00 51 LYS A CA 7
ATOM 6082 C C . LYS A 1 51 ? -9.237 -12.273 -0.028 1.00 0.00 51 LYS A C 7
ATOM 6083 O O . LYS A 1 51 ? -8.614 -12.438 1.021 1.00 0.00 51 LYS A O 7
ATOM 6102 N N . PRO A 1 52 ? -9.686 -13.302 -0.762 1.00 0.00 52 PRO A N 7
ATOM 6103 C CA . PRO A 1 52 ? -9.474 -14.701 -0.377 1.00 0.00 52 PRO A CA 7
ATOM 6104 C C . PRO A 1 52 ? -8.014 -15.122 -0.503 1.00 0.00 52 PRO A C 7
ATOM 6105 O O . PRO A 1 52 ? -7.216 -14.445 -1.150 1.00 0.00 52 PRO A O 7
ATOM 6116 N N . VAL A 1 53 ? -7.671 -16.245 0.121 1.00 0.00 53 VAL A N 7
ATOM 6117 C CA . VAL A 1 53 ? -6.307 -16.757 0.077 1.00 0.00 53 VAL A CA 7
ATOM 6118 C C . VAL A 1 53 ? -5.963 -17.288 -1.310 1.00 0.00 53 VAL A C 7
ATOM 6119 O O . VAL A 1 53 ? -6.701 -18.093 -1.877 1.00 0.00 53 VAL A O 7
ATOM 6132 N N . MET A 1 54 ? -4.838 -16.833 -1.850 1.00 0.00 54 MET A N 7
ATOM 6133 C CA . MET A 1 54 ? -4.395 -17.264 -3.170 1.00 0.00 54 MET A CA 7
ATOM 6134 C C . MET A 1 54 ? -2.947 -17.741 -3.130 1.00 0.00 54 MET A C 7
ATOM 6135 O O . MET A 1 54 ? -2.017 -16.939 -3.197 1.00 0.00 54 MET A O 7
ATOM 6149 N N . GLY A 1 55 ? -2.763 -19.054 -3.019 1.00 0.00 55 GLY A N 7
ATOM 6150 C CA . GLY A 1 55 ? -1.425 -19.614 -2.970 1.00 0.00 55 GLY A CA 7
ATOM 6151 C C . GLY A 1 55 ? -0.701 -19.275 -1.682 1.00 0.00 55 GLY A C 7
ATOM 6152 O O . GLY A 1 55 ? -1.173 -18.478 -0.871 1.00 0.00 55 GLY A O 7
ATOM 6156 N N . PRO A 1 56 ? 0.473 -19.892 -1.479 1.00 0.00 56 PRO A N 7
ATOM 6157 C CA . PRO A 1 56 ? 1.288 -19.668 -0.282 1.00 0.00 56 PRO A CA 7
ATOM 6158 C C . PRO A 1 56 ? 1.903 -18.273 -0.252 1.00 0.00 56 PRO A C 7
ATOM 6159 O O . PRO A 1 56 ? 1.861 -17.528 -1.231 1.00 0.00 56 PRO A O 7
ATOM 6170 N N . PRO A 1 57 ? 2.489 -17.908 0.898 1.00 0.00 57 PRO A N 7
ATOM 6171 C CA . PRO A 1 57 ? 3.126 -16.601 1.083 1.00 0.00 57 PRO A CA 7
ATOM 6172 C C . PRO A 1 57 ? 4.409 -16.461 0.271 1.00 0.00 57 PRO A C 7
ATOM 6173 O O . PRO A 1 57 ? 4.964 -15.368 0.153 1.00 0.00 57 PRO A O 7
ATOM 6184 N N . SER A 1 58 ? 4.875 -17.573 -0.288 1.00 0.00 58 SER A N 7
ATOM 6185 C CA . SER A 1 58 ? 6.095 -17.575 -1.086 1.00 0.00 58 SER A CA 7
ATOM 6186 C C . SER A 1 58 ? 5.799 -17.975 -2.529 1.00 0.00 58 SER A C 7
ATOM 6187 O O . SER A 1 58 ? 4.676 -18.349 -2.863 1.00 0.00 58 SER A O 7
ATOM 6195 N N . GLY A 1 59 ? 6.818 -17.894 -3.379 1.00 0.00 59 GLY A N 7
ATOM 6196 C CA . GLY A 1 59 ? 6.649 -18.250 -4.776 1.00 0.00 59 GLY A CA 7
ATOM 6197 C C . GLY A 1 59 ? 7.972 -18.404 -5.500 1.00 0.00 59 GLY A C 7
ATOM 6198 O O . GLY A 1 59 ? 8.946 -17.708 -5.211 1.00 0.00 59 GLY A O 7
ATOM 6202 N N . PRO A 1 60 ? 8.018 -19.335 -6.464 1.00 0.00 60 PRO A N 7
ATOM 6203 C CA . PRO A 1 60 ? 9.227 -19.600 -7.250 1.00 0.00 60 PRO A CA 7
ATOM 6204 C C . PRO A 1 60 ? 9.562 -18.457 -8.202 1.00 0.00 60 PRO A C 7
ATOM 6205 O O . PRO A 1 60 ? 8.790 -18.145 -9.109 1.00 0.00 60 PRO A O 7
ATOM 6216 N N . SER A 1 61 ? 10.718 -17.836 -7.990 1.00 0.00 61 SER A N 7
ATOM 6217 C CA . SER A 1 61 ? 11.153 -16.725 -8.828 1.00 0.00 61 SER A CA 7
ATOM 6218 C C . SER A 1 61 ? 12.249 -17.168 -9.792 1.00 0.00 61 SER A C 7
ATOM 6219 O O . SER A 1 61 ? 13.085 -18.007 -9.456 1.00 0.00 61 SER A O 7
ATOM 6227 N N . SER A 1 62 ? 12.239 -16.598 -10.992 1.00 0.00 62 SER A N 7
ATOM 6228 C CA . SER A 1 62 ? 13.230 -16.936 -12.008 1.00 0.00 62 SER A CA 7
ATOM 6229 C C . SER A 1 62 ? 14.416 -15.978 -11.950 1.00 0.00 62 SER A C 7
ATOM 6230 O O . SER A 1 62 ? 15.560 -16.399 -11.782 1.00 0.00 62 SER A O 7
ATOM 6238 N N . GLY A 1 63 ? 14.134 -14.686 -12.090 1.00 0.00 63 GLY A N 7
ATOM 6239 C CA . GLY A 1 63 ? 15.186 -13.688 -12.051 1.00 0.00 63 GLY A CA 7
ATOM 6240 C C . GLY A 1 63 ? 14.655 -12.296 -11.774 1.00 0.00 63 GLY A C 7
ATOM 6241 O O . GLY A 1 63 ? 13.489 -12.006 -12.037 1.00 0.00 63 GLY A O 7
ATOM 6245 N N . GLY A 1 1 ? 23.136 9.973 10.355 1.00 0.00 1 GLY A N 8
ATOM 6246 C CA . GLY A 1 1 ? 22.774 10.493 11.660 1.00 0.00 1 GLY A CA 8
ATOM 6247 C C . GLY A 1 1 ? 22.580 11.996 11.653 1.00 0.00 1 GLY A C 8
ATOM 6248 O O . GLY A 1 1 ? 23.341 12.730 12.284 1.00 0.00 1 GLY A O 8
ATOM 6252 N N . SER A 1 2 ? 21.560 12.456 10.936 1.00 0.00 2 SER A N 8
ATOM 6253 C CA . SER A 1 2 ? 21.272 13.883 10.844 1.00 0.00 2 SER A CA 8
ATOM 6254 C C . SER A 1 2 ? 19.864 14.186 11.348 1.00 0.00 2 SER A C 8
ATOM 6255 O O . SER A 1 2 ? 19.133 14.972 10.746 1.00 0.00 2 SER A O 8
ATOM 6263 N N . SER A 1 3 ? 19.492 13.557 12.458 1.00 0.00 3 SER A N 8
ATOM 6264 C CA . SER A 1 3 ? 18.170 13.756 13.043 1.00 0.00 3 SER A CA 8
ATOM 6265 C C . SER A 1 3 ? 17.079 13.253 12.102 1.00 0.00 3 SER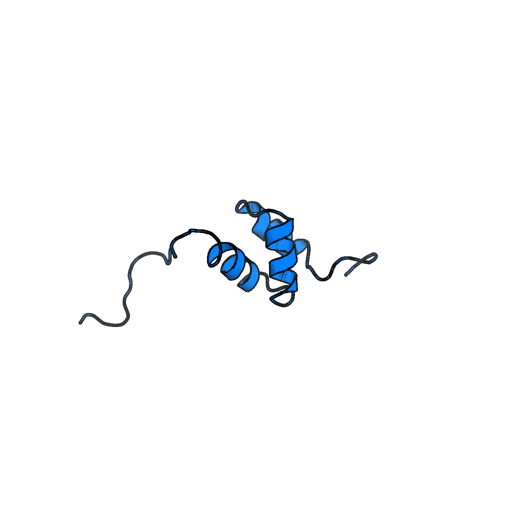 A C 8
ATOM 6266 O O . SER A 1 3 ? 16.041 13.893 11.940 1.00 0.00 3 SER A O 8
ATOM 6274 N N . GLY A 1 4 ? 17.323 12.102 11.483 1.00 0.00 4 GLY A N 8
ATOM 6275 C CA . GLY A 1 4 ? 16.354 11.532 10.566 1.00 0.00 4 GLY A CA 8
ATOM 6276 C C . GLY A 1 4 ? 16.451 10.022 10.484 1.00 0.00 4 GLY A C 8
ATOM 6277 O O . GLY A 1 4 ? 17.074 9.482 9.570 1.00 0.00 4 GLY A O 8
ATOM 6281 N N . SER A 1 5 ? 15.835 9.338 11.443 1.00 0.00 5 SER A N 8
ATOM 6282 C CA . SER A 1 5 ? 15.859 7.880 11.478 1.00 0.00 5 SER A CA 8
ATOM 6283 C C . SER A 1 5 ? 14.499 7.304 11.095 1.00 0.00 5 SER A C 8
ATOM 6284 O O . SER A 1 5 ? 13.472 7.680 11.660 1.00 0.00 5 SER A O 8
ATOM 6292 N N . SER A 1 6 ? 14.501 6.390 10.131 1.00 0.00 6 SER A N 8
ATOM 6293 C CA . SER A 1 6 ? 13.268 5.764 9.668 1.00 0.00 6 SER A CA 8
ATOM 6294 C C . SER A 1 6 ? 13.558 4.430 8.987 1.00 0.00 6 SER A C 8
ATOM 6295 O O . SER A 1 6 ? 14.684 4.166 8.568 1.00 0.00 6 SER A O 8
ATOM 6303 N N . GLY A 1 7 ? 12.532 3.591 8.881 1.00 0.00 7 GLY A N 8
ATOM 6304 C CA . GLY A 1 7 ? 12.696 2.294 8.251 1.00 0.00 7 GLY A CA 8
ATOM 6305 C C . GLY A 1 7 ? 11.796 2.118 7.044 1.00 0.00 7 GLY A C 8
ATOM 6306 O O . GLY A 1 7 ? 11.149 1.082 6.889 1.00 0.00 7 GLY A O 8
ATOM 6310 N N . VAL A 1 8 ? 11.753 3.133 6.187 1.00 0.00 8 VAL A N 8
ATOM 6311 C CA . VAL A 1 8 ? 10.924 3.086 4.988 1.00 0.00 8 VAL A CA 8
ATOM 6312 C C . VAL A 1 8 ? 11.689 3.598 3.772 1.00 0.00 8 VAL A C 8
ATOM 6313 O O . VAL A 1 8 ? 12.424 4.582 3.856 1.00 0.00 8 VAL A O 8
ATOM 6326 N N . ASP A 1 9 ? 11.510 2.923 2.641 1.00 0.00 9 ASP A N 8
ATOM 6327 C CA . ASP A 1 9 ? 12.182 3.310 1.406 1.00 0.00 9 ASP A CA 8
ATOM 6328 C C . ASP A 1 9 ? 11.328 4.289 0.607 1.00 0.00 9 ASP A C 8
ATOM 6329 O O . ASP A 1 9 ? 10.390 3.889 -0.082 1.00 0.00 9 ASP A O 8
ATOM 6338 N N . GLU A 1 10 ? 11.660 5.572 0.704 1.00 0.00 10 GLU A N 8
ATOM 6339 C CA . GLU A 1 10 ? 10.922 6.608 -0.009 1.00 0.00 10 GLU A CA 8
ATOM 6340 C C . GLU A 1 10 ? 10.657 6.191 -1.453 1.00 0.00 10 GLU A C 8
ATOM 6341 O O . GLU A 1 10 ? 9.512 6.170 -1.905 1.00 0.00 10 GLU A O 8
ATOM 6353 N N . LYS A 1 11 ? 11.724 5.860 -2.172 1.00 0.00 11 LYS A N 8
ATOM 6354 C CA . LYS A 1 11 ? 11.609 5.443 -3.565 1.00 0.00 11 LYS A CA 8
ATOM 6355 C C . LYS A 1 11 ? 10.441 4.479 -3.749 1.00 0.00 11 LYS A C 8
ATOM 6356 O O . LYS A 1 11 ? 9.627 4.643 -4.657 1.00 0.00 11 LYS A O 8
ATOM 6375 N N . ALA A 1 12 ? 10.366 3.476 -2.882 1.00 0.00 12 ALA A N 8
ATOM 6376 C CA . ALA A 1 12 ? 9.295 2.488 -2.948 1.00 0.00 12 ALA A CA 8
ATOM 6377 C C . ALA A 1 12 ? 7.959 3.099 -2.542 1.00 0.00 12 ALA A C 8
ATOM 6378 O O . ALA A 1 12 ? 6.913 2.755 -3.095 1.00 0.00 12 ALA A O 8
ATOM 6385 N N . LEU A 1 13 ? 7.998 4.007 -1.573 1.00 0.00 13 LEU A N 8
ATOM 6386 C CA . LEU A 1 13 ? 6.789 4.666 -1.092 1.00 0.00 13 LEU A CA 8
ATOM 6387 C C . LEU A 1 13 ? 6.094 5.419 -2.222 1.00 0.00 13 LEU A C 8
ATOM 6388 O O . LEU A 1 13 ? 4.903 5.228 -2.470 1.00 0.00 13 LEU A O 8
ATOM 6404 N N . LYS A 1 14 ? 6.845 6.276 -2.905 1.00 0.00 14 LYS A N 8
ATOM 6405 C CA . LYS A 1 14 ? 6.303 7.056 -4.012 1.00 0.00 14 LYS A CA 8
ATOM 6406 C C . LYS A 1 14 ? 5.664 6.147 -5.057 1.00 0.00 14 LYS A C 8
ATOM 6407 O O . LYS A 1 14 ? 4.494 6.312 -5.406 1.00 0.00 14 LYS A O 8
ATOM 6426 N N . HIS A 1 15 ? 6.437 5.186 -5.551 1.00 0.00 15 HIS A N 8
ATOM 6427 C CA . HIS A 1 15 ? 5.945 4.249 -6.555 1.00 0.00 15 HIS A CA 8
ATOM 6428 C C . HIS A 1 15 ? 4.523 3.801 -6.229 1.00 0.00 15 HIS A C 8
ATOM 6429 O O . HIS A 1 15 ? 3.668 3.727 -7.111 1.00 0.00 15 HIS A O 8
ATOM 6444 N N . ILE A 1 16 ? 4.279 3.502 -4.957 1.00 0.00 16 ILE A N 8
ATOM 6445 C CA . ILE A 1 16 ? 2.962 3.061 -4.516 1.00 0.00 16 ILE A CA 8
ATOM 6446 C C . ILE A 1 16 ? 1.977 4.225 -4.479 1.00 0.00 16 ILE A C 8
ATOM 6447 O O . ILE A 1 16 ? 0.965 4.220 -5.181 1.00 0.00 16 ILE A O 8
ATOM 6463 N N . THR A 1 17 ? 2.281 5.224 -3.656 1.00 0.00 17 THR A N 8
ATOM 6464 C CA . THR A 1 17 ? 1.423 6.395 -3.527 1.00 0.00 17 THR A CA 8
ATOM 6465 C C . THR A 1 17 ? 0.795 6.766 -4.866 1.00 0.00 17 THR A C 8
ATOM 6466 O O . THR A 1 17 ? -0.375 7.143 -4.928 1.00 0.00 17 THR A O 8
ATOM 6477 N N . GLU A 1 18 ? 1.579 6.655 -5.934 1.00 0.00 18 GLU A N 8
ATOM 6478 C CA . GLU A 1 18 ? 1.097 6.980 -7.271 1.00 0.00 18 GLU A CA 8
ATOM 6479 C C . GLU A 1 18 ? -0.284 6.377 -7.513 1.00 0.00 18 GLU A C 8
ATOM 6480 O O . GLU A 1 18 ? -1.198 7.059 -7.976 1.00 0.00 18 GLU A O 8
ATOM 6492 N N . MET A 1 19 ? -0.427 5.094 -7.197 1.00 0.00 19 MET A N 8
ATOM 6493 C CA . MET A 1 19 ? -1.696 4.399 -7.379 1.00 0.00 19 MET A CA 8
ATOM 6494 C C . MET A 1 19 ? -2.816 5.106 -6.623 1.00 0.00 19 MET A C 8
ATOM 6495 O O . MET A 1 19 ? -3.971 5.091 -7.048 1.00 0.00 19 MET A O 8
ATOM 6509 N N . GLY A 1 20 ? -2.467 5.725 -5.499 1.00 0.00 20 GLY A N 8
ATOM 6510 C CA . GLY A 1 20 ? -3.455 6.429 -4.702 1.00 0.00 20 GLY A CA 8
ATOM 6511 C C . GLY A 1 20 ? -3.458 5.980 -3.254 1.00 0.00 20 GLY A C 8
ATOM 6512 O O . GLY A 1 20 ? -4.504 5.634 -2.706 1.00 0.00 20 GLY A O 8
ATOM 6516 N N . PHE A 1 21 ? -2.283 5.985 -2.633 1.00 0.00 21 PHE A N 8
ATOM 6517 C CA . PHE A 1 21 ? -2.153 5.573 -1.240 1.00 0.00 21 PHE A CA 8
ATOM 6518 C C . PHE A 1 21 ? -1.521 6.680 -0.402 1.00 0.00 21 PHE A C 8
ATOM 6519 O O . PHE A 1 21 ? -0.464 7.209 -0.748 1.00 0.00 21 PHE A O 8
ATOM 6536 N N . SER A 1 22 ? -2.176 7.027 0.701 1.00 0.00 22 SER A N 8
ATOM 6537 C CA . SER A 1 22 ? -1.682 8.074 1.587 1.00 0.00 22 SER A CA 8
ATOM 6538 C C . SER A 1 22 ? -0.228 7.819 1.971 1.00 0.00 22 SER A C 8
ATOM 6539 O O . SER A 1 22 ? 0.103 6.779 2.542 1.00 0.00 22 SER A O 8
ATOM 6547 N N . LYS A 1 23 ? 0.638 8.776 1.655 1.00 0.00 23 LYS A N 8
ATOM 6548 C CA . LYS A 1 23 ? 2.057 8.659 1.967 1.00 0.00 23 LYS A CA 8
ATOM 6549 C C . LYS A 1 23 ? 2.261 8.111 3.376 1.00 0.00 23 LYS A C 8
ATOM 6550 O O . LYS A 1 23 ? 3.151 7.295 3.611 1.00 0.00 23 LYS A O 8
ATOM 6569 N N . GLU A 1 24 ? 1.430 8.566 4.309 1.00 0.00 24 GLU A N 8
ATOM 6570 C CA . GLU A 1 24 ? 1.520 8.121 5.694 1.00 0.00 24 GLU A CA 8
ATOM 6571 C C . GLU A 1 24 ? 1.229 6.627 5.805 1.00 0.00 24 GLU A C 8
ATOM 6572 O O . GLU A 1 24 ? 1.913 5.903 6.527 1.00 0.00 24 GLU A O 8
ATOM 6584 N N . ALA A 1 25 ? 0.209 6.174 5.084 1.00 0.00 25 ALA A N 8
ATOM 6585 C CA . ALA A 1 25 ? -0.173 4.767 5.100 1.00 0.00 25 ALA A CA 8
ATOM 6586 C C . ALA A 1 25 ? 0.915 3.896 4.480 1.00 0.00 25 ALA A C 8
ATOM 6587 O O . ALA A 1 25 ? 1.403 2.956 5.106 1.00 0.00 25 ALA A O 8
ATOM 6594 N N . SER A 1 26 ? 1.289 4.216 3.245 1.00 0.00 26 SER A N 8
ATOM 6595 C CA . SER A 1 26 ? 2.316 3.459 2.538 1.00 0.00 26 SER A CA 8
ATOM 6596 C C . SER A 1 26 ? 3.626 3.459 3.320 1.00 0.00 26 SER A C 8
ATOM 6597 O O . SER A 1 26 ? 4.260 2.417 3.490 1.00 0.00 26 SER A O 8
ATOM 6605 N N . ARG A 1 27 ? 4.024 4.634 3.795 1.00 0.00 27 ARG A N 8
ATOM 6606 C CA . ARG A 1 27 ? 5.259 4.771 4.559 1.00 0.00 27 ARG A CA 8
ATOM 6607 C C . ARG A 1 27 ? 5.329 3.728 5.670 1.00 0.00 27 ARG A C 8
ATOM 6608 O O . ARG A 1 27 ? 6.210 2.869 5.674 1.00 0.00 27 ARG A O 8
ATOM 6629 N N . GLN A 1 28 ? 4.394 3.811 6.612 1.00 0.00 28 GLN A N 8
ATOM 6630 C CA . GLN A 1 28 ? 4.351 2.875 7.729 1.00 0.00 28 GLN A CA 8
ATOM 6631 C C . GLN A 1 28 ? 4.363 1.433 7.233 1.00 0.00 28 GLN A C 8
ATOM 6632 O O . GLN A 1 28 ? 5.247 0.653 7.584 1.00 0.00 28 GLN A O 8
ATOM 6646 N N . ALA A 1 29 ? 3.375 1.087 6.414 1.00 0.00 29 ALA A N 8
ATOM 6647 C CA . ALA A 1 29 ? 3.273 -0.261 5.868 1.00 0.00 29 ALA A CA 8
ATOM 6648 C C . ALA A 1 29 ? 4.645 -0.802 5.481 1.00 0.00 29 ALA A C 8
ATOM 6649 O O . ALA A 1 29 ? 5.118 -1.787 6.049 1.00 0.00 29 ALA A O 8
ATOM 6656 N N . LEU A 1 30 ? 5.279 -0.153 4.511 1.00 0.00 30 LEU A N 8
ATOM 6657 C CA . LEU A 1 30 ? 6.598 -0.570 4.048 1.00 0.00 30 LEU A CA 8
ATOM 6658 C C . LEU A 1 30 ? 7.487 -0.968 5.221 1.00 0.00 30 LEU A C 8
ATOM 6659 O O . LEU A 1 30 ? 8.058 -2.058 5.238 1.00 0.00 30 LEU A O 8
ATOM 6675 N N . MET A 1 31 ? 7.598 -0.078 6.202 1.00 0.00 31 MET A N 8
ATOM 6676 C CA . MET A 1 31 ? 8.415 -0.339 7.381 1.00 0.00 31 MET A CA 8
ATOM 6677 C C . MET A 1 31 ? 8.106 -1.714 7.964 1.00 0.00 31 MET A C 8
ATOM 6678 O O . MET A 1 31 ? 9.000 -2.410 8.445 1.00 0.00 31 MET A O 8
ATOM 6692 N N . ASP A 1 32 ? 6.835 -2.098 7.918 1.00 0.00 32 ASP A N 8
ATOM 6693 C CA . ASP A 1 32 ? 6.408 -3.391 8.440 1.00 0.00 32 ASP A CA 8
ATOM 6694 C C . ASP A 1 32 ? 6.844 -4.522 7.515 1.00 0.00 32 ASP A C 8
ATOM 6695 O O . ASP A 1 32 ? 7.228 -5.598 7.972 1.00 0.00 32 ASP A O 8
ATOM 6704 N N . ASN A 1 33 ? 6.780 -4.272 6.211 1.00 0.00 33 ASN A N 8
ATOM 6705 C CA . ASN A 1 33 ? 7.167 -5.270 5.221 1.00 0.00 33 ASN A CA 8
ATOM 6706 C C . ASN A 1 33 ? 8.636 -5.117 4.839 1.00 0.00 33 ASN A C 8
ATOM 6707 O O . ASN A 1 33 ? 9.029 -5.410 3.711 1.00 0.00 33 ASN A O 8
ATOM 6718 N N . GLY A 1 34 ? 9.444 -4.655 5.789 1.00 0.00 34 GLY A N 8
ATOM 6719 C CA . GLY A 1 34 ? 10.861 -4.471 5.533 1.00 0.00 34 GLY A CA 8
ATOM 6720 C C . GLY A 1 34 ? 11.124 -3.707 4.251 1.00 0.00 34 GLY A C 8
ATOM 6721 O O . GLY A 1 34 ? 11.931 -4.128 3.424 1.00 0.00 34 GLY A O 8
ATOM 6725 N N . ASN A 1 35 ? 10.439 -2.580 4.085 1.00 0.00 35 ASN A N 8
ATOM 6726 C CA . ASN A 1 35 ? 10.601 -1.756 2.892 1.00 0.00 35 ASN A CA 8
ATOM 6727 C C . ASN A 1 35 ? 10.316 -2.563 1.630 1.00 0.00 35 ASN A C 8
ATOM 6728 O O . ASN A 1 35 ? 11.015 -2.433 0.626 1.00 0.00 35 ASN A O 8
ATOM 6739 N N . ASN A 1 36 ? 9.283 -3.398 1.689 1.00 0.00 36 ASN A N 8
ATOM 6740 C CA . ASN A 1 36 ? 8.904 -4.227 0.550 1.00 0.00 36 ASN A CA 8
ATOM 6741 C C . ASN A 1 36 ? 7.980 -3.465 -0.395 1.00 0.00 36 ASN A C 8
ATOM 6742 O O . ASN A 1 36 ? 6.813 -3.227 -0.082 1.00 0.00 36 ASN A O 8
ATOM 6753 N N . LEU A 1 37 ? 8.510 -3.083 -1.552 1.00 0.00 37 LEU A N 8
ATOM 6754 C CA . LEU A 1 37 ? 7.734 -2.348 -2.544 1.00 0.00 37 LEU A CA 8
ATOM 6755 C C . LEU A 1 37 ? 6.410 -3.050 -2.829 1.00 0.00 37 LEU A C 8
ATOM 6756 O O . LEU A 1 37 ? 5.344 -2.442 -2.744 1.00 0.00 37 LEU A O 8
ATOM 6772 N N . GLU A 1 38 ? 6.487 -4.334 -3.165 1.00 0.00 38 GLU A N 8
ATOM 6773 C CA . GLU A 1 38 ? 5.294 -5.119 -3.461 1.00 0.00 38 GLU A CA 8
ATOM 6774 C C . GLU A 1 38 ? 4.473 -5.358 -2.197 1.00 0.00 38 GLU A C 8
ATOM 6775 O O . GLU A 1 38 ? 3.367 -4.838 -2.055 1.00 0.00 38 GLU A O 8
ATOM 6787 N N . ALA A 1 39 ? 5.024 -6.149 -1.281 1.00 0.00 39 ALA A N 8
ATOM 6788 C CA . ALA A 1 39 ? 4.344 -6.456 -0.029 1.00 0.00 39 ALA A CA 8
ATOM 6789 C C . ALA A 1 39 ? 3.572 -5.247 0.488 1.00 0.00 39 ALA A C 8
ATOM 6790 O O . ALA A 1 39 ? 2.447 -5.377 0.970 1.00 0.00 39 ALA A O 8
ATOM 6797 N N . ALA A 1 40 ? 4.183 -4.072 0.384 1.00 0.00 40 ALA A N 8
ATOM 6798 C CA . ALA A 1 40 ? 3.552 -2.839 0.840 1.00 0.00 40 ALA A CA 8
ATOM 6799 C C . ALA A 1 40 ? 2.092 -2.777 0.404 1.00 0.00 40 ALA A C 8
ATOM 6800 O O . ALA A 1 40 ? 1.183 -2.821 1.235 1.00 0.00 40 ALA A O 8
ATOM 6807 N N . LEU A 1 41 ? 1.873 -2.674 -0.902 1.00 0.00 41 LEU A N 8
ATOM 6808 C CA . LEU A 1 41 ? 0.522 -2.605 -1.448 1.00 0.00 41 LEU A CA 8
ATOM 6809 C C . LEU A 1 41 ? -0.358 -3.707 -0.866 1.00 0.00 41 LEU A C 8
ATOM 6810 O O . LEU A 1 41 ? -1.413 -3.435 -0.295 1.00 0.00 41 LEU A O 8
ATOM 6826 N N . ASN A 1 42 ? 0.086 -4.951 -1.014 1.00 0.00 42 ASN A N 8
ATOM 6827 C CA . ASN A 1 42 ? -0.661 -6.094 -0.502 1.00 0.00 42 ASN A CA 8
ATOM 6828 C C . ASN A 1 42 ? -1.369 -5.741 0.802 1.00 0.00 42 ASN A C 8
ATOM 6829 O O . ASN A 1 42 ? -2.597 -5.770 0.882 1.00 0.00 42 ASN A O 8
ATOM 6840 N N . VAL A 1 43 ? -0.586 -5.408 1.823 1.00 0.00 43 VAL A N 8
ATOM 6841 C CA . VAL A 1 43 ? -1.138 -5.047 3.124 1.00 0.00 43 VAL A CA 8
ATOM 6842 C C . VAL A 1 43 ? -2.209 -3.971 2.987 1.00 0.00 43 VAL A C 8
ATOM 6843 O O . VAL A 1 43 ? -3.342 -4.147 3.436 1.00 0.00 43 VAL A O 8
ATOM 6856 N N . LEU A 1 44 ? -1.843 -2.856 2.364 1.00 0.00 44 LEU A N 8
ATOM 6857 C CA . LEU A 1 44 ? -2.773 -1.750 2.167 1.00 0.00 44 LEU A CA 8
ATOM 6858 C C . LEU A 1 44 ? -4.079 -2.239 1.550 1.00 0.00 44 LEU A C 8
ATOM 6859 O O . LEU A 1 44 ? -5.162 -1.775 1.911 1.00 0.00 44 LEU A O 8
ATOM 6875 N N . LEU A 1 45 ? -3.971 -3.181 0.619 1.00 0.00 45 LEU A N 8
ATOM 6876 C CA . LEU A 1 45 ? -5.144 -3.736 -0.047 1.00 0.00 45 LEU A CA 8
ATOM 6877 C C . LEU A 1 45 ? -5.948 -4.614 0.907 1.00 0.00 45 LEU A C 8
ATOM 6878 O O . LEU A 1 45 ? -7.121 -4.351 1.171 1.00 0.00 45 LEU A O 8
ATOM 6894 N N . THR A 1 46 ? -5.307 -5.659 1.423 1.00 0.00 46 THR A N 8
ATOM 6895 C CA . THR A 1 46 ? -5.962 -6.575 2.349 1.00 0.00 46 THR A CA 8
ATOM 6896 C C . THR A 1 46 ? -6.852 -5.822 3.331 1.00 0.00 46 THR A C 8
ATOM 6897 O O . THR A 1 46 ? -7.967 -6.251 3.626 1.00 0.00 46 THR A O 8
ATOM 6908 N N . SER A 1 47 ? -6.353 -4.697 3.832 1.00 0.00 47 SER A N 8
ATOM 6909 C CA . SER A 1 47 ? -7.102 -3.885 4.784 1.00 0.00 47 SER A CA 8
ATOM 6910 C C . SER A 1 47 ? -7.821 -2.742 4.075 1.00 0.00 47 SER A C 8
ATOM 6911 O O . SER A 1 47 ? -7.791 -1.599 4.529 1.00 0.00 47 SER A O 8
ATOM 6919 N N . ASN A 1 48 ? -8.467 -3.059 2.958 1.00 0.00 48 ASN A N 8
ATOM 6920 C CA . ASN A 1 48 ? -9.194 -2.059 2.184 1.00 0.00 48 ASN A CA 8
ATOM 6921 C C . ASN A 1 48 ? -10.125 -2.723 1.175 1.00 0.00 48 ASN A C 8
ATOM 6922 O O . ASN A 1 48 ? -9.675 -3.361 0.223 1.00 0.00 48 ASN A O 8
ATOM 6933 N N . LYS A 1 49 ? -11.428 -2.568 1.389 1.00 0.00 49 LYS A N 8
ATOM 6934 C CA . LYS A 1 49 ? -12.425 -3.150 0.498 1.00 0.00 49 LYS A CA 8
ATOM 6935 C C . LYS A 1 49 ? -12.099 -4.610 0.196 1.00 0.00 49 LYS A C 8
ATOM 6936 O O . LYS A 1 49 ? -12.238 -5.063 -0.939 1.00 0.00 49 LYS A O 8
ATOM 6955 N N . GLN A 1 50 ? -11.666 -5.339 1.220 1.00 0.00 50 GLN A N 8
ATOM 6956 C CA . GLN A 1 50 ? -11.321 -6.747 1.063 1.00 0.00 50 GLN A CA 8
ATOM 6957 C C . GLN A 1 50 ? -12.525 -7.552 0.585 1.00 0.00 50 GLN A C 8
ATOM 6958 O O . GLN A 1 50 ? -13.579 -7.551 1.223 1.00 0.00 50 GLN A O 8
ATOM 6972 N N . LYS A 1 51 ? -12.363 -8.238 -0.540 1.00 0.00 51 LYS A N 8
ATOM 6973 C CA . LYS A 1 51 ? -13.436 -9.049 -1.104 1.00 0.00 51 LYS A CA 8
ATOM 6974 C C . LYS A 1 51 ? -13.390 -10.471 -0.553 1.00 0.00 51 LYS A C 8
ATOM 6975 O O . LYS A 1 51 ? -12.323 -11.044 -0.335 1.00 0.00 51 LYS A O 8
ATOM 6994 N N . PRO A 1 52 ? -14.576 -11.055 -0.323 1.00 0.00 52 PRO A N 8
ATOM 6995 C CA . PRO A 1 52 ? -14.697 -12.418 0.204 1.00 0.00 52 PRO A CA 8
ATOM 6996 C C . PRO A 1 52 ? -14.264 -13.472 -0.809 1.00 0.00 52 PRO A C 8
ATOM 6997 O O . PRO A 1 52 ? -14.796 -13.538 -1.917 1.00 0.00 52 PRO A O 8
ATOM 7008 N N . VAL A 1 53 ? -13.295 -14.295 -0.422 1.00 0.00 53 VAL A N 8
ATOM 7009 C CA . VAL A 1 53 ? -12.791 -15.348 -1.296 1.00 0.00 53 VAL A CA 8
ATOM 7010 C C . VAL A 1 53 ? -13.857 -16.408 -1.550 1.00 0.00 53 VAL A C 8
ATOM 7011 O O . VAL A 1 53 ? -14.744 -16.621 -0.725 1.00 0.00 53 VAL A O 8
ATOM 7024 N N . MET A 1 54 ? -13.763 -17.070 -2.699 1.00 0.00 54 MET A N 8
ATOM 7025 C CA . MET A 1 54 ? -14.718 -18.111 -3.061 1.00 0.00 54 MET A CA 8
ATOM 7026 C C . MET A 1 54 ? -14.168 -18.987 -4.182 1.00 0.00 54 MET A C 8
ATOM 7027 O O . MET A 1 54 ? -13.646 -18.486 -5.176 1.00 0.00 54 MET A O 8
ATOM 7041 N N . GLY A 1 55 ? -14.290 -20.301 -4.013 1.00 0.00 55 GLY A N 8
ATOM 7042 C CA . GLY A 1 55 ? -13.800 -21.226 -5.018 1.00 0.00 55 GLY A CA 8
ATOM 7043 C C . GLY A 1 55 ? -13.229 -22.492 -4.412 1.00 0.00 55 GLY A C 8
ATOM 7044 O O . GLY A 1 55 ? -12.646 -22.478 -3.327 1.00 0.00 55 GLY A O 8
ATOM 7048 N N . PRO A 1 56 ? -13.396 -23.620 -5.119 1.00 0.00 56 PRO A N 8
ATOM 7049 C CA . PRO A 1 56 ? -12.901 -24.921 -4.662 1.00 0.00 56 PRO A CA 8
ATOM 7050 C C . PRO A 1 56 ? -11.379 -25.008 -4.699 1.00 0.00 56 PRO A C 8
ATOM 7051 O O . PRO A 1 56 ? -10.699 -24.159 -5.276 1.00 0.00 56 PRO A O 8
ATOM 7062 N N . PRO A 1 57 ? -10.830 -26.058 -4.070 1.00 0.00 57 PRO A N 8
ATOM 7063 C CA . PRO A 1 57 ? -9.382 -26.280 -4.017 1.00 0.00 57 PRO A CA 8
ATOM 7064 C C . PRO A 1 57 ? -8.805 -26.668 -5.375 1.00 0.00 57 PRO A C 8
ATOM 7065 O O . PRO A 1 57 ? -9.440 -27.386 -6.147 1.00 0.00 57 PRO A O 8
ATOM 7076 N N . SER A 1 58 ? -7.599 -26.188 -5.659 1.00 0.00 58 SER A N 8
ATOM 7077 C CA . SER A 1 58 ? -6.938 -26.481 -6.926 1.00 0.00 58 SER A CA 8
ATOM 7078 C C . SER A 1 58 ? -7.023 -27.970 -7.250 1.00 0.00 58 SER A C 8
ATOM 7079 O O . SER A 1 58 ? -6.530 -28.810 -6.498 1.00 0.00 58 SER A O 8
ATOM 7087 N N . GLY A 1 59 ? -7.654 -28.289 -8.377 1.00 0.00 59 GLY A N 8
ATOM 7088 C CA . GLY A 1 59 ? -7.793 -29.675 -8.782 1.00 0.00 59 GLY A CA 8
ATOM 7089 C C . GLY A 1 59 ? -6.526 -30.476 -8.552 1.00 0.00 59 GLY A C 8
ATOM 7090 O O . GLY A 1 59 ? -5.415 -29.949 -8.605 1.00 0.00 59 GLY A O 8
ATOM 7094 N N . PRO A 1 60 ? -6.687 -31.782 -8.290 1.00 0.00 60 PRO A N 8
ATOM 7095 C CA . PRO A 1 60 ? -5.558 -32.684 -8.045 1.00 0.00 60 PRO A CA 8
ATOM 7096 C C . PRO A 1 60 ? -4.735 -32.938 -9.303 1.00 0.00 60 PRO A C 8
ATOM 7097 O O . PRO A 1 60 ? -5.284 -33.217 -10.369 1.00 0.00 60 PRO A O 8
ATOM 7108 N N . SER A 1 61 ? -3.416 -32.841 -9.172 1.00 0.00 61 SER A N 8
ATOM 7109 C CA . SER A 1 61 ? -2.518 -33.057 -10.300 1.00 0.00 61 SER A CA 8
ATOM 7110 C C . SER A 1 61 ? -2.721 -34.447 -10.898 1.00 0.00 61 SER A C 8
ATOM 7111 O O . SER A 1 61 ? -3.116 -35.382 -10.202 1.00 0.00 61 SER A O 8
ATOM 7119 N N . SER A 1 62 ? -2.447 -34.573 -12.192 1.00 0.00 62 SER A N 8
ATOM 7120 C CA . SER A 1 62 ? -2.603 -35.846 -12.886 1.00 0.00 62 SER A CA 8
ATOM 7121 C C . SER A 1 62 ? -1.297 -36.633 -12.876 1.00 0.00 62 SER A C 8
ATOM 7122 O O . SER A 1 62 ? -0.217 -36.065 -12.715 1.00 0.00 62 SER A O 8
ATOM 7130 N N . GLY A 1 63 ? -1.403 -37.947 -13.049 1.00 0.00 63 GLY A N 8
ATOM 7131 C CA . GLY A 1 63 ? -0.224 -38.793 -13.057 1.00 0.00 63 GLY A CA 8
ATOM 7132 C C . GLY A 1 63 ? -0.549 -40.238 -13.377 1.00 0.00 63 GLY A C 8
ATOM 7133 O O . GLY A 1 63 ? 0.332 -41.098 -13.362 1.00 0.00 63 GLY A O 8
ATOM 7137 N N . GLY A 1 1 ? 18.318 8.965 17.860 1.00 0.00 1 GLY A N 9
ATOM 7138 C CA . GLY A 1 1 ? 17.023 9.430 17.397 1.00 0.00 1 GLY A CA 9
ATOM 7139 C C . GLY A 1 1 ? 16.982 9.628 15.895 1.00 0.00 1 GLY A C 9
ATOM 7140 O O . GLY A 1 1 ? 17.454 8.781 15.137 1.00 0.00 1 GLY A O 9
ATOM 7144 N N . SER A 1 2 ? 16.415 10.750 15.463 1.00 0.00 2 SER A N 9
ATOM 7145 C CA . SER A 1 2 ? 16.308 11.054 14.041 1.00 0.00 2 SER A CA 9
ATOM 7146 C C . SER A 1 2 ? 17.570 11.749 13.538 1.00 0.00 2 SER A C 9
ATOM 7147 O O . SER A 1 2 ? 17.638 12.977 13.489 1.00 0.00 2 SER A O 9
ATOM 7155 N N . SER A 1 3 ? 18.568 10.953 13.166 1.00 0.00 3 SER A N 9
ATOM 7156 C CA . SER A 1 3 ? 19.829 11.490 12.670 1.00 0.00 3 SER A CA 9
ATOM 7157 C C . SER A 1 3 ? 19.874 11.453 11.146 1.00 0.00 3 SER A C 9
ATOM 7158 O O . SER A 1 3 ? 20.893 11.104 10.552 1.00 0.00 3 SER A O 9
ATOM 7166 N N . GLY A 1 4 ? 18.760 11.817 10.518 1.00 0.00 4 GLY A N 9
ATOM 7167 C CA . GLY A 1 4 ? 18.691 11.818 9.069 1.00 0.00 4 GLY A CA 9
ATOM 7168 C C . GLY A 1 4 ? 17.929 10.628 8.523 1.00 0.00 4 GLY A C 9
ATOM 7169 O O . GLY A 1 4 ? 16.907 10.790 7.856 1.00 0.00 4 GLY A O 9
ATOM 7173 N N . SER A 1 5 ? 18.426 9.428 8.805 1.00 0.00 5 SER A N 9
ATOM 7174 C CA . SER A 1 5 ? 17.787 8.205 8.332 1.00 0.00 5 SER A CA 9
ATOM 7175 C C . SER A 1 5 ? 16.285 8.240 8.597 1.00 0.00 5 SER A C 9
ATOM 7176 O O . SER A 1 5 ? 15.807 9.016 9.424 1.00 0.00 5 SER A O 9
ATOM 7184 N N . SER A 1 6 ? 15.546 7.393 7.888 1.00 0.00 6 SER A N 9
ATOM 7185 C CA . SER A 1 6 ? 14.098 7.329 8.042 1.00 0.00 6 SER A CA 9
ATOM 7186 C C . SER A 1 6 ? 13.642 5.896 8.300 1.00 0.00 6 SER A C 9
ATOM 7187 O O . SER A 1 6 ? 12.797 5.646 9.159 1.00 0.00 6 SER A O 9
ATOM 7195 N N . GLY A 1 7 ? 14.209 4.956 7.549 1.00 0.00 7 GLY A N 9
ATOM 7196 C CA . GLY A 1 7 ? 13.850 3.560 7.711 1.00 0.00 7 GLY A CA 9
ATOM 7197 C C . GLY A 1 7 ? 13.123 3.004 6.502 1.00 0.00 7 GLY A C 9
ATOM 7198 O O . GLY A 1 7 ? 13.337 1.856 6.113 1.00 0.00 7 GLY A O 9
ATOM 7202 N N . VAL A 1 8 ? 12.258 3.820 5.907 1.00 0.00 8 VAL A N 9
ATOM 7203 C CA . VAL A 1 8 ? 11.497 3.404 4.735 1.00 0.00 8 VAL A CA 9
ATOM 7204 C C . VAL A 1 8 ? 12.188 3.838 3.447 1.00 0.00 8 VAL A C 9
ATOM 7205 O O . VAL A 1 8 ? 12.942 4.811 3.433 1.00 0.00 8 VAL A O 9
ATOM 7218 N N . ASP A 1 9 ? 11.924 3.111 2.367 1.00 0.00 9 ASP A N 9
ATOM 7219 C CA . ASP A 1 9 ? 12.520 3.422 1.073 1.00 0.00 9 ASP A CA 9
ATOM 7220 C C . ASP A 1 9 ? 11.634 4.380 0.283 1.00 0.00 9 ASP A C 9
ATOM 7221 O O . ASP A 1 9 ? 10.649 3.968 -0.329 1.00 0.00 9 ASP A O 9
ATOM 7230 N N . GLU A 1 10 ? 11.991 5.661 0.303 1.00 0.00 10 GLU A N 9
ATOM 7231 C CA . GLU A 1 10 ? 11.227 6.678 -0.409 1.00 0.00 10 GLU A CA 9
ATOM 7232 C C . GLU A 1 10 ? 10.908 6.222 -1.830 1.00 0.00 10 GLU A C 9
ATOM 7233 O O . GLU A 1 10 ? 9.750 6.218 -2.249 1.00 0.00 10 GLU A O 9
ATOM 7245 N N . LYS A 1 11 ? 11.944 5.839 -2.569 1.00 0.00 11 LYS A N 9
ATOM 7246 C CA . LYS A 1 11 ? 11.777 5.380 -3.943 1.00 0.00 11 LYS A CA 9
ATOM 7247 C C . LYS A 1 11 ? 10.620 4.392 -4.050 1.00 0.00 11 LYS A C 9
ATOM 7248 O O . LYS A 1 11 ? 9.799 4.479 -4.962 1.00 0.00 11 LYS A O 9
ATOM 7267 N N . ALA A 1 12 ? 10.561 3.453 -3.111 1.00 0.00 12 ALA A N 9
ATOM 7268 C CA . ALA A 1 12 ? 9.503 2.451 -3.098 1.00 0.00 12 ALA A CA 9
ATOM 7269 C C . ALA A 1 12 ? 8.189 3.045 -2.600 1.00 0.00 12 ALA A C 9
ATOM 7270 O O . ALA A 1 12 ? 7.110 2.645 -3.036 1.00 0.00 12 ALA A O 9
ATOM 7277 N N . LEU A 1 13 ? 8.289 4.002 -1.683 1.00 0.00 13 LEU A N 9
ATOM 7278 C CA . LEU A 1 13 ? 7.108 4.652 -1.125 1.00 0.00 13 LEU A CA 9
ATOM 7279 C C . LEU A 1 13 ? 6.319 5.375 -2.212 1.00 0.00 13 LEU A C 9
ATOM 7280 O O . LEU A 1 13 ? 5.167 5.038 -2.486 1.00 0.00 13 LEU A O 9
ATOM 7296 N N . LYS A 1 14 ? 6.947 6.369 -2.829 1.00 0.00 14 LYS A N 9
ATOM 7297 C CA . LYS A 1 14 ? 6.307 7.138 -3.889 1.00 0.00 14 LYS A CA 9
ATOM 7298 C C . LYS A 1 14 ? 5.652 6.215 -4.912 1.00 0.00 14 LYS A C 9
ATOM 7299 O O . LYS A 1 14 ? 4.477 6.374 -5.245 1.00 0.00 14 LYS A O 9
ATOM 7318 N N . HIS A 1 15 ? 6.419 5.249 -5.407 1.00 0.00 15 HIS A N 9
ATOM 7319 C CA . HIS A 1 15 ? 5.912 4.298 -6.391 1.00 0.00 15 HIS A CA 9
ATOM 7320 C C . HIS A 1 15 ? 4.518 3.812 -6.007 1.00 0.00 15 HIS A C 9
ATOM 7321 O O . HIS A 1 15 ? 3.659 3.621 -6.868 1.00 0.00 15 HIS A O 9
ATOM 7336 N N . ILE A 1 16 ? 4.301 3.613 -4.712 1.00 0.00 16 ILE A N 9
ATOM 7337 C CA . ILE A 1 16 ? 3.012 3.149 -4.216 1.00 0.00 16 ILE A CA 9
ATOM 7338 C C . ILE A 1 16 ? 1.991 4.282 -4.193 1.00 0.00 16 ILE A C 9
ATOM 7339 O O . ILE A 1 16 ? 0.838 4.102 -4.586 1.00 0.00 16 ILE A O 9
ATOM 7355 N N . THR A 1 17 ? 2.424 5.451 -3.732 1.00 0.00 17 THR A N 9
ATOM 7356 C CA . THR A 1 17 ? 1.549 6.615 -3.659 1.00 0.00 17 THR A CA 9
ATOM 7357 C C . THR A 1 17 ? 0.948 6.937 -5.022 1.00 0.00 17 THR A C 9
ATOM 7358 O O . THR A 1 17 ? -0.139 7.508 -5.111 1.00 0.00 17 THR A O 9
ATOM 7369 N N . GLU A 1 18 ? 1.661 6.568 -6.081 1.00 0.00 18 GLU A N 9
ATOM 7370 C CA . GLU A 1 18 ? 1.196 6.819 -7.440 1.00 0.00 18 GLU A CA 9
ATOM 7371 C C . GLU A 1 18 ? -0.153 6.148 -7.686 1.00 0.00 18 GLU A C 9
ATOM 7372 O O . GLU A 1 18 ? -0.886 6.523 -8.600 1.00 0.00 18 GLU A O 9
ATOM 7384 N N . MET A 1 19 ? -0.472 5.154 -6.863 1.00 0.00 19 MET A N 9
ATOM 7385 C CA . MET A 1 19 ? -1.732 4.432 -6.991 1.00 0.00 19 MET A CA 9
ATOM 7386 C C . MET A 1 19 ? -2.771 4.976 -6.016 1.00 0.00 19 MET A C 9
ATOM 7387 O O . MET A 1 19 ? -3.788 4.334 -5.755 1.00 0.00 19 MET A O 9
ATOM 7401 N N . GLY A 1 20 ? -2.509 6.164 -5.480 1.00 0.00 20 GLY A N 9
ATOM 7402 C CA . GLY A 1 20 ? -3.431 6.774 -4.540 1.00 0.00 20 GLY A CA 9
ATOM 7403 C C . GLY A 1 20 ? -3.378 6.125 -3.171 1.00 0.00 20 GLY A C 9
ATOM 7404 O O . GLY A 1 20 ? -4.335 5.480 -2.744 1.00 0.00 20 GLY A O 9
ATOM 7408 N N . PHE A 1 21 ? -2.254 6.294 -2.482 1.00 0.00 21 PHE A N 9
ATOM 7409 C CA . PHE A 1 21 ? -2.078 5.717 -1.154 1.00 0.00 21 PHE A CA 9
ATOM 7410 C C . PHE A 1 21 ? -1.466 6.734 -0.196 1.00 0.00 21 PHE A C 9
ATOM 7411 O O . PHE A 1 21 ? -0.296 7.096 -0.321 1.00 0.00 21 PHE A O 9
ATOM 7428 N N . SER A 1 22 ? -2.267 7.193 0.761 1.00 0.00 22 SER A N 9
ATOM 7429 C CA . SER A 1 22 ? -1.807 8.172 1.739 1.00 0.00 22 SER A CA 9
ATOM 7430 C C . SER A 1 22 ? -0.344 7.934 2.099 1.00 0.00 22 SER A C 9
ATOM 7431 O O . SER A 1 22 ? 0.053 6.817 2.431 1.00 0.00 22 SER A O 9
ATOM 7439 N N . LYS A 1 23 ? 0.456 8.993 2.030 1.00 0.00 23 LYS A N 9
ATOM 7440 C CA . LYS A 1 23 ? 1.876 8.903 2.350 1.00 0.00 23 LYS A CA 9
ATOM 7441 C C . LYS A 1 23 ? 2.094 8.121 3.641 1.00 0.00 23 LYS A C 9
ATOM 7442 O O . LYS A 1 23 ? 2.990 7.281 3.724 1.00 0.00 23 LYS A O 9
ATOM 7461 N N . GLU A 1 24 ? 1.269 8.402 4.645 1.00 0.00 24 GLU A N 9
ATOM 7462 C CA . GLU A 1 24 ? 1.373 7.723 5.931 1.00 0.00 24 GLU A CA 9
ATOM 7463 C C . GLU A 1 24 ? 1.013 6.246 5.797 1.00 0.00 24 GLU A C 9
ATOM 7464 O O . GLU A 1 24 ? 1.669 5.382 6.378 1.00 0.00 24 GLU A O 9
ATOM 7476 N N . ALA A 1 25 ? -0.034 5.965 5.029 1.00 0.00 25 ALA A N 9
ATOM 7477 C CA . ALA A 1 25 ? -0.480 4.594 4.817 1.00 0.00 25 ALA A CA 9
ATOM 7478 C C . ALA A 1 25 ? 0.620 3.750 4.183 1.00 0.00 25 ALA A C 9
ATOM 7479 O O . ALA A 1 25 ? 0.916 2.648 4.646 1.00 0.00 25 ALA A O 9
ATOM 7486 N N . SER A 1 26 ? 1.222 4.273 3.119 1.00 0.00 26 SER A N 9
ATOM 7487 C CA . SER A 1 26 ? 2.286 3.565 2.418 1.00 0.00 26 SER A CA 9
ATOM 7488 C C . SER A 1 26 ? 3.534 3.460 3.289 1.00 0.00 26 SER A C 9
ATOM 7489 O O . SER A 1 26 ? 4.055 2.368 3.518 1.00 0.00 26 SER A O 9
ATOM 7497 N N . ARG A 1 27 ? 4.008 4.604 3.773 1.00 0.00 27 ARG A N 9
ATOM 7498 C CA . ARG A 1 27 ? 5.196 4.642 4.618 1.00 0.00 27 ARG A CA 9
ATOM 7499 C C . ARG A 1 27 ? 5.106 3.600 5.729 1.00 0.00 27 ARG A C 9
ATOM 7500 O O . ARG A 1 27 ? 5.973 2.734 5.852 1.00 0.00 27 ARG A O 9
ATOM 7521 N N . GLN A 1 28 ? 4.053 3.690 6.535 1.00 0.00 28 GLN A N 9
ATOM 7522 C CA . GLN A 1 28 ? 3.852 2.756 7.636 1.00 0.00 28 GLN A CA 9
ATOM 7523 C C . GLN A 1 28 ? 4.066 1.317 7.175 1.00 0.00 28 GLN A C 9
ATOM 7524 O O . GLN A 1 28 ? 4.871 0.585 7.750 1.00 0.00 28 GLN A O 9
ATOM 7538 N N . ALA A 1 29 ? 3.341 0.920 6.135 1.00 0.00 29 ALA A N 9
ATOM 7539 C CA . ALA A 1 29 ? 3.454 -0.430 5.597 1.00 0.00 29 ALA A CA 9
ATOM 7540 C C . ALA A 1 29 ? 4.909 -0.792 5.321 1.00 0.00 29 ALA A C 9
ATOM 7541 O O . ALA A 1 29 ? 5.472 -1.679 5.965 1.00 0.00 29 ALA A O 9
ATOM 7548 N N . LEU A 1 30 ? 5.514 -0.101 4.361 1.00 0.00 30 LEU A N 9
ATOM 7549 C CA . LEU A 1 30 ? 6.905 -0.350 4.000 1.00 0.00 30 LEU A CA 9
ATOM 7550 C C . LEU A 1 30 ? 7.766 -0.539 5.245 1.00 0.00 30 LEU A C 9
ATOM 7551 O O . LEU A 1 30 ? 8.652 -1.392 5.276 1.00 0.00 30 LEU A O 9
ATOM 7567 N N . MET A 1 31 ? 7.496 0.261 6.272 1.00 0.00 31 MET A N 9
ATOM 7568 C CA . MET A 1 31 ? 8.244 0.180 7.521 1.00 0.00 31 MET A CA 9
ATOM 7569 C C . MET A 1 31 ? 7.932 -1.119 8.257 1.00 0.00 31 MET A C 9
ATOM 7570 O O . MET A 1 31 ? 8.793 -1.683 8.933 1.00 0.00 31 MET A O 9
ATOM 7584 N N . ASP A 1 32 ? 6.697 -1.589 8.122 1.00 0.00 32 ASP A N 9
ATOM 7585 C CA . ASP A 1 32 ? 6.272 -2.823 8.773 1.00 0.00 32 ASP A CA 9
ATOM 7586 C C . ASP A 1 32 ? 6.767 -4.043 8.003 1.00 0.00 32 ASP A C 9
ATOM 7587 O O . ASP A 1 32 ? 7.452 -4.902 8.556 1.00 0.00 32 ASP A O 9
ATOM 7596 N N . ASN A 1 33 ? 6.414 -4.112 6.724 1.00 0.00 33 ASN A N 9
ATOM 7597 C CA . ASN A 1 33 ? 6.822 -5.227 5.877 1.00 0.00 33 ASN A CA 9
ATOM 7598 C C . ASN A 1 33 ? 8.328 -5.205 5.635 1.00 0.00 33 ASN A C 9
ATOM 7599 O O . ASN A 1 33 ? 8.946 -6.244 5.409 1.00 0.00 33 ASN A O 9
ATOM 7610 N N . GLY A 1 34 ? 8.912 -4.012 5.685 1.00 0.00 34 GLY A N 9
ATOM 7611 C CA . GLY A 1 34 ? 10.341 -3.876 5.469 1.00 0.00 34 GLY A CA 9
ATOM 7612 C C . GLY A 1 34 ? 10.676 -3.447 4.055 1.00 0.00 34 GLY A C 9
ATOM 7613 O O . GLY A 1 34 ? 10.981 -4.279 3.202 1.00 0.00 34 GLY A O 9
ATOM 7617 N N . ASN A 1 35 ? 10.616 -2.143 3.804 1.00 0.00 35 ASN A N 9
ATOM 7618 C CA . ASN A 1 35 ? 10.914 -1.604 2.481 1.00 0.00 35 ASN A CA 9
ATOM 7619 C C . ASN A 1 35 ? 10.386 -2.528 1.387 1.00 0.00 35 ASN A C 9
ATOM 7620 O O . ASN A 1 35 ? 10.950 -2.599 0.296 1.00 0.00 35 ASN A O 9
ATOM 7631 N N . ASN A 1 36 ? 9.300 -3.232 1.688 1.00 0.00 36 ASN A N 9
ATOM 7632 C CA . ASN A 1 36 ? 8.696 -4.151 0.730 1.00 0.00 36 ASN A CA 9
ATOM 7633 C C . ASN A 1 36 ? 7.835 -3.397 -0.279 1.00 0.00 36 ASN A C 9
ATOM 7634 O O . ASN A 1 36 ? 6.680 -3.068 -0.003 1.00 0.00 36 ASN A O 9
ATOM 7645 N N . LEU A 1 37 ? 8.404 -3.126 -1.448 1.00 0.00 37 LEU A N 9
ATOM 7646 C CA . LEU A 1 37 ? 7.689 -2.411 -2.500 1.00 0.00 37 LEU A CA 9
ATOM 7647 C C . LEU A 1 37 ? 6.363 -3.095 -2.818 1.00 0.00 37 LEU A C 9
ATOM 7648 O O . LEU A 1 37 ? 5.302 -2.475 -2.749 1.00 0.00 37 LEU A O 9
ATOM 7664 N N . GLU A 1 38 ? 6.432 -4.376 -3.166 1.00 0.00 38 GLU A N 9
ATOM 7665 C CA . GLU A 1 38 ? 5.236 -5.144 -3.494 1.00 0.00 38 GLU A CA 9
ATOM 7666 C C . GLU A 1 38 ? 4.405 -5.416 -2.244 1.00 0.00 38 GLU A C 9
ATOM 7667 O O . GLU A 1 38 ? 3.301 -4.893 -2.094 1.00 0.00 38 GLU A O 9
ATOM 7679 N N . ALA A 1 39 ? 4.944 -6.238 -1.349 1.00 0.00 39 ALA A N 9
ATOM 7680 C CA . ALA A 1 39 ? 4.253 -6.579 -0.112 1.00 0.00 39 ALA A CA 9
ATOM 7681 C C . ALA A 1 39 ? 3.489 -5.379 0.439 1.00 0.00 39 ALA A C 9
ATOM 7682 O O . ALA A 1 39 ? 2.337 -5.502 0.854 1.00 0.00 39 ALA A O 9
ATOM 7689 N N . ALA A 1 40 ? 4.139 -4.220 0.441 1.00 0.00 40 ALA A N 9
ATOM 7690 C CA . ALA A 1 40 ? 3.520 -2.998 0.940 1.00 0.00 40 ALA A CA 9
ATOM 7691 C C . ALA A 1 40 ? 2.056 -2.914 0.520 1.00 0.00 40 ALA A C 9
ATOM 7692 O O . ALA A 1 40 ? 1.155 -3.000 1.355 1.00 0.00 40 ALA A O 9
ATOM 7699 N N . LEU A 1 41 ? 1.826 -2.744 -0.777 1.00 0.00 41 LEU A N 9
ATOM 7700 C CA . LEU A 1 41 ? 0.471 -2.647 -1.307 1.00 0.00 41 LEU A CA 9
ATOM 7701 C C . LEU A 1 41 ? -0.410 -3.765 -0.758 1.00 0.00 41 LEU A C 9
ATOM 7702 O O . LEU A 1 41 ? -1.440 -3.508 -0.136 1.00 0.00 41 LEU A O 9
ATOM 7718 N N . ASN A 1 42 ? 0.004 -5.006 -0.992 1.00 0.00 42 ASN A N 9
ATOM 7719 C CA . ASN A 1 42 ? -0.747 -6.164 -0.520 1.00 0.00 42 ASN A CA 9
ATOM 7720 C C . ASN A 1 42 ? -1.410 -5.871 0.823 1.00 0.00 42 ASN A C 9
ATOM 7721 O O . ASN A 1 42 ? -2.615 -6.063 0.987 1.00 0.00 42 ASN A O 9
ATOM 7732 N N . VAL A 1 43 ? -0.615 -5.405 1.780 1.00 0.00 43 VAL A N 9
ATOM 7733 C CA . VAL A 1 43 ? -1.124 -5.084 3.108 1.00 0.00 43 VAL A CA 9
ATOM 7734 C C . VAL A 1 43 ? -2.106 -3.919 3.053 1.00 0.00 43 VAL A C 9
ATOM 7735 O O . VAL A 1 43 ? -3.134 -3.926 3.732 1.00 0.00 43 VAL A O 9
ATOM 7748 N N . LEU A 1 44 ? -1.783 -2.918 2.241 1.00 0.00 44 LEU A N 9
ATOM 7749 C CA . LEU A 1 44 ? -2.637 -1.745 2.096 1.00 0.00 44 LEU A CA 9
ATOM 7750 C C . LEU A 1 44 ? -3.987 -2.124 1.496 1.00 0.00 44 LEU A C 9
ATOM 7751 O O . LEU A 1 44 ? -5.008 -1.504 1.796 1.00 0.00 44 LEU A O 9
ATOM 7767 N N . LEU A 1 45 ? -3.986 -3.147 0.648 1.00 0.00 45 LEU A N 9
ATOM 7768 C CA . LEU A 1 45 ? -5.211 -3.611 0.008 1.00 0.00 45 LEU A CA 9
ATOM 7769 C C . LEU A 1 45 ? -6.002 -4.522 0.941 1.00 0.00 45 LEU A C 9
ATOM 7770 O O . LEU A 1 45 ? -7.191 -4.303 1.179 1.00 0.00 45 LEU A O 9
ATOM 7786 N N . THR A 1 46 ? -5.335 -5.543 1.469 1.00 0.00 46 THR A N 9
ATOM 7787 C CA . THR A 1 46 ? -5.975 -6.486 2.378 1.00 0.00 46 THR A CA 9
ATOM 7788 C C . THR A 1 46 ? -6.950 -5.776 3.310 1.00 0.00 46 THR A C 9
ATOM 7789 O O . THR A 1 46 ? -8.045 -6.274 3.575 1.00 0.00 46 THR A O 9
ATOM 7800 N N . SER A 1 47 ? -6.546 -4.610 3.805 1.00 0.00 47 SER A N 9
ATOM 7801 C CA . SER A 1 47 ? -7.384 -3.833 4.710 1.00 0.00 47 SER A CA 9
ATOM 7802 C C . SER A 1 47 ? -7.407 -2.363 4.302 1.00 0.00 47 SER A C 9
ATOM 7803 O O . SER A 1 47 ? -6.673 -1.543 4.853 1.00 0.00 47 SER A O 9
ATOM 7811 N N . ASN A 1 48 ? -8.255 -2.038 3.332 1.00 0.00 48 ASN A N 9
ATOM 7812 C CA . ASN A 1 48 ? -8.374 -0.667 2.849 1.00 0.00 48 ASN A CA 9
ATOM 7813 C C . ASN A 1 48 ? -9.773 -0.117 3.111 1.00 0.00 48 ASN A C 9
ATOM 7814 O O . ASN A 1 48 ? -10.753 -0.577 2.525 1.00 0.00 48 ASN A O 9
ATOM 7825 N N . LYS A 1 49 ? -9.858 0.870 3.996 1.00 0.00 49 LYS A N 9
ATOM 7826 C CA . LYS A 1 49 ? -11.135 1.486 4.336 1.00 0.00 49 LYS A CA 9
ATOM 7827 C C . LYS A 1 49 ? -11.329 2.793 3.575 1.00 0.00 49 LYS A C 9
ATOM 7828 O O . LYS A 1 49 ? -10.456 3.660 3.582 1.00 0.00 49 LYS A O 9
ATOM 7847 N N . GLN A 1 50 ? -12.479 2.928 2.922 1.00 0.00 50 GLN A N 9
ATOM 7848 C CA . GLN A 1 50 ? -12.786 4.131 2.158 1.00 0.00 50 GLN A CA 9
ATOM 7849 C C . GLN A 1 50 ? -12.752 5.367 3.050 1.00 0.00 50 GLN A C 9
ATOM 7850 O O . GLN A 1 50 ? -13.020 5.288 4.249 1.00 0.00 50 GLN A O 9
ATOM 7864 N N . LYS A 1 51 ? -12.419 6.509 2.458 1.00 0.00 51 LYS A N 9
ATOM 7865 C CA . LYS A 1 51 ? -12.350 7.763 3.198 1.00 0.00 51 LYS A CA 9
ATOM 7866 C C . LYS A 1 51 ? -13.389 8.756 2.685 1.00 0.00 51 LYS A C 9
ATOM 7867 O O . LYS A 1 51 ? -13.686 8.818 1.492 1.00 0.00 51 LYS A O 9
ATOM 7886 N N . PRO A 1 52 ? -13.953 9.551 3.605 1.00 0.00 52 PRO A N 9
ATOM 7887 C CA . PRO A 1 52 ? -14.965 10.557 3.269 1.00 0.00 52 PRO A CA 9
ATOM 7888 C C . PRO A 1 52 ? -14.384 11.722 2.476 1.00 0.00 52 PRO A C 9
ATOM 7889 O O . PRO A 1 52 ? -13.204 11.719 2.123 1.00 0.00 52 PRO A O 9
ATOM 7900 N N . VAL A 1 53 ? -15.219 12.719 2.199 1.00 0.00 53 VAL A N 9
ATOM 7901 C CA . VAL A 1 53 ? -14.786 13.892 1.448 1.00 0.00 53 VAL A CA 9
ATOM 7902 C C . VAL A 1 53 ? -14.064 14.886 2.351 1.00 0.00 53 VAL A C 9
ATOM 7903 O O . VAL A 1 53 ? -14.515 15.175 3.459 1.00 0.00 53 VAL A O 9
ATOM 7916 N N . MET A 1 54 ? -12.940 15.406 1.868 1.00 0.00 54 MET A N 9
ATOM 7917 C CA . MET A 1 54 ? -12.156 16.370 2.631 1.00 0.00 54 MET A CA 9
ATOM 7918 C C . MET A 1 54 ? -12.337 17.780 2.077 1.00 0.00 54 MET A C 9
ATOM 7919 O O . MET A 1 54 ? -11.751 18.135 1.055 1.00 0.00 54 MET A O 9
ATOM 7933 N N . GLY A 1 55 ? -13.154 18.578 2.757 1.00 0.00 55 GLY A N 9
ATOM 7934 C CA . GLY A 1 55 ? -13.398 19.939 2.316 1.00 0.00 55 GLY A CA 9
ATOM 7935 C C . GLY A 1 55 ? -12.163 20.586 1.721 1.00 0.00 55 GLY A C 9
ATOM 7936 O O . GLY A 1 55 ? -11.035 20.316 2.133 1.00 0.00 55 GLY A O 9
ATOM 7940 N N . PRO A 1 56 ? -12.370 21.462 0.726 1.00 0.00 56 PRO A N 9
ATOM 7941 C CA . PRO A 1 56 ? -11.276 22.166 0.051 1.00 0.00 56 PRO A CA 9
ATOM 7942 C C . PRO A 1 56 ? -10.608 23.199 0.953 1.00 0.00 56 PRO A C 9
ATOM 7943 O O . PRO A 1 56 ? -11.128 23.567 2.006 1.00 0.00 56 PRO A O 9
ATOM 7954 N N . PRO A 1 57 ? -9.428 23.678 0.532 1.00 0.00 57 PRO A N 9
ATOM 7955 C CA . PRO A 1 57 ? -8.665 24.676 1.287 1.00 0.00 57 PRO A CA 9
ATOM 7956 C C . PRO A 1 57 ? -9.335 26.046 1.280 1.00 0.00 57 PRO A C 9
ATOM 7957 O O . PRO A 1 57 ? -10.411 26.218 0.707 1.00 0.00 57 PRO A O 9
ATOM 7968 N N . SER A 1 58 ? -8.691 27.018 1.919 1.00 0.00 58 SER A N 9
ATOM 7969 C CA . SER A 1 58 ? -9.227 28.372 1.989 1.00 0.00 58 SER A CA 9
ATOM 7970 C C . SER A 1 58 ? -9.748 28.821 0.627 1.00 0.00 58 SER A C 9
ATOM 7971 O O . SER A 1 58 ? -10.853 29.351 0.516 1.00 0.00 58 SER A O 9
ATOM 7979 N N . GLY A 1 59 ? -8.943 28.605 -0.408 1.00 0.00 59 GLY A N 9
ATOM 7980 C CA . GLY A 1 59 ? -9.338 28.993 -1.750 1.00 0.00 59 GLY A CA 9
ATOM 7981 C C . GLY A 1 59 ? -8.480 28.345 -2.818 1.00 0.00 59 GLY A C 9
ATOM 7982 O O . GLY A 1 59 ? -7.517 28.931 -3.311 1.00 0.00 59 GLY A O 9
ATOM 7986 N N . PRO A 1 60 ? -8.829 27.104 -3.189 1.00 0.00 60 PRO A N 9
ATOM 7987 C CA . PRO A 1 60 ? -8.095 26.348 -4.209 1.00 0.00 60 PRO A CA 9
ATOM 7988 C C . PRO A 1 60 ? -8.285 26.925 -5.607 1.00 0.00 60 PRO A C 9
ATOM 7989 O O . PRO A 1 60 ? -7.777 26.382 -6.588 1.00 0.00 60 PRO A O 9
ATOM 8000 N N . SER A 1 61 ? -9.019 28.030 -5.692 1.00 0.00 61 SER A N 9
ATOM 8001 C CA . SER A 1 61 ? -9.278 28.680 -6.971 1.00 0.00 61 SER A CA 9
ATOM 8002 C C . SER A 1 61 ? -8.981 30.174 -6.892 1.00 0.00 61 SER A C 9
ATOM 8003 O O . SER A 1 61 ? -9.417 30.857 -5.965 1.00 0.00 61 SER A O 9
ATOM 8011 N N . SER A 1 62 ? -8.235 30.676 -7.871 1.00 0.00 62 SER A N 9
ATOM 8012 C CA . SER A 1 62 ? -7.875 32.088 -7.912 1.00 0.00 62 SER A CA 9
ATOM 8013 C C . SER A 1 62 ? -9.027 32.927 -8.458 1.00 0.00 62 SER A C 9
ATOM 8014 O O . SER A 1 62 ? -9.394 33.949 -7.880 1.00 0.00 62 SER A O 9
ATOM 8022 N N . GLY A 1 63 ? -9.593 32.485 -9.578 1.00 0.00 63 GLY A N 9
ATOM 8023 C CA . GLY A 1 63 ? -10.696 33.206 -10.185 1.00 0.00 63 GLY A CA 9
ATOM 8024 C C . GLY A 1 63 ? -10.635 33.192 -11.699 1.00 0.00 63 GLY A C 9
ATOM 8025 O O . GLY A 1 63 ? -10.712 32.132 -12.320 1.00 0.00 63 GLY A O 9
ATOM 8029 N N . GLY A 1 1 ? 9.690 12.388 15.493 1.00 0.00 1 GLY A N 10
ATOM 8030 C CA . GLY A 1 1 ? 8.910 13.043 14.460 1.00 0.00 1 GLY A CA 10
ATOM 8031 C C . GLY A 1 1 ? 9.312 12.606 13.065 1.00 0.00 1 GLY A C 10
ATOM 8032 O O . GLY A 1 1 ? 10.478 12.302 12.814 1.00 0.00 1 GLY A O 10
ATOM 8036 N N . SER A 1 2 ? 8.343 12.573 12.156 1.00 0.00 2 SER A N 10
ATOM 8037 C CA . SER A 1 2 ? 8.600 12.165 10.780 1.00 0.00 2 SER A CA 10
ATOM 8038 C C . SER A 1 2 ? 9.349 13.256 10.020 1.00 0.00 2 SER A C 10
ATOM 8039 O O . SER A 1 2 ? 8.739 14.143 9.423 1.00 0.00 2 SER A O 10
ATOM 8047 N N . SER A 1 3 ? 10.676 13.183 10.048 1.00 0.00 3 SER A N 10
ATOM 8048 C CA . SER A 1 3 ? 11.510 14.166 9.365 1.00 0.00 3 SER A CA 10
ATOM 8049 C C . SER A 1 3 ? 12.244 13.531 8.188 1.00 0.00 3 SER A C 10
ATOM 8050 O O . SER A 1 3 ? 13.370 13.055 8.328 1.00 0.00 3 SER A O 10
ATOM 8058 N N . GLY A 1 4 ? 11.597 13.529 7.027 1.00 0.00 4 GLY A N 10
ATOM 8059 C CA . GLY A 1 4 ? 12.202 12.951 5.841 1.00 0.00 4 GLY A CA 10
ATOM 8060 C C . GLY A 1 4 ? 12.032 11.446 5.778 1.00 0.00 4 GLY A C 10
ATOM 8061 O O . GLY A 1 4 ? 10.909 10.940 5.792 1.00 0.00 4 GLY A O 10
ATOM 8065 N N . SER A 1 5 ? 13.148 10.728 5.708 1.00 0.00 5 SER A N 10
ATOM 8066 C CA . SER A 1 5 ? 13.117 9.271 5.636 1.00 0.00 5 SER A CA 10
ATOM 8067 C C . SER A 1 5 ? 13.880 8.654 6.804 1.00 0.00 5 SER A C 10
ATOM 8068 O O . SER A 1 5 ? 15.098 8.803 6.912 1.00 0.00 5 SER A O 10
ATOM 8076 N N . SER A 1 6 ? 13.156 7.961 7.677 1.00 0.00 6 SER A N 10
ATOM 8077 C CA . SER A 1 6 ? 13.763 7.324 8.839 1.00 0.00 6 SER A CA 10
ATOM 8078 C C . SER A 1 6 ? 14.290 5.937 8.485 1.00 0.00 6 SER A C 10
ATOM 8079 O O . SER A 1 6 ? 15.499 5.708 8.458 1.00 0.00 6 SER A O 10
ATOM 8087 N N . GLY A 1 7 ? 13.373 5.013 8.213 1.00 0.00 7 GLY A N 10
ATOM 8088 C CA . GLY A 1 7 ? 13.764 3.660 7.864 1.00 0.00 7 GLY A CA 10
ATOM 8089 C C . GLY A 1 7 ? 12.898 3.071 6.768 1.00 0.00 7 GLY A C 10
ATOM 8090 O O . GLY A 1 7 ? 12.652 1.865 6.742 1.00 0.00 7 GLY A O 10
ATOM 8094 N N . VAL A 1 8 ? 12.433 3.923 5.861 1.00 0.00 8 VAL A N 10
ATOM 8095 C CA . VAL A 1 8 ? 11.588 3.481 4.758 1.00 0.00 8 VAL A CA 10
ATOM 8096 C C . VAL A 1 8 ? 12.197 3.861 3.413 1.00 0.00 8 VAL A C 10
ATOM 8097 O O . VAL A 1 8 ? 12.791 4.930 3.269 1.00 0.00 8 VAL A O 10
ATOM 8110 N N . ASP A 1 9 ? 12.045 2.979 2.431 1.00 0.00 9 ASP A N 10
ATOM 8111 C CA . ASP A 1 9 ? 12.579 3.223 1.096 1.00 0.00 9 ASP A CA 10
ATOM 8112 C C . ASP A 1 9 ? 11.666 4.156 0.307 1.00 0.00 9 ASP A C 10
ATOM 8113 O O . ASP A 1 9 ? 10.688 3.717 -0.298 1.00 0.00 9 ASP A O 10
ATOM 8122 N N . GLU A 1 10 ? 11.991 5.445 0.320 1.00 0.00 10 GLU A N 10
ATOM 8123 C CA . GLU A 1 10 ? 11.198 6.439 -0.393 1.00 0.00 10 GLU A CA 10
ATOM 8124 C C . GLU A 1 10 ? 10.813 5.936 -1.781 1.00 0.00 10 GLU A C 10
ATOM 8125 O O . GLU A 1 10 ? 9.641 5.952 -2.157 1.00 0.00 10 GLU A O 10
ATOM 8137 N N . LYS A 1 11 ? 11.808 5.488 -2.538 1.00 0.00 11 LYS A N 10
ATOM 8138 C CA . LYS A 1 11 ? 11.577 4.978 -3.885 1.00 0.00 11 LYS A CA 10
ATOM 8139 C C . LYS A 1 11 ? 10.365 4.052 -3.915 1.00 0.00 11 LYS A C 10
ATOM 8140 O O . LYS A 1 11 ? 9.511 4.160 -4.793 1.00 0.00 11 LYS A O 10
ATOM 8159 N N . ALA A 1 12 ? 10.299 3.142 -2.948 1.00 0.00 12 ALA A N 10
ATOM 8160 C CA . ALA A 1 12 ? 9.190 2.199 -2.862 1.00 0.00 12 ALA A CA 10
ATOM 8161 C C . ALA A 1 12 ? 7.907 2.898 -2.429 1.00 0.00 12 ALA A C 10
ATOM 8162 O O . ALA A 1 12 ? 6.816 2.561 -2.892 1.00 0.00 12 ALA A O 10
ATOM 8169 N N . LEU A 1 13 ? 8.042 3.873 -1.537 1.00 0.00 13 LEU A N 10
ATOM 8170 C CA . LEU A 1 13 ? 6.892 4.621 -1.039 1.00 0.00 13 LEU A CA 10
ATOM 8171 C C . LEU A 1 13 ? 6.199 5.371 -2.172 1.00 0.00 13 LEU A C 10
ATOM 8172 O O . LEU A 1 13 ? 5.004 5.192 -2.410 1.00 0.00 13 LEU A O 10
ATOM 8188 N N . LYS A 1 14 ? 6.957 6.210 -2.870 1.00 0.00 14 LYS A N 10
ATOM 8189 C CA . LYS A 1 14 ? 6.417 6.985 -3.981 1.00 0.00 14 LYS A CA 10
ATOM 8190 C C . LYS A 1 14 ? 5.690 6.082 -4.972 1.00 0.00 14 LYS A C 10
ATOM 8191 O O . LYS A 1 14 ? 4.494 6.246 -5.214 1.00 0.00 14 LYS A O 10
ATOM 8210 N N . HIS A 1 15 ? 6.419 5.127 -5.542 1.00 0.00 15 HIS A N 10
ATOM 8211 C CA . HIS A 1 15 ? 5.842 4.197 -6.506 1.00 0.00 15 HIS A CA 10
ATOM 8212 C C . HIS A 1 15 ? 4.439 3.774 -6.079 1.00 0.00 15 HIS A C 10
ATOM 8213 O O . HIS A 1 15 ? 3.566 3.549 -6.918 1.00 0.00 15 HIS A O 10
ATOM 8228 N N . ILE A 1 16 ? 4.231 3.666 -4.771 1.00 0.00 16 ILE A N 10
ATOM 8229 C CA . ILE A 1 16 ? 2.935 3.270 -4.234 1.00 0.00 16 ILE A CA 10
ATOM 8230 C C . ILE A 1 16 ? 1.985 4.461 -4.157 1.00 0.00 16 ILE A C 10
ATOM 8231 O O . ILE A 1 16 ? 0.925 4.466 -4.782 1.00 0.00 16 ILE A O 10
ATOM 8247 N N . THR A 1 17 ? 2.374 5.472 -3.385 1.00 0.00 17 THR A N 10
ATOM 8248 C CA . THR A 1 17 ? 1.558 6.669 -3.226 1.00 0.00 17 THR A CA 10
ATOM 8249 C C . THR A 1 17 ? 0.908 7.071 -4.545 1.00 0.00 17 THR A C 10
ATOM 8250 O O . THR A 1 17 ? -0.272 7.417 -4.585 1.00 0.00 17 THR A O 10
ATOM 8261 N N . GLU A 1 18 ? 1.685 7.021 -5.622 1.00 0.00 18 GLU A N 10
ATOM 8262 C CA . GLU A 1 18 ? 1.183 7.381 -6.943 1.00 0.00 18 GLU A CA 10
ATOM 8263 C C . GLU A 1 18 ? -0.108 6.631 -7.257 1.00 0.00 18 GLU A C 10
ATOM 8264 O O . GLU A 1 18 ? -1.056 7.204 -7.792 1.00 0.00 18 GLU A O 10
ATOM 8276 N N . MET A 1 19 ? -0.136 5.345 -6.920 1.00 0.00 19 MET A N 10
ATOM 8277 C CA . MET A 1 19 ? -1.310 4.516 -7.165 1.00 0.00 19 MET A CA 10
ATOM 8278 C C . MET A 1 19 ? -2.546 5.114 -6.500 1.00 0.00 19 MET A C 10
ATOM 8279 O O . MET A 1 19 ? -3.672 4.883 -6.938 1.00 0.00 19 MET A O 10
ATOM 8293 N N . GLY A 1 20 ? -2.327 5.884 -5.438 1.00 0.00 20 GLY A N 10
ATOM 8294 C CA . GLY A 1 20 ? -3.432 6.502 -4.730 1.00 0.00 20 GLY A CA 10
ATOM 8295 C C . GLY A 1 20 ? -3.467 6.121 -3.263 1.00 0.00 20 GLY A C 10
ATOM 8296 O O . GLY A 1 20 ? -4.527 5.813 -2.719 1.00 0.00 20 GLY A O 10
ATOM 8300 N N . PHE A 1 21 ? -2.304 6.140 -2.621 1.00 0.00 21 PHE A N 10
ATOM 8301 C CA . PHE A 1 21 ? -2.204 5.791 -1.208 1.00 0.00 21 PHE A CA 10
ATOM 8302 C C . PHE A 1 21 ? -1.652 6.959 -0.397 1.00 0.00 21 PHE A C 10
ATOM 8303 O O . PHE A 1 21 ? -0.720 7.641 -0.825 1.00 0.00 21 PHE A O 10
ATOM 8320 N N . SER A 1 22 ? -2.234 7.185 0.776 1.00 0.00 22 SER A N 10
ATOM 8321 C CA . SER A 1 22 ? -1.805 8.273 1.646 1.00 0.00 22 SER A CA 10
ATOM 8322 C C . SER A 1 22 ? -0.341 8.106 2.043 1.00 0.00 22 SER A C 10
ATOM 8323 O O . SER A 1 22 ? 0.052 7.077 2.594 1.00 0.00 22 SER A O 10
ATOM 8331 N N . LYS A 1 23 ? 0.463 9.125 1.759 1.00 0.00 23 LYS A N 10
ATOM 8332 C CA . LYS A 1 23 ? 1.883 9.094 2.086 1.00 0.00 23 LYS A CA 10
ATOM 8333 C C . LYS A 1 23 ? 2.119 8.394 3.421 1.00 0.00 23 LYS A C 10
ATOM 8334 O O . LYS A 1 23 ? 2.887 7.436 3.502 1.00 0.00 23 LYS A O 10
ATOM 8353 N N . GLU A 1 24 ? 1.453 8.879 4.464 1.00 0.00 24 GLU A N 10
ATOM 8354 C CA . GLU A 1 24 ? 1.591 8.298 5.795 1.00 0.00 24 GLU A CA 10
ATOM 8355 C C . GLU A 1 24 ? 1.215 6.819 5.784 1.00 0.00 24 GLU A C 10
ATOM 8356 O O . GLU A 1 24 ? 1.939 5.981 6.320 1.00 0.00 24 GLU A O 10
ATOM 8368 N N . ALA A 1 25 ? 0.078 6.508 5.171 1.00 0.00 25 ALA A N 10
ATOM 8369 C CA . ALA A 1 25 ? -0.393 5.131 5.089 1.00 0.00 25 ALA A CA 10
ATOM 8370 C C . ALA A 1 25 ? 0.659 4.227 4.455 1.00 0.00 25 ALA A C 10
ATOM 8371 O O . ALA A 1 25 ? 1.025 3.196 5.018 1.00 0.00 25 ALA A O 10
ATOM 8378 N N . SER A 1 26 ? 1.140 4.621 3.281 1.00 0.00 26 SER A N 10
ATOM 8379 C CA . SER A 1 26 ? 2.147 3.843 2.568 1.00 0.00 26 SER A CA 10
ATOM 8380 C C . SER A 1 26 ? 3.434 3.745 3.382 1.00 0.00 26 SER A C 10
ATOM 8381 O O . SER A 1 26 ? 3.991 2.660 3.554 1.00 0.00 26 SER A O 10
ATOM 8389 N N . ARG A 1 27 ? 3.900 4.885 3.881 1.00 0.00 27 ARG A N 10
ATOM 8390 C CA . ARG A 1 27 ? 5.121 4.928 4.676 1.00 0.00 27 ARG A CA 10
ATOM 8391 C C . ARG A 1 27 ? 5.102 3.856 5.761 1.00 0.00 27 ARG A C 10
ATOM 8392 O O . ARG A 1 27 ? 5.981 2.996 5.812 1.00 0.00 27 ARG A O 10
ATOM 8413 N N . GLN A 1 28 ? 4.094 3.914 6.626 1.00 0.00 28 GLN A N 10
ATOM 8414 C CA . GLN A 1 28 ? 3.962 2.948 7.711 1.00 0.00 28 GLN A CA 10
ATOM 8415 C C . GLN A 1 28 ? 4.072 1.521 7.185 1.00 0.00 28 GLN A C 10
ATOM 8416 O O . GLN A 1 28 ? 4.949 0.763 7.596 1.00 0.00 28 GLN A O 10
ATOM 8430 N N . ALA A 1 29 ? 3.174 1.161 6.273 1.00 0.00 29 ALA A N 10
ATOM 8431 C CA . ALA A 1 29 ? 3.171 -0.175 5.689 1.00 0.00 29 ALA A CA 10
ATOM 8432 C C . ALA A 1 29 ? 4.587 -0.628 5.347 1.00 0.00 29 ALA A C 10
ATOM 8433 O O . ALA A 1 29 ? 5.078 -1.621 5.885 1.00 0.00 29 ALA A O 10
ATOM 8440 N N . LEU A 1 30 ? 5.237 0.106 4.451 1.00 0.00 30 LEU A N 10
ATOM 8441 C CA . LEU A 1 30 ? 6.597 -0.221 4.036 1.00 0.00 30 LEU A CA 10
ATOM 8442 C C . LEU A 1 30 ? 7.472 -0.543 5.244 1.00 0.00 30 LEU A C 10
ATOM 8443 O O . LEU A 1 30 ? 8.146 -1.572 5.277 1.00 0.00 30 LEU A O 10
ATOM 8459 N N . MET A 1 31 ? 7.454 0.343 6.234 1.00 0.00 31 MET A N 10
ATOM 8460 C CA . MET A 1 31 ? 8.243 0.152 7.445 1.00 0.00 31 MET A CA 10
ATOM 8461 C C . MET A 1 31 ? 7.878 -1.162 8.129 1.00 0.00 31 MET A C 10
ATOM 8462 O O . MET A 1 31 ? 8.688 -1.741 8.854 1.00 0.00 31 MET A O 10
ATOM 8476 N N . ASP A 1 32 ? 6.656 -1.627 7.895 1.00 0.00 32 ASP A N 10
ATOM 8477 C CA . ASP A 1 32 ? 6.185 -2.873 8.488 1.00 0.00 32 ASP A CA 10
ATOM 8478 C C . ASP A 1 32 ? 6.446 -4.051 7.556 1.00 0.00 32 ASP A C 10
ATOM 8479 O O . ASP A 1 32 ? 6.531 -5.197 7.997 1.00 0.00 32 ASP A O 10
ATOM 8488 N N . ASN A 1 33 ? 6.570 -3.762 6.265 1.00 0.00 33 ASN A N 10
ATOM 8489 C CA . ASN A 1 33 ? 6.820 -4.798 5.270 1.00 0.00 33 ASN A CA 10
ATOM 8490 C C . ASN A 1 33 ? 8.305 -4.878 4.928 1.00 0.00 33 ASN A C 10
ATOM 8491 O O . ASN A 1 33 ? 8.677 -5.221 3.807 1.00 0.00 33 ASN A O 10
ATOM 8502 N N . GLY A 1 34 ? 9.149 -4.560 5.905 1.00 0.00 34 GLY A N 10
ATOM 8503 C CA . GLY A 1 34 ? 10.584 -4.603 5.689 1.00 0.00 34 GLY A CA 10
ATOM 8504 C C . GLY A 1 34 ? 11.007 -3.836 4.451 1.00 0.00 34 GLY A C 10
ATOM 8505 O O . GLY A 1 34 ? 12.042 -4.129 3.855 1.00 0.00 34 GLY A O 10
ATOM 8509 N N . ASN A 1 35 ? 10.202 -2.852 4.063 1.00 0.00 35 ASN A N 10
ATOM 8510 C CA . ASN A 1 35 ? 10.497 -2.042 2.887 1.00 0.00 35 ASN A CA 10
ATOM 8511 C C . ASN A 1 35 ? 10.299 -2.849 1.607 1.00 0.00 35 ASN A C 10
ATOM 8512 O O . ASN A 1 35 ? 11.157 -2.856 0.726 1.00 0.00 35 ASN A O 10
ATOM 8523 N N . ASN A 1 36 ? 9.160 -3.528 1.513 1.00 0.00 36 ASN A N 10
ATOM 8524 C CA . ASN A 1 36 ? 8.848 -4.338 0.341 1.00 0.00 36 ASN A CA 10
ATOM 8525 C C . ASN A 1 36 ? 7.940 -3.577 -0.620 1.00 0.00 36 ASN A C 10
ATOM 8526 O O . ASN A 1 36 ? 6.803 -3.241 -0.284 1.00 0.00 36 ASN A O 10
ATOM 8537 N N . LEU A 1 37 ? 8.448 -3.309 -1.818 1.00 0.00 37 LEU A N 10
ATOM 8538 C CA . LEU A 1 37 ? 7.683 -2.588 -2.829 1.00 0.00 37 LEU A CA 10
ATOM 8539 C C . LEU A 1 37 ? 6.359 -3.290 -3.113 1.00 0.00 37 LEU A C 10
ATOM 8540 O O . LEU A 1 37 ? 5.298 -2.667 -3.087 1.00 0.00 37 LEU A O 10
ATOM 8556 N N . GLU A 1 38 ? 6.430 -4.590 -3.383 1.00 0.00 38 GLU A N 10
ATOM 8557 C CA . GLU A 1 38 ? 5.236 -5.376 -3.670 1.00 0.00 38 GLU A CA 10
ATOM 8558 C C . GLU A 1 38 ? 4.424 -5.616 -2.401 1.00 0.00 38 GLU A C 10
ATOM 8559 O O . GLU A 1 38 ? 3.319 -5.096 -2.250 1.00 0.00 38 GLU A O 10
ATOM 8571 N N . ALA A 1 39 ? 4.980 -6.408 -1.490 1.00 0.00 39 ALA A N 10
ATOM 8572 C CA . ALA A 1 39 ? 4.310 -6.716 -0.233 1.00 0.00 39 ALA A CA 10
ATOM 8573 C C . ALA A 1 39 ? 3.566 -5.499 0.305 1.00 0.00 39 ALA A C 10
ATOM 8574 O O . ALA A 1 39 ? 2.430 -5.607 0.766 1.00 0.00 39 ALA A O 10
ATOM 8581 N N . ALA A 1 40 ? 4.215 -4.340 0.245 1.00 0.00 40 ALA A N 10
ATOM 8582 C CA . ALA A 1 40 ? 3.614 -3.102 0.725 1.00 0.00 40 ALA A CA 10
ATOM 8583 C C . ALA A 1 40 ? 2.138 -3.025 0.347 1.00 0.00 40 ALA A C 10
ATOM 8584 O O . ALA A 1 40 ? 1.262 -3.083 1.211 1.00 0.00 40 ALA A O 10
ATOM 8591 N N . LEU A 1 41 ? 1.870 -2.895 -0.947 1.00 0.00 41 LEU A N 10
ATOM 8592 C CA . LEU A 1 41 ? 0.500 -2.809 -1.440 1.00 0.00 41 LEU A CA 10
ATOM 8593 C C . LEU A 1 41 ? -0.366 -3.910 -0.835 1.00 0.00 41 LEU A C 10
ATOM 8594 O O . LEU A 1 41 ? -1.380 -3.634 -0.194 1.00 0.00 41 LEU A O 10
ATOM 8610 N N . ASN A 1 42 ? 0.042 -5.158 -1.041 1.00 0.00 42 ASN A N 10
ATOM 8611 C CA . ASN A 1 42 ? -0.695 -6.300 -0.515 1.00 0.00 42 ASN A CA 10
ATOM 8612 C C . ASN A 1 42 ? -1.320 -5.968 0.837 1.00 0.00 42 ASN A C 10
ATOM 8613 O O . ASN A 1 42 ? -2.533 -6.076 1.016 1.00 0.00 42 ASN A O 10
ATOM 8624 N N . VAL A 1 43 ? -0.483 -5.563 1.786 1.00 0.00 43 VAL A N 10
ATOM 8625 C CA . VAL A 1 43 ? -0.952 -5.213 3.122 1.00 0.00 43 VAL A CA 10
ATOM 8626 C C . VAL A 1 43 ? -1.974 -4.083 3.066 1.00 0.00 43 VAL A C 10
ATOM 8627 O O . VAL A 1 43 ? -3.010 -4.134 3.730 1.00 0.00 43 VAL A O 10
ATOM 8640 N N . LEU A 1 44 ? -1.676 -3.062 2.270 1.00 0.00 44 LEU A N 10
ATOM 8641 C CA . LEU A 1 44 ? -2.568 -1.917 2.127 1.00 0.00 44 LEU A CA 10
ATOM 8642 C C . LEU A 1 44 ? -3.913 -2.345 1.548 1.00 0.00 44 LEU A C 10
ATOM 8643 O O . LEU A 1 44 ? -4.950 -1.757 1.859 1.00 0.00 44 LEU A O 10
ATOM 8659 N N . LEU A 1 45 ? -3.889 -3.372 0.706 1.00 0.00 45 LEU A N 10
ATOM 8660 C CA . LEU A 1 45 ? -5.107 -3.881 0.085 1.00 0.00 45 LEU A CA 10
ATOM 8661 C C . LEU A 1 45 ? -5.831 -4.847 1.017 1.00 0.00 45 LEU A C 10
ATOM 8662 O O . LEU A 1 45 ? -6.919 -4.552 1.513 1.00 0.00 45 LEU A O 10
ATOM 8678 N N . THR A 1 46 ? -5.220 -6.004 1.254 1.00 0.00 46 THR A N 10
ATOM 8679 C CA . THR A 1 46 ? -5.805 -7.013 2.127 1.00 0.00 46 THR A CA 10
ATOM 8680 C C . THR A 1 46 ? -6.504 -6.370 3.319 1.00 0.00 46 THR A C 10
ATOM 8681 O O . THR A 1 46 ? -7.550 -6.841 3.766 1.00 0.00 46 THR A O 10
ATOM 8692 N N . SER A 1 47 ? -5.920 -5.291 3.831 1.00 0.00 47 SER A N 10
ATOM 8693 C CA . SER A 1 47 ? -6.486 -4.585 4.974 1.00 0.00 47 SER A CA 10
ATOM 8694 C C . SER A 1 47 ? -7.315 -3.388 4.518 1.00 0.00 47 SER A C 10
ATOM 8695 O O . SER A 1 47 ? -7.221 -2.301 5.086 1.00 0.00 47 SER A O 10
ATOM 8703 N N . ASN A 1 48 ? -8.127 -3.598 3.486 1.00 0.00 48 ASN A N 10
ATOM 8704 C CA . ASN A 1 48 ? -8.973 -2.537 2.952 1.00 0.00 48 ASN A CA 10
ATOM 8705 C C . ASN A 1 48 ? -10.407 -3.025 2.769 1.00 0.00 48 ASN A C 10
ATOM 8706 O O . ASN A 1 48 ? -10.714 -4.191 3.017 1.00 0.00 48 ASN A O 10
ATOM 8717 N N . LYS A 1 49 ? -11.281 -2.124 2.333 1.00 0.00 49 LYS A N 10
ATOM 8718 C CA . LYS A 1 49 ? -12.683 -2.461 2.115 1.00 0.00 49 LYS A CA 10
ATOM 8719 C C . LYS A 1 49 ? -12.878 -3.122 0.754 1.00 0.00 49 LYS A C 10
ATOM 8720 O O . LYS A 1 49 ? -12.188 -2.792 -0.210 1.00 0.00 49 LYS A O 10
ATOM 8739 N N . GLN A 1 50 ? -13.822 -4.055 0.684 1.00 0.00 50 GLN A N 10
ATOM 8740 C CA . GLN A 1 50 ? -14.107 -4.761 -0.560 1.00 0.00 50 GLN A CA 10
ATOM 8741 C C . GLN A 1 50 ? -14.208 -3.785 -1.728 1.00 0.00 50 GLN A C 10
ATOM 8742 O O . GLN A 1 50 ? -14.987 -2.833 -1.691 1.00 0.00 50 GLN A O 10
ATOM 8756 N N . LYS A 1 51 ? -13.414 -4.029 -2.766 1.00 0.00 51 LYS A N 10
ATOM 8757 C CA . LYS A 1 51 ? -13.414 -3.174 -3.947 1.00 0.00 51 LYS A CA 10
ATOM 8758 C C . LYS A 1 51 ? -13.942 -3.926 -5.164 1.00 0.00 51 LYS A C 10
ATOM 8759 O O . LYS A 1 51 ? -13.705 -5.122 -5.335 1.00 0.00 51 LYS A O 10
ATOM 8778 N N . PRO A 1 52 ? -14.673 -3.211 -6.032 1.00 0.00 52 PRO A N 10
ATOM 8779 C CA . PRO A 1 52 ? -15.248 -3.791 -7.249 1.00 0.00 52 PRO A CA 10
ATOM 8780 C C . PRO A 1 52 ? -14.183 -4.140 -8.283 1.00 0.00 52 PRO A C 10
ATOM 8781 O O . PRO A 1 52 ? -13.579 -3.255 -8.890 1.00 0.00 52 PRO A O 10
ATOM 8792 N N . VAL A 1 53 ? -13.958 -5.435 -8.481 1.00 0.00 53 VAL A N 10
ATOM 8793 C CA . VAL A 1 53 ? -12.967 -5.901 -9.443 1.00 0.00 53 VAL A CA 10
ATOM 8794 C C . VAL A 1 53 ? -13.630 -6.636 -10.603 1.00 0.00 53 VAL A C 10
ATOM 8795 O O . VAL A 1 53 ? -14.655 -7.295 -10.429 1.00 0.00 53 VAL A O 10
ATOM 8808 N N . MET A 1 54 ? -13.038 -6.518 -11.787 1.00 0.00 54 MET A N 10
ATOM 8809 C CA . MET A 1 54 ? -13.571 -7.172 -12.976 1.00 0.00 54 MET A CA 10
ATOM 8810 C C . MET A 1 54 ? -12.463 -7.880 -13.750 1.00 0.00 54 MET A C 10
ATOM 8811 O O . MET A 1 54 ? -12.252 -7.616 -14.932 1.00 0.00 54 MET A O 10
ATOM 8825 N N . GLY A 1 55 ? -11.757 -8.781 -13.073 1.00 0.00 55 GLY A N 10
ATOM 8826 C CA . GLY A 1 55 ? -10.679 -9.512 -13.713 1.00 0.00 55 GLY A CA 10
ATOM 8827 C C . GLY A 1 55 ? -10.568 -10.938 -13.211 1.00 0.00 55 GLY A C 10
ATOM 8828 O O . GLY A 1 55 ? -10.838 -11.232 -12.046 1.00 0.00 55 GLY A O 10
ATOM 8832 N N . PRO A 1 56 ? -10.162 -11.854 -14.103 1.00 0.00 56 PRO A N 10
ATOM 8833 C CA . PRO A 1 56 ? -10.008 -13.272 -13.767 1.00 0.00 56 PRO A CA 10
ATOM 8834 C C . PRO A 1 56 ? -8.831 -13.521 -12.830 1.00 0.00 56 PRO A C 10
ATOM 8835 O O . PRO A 1 56 ? -7.820 -12.819 -12.864 1.00 0.00 56 PRO A O 10
ATOM 8846 N N . PRO A 1 57 ? -8.962 -14.545 -11.973 1.00 0.00 57 PRO A N 10
ATOM 8847 C CA . PRO A 1 57 ? -7.918 -14.910 -11.011 1.00 0.00 57 PRO A CA 10
ATOM 8848 C C . PRO A 1 57 ? -6.689 -15.507 -11.689 1.00 0.00 57 PRO A C 10
ATOM 8849 O O . PRO A 1 57 ? -6.799 -16.434 -12.491 1.00 0.00 57 PRO A O 10
ATOM 8860 N N . SER A 1 58 ? -5.518 -14.969 -11.360 1.00 0.00 58 SER A N 10
ATOM 8861 C CA . SER A 1 58 ? -4.268 -15.447 -11.939 1.00 0.00 58 SER A CA 10
ATOM 8862 C C . SER A 1 58 ? -3.410 -16.138 -10.884 1.00 0.00 58 SER A C 10
ATOM 8863 O O . SER A 1 58 ? -3.692 -16.061 -9.690 1.00 0.00 58 SER A O 10
ATOM 8871 N N . GLY A 1 59 ? -2.358 -16.814 -11.337 1.00 0.00 59 GLY A N 10
ATOM 8872 C CA . GLY A 1 59 ? -1.473 -17.510 -10.420 1.00 0.00 59 GLY A CA 10
ATOM 8873 C C . GLY A 1 59 ? -0.234 -16.703 -10.085 1.00 0.00 59 GLY A C 10
ATOM 8874 O O . GLY A 1 59 ? 0.039 -15.666 -10.690 1.00 0.00 59 GLY A O 10
ATOM 8878 N N . PRO A 1 60 ? 0.539 -17.181 -9.099 1.00 0.00 60 PRO A N 10
ATOM 8879 C CA . PRO A 1 60 ? 1.767 -16.511 -8.661 1.00 0.00 60 PRO A CA 10
ATOM 8880 C C . PRO A 1 60 ? 2.876 -16.596 -9.704 1.00 0.00 60 PRO A C 10
ATOM 8881 O O . PRO A 1 60 ? 2.683 -17.149 -10.787 1.00 0.00 60 PRO A O 10
ATOM 8892 N N . SER A 1 61 ? 4.039 -16.045 -9.371 1.00 0.00 61 SER A N 10
ATOM 8893 C CA . SER A 1 61 ? 5.179 -16.056 -10.280 1.00 0.00 61 SER A CA 10
ATOM 8894 C C . SER A 1 61 ? 6.398 -16.688 -9.616 1.00 0.00 61 SER A C 10
ATOM 8895 O O . SER A 1 61 ? 7.142 -16.022 -8.896 1.00 0.00 61 SER A O 10
ATOM 8903 N N . SER A 1 62 ? 6.597 -17.979 -9.864 1.00 0.00 62 SER A N 10
ATOM 8904 C CA . SER A 1 62 ? 7.723 -18.704 -9.288 1.00 0.00 62 SER A CA 10
ATOM 8905 C C . SER A 1 62 ? 8.649 -19.227 -10.382 1.00 0.00 62 SER A C 10
ATOM 8906 O O . SER A 1 62 ? 9.833 -18.897 -10.419 1.00 0.00 62 SER A O 10
ATOM 8914 N N . GLY A 1 63 ? 8.098 -20.048 -11.272 1.00 0.00 63 GLY A N 10
ATOM 8915 C CA . GLY A 1 63 ? 8.888 -20.605 -12.355 1.00 0.00 63 GLY A CA 10
ATOM 8916 C C . GLY A 1 63 ? 9.294 -22.042 -12.096 1.00 0.00 63 GLY A C 10
ATOM 8917 O O . GLY A 1 63 ? 10.477 -22.379 -12.150 1.00 0.00 63 GLY A O 10
ATOM 8921 N N . GLY A 1 1 ? 23.502 -3.243 14.766 1.00 0.00 1 GLY A N 11
ATOM 8922 C CA . GLY A 1 1 ? 22.797 -2.120 14.175 1.00 0.00 1 GLY A CA 11
ATOM 8923 C C . GLY A 1 1 ? 21.301 -2.351 14.097 1.00 0.00 1 GLY A C 11
ATOM 8924 O O . GLY A 1 1 ? 20.827 -3.109 13.251 1.00 0.00 1 GLY A O 11
ATOM 8928 N N . SER A 1 2 ? 20.556 -1.696 14.982 1.00 0.00 2 SER A N 11
ATOM 8929 C CA . SER A 1 2 ? 19.105 -1.838 15.013 1.00 0.00 2 SER A CA 11
ATOM 8930 C C . SER A 1 2 ? 18.423 -0.500 14.743 1.00 0.00 2 SER A C 11
ATOM 8931 O O . SER A 1 2 ? 17.439 -0.150 15.394 1.00 0.00 2 SER A O 11
ATOM 8939 N N . SER A 1 3 ? 18.953 0.243 13.777 1.00 0.00 3 SER A N 11
ATOM 8940 C CA . SER A 1 3 ? 18.399 1.544 13.422 1.00 0.00 3 SER A CA 11
ATOM 8941 C C . SER A 1 3 ? 16.879 1.473 13.303 1.00 0.00 3 SER A C 11
ATOM 8942 O O . SER A 1 3 ? 16.343 0.712 12.499 1.00 0.00 3 SER A O 11
ATOM 8950 N N . GLY A 1 4 ? 16.191 2.274 14.110 1.00 0.00 4 GLY A N 11
ATOM 8951 C CA . GLY A 1 4 ? 14.740 2.287 14.081 1.00 0.00 4 GLY A CA 11
ATOM 8952 C C . GLY A 1 4 ? 14.179 3.658 13.756 1.00 0.00 4 GLY A C 11
ATOM 8953 O O . GLY A 1 4 ? 13.263 4.136 14.425 1.00 0.00 4 GLY A O 11
ATOM 8957 N N . SER A 1 5 ? 14.731 4.292 12.726 1.00 0.00 5 SER A N 11
ATOM 8958 C CA . SER A 1 5 ? 14.284 5.618 12.316 1.00 0.00 5 SER A CA 11
ATOM 8959 C C . SER A 1 5 ? 14.053 5.672 10.809 1.00 0.00 5 SER A C 11
ATOM 8960 O O . SER A 1 5 ? 14.884 5.213 10.026 1.00 0.00 5 SER A O 11
ATOM 8968 N N . SER A 1 6 ? 12.917 6.237 10.410 1.00 0.00 6 SER A N 11
ATOM 8969 C CA . SER A 1 6 ? 12.574 6.348 8.998 1.00 0.00 6 SER A CA 11
ATOM 8970 C C . SER A 1 6 ? 13.045 5.119 8.226 1.00 0.00 6 SER A C 11
ATOM 8971 O O . SER A 1 6 ? 13.706 5.236 7.194 1.00 0.00 6 SER A O 11
ATOM 8979 N N . GLY A 1 7 ? 12.699 3.940 8.734 1.00 0.00 7 GLY A N 11
ATOM 8980 C CA . GLY A 1 7 ? 13.094 2.706 8.080 1.00 0.00 7 GLY A CA 11
ATOM 8981 C C . GLY A 1 7 ? 12.230 2.385 6.876 1.00 0.00 7 GLY A C 11
ATOM 8982 O O . GLY A 1 7 ? 11.665 1.296 6.781 1.00 0.00 7 GLY A O 11
ATOM 8986 N N . VAL A 1 8 ? 12.126 3.337 5.954 1.00 0.00 8 VAL A N 11
ATOM 8987 C CA . VAL A 1 8 ? 11.324 3.151 4.751 1.00 0.00 8 VAL A CA 11
ATOM 8988 C C . VAL A 1 8 ? 12.084 3.604 3.509 1.00 0.00 8 VAL A C 11
ATOM 8989 O O . VAL A 1 8 ? 12.870 4.549 3.560 1.00 0.00 8 VAL A O 11
ATOM 9002 N N . ASP A 1 9 ? 11.843 2.922 2.394 1.00 0.00 9 ASP A N 11
ATOM 9003 C CA . ASP A 1 9 ? 12.504 3.255 1.137 1.00 0.00 9 ASP A CA 11
ATOM 9004 C C . ASP A 1 9 ? 11.643 4.200 0.305 1.00 0.00 9 ASP A C 11
ATOM 9005 O O . ASP A 1 9 ? 10.750 3.764 -0.421 1.00 0.00 9 ASP A O 11
ATOM 9014 N N . GLU A 1 10 ? 11.918 5.496 0.417 1.00 0.00 10 GLU A N 11
ATOM 9015 C CA . GLU A 1 10 ? 11.167 6.503 -0.324 1.00 0.00 10 GLU A CA 11
ATOM 9016 C C . GLU A 1 10 ? 10.828 6.005 -1.727 1.00 0.00 10 GLU A C 11
ATOM 9017 O O . GLU A 1 10 ? 9.671 6.035 -2.146 1.00 0.00 10 GLU A O 11
ATOM 9029 N N . LYS A 1 11 ? 11.846 5.549 -2.448 1.00 0.00 11 LYS A N 11
ATOM 9030 C CA . LYS A 1 11 ? 11.659 5.044 -3.803 1.00 0.00 11 LYS A CA 11
ATOM 9031 C C . LYS A 1 11 ? 10.447 4.120 -3.877 1.00 0.00 11 LYS A C 11
ATOM 9032 O O . LYS A 1 11 ? 9.636 4.217 -4.797 1.00 0.00 11 LYS A O 11
ATOM 9051 N N . ALA A 1 12 ? 10.330 3.226 -2.901 1.00 0.00 12 ALA A N 11
ATOM 9052 C CA . ALA A 1 12 ? 9.216 2.287 -2.854 1.00 0.00 12 ALA A CA 11
ATOM 9053 C C . ALA A 1 12 ? 7.922 2.991 -2.458 1.00 0.00 12 ALA A C 11
ATOM 9054 O O . ALA A 1 12 ? 6.840 2.631 -2.924 1.00 0.00 12 ALA A O 11
ATOM 9061 N N . LEU A 1 13 ? 8.040 3.995 -1.597 1.00 0.00 13 LEU A N 11
ATOM 9062 C CA . LEU A 1 13 ? 6.879 4.750 -1.138 1.00 0.00 13 LEU A CA 11
ATOM 9063 C C . LEU A 1 13 ? 6.198 5.463 -2.302 1.00 0.00 13 LEU A C 11
ATOM 9064 O O . LEU A 1 13 ? 5.036 5.199 -2.612 1.00 0.00 13 LEU A O 11
ATOM 9080 N N . LYS A 1 14 ? 6.930 6.366 -2.945 1.00 0.00 14 LYS A N 11
ATOM 9081 C CA . LYS A 1 14 ? 6.399 7.116 -4.077 1.00 0.00 14 LYS A CA 11
ATOM 9082 C C . LYS A 1 14 ? 5.676 6.191 -5.051 1.00 0.00 14 LYS A C 11
ATOM 9083 O O . LYS A 1 14 ? 4.481 6.351 -5.304 1.00 0.00 14 LYS A O 11
ATOM 9102 N N . HIS A 1 15 ? 6.406 5.221 -5.593 1.00 0.00 15 HIS A N 11
ATOM 9103 C CA . HIS A 1 15 ? 5.833 4.269 -6.537 1.00 0.00 15 HIS A CA 11
ATOM 9104 C C . HIS A 1 15 ? 4.420 3.872 -6.119 1.00 0.00 15 HIS A C 11
ATOM 9105 O O . HIS A 1 15 ? 3.547 3.668 -6.963 1.00 0.00 15 HIS A O 11
ATOM 9120 N N . ILE A 1 16 ? 4.204 3.764 -4.812 1.00 0.00 16 ILE A N 11
ATOM 9121 C CA . ILE A 1 16 ? 2.898 3.392 -4.283 1.00 0.00 16 ILE A CA 11
ATOM 9122 C C . ILE A 1 16 ? 1.951 4.587 -4.266 1.00 0.00 16 ILE A C 11
ATOM 9123 O O . ILE A 1 16 ? 0.919 4.586 -4.939 1.00 0.00 16 ILE A O 11
ATOM 9139 N N . THR A 1 17 ? 2.308 5.608 -3.494 1.00 0.00 17 THR A N 11
ATOM 9140 C CA . THR A 1 17 ? 1.491 6.810 -3.390 1.00 0.00 17 THR A CA 11
ATOM 9141 C C . THR A 1 17 ? 0.846 7.154 -4.727 1.00 0.00 17 THR A C 11
ATOM 9142 O O . THR A 1 17 ? -0.282 7.644 -4.774 1.00 0.00 17 THR A O 11
ATOM 9153 N N . GLU A 1 18 ? 1.568 6.893 -5.812 1.00 0.00 18 GLU A N 11
ATOM 9154 C CA . GLU A 1 18 ? 1.063 7.176 -7.151 1.00 0.00 18 GLU A CA 11
ATOM 9155 C C . GLU A 1 18 ? -0.290 6.508 -7.374 1.00 0.00 18 GLU A C 11
ATOM 9156 O O . GLU A 1 18 ? -1.238 7.143 -7.837 1.00 0.00 18 GLU A O 11
ATOM 9168 N N . MET A 1 19 ? -0.372 5.224 -7.042 1.00 0.00 19 MET A N 11
ATOM 9169 C CA . MET A 1 19 ? -1.610 4.471 -7.205 1.00 0.00 19 MET A CA 11
ATOM 9170 C C . MET A 1 19 ? -2.756 5.136 -6.449 1.00 0.00 19 MET A C 11
ATOM 9171 O O . MET A 1 19 ? -3.927 4.877 -6.724 1.00 0.00 19 MET A O 11
ATOM 9185 N N . GLY A 1 20 ? -2.410 5.994 -5.494 1.00 0.00 20 GLY A N 11
ATOM 9186 C CA . GLY A 1 20 ? -3.421 6.682 -4.713 1.00 0.00 20 GLY A CA 11
ATOM 9187 C C . GLY A 1 20 ? -3.503 6.167 -3.289 1.00 0.00 20 GLY A C 11
ATOM 9188 O O . GLY A 1 20 ? -4.560 5.720 -2.843 1.00 0.00 20 GLY A O 11
ATOM 9192 N N . PHE A 1 21 ? -2.384 6.229 -2.574 1.00 0.00 21 PHE A N 11
ATOM 9193 C CA . PHE A 1 21 ? -2.333 5.763 -1.193 1.00 0.00 21 PHE A CA 11
ATOM 9194 C C . PHE A 1 21 ? -1.713 6.821 -0.285 1.00 0.00 21 PHE A C 11
ATOM 9195 O O . PHE A 1 21 ? -0.648 7.363 -0.582 1.00 0.00 21 PHE A O 11
ATOM 9212 N N . SER A 1 22 ? -2.388 7.110 0.824 1.00 0.00 22 SER A N 11
ATOM 9213 C CA . SER A 1 22 ? -1.906 8.106 1.774 1.00 0.00 22 SER A CA 11
ATOM 9214 C C . SER A 1 22 ? -0.429 7.887 2.087 1.00 0.00 22 SER A C 11
ATOM 9215 O O . SER A 1 22 ? -0.039 6.839 2.601 1.00 0.00 22 SER A O 11
ATOM 9223 N N . LYS A 1 23 ? 0.389 8.886 1.774 1.00 0.00 23 LYS A N 11
ATOM 9224 C CA . LYS A 1 23 ? 1.824 8.807 2.022 1.00 0.00 23 LYS A CA 11
ATOM 9225 C C . LYS A 1 23 ? 2.108 8.133 3.361 1.00 0.00 23 LYS A C 11
ATOM 9226 O O . LYS A 1 23 ? 3.012 7.306 3.470 1.00 0.00 23 LYS A O 11
ATOM 9245 N N . GLU A 1 24 ? 1.329 8.492 4.376 1.00 0.00 24 GLU A N 11
ATOM 9246 C CA . GLU A 1 24 ? 1.498 7.920 5.707 1.00 0.00 24 GLU A CA 11
ATOM 9247 C C . GLU A 1 24 ? 1.181 6.427 5.702 1.00 0.00 24 GLU A C 11
ATOM 9248 O O . GLU A 1 24 ? 1.929 5.622 6.256 1.00 0.00 24 GLU A O 11
ATOM 9260 N N . ALA A 1 25 ? 0.068 6.067 5.073 1.00 0.00 25 ALA A N 11
ATOM 9261 C CA . ALA A 1 25 ? -0.347 4.671 4.994 1.00 0.00 25 ALA A CA 11
ATOM 9262 C C . ALA A 1 25 ? 0.721 3.818 4.320 1.00 0.00 25 ALA A C 11
ATOM 9263 O O . ALA A 1 25 ? 1.073 2.745 4.810 1.00 0.00 25 ALA A O 11
ATOM 9270 N N . SER A 1 26 ? 1.233 4.301 3.192 1.00 0.00 26 SER A N 11
ATOM 9271 C CA . SER A 1 26 ? 2.258 3.580 2.447 1.00 0.00 26 SER A CA 11
ATOM 9272 C C . SER A 1 26 ? 3.570 3.543 3.225 1.00 0.00 26 SER A C 11
ATOM 9273 O O . SER A 1 26 ? 4.175 2.485 3.394 1.00 0.00 26 SER A O 11
ATOM 9281 N N . ARG A 1 27 ? 4.003 4.708 3.697 1.00 0.00 27 ARG A N 11
ATOM 9282 C CA . ARG A 1 27 ? 5.244 4.811 4.456 1.00 0.00 27 ARG A CA 11
ATOM 9283 C C . ARG A 1 27 ? 5.313 3.731 5.533 1.00 0.00 27 ARG A C 11
ATOM 9284 O O . ARG A 1 27 ? 6.203 2.881 5.515 1.00 0.00 27 ARG A O 11
ATOM 9305 N N . GLN A 1 28 ? 4.370 3.773 6.468 1.00 0.00 28 GLN A N 11
ATOM 9306 C CA . GLN A 1 28 ? 4.326 2.799 7.552 1.00 0.00 28 GLN A CA 11
ATOM 9307 C C . GLN A 1 28 ? 4.383 1.376 7.008 1.00 0.00 28 GLN A C 11
ATOM 9308 O O . GLN A 1 28 ? 5.327 0.635 7.280 1.00 0.00 28 GLN A O 11
ATOM 9322 N N . ALA A 1 29 ? 3.367 1.000 6.238 1.00 0.00 29 ALA A N 11
ATOM 9323 C CA . ALA A 1 29 ? 3.304 -0.334 5.654 1.00 0.00 29 ALA A CA 11
ATOM 9324 C C . ALA A 1 29 ? 4.692 -0.829 5.263 1.00 0.00 29 ALA A C 11
ATOM 9325 O O . ALA A 1 29 ? 5.127 -1.896 5.698 1.00 0.00 29 ALA A O 11
ATOM 9332 N N . LEU A 1 30 ? 5.383 -0.049 4.439 1.00 0.00 30 LEU A N 11
ATOM 9333 C CA . LEU A 1 30 ? 6.723 -0.408 3.988 1.00 0.00 30 LEU A CA 11
ATOM 9334 C C . LEU A 1 30 ? 7.614 -0.778 5.170 1.00 0.00 30 LEU A C 11
ATOM 9335 O O . LEU A 1 30 ? 8.269 -1.820 5.164 1.00 0.00 30 LEU A O 11
ATOM 9351 N N . MET A 1 31 ? 7.632 0.083 6.183 1.00 0.00 31 MET A N 11
ATOM 9352 C CA . MET A 1 31 ? 8.440 -0.155 7.373 1.00 0.00 31 MET A CA 11
ATOM 9353 C C . MET A 1 31 ? 8.038 -1.462 8.050 1.00 0.00 31 MET A C 11
ATOM 9354 O O . MET A 1 31 ? 8.889 -2.206 8.538 1.00 0.00 31 MET A O 11
ATOM 9368 N N . ASP A 1 32 ? 6.738 -1.733 8.077 1.00 0.00 32 ASP A N 11
ATOM 9369 C CA . ASP A 1 32 ? 6.224 -2.951 8.694 1.00 0.00 32 ASP A CA 11
ATOM 9370 C C . ASP A 1 32 ? 6.598 -4.178 7.869 1.00 0.00 32 ASP A C 11
ATOM 9371 O O . ASP A 1 32 ? 6.903 -5.237 8.417 1.00 0.00 32 ASP A O 11
ATOM 9380 N N . ASN A 1 33 ? 6.571 -4.028 6.549 1.00 0.00 33 ASN A N 11
ATOM 9381 C CA . ASN A 1 33 ? 6.905 -5.125 5.648 1.00 0.00 33 ASN A CA 11
ATOM 9382 C C . ASN A 1 33 ? 8.377 -5.073 5.251 1.00 0.00 33 ASN A C 11
ATOM 9383 O O . ASN A 1 33 ? 8.768 -5.595 4.208 1.00 0.00 33 ASN A O 11
ATOM 9394 N N . GLY A 1 34 ? 9.190 -4.438 6.091 1.00 0.00 34 GLY A N 11
ATOM 9395 C CA . GLY A 1 34 ? 10.609 -4.330 5.810 1.00 0.00 34 GLY A CA 11
ATOM 9396 C C . GLY A 1 34 ? 10.887 -3.692 4.463 1.00 0.00 34 GLY A C 11
ATOM 9397 O O . GLY A 1 34 ? 11.420 -4.337 3.562 1.00 0.00 34 GLY A O 11
ATOM 9401 N N . ASN A 1 35 ? 10.523 -2.421 4.325 1.00 0.00 35 ASN A N 11
ATOM 9402 C CA . ASN A 1 35 ? 10.734 -1.697 3.077 1.00 0.00 35 ASN A CA 11
ATOM 9403 C C . ASN A 1 35 ? 10.367 -2.563 1.876 1.00 0.00 35 ASN A C 11
ATOM 9404 O O . ASN A 1 35 ? 11.056 -2.553 0.857 1.00 0.00 35 ASN A O 11
ATOM 9415 N N . ASN A 1 36 ? 9.277 -3.312 2.005 1.00 0.00 36 ASN A N 11
ATOM 9416 C CA . ASN A 1 36 ? 8.818 -4.185 0.930 1.00 0.00 36 ASN A CA 11
ATOM 9417 C C . ASN A 1 36 ? 7.971 -3.411 -0.075 1.00 0.00 36 ASN A C 11
ATOM 9418 O O . ASN A 1 36 ? 6.842 -3.017 0.222 1.00 0.00 36 ASN A O 11
ATOM 9429 N N . LEU A 1 37 ? 8.522 -3.197 -1.264 1.00 0.00 37 LEU A N 11
ATOM 9430 C CA . LEU A 1 37 ? 7.817 -2.471 -2.315 1.00 0.00 37 LEU A CA 11
ATOM 9431 C C . LEU A 1 37 ? 6.459 -3.105 -2.599 1.00 0.00 37 LEU A C 11
ATOM 9432 O O . LEU A 1 37 ? 5.430 -2.431 -2.568 1.00 0.00 37 LEU A O 11
ATOM 9448 N N . GLU A 1 38 ? 6.465 -4.406 -2.872 1.00 0.00 38 GLU A N 11
ATOM 9449 C CA . GLU A 1 38 ? 5.233 -5.131 -3.160 1.00 0.00 38 GLU A CA 11
ATOM 9450 C C . GLU A 1 38 ? 4.411 -5.332 -1.891 1.00 0.00 38 GLU A C 11
ATOM 9451 O O . GLU A 1 38 ? 3.332 -4.759 -1.740 1.00 0.00 38 GLU A O 11
ATOM 9463 N N . ALA A 1 39 ? 4.929 -6.151 -0.980 1.00 0.00 39 ALA A N 11
ATOM 9464 C CA . ALA A 1 39 ? 4.245 -6.426 0.277 1.00 0.00 39 ALA A CA 11
ATOM 9465 C C . ALA A 1 39 ? 3.532 -5.183 0.798 1.00 0.00 39 ALA A C 11
ATOM 9466 O O . ALA A 1 39 ? 2.491 -5.279 1.447 1.00 0.00 39 ALA A O 11
ATOM 9473 N N . ALA A 1 40 ? 4.101 -4.017 0.511 1.00 0.00 40 ALA A N 11
ATOM 9474 C CA . ALA A 1 40 ? 3.519 -2.754 0.950 1.00 0.00 40 ALA A CA 11
ATOM 9475 C C . ALA A 1 40 ? 2.072 -2.626 0.485 1.00 0.00 40 ALA A C 11
ATOM 9476 O O . ALA A 1 40 ? 1.164 -2.428 1.294 1.00 0.00 40 ALA A O 11
ATOM 9483 N N . LEU A 1 41 ? 1.864 -2.738 -0.822 1.00 0.00 41 LEU A N 11
ATOM 9484 C CA . LEU A 1 41 ? 0.526 -2.633 -1.395 1.00 0.00 41 LEU A CA 11
ATOM 9485 C C . LEU A 1 41 ? -0.366 -3.769 -0.906 1.00 0.00 41 LEU A C 11
ATOM 9486 O O . LEU A 1 41 ? -1.446 -3.535 -0.366 1.00 0.00 41 LEU A O 11
ATOM 9502 N N . ASN A 1 42 ? 0.094 -5.001 -1.099 1.00 0.00 42 ASN A N 11
ATOM 9503 C CA . ASN A 1 42 ? -0.661 -6.175 -0.676 1.00 0.00 42 ASN A CA 11
ATOM 9504 C C . ASN A 1 42 ? -1.324 -5.936 0.678 1.00 0.00 42 ASN A C 11
ATOM 9505 O O . ASN A 1 42 ? -2.528 -6.136 0.835 1.00 0.00 42 ASN A O 11
ATOM 9516 N N . VAL A 1 43 ? -0.529 -5.506 1.652 1.00 0.00 43 VAL A N 11
ATOM 9517 C CA . VAL A 1 43 ? -1.037 -5.239 2.992 1.00 0.00 43 VAL A CA 11
ATOM 9518 C C . VAL A 1 43 ? -2.074 -4.122 2.973 1.00 0.00 43 VAL A C 11
ATOM 9519 O O . VAL A 1 43 ? -3.098 -4.198 3.654 1.00 0.00 43 VAL A O 11
ATOM 9532 N N . LEU A 1 44 ? -1.804 -3.084 2.189 1.00 0.00 44 LEU A N 11
ATOM 9533 C CA . LEU A 1 44 ? -2.714 -1.949 2.080 1.00 0.00 44 LEU A CA 11
ATOM 9534 C C . LEU A 1 44 ? -4.042 -2.374 1.459 1.00 0.00 44 LEU A C 11
ATOM 9535 O O . LEU A 1 44 ? -5.099 -1.848 1.808 1.00 0.00 44 LEU A O 11
ATOM 9551 N N . LEU A 1 45 ? -3.979 -3.330 0.539 1.00 0.00 45 LEU A N 11
ATOM 9552 C CA . LEU A 1 45 ? -5.177 -3.828 -0.130 1.00 0.00 45 LEU A CA 11
ATOM 9553 C C . LEU A 1 45 ? -5.969 -4.752 0.789 1.00 0.00 45 LEU A C 11
ATOM 9554 O O . LEU A 1 45 ? -7.187 -4.624 0.918 1.00 0.00 45 LEU A O 11
ATOM 9570 N N . THR A 1 46 ? -5.269 -5.684 1.429 1.00 0.00 46 THR A N 11
ATOM 9571 C CA . THR A 1 46 ? -5.906 -6.629 2.338 1.00 0.00 46 THR A CA 11
ATOM 9572 C C . THR A 1 46 ? -6.850 -5.917 3.299 1.00 0.00 46 THR A C 11
ATOM 9573 O O . THR A 1 46 ? -7.972 -6.367 3.530 1.00 0.00 46 THR A O 11
ATOM 9584 N N . SER A 1 47 ? -6.389 -4.802 3.857 1.00 0.00 47 SER A N 11
ATOM 9585 C CA . SER A 1 47 ? -7.193 -4.028 4.796 1.00 0.00 47 SER A CA 11
ATOM 9586 C C . SER A 1 47 ? -7.419 -2.611 4.279 1.00 0.00 47 SER A C 11
ATOM 9587 O O . SER A 1 47 ? -6.734 -1.674 4.684 1.00 0.00 47 SER A O 11
ATOM 9595 N N . ASN A 1 48 ? -8.387 -2.464 3.380 1.00 0.00 48 ASN A N 11
ATOM 9596 C CA . ASN A 1 48 ? -8.706 -1.162 2.806 1.00 0.00 48 ASN A CA 11
ATOM 9597 C C . ASN A 1 48 ? -10.210 -0.908 2.833 1.00 0.00 48 ASN A C 11
ATOM 9598 O O . ASN A 1 48 ? -10.989 -1.772 3.236 1.00 0.00 48 ASN A O 11
ATOM 9609 N N . LYS A 1 49 ? -10.611 0.283 2.401 1.00 0.00 49 LYS A N 11
ATOM 9610 C CA . LYS A 1 49 ? -12.021 0.652 2.374 1.00 0.00 49 LYS A CA 11
ATOM 9611 C C . LYS A 1 49 ? -12.529 0.757 0.939 1.00 0.00 49 LYS A C 11
ATOM 9612 O O . LYS A 1 49 ? -13.437 1.535 0.648 1.00 0.00 49 LYS A O 11
ATOM 9631 N N . GLN A 1 50 ? -11.937 -0.032 0.048 1.00 0.00 50 GLN A N 11
ATOM 9632 C CA . GLN A 1 50 ? -12.330 -0.027 -1.356 1.00 0.00 50 GLN A CA 11
ATOM 9633 C C . GLN A 1 50 ? -12.366 -1.445 -1.916 1.00 0.00 50 GLN A C 11
ATOM 9634 O O . GLN A 1 50 ? -12.044 -2.408 -1.220 1.00 0.00 50 GLN A O 11
ATOM 9648 N N . LYS A 1 51 ? -12.759 -1.567 -3.180 1.00 0.00 51 LYS A N 11
ATOM 9649 C CA . LYS A 1 51 ? -12.836 -2.867 -3.835 1.00 0.00 51 LYS A CA 11
ATOM 9650 C C . LYS A 1 51 ? -11.447 -3.472 -4.009 1.00 0.00 51 LYS A C 11
ATOM 9651 O O . LYS A 1 51 ? -10.482 -2.784 -4.344 1.00 0.00 51 LYS A O 11
ATOM 9670 N N . PRO A 1 52 ? -11.341 -4.789 -3.779 1.00 0.00 52 PRO A N 11
ATOM 9671 C CA . PRO A 1 52 ? -10.074 -5.515 -3.906 1.00 0.00 52 PRO A CA 11
ATOM 9672 C C . PRO A 1 52 ? -9.616 -5.633 -5.356 1.00 0.00 52 PRO A C 11
ATOM 9673 O O . PRO A 1 52 ? -10.435 -5.709 -6.272 1.00 0.00 52 PRO A O 11
ATOM 9684 N N . VAL A 1 53 ? -8.302 -5.646 -5.558 1.00 0.00 53 VAL A N 11
ATOM 9685 C CA . VAL A 1 53 ? -7.735 -5.756 -6.897 1.00 0.00 53 VAL A CA 11
ATOM 9686 C C . VAL A 1 53 ? -6.858 -6.997 -7.022 1.00 0.00 53 VAL A C 11
ATOM 9687 O O . VAL A 1 53 ? -6.054 -7.292 -6.139 1.00 0.00 53 VAL A O 11
ATOM 9700 N N . MET A 1 54 ? -7.019 -7.719 -8.126 1.00 0.00 54 MET A N 11
ATOM 9701 C CA . MET A 1 54 ? -6.240 -8.928 -8.368 1.00 0.00 54 MET A CA 11
ATOM 9702 C C . MET A 1 54 ? -4.766 -8.592 -8.575 1.00 0.00 54 MET A C 11
ATOM 9703 O O . MET A 1 54 ? -4.427 -7.686 -9.335 1.00 0.00 54 MET A O 11
ATOM 9717 N N . GLY A 1 55 ? -3.894 -9.329 -7.893 1.00 0.00 55 GLY A N 11
ATOM 9718 C CA . GLY A 1 55 ? -2.467 -9.094 -8.016 1.00 0.00 55 GLY A CA 11
ATOM 9719 C C . GLY A 1 55 ? -1.654 -10.362 -7.852 1.00 0.00 55 GLY A C 11
ATOM 9720 O O . GLY A 1 55 ? -2.177 -11.419 -7.496 1.00 0.00 55 GLY A O 11
ATOM 9724 N N . PRO A 1 56 ? -0.343 -10.267 -8.118 1.00 0.00 56 PRO A N 11
ATOM 9725 C CA . PRO A 1 56 ? 0.572 -11.407 -8.006 1.00 0.00 56 PRO A CA 11
ATOM 9726 C C . PRO A 1 56 ? 0.796 -11.831 -6.558 1.00 0.00 56 PRO A C 11
ATOM 9727 O O . PRO A 1 56 ? 0.677 -11.034 -5.627 1.00 0.00 56 PRO A O 11
ATOM 9738 N N . PRO A 1 57 ? 1.128 -13.116 -6.361 1.00 0.00 57 PRO A N 11
ATOM 9739 C CA . PRO A 1 57 ? 1.376 -13.674 -5.029 1.00 0.00 57 PRO A CA 11
ATOM 9740 C C . PRO A 1 57 ? 2.665 -13.144 -4.409 1.00 0.00 57 PRO A C 11
ATOM 9741 O O . PRO A 1 57 ? 3.695 -13.055 -5.077 1.00 0.00 57 PRO A O 11
ATOM 9752 N N . SER A 1 58 ? 2.600 -12.793 -3.129 1.00 0.00 58 SER A N 11
ATOM 9753 C CA . SER A 1 58 ? 3.761 -12.269 -2.420 1.00 0.00 58 SER A CA 11
ATOM 9754 C C . SER A 1 58 ? 4.647 -13.404 -1.915 1.00 0.00 58 SER A C 11
ATOM 9755 O O . SER A 1 58 ? 4.170 -14.346 -1.284 1.00 0.00 58 SER A O 11
ATOM 9763 N N . GLY A 1 59 ? 5.943 -13.306 -2.198 1.00 0.00 59 GLY A N 11
ATOM 9764 C CA . GLY A 1 59 ? 6.876 -14.330 -1.766 1.00 0.00 59 GLY A CA 11
ATOM 9765 C C . GLY A 1 59 ? 7.688 -13.902 -0.559 1.00 0.00 59 GLY A C 11
ATOM 9766 O O . GLY A 1 59 ? 7.978 -12.721 -0.366 1.00 0.00 59 GLY A O 11
ATOM 9770 N N . PRO A 1 60 ? 8.069 -14.877 0.279 1.00 0.00 60 PRO A N 11
ATOM 9771 C CA . PRO A 1 60 ? 8.857 -14.619 1.488 1.00 0.00 60 PRO A CA 11
ATOM 9772 C C . PRO A 1 60 ? 10.288 -14.201 1.169 1.00 0.00 60 PRO A C 11
ATOM 9773 O O . PRO A 1 60 ? 11.157 -15.045 0.950 1.00 0.00 60 PRO A O 11
ATOM 9784 N N . SER A 1 61 ? 10.526 -12.894 1.143 1.00 0.00 61 SER A N 11
ATOM 9785 C CA . SER A 1 61 ? 11.852 -12.364 0.847 1.00 0.00 61 SER A CA 11
ATOM 9786 C C . SER A 1 61 ? 12.008 -10.950 1.399 1.00 0.00 61 SER A C 11
ATOM 9787 O O . SER A 1 61 ? 11.072 -10.151 1.361 1.00 0.00 61 SER A O 11
ATOM 9795 N N . SER A 1 62 ? 13.197 -10.649 1.911 1.00 0.00 62 SER A N 11
ATOM 9796 C CA . SER A 1 62 ? 13.475 -9.333 2.475 1.00 0.00 62 SER A CA 11
ATOM 9797 C C . SER A 1 62 ? 14.960 -9.001 2.371 1.00 0.00 62 SER A C 11
ATOM 9798 O O . SER A 1 62 ? 15.808 -9.726 2.889 1.00 0.00 62 SER A O 11
ATOM 9806 N N . GLY A 1 63 ? 15.268 -7.897 1.695 1.00 0.00 63 GLY A N 11
ATOM 9807 C CA . GLY A 1 63 ? 16.651 -7.487 1.534 1.00 0.00 63 GLY A CA 11
ATOM 9808 C C . GLY A 1 63 ? 17.415 -8.385 0.582 1.00 0.00 63 GLY A C 11
ATOM 9809 O O . GLY A 1 63 ? 17.379 -9.609 0.709 1.00 0.00 63 GLY A O 11
ATOM 9813 N N . GLY A 1 1 ? 18.732 11.901 15.046 1.00 0.00 1 GLY A N 12
ATOM 9814 C CA . GLY A 1 1 ? 19.320 13.114 15.582 1.00 0.00 1 GLY A CA 12
ATOM 9815 C C . GLY A 1 1 ? 19.512 14.183 14.525 1.00 0.00 1 GLY A C 12
ATOM 9816 O O . GLY A 1 1 ? 18.716 15.117 14.425 1.00 0.00 1 GLY A O 12
ATOM 9820 N N . SER A 1 2 ? 20.571 14.047 13.733 1.00 0.00 2 SER A N 12
ATOM 9821 C CA . SER A 1 2 ? 20.868 15.012 12.681 1.00 0.00 2 SER A CA 12
ATOM 9822 C C . SER A 1 2 ? 20.204 14.606 11.368 1.00 0.00 2 SER A C 12
ATOM 9823 O O . SER A 1 2 ? 19.635 15.439 10.664 1.00 0.00 2 SER A O 12
ATOM 9831 N N . SER A 1 3 ? 20.282 13.319 11.047 1.00 0.00 3 SER A N 12
ATOM 9832 C CA . SER A 1 3 ? 19.693 12.801 9.817 1.00 0.00 3 SER A CA 12
ATOM 9833 C C . SER A 1 3 ? 18.278 12.289 10.067 1.00 0.00 3 SER A C 12
ATOM 9834 O O . SER A 1 3 ? 17.976 11.761 11.136 1.00 0.00 3 SER A O 12
ATOM 9842 N N . GLY A 1 4 ? 17.413 12.449 9.070 1.00 0.00 4 GLY A N 12
ATOM 9843 C CA . GLY A 1 4 ? 16.040 11.999 9.200 1.00 0.00 4 GLY A CA 12
ATOM 9844 C C . GLY A 1 4 ? 15.930 10.489 9.281 1.00 0.00 4 GLY A C 12
ATOM 9845 O O . GLY A 1 4 ? 15.725 9.819 8.269 1.00 0.00 4 GLY A O 12
ATOM 9849 N N . SER A 1 5 ? 16.068 9.952 10.489 1.00 0.00 5 SER A N 12
ATOM 9850 C CA . SER A 1 5 ? 15.988 8.511 10.699 1.00 0.00 5 SER A CA 12
ATOM 9851 C C . SER A 1 5 ? 14.633 7.971 10.251 1.00 0.00 5 SER A C 12
ATOM 9852 O O . SER A 1 5 ? 13.594 8.341 10.797 1.00 0.00 5 SER A O 12
ATOM 9860 N N . SER A 1 6 ? 14.654 7.093 9.253 1.00 0.00 6 SER A N 12
ATOM 9861 C CA . SER A 1 6 ? 13.428 6.504 8.728 1.00 0.00 6 SER A CA 12
ATOM 9862 C C . SER A 1 6 ? 13.684 5.095 8.202 1.00 0.00 6 SER A C 12
ATOM 9863 O O . SER A 1 6 ? 14.697 4.837 7.554 1.00 0.00 6 SER A O 12
ATOM 9871 N N . GLY A 1 7 ? 12.756 4.186 8.486 1.00 0.00 7 GLY A N 12
ATOM 9872 C CA . GLY A 1 7 ? 12.899 2.814 8.035 1.00 0.00 7 GLY A CA 12
ATOM 9873 C C . GLY A 1 7 ? 12.035 2.508 6.828 1.00 0.00 7 GLY A C 12
ATOM 9874 O O . GLY A 1 7 ? 11.489 1.411 6.708 1.00 0.00 7 GLY A O 12
ATOM 9878 N N . VAL A 1 8 ? 11.909 3.480 5.930 1.00 0.00 8 VAL A N 12
ATOM 9879 C CA . VAL A 1 8 ? 11.104 3.310 4.726 1.00 0.00 8 VAL A CA 12
ATOM 9880 C C . VAL A 1 8 ? 11.854 3.796 3.491 1.00 0.00 8 VAL A C 12
ATOM 9881 O O . VAL A 1 8 ? 12.498 4.845 3.515 1.00 0.00 8 VAL A O 12
ATOM 9894 N N . ASP A 1 9 ? 11.766 3.026 2.411 1.00 0.00 9 ASP A N 12
ATOM 9895 C CA . ASP A 1 9 ? 12.435 3.379 1.164 1.00 0.00 9 ASP A CA 12
ATOM 9896 C C . ASP A 1 9 ? 11.567 4.314 0.328 1.00 0.00 9 ASP A C 12
ATOM 9897 O O . ASP A 1 9 ? 10.634 3.875 -0.343 1.00 0.00 9 ASP A O 12
ATOM 9906 N N . GLU A 1 10 ? 11.882 5.605 0.374 1.00 0.00 10 GLU A N 12
ATOM 9907 C CA . GLU A 1 10 ? 11.129 6.601 -0.379 1.00 0.00 10 GLU A CA 12
ATOM 9908 C C . GLU A 1 10 ? 10.802 6.092 -1.780 1.00 0.00 10 GLU A C 12
ATOM 9909 O O . GLU A 1 10 ? 9.647 6.110 -2.206 1.00 0.00 10 GLU A O 12
ATOM 9921 N N . LYS A 1 11 ? 11.828 5.638 -2.493 1.00 0.00 11 LYS A N 12
ATOM 9922 C CA . LYS A 1 11 ? 11.652 5.123 -3.845 1.00 0.00 11 LYS A CA 12
ATOM 9923 C C . LYS A 1 11 ? 10.432 4.211 -3.925 1.00 0.00 11 LYS A C 12
ATOM 9924 O O . LYS A 1 11 ? 9.626 4.316 -4.849 1.00 0.00 11 LYS A O 12
ATOM 9943 N N . ALA A 1 12 ? 10.303 3.316 -2.951 1.00 0.00 12 ALA A N 12
ATOM 9944 C CA . ALA A 1 12 ? 9.180 2.388 -2.911 1.00 0.00 12 ALA A CA 12
ATOM 9945 C C . ALA A 1 12 ? 7.896 3.097 -2.491 1.00 0.00 12 ALA A C 12
ATOM 9946 O O . ALA A 1 12 ? 6.810 2.774 -2.973 1.00 0.00 12 ALA A O 12
ATOM 9953 N N . LEU A 1 13 ? 8.028 4.064 -1.589 1.00 0.00 13 LEU A N 12
ATOM 9954 C CA . LEU A 1 13 ? 6.879 4.819 -1.103 1.00 0.00 13 LEU A CA 12
ATOM 9955 C C . LEU A 1 13 ? 6.211 5.586 -2.240 1.00 0.00 13 LEU A C 12
ATOM 9956 O O . LEU A 1 13 ? 5.019 5.421 -2.500 1.00 0.00 13 LEU A O 12
ATOM 9972 N N . LYS A 1 14 ? 6.988 6.425 -2.917 1.00 0.00 14 LYS A N 12
ATOM 9973 C CA . LYS A 1 14 ? 6.475 7.216 -4.029 1.00 0.00 14 LYS A CA 12
ATOM 9974 C C . LYS A 1 14 ? 5.814 6.322 -5.073 1.00 0.00 14 LYS A C 12
ATOM 9975 O O . LYS A 1 14 ? 4.705 6.601 -5.531 1.00 0.00 14 LYS A O 12
ATOM 9994 N N . HIS A 1 15 ? 6.500 5.246 -5.444 1.00 0.00 15 HIS A N 12
ATOM 9995 C CA . HIS A 1 15 ? 5.978 4.310 -6.433 1.00 0.00 15 HIS A CA 12
ATOM 9996 C C . HIS A 1 15 ? 4.569 3.857 -6.062 1.00 0.00 15 HIS A C 12
ATOM 9997 O O . HIS A 1 15 ? 3.730 3.630 -6.934 1.00 0.00 15 HIS A O 12
ATOM 10012 N N . ILE A 1 16 ? 4.317 3.728 -4.763 1.00 0.00 16 ILE A N 12
ATOM 10013 C CA . ILE A 1 16 ? 3.010 3.303 -4.278 1.00 0.00 16 ILE A CA 12
ATOM 10014 C C . ILE A 1 16 ? 2.017 4.459 -4.289 1.00 0.00 16 ILE A C 12
ATOM 10015 O O . ILE A 1 16 ? 0.944 4.366 -4.888 1.00 0.00 16 ILE A O 12
ATOM 10031 N N . THR A 1 17 ? 2.380 5.552 -3.625 1.00 0.00 17 THR A N 12
ATOM 10032 C CA . THR A 1 17 ? 1.522 6.728 -3.559 1.00 0.00 17 THR A CA 12
ATOM 10033 C C . THR A 1 17 ? 0.902 7.033 -4.918 1.00 0.00 17 THR A C 12
ATOM 10034 O O . THR A 1 17 ? -0.270 7.398 -5.007 1.00 0.00 17 THR A O 12
ATOM 10045 N N . GLU A 1 18 ? 1.696 6.880 -5.973 1.00 0.00 18 GLU A N 12
ATOM 10046 C CA . GLU A 1 18 ? 1.224 7.140 -7.328 1.00 0.00 18 GLU A CA 12
ATOM 10047 C C . GLU A 1 18 ? -0.083 6.400 -7.600 1.00 0.00 18 GLU A C 12
ATOM 10048 O O . GLU A 1 18 ? -1.019 6.960 -8.170 1.00 0.00 18 GLU A O 12
ATOM 10060 N N . MET A 1 19 ? -0.137 5.138 -7.187 1.00 0.00 19 MET A N 12
ATOM 10061 C CA . MET A 1 19 ? -1.329 4.320 -7.386 1.00 0.00 19 MET A CA 12
ATOM 10062 C C . MET A 1 19 ? -2.544 4.960 -6.723 1.00 0.00 19 MET A C 12
ATOM 10063 O O . MET A 1 19 ? -3.679 4.743 -7.143 1.00 0.00 19 MET A O 12
ATOM 10077 N N . GLY A 1 20 ? -2.297 5.751 -5.682 1.00 0.00 20 GLY A N 12
ATOM 10078 C CA . GLY A 1 20 ? -3.382 6.410 -4.978 1.00 0.00 20 GLY A CA 12
ATOM 10079 C C . GLY A 1 20 ? -3.501 5.951 -3.538 1.00 0.00 20 GLY A C 12
ATOM 10080 O O . GLY A 1 20 ? -4.539 5.430 -3.129 1.00 0.00 20 GLY A O 12
ATOM 10084 N N . PHE A 1 21 ? -2.435 6.142 -2.767 1.00 0.00 21 PHE A N 12
ATOM 10085 C CA . PHE A 1 21 ? -2.424 5.742 -1.365 1.00 0.00 21 PHE A CA 12
ATOM 10086 C C . PHE A 1 21 ? -1.990 6.901 -0.472 1.00 0.00 21 PHE A C 12
ATOM 10087 O O . PHE A 1 21 ? -1.425 7.886 -0.947 1.00 0.00 21 PHE A O 12
ATOM 10104 N N . SER A 1 22 ? -2.258 6.774 0.823 1.00 0.00 22 SER A N 12
ATOM 10105 C CA . SER A 1 22 ? -1.899 7.812 1.783 1.00 0.00 22 SER A CA 12
ATOM 10106 C C . SER A 1 22 ? -0.428 7.707 2.173 1.00 0.00 22 SER A C 12
ATOM 10107 O O . SER A 1 22 ? 0.033 6.660 2.628 1.00 0.00 22 SER A O 12
ATOM 10115 N N . LYS A 1 23 ? 0.305 8.800 1.989 1.00 0.00 23 LYS A N 12
ATOM 10116 C CA . LYS A 1 23 ? 1.725 8.834 2.322 1.00 0.00 23 LYS A CA 12
ATOM 10117 C C . LYS A 1 23 ? 2.004 8.045 3.597 1.00 0.00 23 LYS A C 12
ATOM 10118 O O . LYS A 1 23 ? 2.930 7.237 3.647 1.00 0.00 23 LYS A O 12
ATOM 10137 N N . GLU A 1 24 ? 1.196 8.285 4.625 1.00 0.00 24 GLU A N 12
ATOM 10138 C CA . GLU A 1 24 ? 1.357 7.596 5.900 1.00 0.00 24 GLU A CA 12
ATOM 10139 C C . GLU A 1 24 ? 1.087 6.102 5.749 1.00 0.00 24 GLU A C 12
ATOM 10140 O O . GLU A 1 24 ? 1.868 5.270 6.209 1.00 0.00 24 GLU A O 12
ATOM 10152 N N . ALA A 1 25 ? -0.024 5.770 5.101 1.00 0.00 25 ALA A N 12
ATOM 10153 C CA . ALA A 1 25 ? -0.397 4.377 4.887 1.00 0.00 25 ALA A CA 12
ATOM 10154 C C . ALA A 1 25 ? 0.717 3.613 4.179 1.00 0.00 25 ALA A C 12
ATOM 10155 O O . ALA A 1 25 ? 1.095 2.519 4.597 1.00 0.00 25 ALA A O 12
ATOM 10162 N N . SER A 1 26 ? 1.237 4.196 3.104 1.00 0.00 26 SER A N 12
ATOM 10163 C CA . SER A 1 26 ? 2.305 3.568 2.334 1.00 0.00 26 SER A CA 12
ATOM 10164 C C . SER A 1 26 ? 3.591 3.495 3.151 1.00 0.00 26 SER A C 12
ATOM 10165 O O . SER A 1 26 ? 4.201 2.432 3.275 1.00 0.00 26 SER A O 12
ATOM 10173 N N . ARG A 1 27 ? 3.999 4.632 3.705 1.00 0.00 27 ARG A N 12
ATOM 10174 C CA . ARG A 1 27 ? 5.213 4.698 4.508 1.00 0.00 27 ARG A CA 12
ATOM 10175 C C . ARG A 1 27 ? 5.194 3.643 5.611 1.00 0.00 27 ARG A C 12
ATOM 10176 O O . ARG A 1 27 ? 6.022 2.733 5.626 1.00 0.00 27 ARG A O 12
ATOM 10197 N N . GLN A 1 28 ? 4.244 3.775 6.532 1.00 0.00 28 GLN A N 12
ATOM 10198 C CA . GLN A 1 28 ? 4.119 2.834 7.639 1.00 0.00 28 GLN A CA 12
ATOM 10199 C C . GLN A 1 28 ? 4.108 1.396 7.132 1.00 0.00 28 GLN A C 12
ATOM 10200 O O . GLN A 1 28 ? 4.838 0.544 7.637 1.00 0.00 28 GLN A O 12
ATOM 10214 N N . ALA A 1 29 ? 3.276 1.132 6.130 1.00 0.00 29 ALA A N 12
ATOM 10215 C CA . ALA A 1 29 ? 3.172 -0.202 5.553 1.00 0.00 29 ALA A CA 12
ATOM 10216 C C . ALA A 1 29 ? 4.549 -0.763 5.214 1.00 0.00 29 ALA A C 12
ATOM 10217 O O . ALA A 1 29 ? 4.977 -1.769 5.779 1.00 0.00 29 ALA A O 12
ATOM 10224 N N . LEU A 1 30 ? 5.237 -0.106 4.287 1.00 0.00 30 LEU A N 12
ATOM 10225 C CA . LEU A 1 30 ? 6.567 -0.539 3.871 1.00 0.00 30 LEU A CA 12
ATOM 10226 C C . LEU A 1 30 ? 7.431 -0.880 5.080 1.00 0.00 30 LEU A C 12
ATOM 10227 O O . LEU A 1 30 ? 8.042 -1.946 5.138 1.00 0.00 30 LEU A O 12
ATOM 10243 N N . MET A 1 31 ? 7.476 0.033 6.045 1.00 0.00 31 MET A N 12
ATOM 10244 C CA . MET A 1 31 ? 8.264 -0.173 7.255 1.00 0.00 31 MET A CA 12
ATOM 10245 C C . MET A 1 31 ? 7.861 -1.469 7.952 1.00 0.00 31 MET A C 12
ATOM 10246 O O . MET A 1 31 ? 8.685 -2.122 8.593 1.00 0.00 31 MET A O 12
ATOM 10260 N N . ASP A 1 32 ? 6.591 -1.836 7.821 1.00 0.00 32 ASP A N 12
ATOM 10261 C CA . ASP A 1 32 ? 6.080 -3.055 8.437 1.00 0.00 32 ASP A CA 12
ATOM 10262 C C . ASP A 1 32 ? 6.408 -4.275 7.582 1.00 0.00 32 ASP A C 12
ATOM 10263 O O . ASP A 1 32 ? 6.477 -5.396 8.084 1.00 0.00 32 ASP A O 12
ATOM 10272 N N . ASN A 1 33 ? 6.609 -4.047 6.288 1.00 0.00 33 ASN A N 12
ATOM 10273 C CA . ASN A 1 33 ? 6.928 -5.129 5.363 1.00 0.00 33 ASN A CA 12
ATOM 10274 C C . ASN A 1 33 ? 8.398 -5.081 4.957 1.00 0.00 33 ASN A C 12
ATOM 10275 O O . ASN A 1 33 ? 8.766 -5.513 3.866 1.00 0.00 33 ASN A O 12
ATOM 10286 N N . GLY A 1 34 ? 9.235 -4.554 5.846 1.00 0.00 34 GLY A N 12
ATOM 10287 C CA . GLY A 1 34 ? 10.655 -4.461 5.563 1.00 0.00 34 GLY A CA 12
ATOM 10288 C C . GLY A 1 34 ? 10.941 -3.736 4.263 1.00 0.00 34 GLY A C 12
ATOM 10289 O O . GLY A 1 34 ? 11.658 -4.249 3.404 1.00 0.00 34 GLY A O 12
ATOM 10293 N N . ASN A 1 35 ? 10.377 -2.542 4.117 1.00 0.00 35 ASN A N 12
ATOM 10294 C CA . ASN A 1 35 ? 10.574 -1.747 2.910 1.00 0.00 35 ASN A CA 12
ATOM 10295 C C . ASN A 1 35 ? 10.298 -2.577 1.660 1.00 0.00 35 ASN A C 12
ATOM 10296 O O . ASN A 1 35 ? 11.034 -2.501 0.677 1.00 0.00 35 ASN A O 12
ATOM 10307 N N . ASN A 1 36 ? 9.232 -3.370 1.707 1.00 0.00 36 ASN A N 12
ATOM 10308 C CA . ASN A 1 36 ? 8.858 -4.215 0.578 1.00 0.00 36 ASN A CA 12
ATOM 10309 C C . ASN A 1 36 ? 7.943 -3.464 -0.384 1.00 0.00 36 ASN A C 12
ATOM 10310 O O . ASN A 1 36 ? 6.783 -3.194 -0.073 1.00 0.00 36 ASN A O 12
ATOM 10321 N N . LEU A 1 37 ? 8.474 -3.129 -1.556 1.00 0.00 37 LEU A N 12
ATOM 10322 C CA . LEU A 1 37 ? 7.705 -2.409 -2.566 1.00 0.00 37 LEU A CA 12
ATOM 10323 C C . LEU A 1 37 ? 6.366 -3.094 -2.821 1.00 0.00 37 LEU A C 12
ATOM 10324 O O . LEU A 1 37 ? 5.309 -2.478 -2.690 1.00 0.00 37 LEU A O 12
ATOM 10340 N N . GLU A 1 38 ? 6.420 -4.371 -3.185 1.00 0.00 38 GLU A N 12
ATOM 10341 C CA . GLU A 1 38 ? 5.211 -5.139 -3.457 1.00 0.00 38 GLU A CA 12
ATOM 10342 C C . GLU A 1 38 ? 4.421 -5.383 -2.174 1.00 0.00 38 GLU A C 12
ATOM 10343 O O . GLU A 1 38 ? 3.325 -4.853 -1.997 1.00 0.00 38 GLU A O 12
ATOM 10355 N N . ALA A 1 39 ? 4.987 -6.191 -1.283 1.00 0.00 39 ALA A N 12
ATOM 10356 C CA . ALA A 1 39 ? 4.338 -6.505 -0.016 1.00 0.00 39 ALA A CA 12
ATOM 10357 C C . ALA A 1 39 ? 3.595 -5.293 0.535 1.00 0.00 39 ALA A C 12
ATOM 10358 O O . ALA A 1 39 ? 2.467 -5.409 1.015 1.00 0.00 39 ALA A O 12
ATOM 10365 N N . ALA A 1 40 ? 4.234 -4.130 0.464 1.00 0.00 40 ALA A N 12
ATOM 10366 C CA . ALA A 1 40 ? 3.633 -2.896 0.955 1.00 0.00 40 ALA A CA 12
ATOM 10367 C C . ALA A 1 40 ? 2.159 -2.814 0.573 1.00 0.00 40 ALA A C 12
ATOM 10368 O O . ALA A 1 40 ? 1.281 -2.833 1.437 1.00 0.00 40 ALA A O 12
ATOM 10375 N N . LEU A 1 41 ? 1.893 -2.722 -0.725 1.00 0.00 41 LEU A N 12
ATOM 10376 C CA . LEU A 1 41 ? 0.524 -2.636 -1.222 1.00 0.00 41 LEU A CA 12
ATOM 10377 C C . LEU A 1 41 ? -0.342 -3.741 -0.626 1.00 0.00 41 LEU A C 12
ATOM 10378 O O . LEU A 1 41 ? -1.360 -3.470 0.009 1.00 0.00 41 LEU A O 12
ATOM 10394 N N . ASN A 1 42 ? 0.072 -4.987 -0.833 1.00 0.00 42 ASN A N 12
ATOM 10395 C CA . ASN A 1 42 ? -0.665 -6.133 -0.314 1.00 0.00 42 ASN A CA 12
ATOM 10396 C C . ASN A 1 42 ? -1.300 -5.807 1.034 1.00 0.00 42 ASN A C 12
ATOM 10397 O O . ASN A 1 42 ? -2.492 -6.034 1.242 1.00 0.00 42 ASN A O 12
ATOM 10408 N N . VAL A 1 43 ? -0.496 -5.272 1.947 1.00 0.00 43 VAL A N 12
ATOM 10409 C CA . VAL A 1 43 ? -0.979 -4.912 3.275 1.00 0.00 43 VAL A CA 12
ATOM 10410 C C . VAL A 1 43 ? -2.014 -3.795 3.199 1.00 0.00 43 VAL A C 12
ATOM 10411 O O . VAL A 1 43 ? -3.023 -3.820 3.906 1.00 0.00 43 VAL A O 12
ATOM 10424 N N . LEU A 1 44 ? -1.758 -2.817 2.338 1.00 0.00 44 LEU A N 12
ATOM 10425 C CA . LEU A 1 44 ? -2.669 -1.689 2.168 1.00 0.00 44 LEU A CA 12
ATOM 10426 C C . LEU A 1 44 ? -3.989 -2.143 1.553 1.00 0.00 44 LEU A C 12
ATOM 10427 O O . LEU A 1 44 ? -5.039 -1.549 1.802 1.00 0.00 44 LEU A O 12
ATOM 10443 N N . LEU A 1 45 ? -3.929 -3.200 0.750 1.00 0.00 45 LEU A N 12
ATOM 10444 C CA . LEU A 1 45 ? -5.120 -3.735 0.100 1.00 0.00 45 LEU A CA 12
ATOM 10445 C C . LEU A 1 45 ? -5.922 -4.603 1.064 1.00 0.00 45 LEU A C 12
ATOM 10446 O O . LEU A 1 45 ? -7.081 -4.312 1.363 1.00 0.00 45 LEU A O 12
ATOM 10462 N N . THR A 1 46 ? -5.298 -5.672 1.551 1.00 0.00 46 THR A N 12
ATOM 10463 C CA . THR A 1 46 ? -5.953 -6.582 2.481 1.00 0.00 46 THR A CA 12
ATOM 10464 C C . THR A 1 46 ? -6.763 -5.816 3.521 1.00 0.00 46 THR A C 12
ATOM 10465 O O . THR A 1 46 ? -7.832 -6.259 3.939 1.00 0.00 46 THR A O 12
ATOM 10476 N N . SER A 1 47 ? -6.246 -4.663 3.935 1.00 0.00 47 SER A N 12
ATOM 10477 C CA . SER A 1 47 ? -6.921 -3.836 4.929 1.00 0.00 47 SER A CA 12
ATOM 10478 C C . SER A 1 47 ? -7.574 -2.623 4.274 1.00 0.00 47 SER A C 12
ATOM 10479 O O . SER A 1 47 ? -7.228 -1.481 4.572 1.00 0.00 47 SER A O 12
ATOM 10487 N N . ASN A 1 48 ? -8.522 -2.881 3.378 1.00 0.00 48 ASN A N 12
ATOM 10488 C CA . ASN A 1 48 ? -9.225 -1.811 2.679 1.00 0.00 48 ASN A CA 12
ATOM 10489 C C . ASN A 1 48 ? -10.670 -2.207 2.393 1.00 0.00 48 ASN A C 12
ATOM 10490 O O . ASN A 1 48 ? -10.968 -3.374 2.141 1.00 0.00 48 ASN A O 12
ATOM 10501 N N . LYS A 1 49 ? -11.565 -1.225 2.432 1.00 0.00 49 LYS A N 12
ATOM 10502 C CA . LYS A 1 49 ? -12.979 -1.468 2.175 1.00 0.00 49 LYS A CA 12
ATOM 10503 C C . LYS A 1 49 ? -13.162 -2.461 1.032 1.00 0.00 49 LYS A C 12
ATOM 10504 O O . LYS A 1 49 ? -12.791 -2.183 -0.108 1.00 0.00 49 LYS A O 12
ATOM 10523 N N . GLN A 1 50 ? -13.736 -3.618 1.346 1.00 0.00 50 GLN A N 12
ATOM 10524 C CA . GLN A 1 50 ? -13.968 -4.652 0.343 1.00 0.00 50 GLN A CA 12
ATOM 10525 C C . GLN A 1 50 ? -15.082 -5.596 0.783 1.00 0.00 50 GLN A C 12
ATOM 10526 O O . GLN A 1 50 ? -15.431 -5.656 1.962 1.00 0.00 50 GLN A O 12
ATOM 10540 N N . LYS A 1 51 ? -15.638 -6.333 -0.173 1.00 0.00 51 LYS A N 12
ATOM 10541 C CA . LYS A 1 51 ? -16.713 -7.276 0.114 1.00 0.00 51 LYS A CA 12
ATOM 10542 C C . LYS A 1 51 ? -16.211 -8.425 0.983 1.00 0.00 51 LYS A C 12
ATOM 10543 O O . LYS A 1 51 ? -15.100 -8.927 0.808 1.00 0.00 51 LYS A O 12
ATOM 10562 N N . PRO A 1 52 ? -17.046 -8.853 1.941 1.00 0.00 52 PRO A N 12
ATOM 10563 C CA . PRO A 1 52 ? -16.709 -9.949 2.854 1.00 0.00 52 PRO A CA 12
ATOM 10564 C C . PRO A 1 52 ? -16.670 -11.300 2.148 1.00 0.00 52 PRO A C 12
ATOM 10565 O O . PRO A 1 52 ? -17.695 -11.800 1.685 1.00 0.00 52 PRO A O 12
ATOM 10576 N N . VAL A 1 53 ? -15.480 -11.887 2.069 1.00 0.00 53 VAL A N 12
ATOM 10577 C CA . VAL A 1 53 ? -15.307 -13.182 1.421 1.00 0.00 53 VAL A CA 12
ATOM 10578 C C . VAL A 1 53 ? -15.677 -14.322 2.363 1.00 0.00 53 VAL A C 12
ATOM 10579 O O . VAL A 1 53 ? -15.388 -14.271 3.559 1.00 0.00 53 VAL A O 12
ATOM 10592 N N . MET A 1 54 ? -16.317 -15.350 1.817 1.00 0.00 54 MET A N 12
ATOM 10593 C CA . MET A 1 54 ? -16.725 -16.504 2.609 1.00 0.00 54 MET A CA 12
ATOM 10594 C C . MET A 1 54 ? -15.508 -17.252 3.147 1.00 0.00 54 MET A C 12
ATOM 10595 O O . MET A 1 54 ? -14.954 -18.120 2.475 1.00 0.00 54 MET A O 12
ATOM 10609 N N . GLY A 1 55 ? -15.098 -16.907 4.364 1.00 0.00 55 GLY A N 12
ATOM 10610 C CA . GLY A 1 55 ? -13.949 -17.555 4.970 1.00 0.00 55 GLY A CA 12
ATOM 10611 C C . GLY A 1 55 ? -13.479 -16.845 6.225 1.00 0.00 55 GLY A C 12
ATOM 10612 O O . GLY A 1 55 ? -13.993 -17.071 7.321 1.00 0.00 55 GLY A O 12
ATOM 10616 N N . PRO A 1 56 ? -12.478 -15.967 6.073 1.00 0.00 56 PRO A N 12
ATOM 10617 C CA . PRO A 1 56 ? -11.915 -15.205 7.192 1.00 0.00 56 PRO A CA 12
ATOM 10618 C C . PRO A 1 56 ? -12.886 -14.156 7.725 1.00 0.00 56 PRO A C 12
ATOM 10619 O O . PRO A 1 56 ? -13.698 -13.596 6.989 1.00 0.00 56 PRO A O 12
ATOM 10630 N N . PRO A 1 57 ? -12.801 -13.882 9.035 1.00 0.00 57 PRO A N 12
ATOM 10631 C CA . PRO A 1 57 ? -13.663 -12.898 9.696 1.00 0.00 57 PRO A CA 12
ATOM 10632 C C . PRO A 1 57 ? -13.338 -11.468 9.275 1.00 0.00 57 PRO A C 12
ATOM 10633 O O . PRO A 1 57 ? -14.228 -10.624 9.172 1.00 0.00 57 PRO A O 12
ATOM 10644 N N . SER A 1 58 ? -12.059 -11.204 9.033 1.00 0.00 58 SER A N 12
ATOM 10645 C CA . SER A 1 58 ? -11.616 -9.875 8.627 1.00 0.00 58 SER A CA 12
ATOM 10646 C C . SER A 1 58 ? -10.155 -9.899 8.190 1.00 0.00 58 SER A C 12
ATOM 10647 O O . SER A 1 58 ? -9.494 -10.935 8.249 1.00 0.00 58 SER A O 12
ATOM 10655 N N . GLY A 1 59 ? -9.656 -8.747 7.750 1.00 0.00 59 GLY A N 12
ATOM 10656 C CA . GLY A 1 59 ? -8.277 -8.657 7.308 1.00 0.00 59 GLY A CA 12
ATOM 10657 C C . GLY A 1 59 ? -7.544 -7.487 7.933 1.00 0.00 59 GLY A C 12
ATOM 10658 O O . GLY A 1 59 ? -7.045 -6.598 7.242 1.00 0.00 59 GLY A O 12
ATOM 10662 N N . PRO A 1 60 ? -7.472 -7.475 9.273 1.00 0.00 60 PRO A N 12
ATOM 10663 C CA . PRO A 1 60 ? -6.798 -6.410 10.021 1.00 0.00 60 PRO A CA 12
ATOM 10664 C C . PRO A 1 60 ? -5.284 -6.446 9.843 1.00 0.00 60 PRO A C 12
ATOM 10665 O O . PRO A 1 60 ? -4.744 -7.359 9.217 1.00 0.00 60 PRO A O 12
ATOM 10676 N N . SER A 1 61 ? -4.603 -5.449 10.398 1.00 0.00 61 SER A N 12
ATOM 10677 C CA . SER A 1 61 ? -3.151 -5.365 10.297 1.00 0.00 61 SER A CA 12
ATOM 10678 C C . SER A 1 61 ? -2.540 -4.918 11.621 1.00 0.00 61 SER A C 12
ATOM 10679 O O . SER A 1 61 ? -3.049 -4.009 12.277 1.00 0.00 61 SER A O 12
ATOM 10687 N N . SER A 1 62 ? -1.444 -5.563 12.008 1.00 0.00 62 SER A N 12
ATOM 10688 C CA . SER A 1 62 ? -0.764 -5.236 13.256 1.00 0.00 62 SER A CA 12
ATOM 10689 C C . SER A 1 62 ? 0.209 -4.078 13.057 1.00 0.00 62 SER A C 12
ATOM 10690 O O . SER A 1 62 ? 1.330 -4.100 13.563 1.00 0.00 62 SER A O 12
ATOM 10698 N N . GLY A 1 63 ? -0.230 -3.066 12.314 1.00 0.00 63 GLY A N 12
ATOM 10699 C CA . GLY A 1 63 ? 0.614 -1.912 12.060 1.00 0.00 63 GLY A CA 12
ATOM 10700 C C . GLY A 1 63 ? 1.142 -1.288 13.336 1.00 0.00 63 GLY A C 12
ATOM 10701 O O . GLY A 1 63 ? 0.503 -0.411 13.917 1.00 0.00 63 GLY A O 12
ATOM 10705 N N . GLY A 1 1 ? 7.945 7.293 27.148 1.00 0.00 1 GLY A N 13
ATOM 10706 C CA . GLY A 1 1 ? 7.390 8.402 26.394 1.00 0.00 1 GLY A CA 13
ATOM 10707 C C . GLY A 1 1 ? 7.168 8.058 24.935 1.00 0.00 1 GLY A C 13
ATOM 10708 O O . GLY A 1 1 ? 6.287 7.264 24.604 1.00 0.00 1 GLY A O 13
ATOM 10712 N N . SER A 1 2 ? 7.967 8.657 24.058 1.00 0.00 2 SER A N 13
ATOM 10713 C CA . SER A 1 2 ? 7.850 8.414 22.625 1.00 0.00 2 SER A CA 13
ATOM 10714 C C . SER A 1 2 ? 9.211 8.513 21.944 1.00 0.00 2 SER A C 13
ATOM 10715 O O . SER A 1 2 ? 10.111 9.199 22.427 1.00 0.00 2 SER A O 13
ATOM 10723 N N . SER A 1 3 ? 9.354 7.821 20.818 1.00 0.00 3 SER A N 13
ATOM 10724 C CA . SER A 1 3 ? 10.606 7.827 20.071 1.00 0.00 3 SER A CA 13
ATOM 10725 C C . SER A 1 3 ? 10.346 7.990 18.576 1.00 0.00 3 SER A C 13
ATOM 10726 O O . SER A 1 3 ? 9.199 8.036 18.135 1.00 0.00 3 SER A O 13
ATOM 10734 N N . GLY A 1 4 ? 11.423 8.076 17.800 1.00 0.00 4 GLY A N 13
ATOM 10735 C CA . GLY A 1 4 ? 11.291 8.233 16.364 1.00 0.00 4 GLY A CA 13
ATOM 10736 C C . GLY A 1 4 ? 12.241 7.338 15.593 1.00 0.00 4 GLY A C 13
ATOM 10737 O O . GLY A 1 4 ? 13.436 7.292 15.885 1.00 0.00 4 GLY A O 13
ATOM 10741 N N . SER A 1 5 ? 11.709 6.622 14.608 1.00 0.00 5 SER A N 13
ATOM 10742 C CA . SER A 1 5 ? 12.517 5.719 13.796 1.00 0.00 5 SER A CA 13
ATOM 10743 C C . SER A 1 5 ? 12.013 5.684 12.357 1.00 0.00 5 SER A C 13
ATOM 10744 O O . SER A 1 5 ? 10.819 5.515 12.110 1.00 0.00 5 SER A O 13
ATOM 10752 N N . SER A 1 6 ? 12.932 5.845 11.410 1.00 0.00 6 SER A N 13
ATOM 10753 C CA . SER A 1 6 ? 12.582 5.836 9.995 1.00 0.00 6 SER A CA 13
ATOM 10754 C C . SER A 1 6 ? 13.168 4.612 9.298 1.00 0.00 6 SER A C 13
ATOM 10755 O O . SER A 1 6 ? 14.383 4.424 9.267 1.00 0.00 6 SER A O 13
ATOM 10763 N N . GLY A 1 7 ? 12.293 3.780 8.740 1.00 0.00 7 GLY A N 13
ATOM 10764 C CA . GLY A 1 7 ? 12.741 2.584 8.051 1.00 0.00 7 GLY A CA 13
ATOM 10765 C C . GLY A 1 7 ? 11.914 2.281 6.817 1.00 0.00 7 GLY A C 13
ATOM 10766 O O . GLY A 1 7 ? 11.323 1.208 6.706 1.00 0.00 7 GLY A O 13
ATOM 10770 N N . VAL A 1 8 ? 11.871 3.231 5.888 1.00 0.00 8 VAL A N 13
ATOM 10771 C CA . VAL A 1 8 ? 11.110 3.060 4.656 1.00 0.00 8 VAL A CA 13
ATOM 10772 C C . VAL A 1 8 ? 11.913 3.521 3.445 1.00 0.00 8 VAL A C 13
ATOM 10773 O O . VAL A 1 8 ? 12.736 4.432 3.543 1.00 0.00 8 VAL A O 13
ATOM 10786 N N . ASP A 1 9 ? 11.669 2.887 2.304 1.00 0.00 9 ASP A N 13
ATOM 10787 C CA . ASP A 1 9 ? 12.369 3.233 1.072 1.00 0.00 9 ASP A CA 13
ATOM 10788 C C . ASP A 1 9 ? 11.552 4.218 0.241 1.00 0.00 9 ASP A C 13
ATOM 10789 O O . ASP A 1 9 ? 10.663 3.822 -0.511 1.00 0.00 9 ASP A O 13
ATOM 10798 N N . GLU A 1 10 ? 11.861 5.503 0.385 1.00 0.00 10 GLU A N 13
ATOM 10799 C CA . GLU A 1 10 ? 11.154 6.544 -0.351 1.00 0.00 10 GLU A CA 13
ATOM 10800 C C . GLU A 1 10 ? 10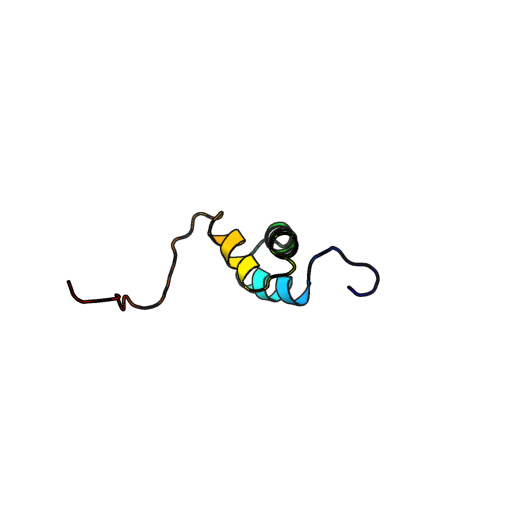.877 6.104 -1.786 1.00 0.00 10 GLU A C 13
ATOM 10801 O O . GLU A 1 10 ? 9.731 6.104 -2.237 1.00 0.00 10 GLU A O 13
ATOM 10813 N N . LYS A 1 11 ? 11.934 5.730 -2.498 1.00 0.00 11 LYS A N 13
ATOM 10814 C CA . LYS A 1 11 ? 11.806 5.286 -3.882 1.00 0.00 11 LYS A CA 13
ATOM 10815 C C . LYS A 1 11 ? 10.662 4.289 -4.030 1.00 0.00 11 LYS A C 13
ATOM 10816 O O . LYS A 1 11 ? 9.866 4.378 -4.964 1.00 0.00 11 LYS A O 13
ATOM 10835 N N . ALA A 1 12 ? 10.585 3.341 -3.102 1.00 0.00 12 ALA A N 13
ATOM 10836 C CA . ALA A 1 12 ? 9.535 2.330 -3.128 1.00 0.00 12 ALA A CA 13
ATOM 10837 C C . ALA A 1 12 ? 8.194 2.919 -2.705 1.00 0.00 12 ALA A C 13
ATOM 10838 O O . ALA A 1 12 ? 7.146 2.550 -3.236 1.00 0.00 12 ALA A O 13
ATOM 10845 N N . LEU A 1 13 ? 8.233 3.837 -1.745 1.00 0.00 13 LEU A N 13
ATOM 10846 C CA . LEU A 1 13 ? 7.020 4.478 -1.249 1.00 0.00 13 LEU A CA 13
ATOM 10847 C C . LEU A 1 13 ? 6.300 5.222 -2.369 1.00 0.00 13 LEU A C 13
ATOM 10848 O O . LEU A 1 13 ? 5.126 4.972 -2.642 1.00 0.00 13 LEU A O 13
ATOM 10864 N N . LYS A 1 14 ? 7.013 6.137 -3.018 1.00 0.00 14 LYS A N 13
ATOM 10865 C CA . LYS A 1 14 ? 6.445 6.916 -4.112 1.00 0.00 14 LYS A CA 13
ATOM 10866 C C . LYS A 1 14 ? 5.675 6.019 -5.076 1.00 0.00 14 LYS A C 13
ATOM 10867 O O . LYS A 1 14 ? 4.481 6.216 -5.303 1.00 0.00 14 LYS A O 13
ATOM 10886 N N . HIS A 1 15 ? 6.366 5.033 -5.639 1.00 0.00 15 HIS A N 13
ATOM 10887 C CA . HIS A 1 15 ? 5.745 4.104 -6.577 1.00 0.00 15 HIS A CA 13
ATOM 10888 C C . HIS A 1 15 ? 4.333 3.741 -6.129 1.00 0.00 15 HIS A C 13
ATOM 10889 O O . HIS A 1 15 ? 3.414 3.663 -6.944 1.00 0.00 15 HIS A O 13
ATOM 10904 N N . ILE A 1 16 ? 4.169 3.518 -4.829 1.00 0.00 16 ILE A N 13
ATOM 10905 C CA . ILE A 1 16 ? 2.870 3.164 -4.273 1.00 0.00 16 ILE A CA 13
ATOM 10906 C C . ILE A 1 16 ? 1.942 4.373 -4.228 1.00 0.00 16 ILE A C 13
ATOM 10907 O O . ILE A 1 16 ? 0.894 4.392 -4.874 1.00 0.00 16 ILE A O 13
ATOM 10923 N N . THR A 1 17 ? 2.336 5.386 -3.461 1.00 0.00 17 THR A N 13
ATOM 10924 C CA . THR A 1 17 ? 1.541 6.600 -3.331 1.00 0.00 17 THR A CA 13
ATOM 10925 C C . THR A 1 17 ? 0.947 7.015 -4.673 1.00 0.00 17 THR A C 13
ATOM 10926 O O . THR A 1 17 ? -0.202 7.447 -4.746 1.00 0.00 17 THR A O 13
ATOM 10937 N N . GLU A 1 18 ? 1.739 6.879 -5.732 1.00 0.00 18 GLU A N 13
ATOM 10938 C CA . GLU A 1 18 ? 1.290 7.240 -7.072 1.00 0.00 18 GLU A CA 13
ATOM 10939 C C . GLU A 1 18 ? -0.067 6.613 -7.378 1.00 0.00 18 GLU A C 13
ATOM 10940 O O . GLU A 1 18 ? -0.955 7.267 -7.925 1.00 0.00 18 GLU A O 13
ATOM 10952 N N . MET A 1 19 ? -0.219 5.342 -7.022 1.00 0.00 19 MET A N 13
ATOM 10953 C CA . MET A 1 19 ? -1.467 4.627 -7.258 1.00 0.00 19 MET A CA 13
ATOM 10954 C C . MET A 1 19 ? -2.639 5.345 -6.596 1.00 0.00 19 MET A C 13
ATOM 10955 O O . MET A 1 19 ? -3.768 5.288 -7.081 1.00 0.00 19 MET A O 13
ATOM 10969 N N . GLY A 1 20 ? -2.362 6.020 -5.485 1.00 0.00 20 GLY A N 13
ATOM 10970 C CA . GLY A 1 20 ? -3.404 6.739 -4.775 1.00 0.00 20 GLY A CA 13
ATOM 10971 C C . GLY A 1 20 ? -3.553 6.275 -3.340 1.00 0.00 20 GLY A C 13
ATOM 10972 O O . GLY A 1 20 ? -4.665 6.027 -2.872 1.00 0.00 20 GLY A O 13
ATOM 10976 N N . PHE A 1 21 ? -2.431 6.156 -2.638 1.00 0.00 21 PHE A N 13
ATOM 10977 C CA . PHE A 1 21 ? -2.441 5.716 -1.248 1.00 0.00 21 PHE A CA 13
ATOM 10978 C C . PHE A 1 21 ? -1.880 6.798 -0.330 1.00 0.00 21 PHE A C 13
ATOM 10979 O O . PHE A 1 21 ? -0.910 7.474 -0.671 1.00 0.00 21 PHE A O 13
ATOM 10996 N N . SER A 1 22 ? -2.500 6.957 0.835 1.00 0.00 22 SER A N 13
ATOM 10997 C CA . SER A 1 22 ? -2.067 7.960 1.801 1.00 0.00 22 SER A CA 13
ATOM 10998 C C . SER A 1 22 ? -0.595 7.770 2.158 1.00 0.00 22 SER A C 13
ATOM 10999 O O . SER A 1 22 ? -0.196 6.719 2.659 1.00 0.00 22 SER A O 13
ATOM 11007 N N . LYS A 1 23 ? 0.207 8.796 1.896 1.00 0.00 23 LYS A N 13
ATOM 11008 C CA . LYS A 1 23 ? 1.635 8.746 2.190 1.00 0.00 23 LYS A CA 13
ATOM 11009 C C . LYS A 1 23 ? 1.893 8.039 3.517 1.00 0.00 23 LYS A C 13
ATOM 11010 O O . LYS A 1 23 ? 2.771 7.183 3.613 1.00 0.00 23 LYS A O 13
ATOM 11029 N N . GLU A 1 24 ? 1.120 8.404 4.536 1.00 0.00 24 GLU A N 13
ATOM 11030 C CA . GLU A 1 24 ? 1.266 7.803 5.856 1.00 0.00 24 GLU A CA 13
ATOM 11031 C C . GLU A 1 24 ? 0.925 6.316 5.819 1.00 0.00 24 GLU A C 13
ATOM 11032 O O . GLU A 1 24 ? 1.639 5.491 6.388 1.00 0.00 24 GLU A O 13
ATOM 11044 N N . ALA A 1 25 ? -0.171 5.984 5.145 1.00 0.00 25 ALA A N 13
ATOM 11045 C CA . ALA A 1 25 ? -0.606 4.597 5.031 1.00 0.00 25 ALA A CA 13
ATOM 11046 C C . ALA A 1 25 ? 0.476 3.732 4.393 1.00 0.00 25 ALA A C 13
ATOM 11047 O O . ALA A 1 25 ? 0.801 2.657 4.897 1.00 0.00 25 ALA A O 13
ATOM 11054 N N . SER A 1 26 ? 1.029 4.208 3.283 1.00 0.00 26 SER A N 13
ATOM 11055 C CA . SER A 1 26 ? 2.072 3.476 2.573 1.00 0.00 26 SER A CA 13
ATOM 11056 C C . SER A 1 26 ? 3.362 3.444 3.387 1.00 0.00 26 SER A C 13
ATOM 11057 O O . SER A 1 26 ? 3.859 2.375 3.740 1.00 0.00 26 SER A O 13
ATOM 11065 N N . ARG A 1 27 ? 3.899 4.624 3.680 1.00 0.00 27 ARG A N 13
ATOM 11066 C CA . ARG A 1 27 ? 5.132 4.732 4.450 1.00 0.00 27 ARG A CA 13
ATOM 11067 C C . ARG A 1 27 ? 5.153 3.716 5.588 1.00 0.00 27 ARG A C 13
ATOM 11068 O O . ARG A 1 27 ? 6.046 2.872 5.663 1.00 0.00 27 ARG A O 13
ATOM 11089 N N . GLN A 1 28 ? 4.164 3.805 6.472 1.00 0.00 28 GLN A N 13
ATOM 11090 C CA . GLN A 1 28 ? 4.071 2.894 7.607 1.00 0.00 28 GLN A CA 13
ATOM 11091 C C . GLN A 1 28 ? 4.082 1.441 7.141 1.00 0.00 28 GLN A C 13
ATOM 11092 O O . GLN A 1 28 ? 4.795 0.607 7.699 1.00 0.00 28 GLN A O 13
ATOM 11106 N N . ALA A 1 29 ? 3.289 1.147 6.117 1.00 0.00 29 ALA A N 13
ATOM 11107 C CA . ALA A 1 29 ? 3.209 -0.204 5.576 1.00 0.00 29 ALA A CA 13
ATOM 11108 C C . ALA A 1 29 ? 4.597 -0.748 5.252 1.00 0.00 29 ALA A C 13
ATOM 11109 O O . ALA A 1 29 ? 5.057 -1.710 5.869 1.00 0.00 29 ALA A O 13
ATOM 11116 N N . LEU A 1 30 ? 5.259 -0.128 4.282 1.00 0.00 30 LEU A N 13
ATOM 11117 C CA . LEU A 1 30 ? 6.594 -0.551 3.876 1.00 0.00 30 LEU A CA 13
ATOM 11118 C C . LEU A 1 30 ? 7.453 -0.887 5.091 1.00 0.00 30 LEU A C 13
ATOM 11119 O O . LEU A 1 30 ? 8.041 -1.965 5.169 1.00 0.00 30 LEU A O 13
ATOM 11135 N N . MET A 1 31 ? 7.517 0.043 6.039 1.00 0.00 31 MET A N 13
ATOM 11136 C CA . MET A 1 31 ? 8.300 -0.157 7.252 1.00 0.00 31 MET A CA 13
ATOM 11137 C C . MET A 1 31 ? 7.977 -1.503 7.893 1.00 0.00 31 MET A C 13
ATOM 11138 O O . MET A 1 31 ? 8.874 -2.226 8.328 1.00 0.00 31 MET A O 13
ATOM 11152 N N . ASP A 1 32 ? 6.692 -1.834 7.948 1.00 0.00 32 ASP A N 13
ATOM 11153 C CA . ASP A 1 32 ? 6.250 -3.094 8.534 1.00 0.00 32 ASP A CA 13
ATOM 11154 C C . ASP A 1 32 ? 6.681 -4.275 7.671 1.00 0.00 32 ASP A C 13
ATOM 11155 O O . ASP A 1 32 ? 7.055 -5.329 8.185 1.00 0.00 32 ASP A O 13
ATOM 11164 N N . ASN A 1 33 ? 6.625 -4.092 6.356 1.00 0.00 33 ASN A N 13
ATOM 11165 C CA . ASN A 1 33 ? 7.007 -5.144 5.421 1.00 0.00 33 ASN A CA 13
ATOM 11166 C C . ASN A 1 33 ? 8.482 -5.030 5.047 1.00 0.00 33 ASN A C 13
ATOM 11167 O O . ASN A 1 33 ? 8.882 -5.390 3.941 1.00 0.00 33 ASN A O 13
ATOM 11178 N N . GLY A 1 34 ? 9.286 -4.525 5.978 1.00 0.00 34 GLY A N 13
ATOM 11179 C CA . GLY A 1 34 ? 10.707 -4.372 5.728 1.00 0.00 34 GLY A CA 13
ATOM 11180 C C . GLY A 1 34 ? 10.993 -3.705 4.397 1.00 0.00 34 GLY A C 13
ATOM 11181 O O . GLY A 1 34 ? 11.729 -4.243 3.571 1.00 0.00 34 GLY A O 13
ATOM 11185 N N . ASN A 1 35 ? 10.407 -2.530 4.187 1.00 0.00 35 ASN A N 13
ATOM 11186 C CA . ASN A 1 35 ? 10.601 -1.790 2.946 1.00 0.00 35 ASN A CA 13
ATOM 11187 C C . ASN A 1 35 ? 10.313 -2.673 1.735 1.00 0.00 35 ASN A C 13
ATOM 11188 O O . ASN A 1 35 ? 11.096 -2.719 0.787 1.00 0.00 35 ASN A O 13
ATOM 11199 N N . ASN A 1 36 ? 9.184 -3.373 1.775 1.00 0.00 36 ASN A N 13
ATOM 11200 C CA . ASN A 1 36 ? 8.792 -4.255 0.682 1.00 0.00 36 ASN A CA 13
ATOM 11201 C C . ASN A 1 36 ? 7.937 -3.509 -0.338 1.00 0.00 36 ASN A C 13
ATOM 11202 O O . ASN A 1 36 ? 6.751 -3.265 -0.110 1.00 0.00 36 ASN A O 13
ATOM 11213 N N . LEU A 1 37 ? 8.545 -3.151 -1.464 1.00 0.00 37 LEU A N 13
ATOM 11214 C CA . LEU A 1 37 ? 7.840 -2.434 -2.520 1.00 0.00 37 LEU A CA 13
ATOM 11215 C C . LEU A 1 37 ? 6.480 -3.069 -2.795 1.00 0.00 37 LEU A C 13
ATOM 11216 O O . LEU A 1 37 ? 5.447 -2.408 -2.702 1.00 0.00 37 LEU A O 13
ATOM 11232 N N . GLU A 1 38 ? 6.490 -4.355 -3.131 1.00 0.00 38 GLU A N 13
ATOM 11233 C CA . GLU A 1 38 ? 5.256 -5.078 -3.418 1.00 0.00 38 GLU A CA 13
ATOM 11234 C C . GLU A 1 38 ? 4.463 -5.328 -2.139 1.00 0.00 38 GLU A C 13
ATOM 11235 O O . GLU A 1 38 ? 3.383 -4.768 -1.946 1.00 0.00 38 GLU A O 13
ATOM 11247 N N . ALA A 1 39 ? 5.005 -6.172 -1.268 1.00 0.00 39 ALA A N 13
ATOM 11248 C CA . ALA A 1 39 ? 4.349 -6.495 -0.007 1.00 0.00 39 ALA A CA 13
ATOM 11249 C C . ALA A 1 39 ? 3.647 -5.274 0.575 1.00 0.00 39 ALA A C 13
ATOM 11250 O O . ALA A 1 39 ? 2.557 -5.382 1.137 1.00 0.00 39 ALA A O 13
ATOM 11257 N N . ALA A 1 40 ? 4.278 -4.112 0.438 1.00 0.00 40 ALA A N 13
ATOM 11258 C CA . ALA A 1 40 ? 3.712 -2.870 0.949 1.00 0.00 40 ALA A CA 13
ATOM 11259 C C . ALA A 1 40 ? 2.240 -2.742 0.573 1.00 0.00 40 ALA A C 13
ATOM 11260 O O . ALA A 1 40 ? 1.361 -2.792 1.435 1.00 0.00 40 ALA A O 13
ATOM 11267 N N . LEU A 1 41 ? 1.977 -2.575 -0.718 1.00 0.00 41 LEU A N 13
ATOM 11268 C CA . LEU A 1 41 ? 0.610 -2.439 -1.209 1.00 0.00 41 LEU A CA 13
ATOM 11269 C C . LEU A 1 41 ? -0.284 -3.539 -0.646 1.00 0.00 41 LEU A C 13
ATOM 11270 O O . LEU A 1 41 ? -1.297 -3.263 -0.007 1.00 0.00 41 LEU A O 13
ATOM 11286 N N . ASN A 1 42 ? 0.102 -4.788 -0.887 1.00 0.00 42 ASN A N 13
ATOM 11287 C CA . ASN A 1 42 ? -0.663 -5.931 -0.403 1.00 0.00 42 ASN A CA 13
ATOM 11288 C C . ASN A 1 42 ? -1.298 -5.627 0.951 1.00 0.00 42 ASN A C 13
ATOM 11289 O O . ASN A 1 42 ? -2.517 -5.699 1.107 1.00 0.00 42 ASN A O 13
ATOM 11300 N N . VAL A 1 43 ? -0.463 -5.285 1.927 1.00 0.00 43 VAL A N 13
ATOM 11301 C CA . VAL A 1 43 ? -0.941 -4.967 3.267 1.00 0.00 43 VAL A CA 13
ATOM 11302 C C . VAL A 1 43 ? -2.016 -3.886 3.225 1.00 0.00 43 VAL A C 13
ATOM 11303 O O . VAL A 1 43 ? -3.023 -3.969 3.929 1.00 0.00 43 VAL A O 13
ATOM 11316 N N . LEU A 1 44 ? -1.795 -2.873 2.395 1.00 0.00 44 LEU A N 13
ATOM 11317 C CA . LEU A 1 44 ? -2.745 -1.774 2.259 1.00 0.00 44 LEU A CA 13
ATOM 11318 C C . LEU A 1 44 ? -4.040 -2.251 1.609 1.00 0.00 44 LEU A C 13
ATOM 11319 O O . LEU A 1 44 ? -5.127 -1.786 1.952 1.00 0.00 44 LEU A O 13
ATOM 11335 N N . LEU A 1 45 ? -3.916 -3.181 0.669 1.00 0.00 45 LEU A N 13
ATOM 11336 C CA . LEU A 1 45 ? -5.077 -3.723 -0.028 1.00 0.00 45 LEU A CA 13
ATOM 11337 C C . LEU A 1 45 ? -5.891 -4.628 0.891 1.00 0.00 45 LEU A C 13
ATOM 11338 O O . LEU A 1 45 ? -7.068 -4.371 1.150 1.00 0.00 45 LEU A O 13
ATOM 11354 N N . THR A 1 46 ? -5.258 -5.687 1.384 1.00 0.00 46 THR A N 13
ATOM 11355 C CA . THR A 1 46 ? -5.923 -6.629 2.275 1.00 0.00 46 THR A CA 13
ATOM 11356 C C . THR A 1 46 ? -6.606 -5.905 3.430 1.00 0.00 46 THR A C 13
ATOM 11357 O O . THR A 1 46 ? -7.709 -6.270 3.838 1.00 0.00 46 THR A O 13
ATOM 11368 N N . SER A 1 47 ? -5.945 -4.877 3.952 1.00 0.00 47 SER A N 13
ATOM 11369 C CA . SER A 1 47 ? -6.488 -4.103 5.062 1.00 0.00 47 SER A CA 13
ATOM 11370 C C . SER A 1 47 ? -6.390 -2.607 4.780 1.00 0.00 47 SER A C 13
ATOM 11371 O O . SER A 1 47 ? -5.450 -1.942 5.214 1.00 0.00 47 SER A O 13
ATOM 11379 N N . ASN A 1 48 ? -7.369 -2.084 4.049 1.00 0.00 48 ASN A N 13
ATOM 11380 C CA . ASN A 1 48 ? -7.394 -0.666 3.708 1.00 0.00 48 ASN A CA 13
ATOM 11381 C C . ASN A 1 48 ? -8.330 0.101 4.638 1.00 0.00 48 ASN A C 13
ATOM 11382 O O . ASN A 1 48 ? -9.277 -0.462 5.186 1.00 0.00 48 ASN A O 13
ATOM 11393 N N . LYS A 1 49 ? -8.057 1.390 4.812 1.00 0.00 49 LYS A N 13
ATOM 11394 C CA . LYS A 1 49 ? -8.873 2.236 5.673 1.00 0.00 49 LYS A CA 13
ATOM 11395 C C . LYS A 1 49 ? -8.790 3.696 5.239 1.00 0.00 49 LYS A C 13
ATOM 11396 O O . LYS A 1 49 ? -7.699 4.245 5.085 1.00 0.00 49 LYS A O 13
ATOM 11415 N N . GLN A 1 50 ? -9.948 4.318 5.045 1.00 0.00 50 GLN A N 13
ATOM 11416 C CA . GLN A 1 50 ? -10.004 5.715 4.630 1.00 0.00 50 GLN A CA 13
ATOM 11417 C C . GLN A 1 50 ? -9.476 6.631 5.728 1.00 0.00 50 GLN A C 13
ATOM 11418 O O . GLN A 1 50 ? -9.949 6.593 6.865 1.00 0.00 50 GLN A O 13
ATOM 11432 N N . LYS A 1 51 ? -8.492 7.455 5.383 1.00 0.00 51 LYS A N 13
ATOM 11433 C CA . LYS A 1 51 ? -7.899 8.383 6.338 1.00 0.00 51 LYS A CA 13
ATOM 11434 C C . LYS A 1 51 ? -8.166 9.828 5.931 1.00 0.00 51 LYS A C 13
ATOM 11435 O O . LYS A 1 51 ? -8.267 10.156 4.749 1.00 0.00 51 LYS A O 13
ATOM 11454 N N . PRO A 1 52 ? -8.282 10.714 6.931 1.00 0.00 52 PRO A N 13
ATOM 11455 C CA . PRO A 1 52 ? -8.537 12.139 6.701 1.00 0.00 52 PRO A CA 13
ATOM 11456 C C . PRO A 1 52 ? -7.339 12.849 6.080 1.00 0.00 52 PRO A C 13
ATOM 11457 O O . PRO A 1 52 ? -6.273 12.939 6.690 1.00 0.00 52 PRO A O 13
ATOM 11468 N N . VAL A 1 53 ? -7.520 13.353 4.863 1.00 0.00 53 VAL A N 13
ATOM 11469 C CA . VAL A 1 53 ? -6.454 14.056 4.160 1.00 0.00 53 VAL A CA 13
ATOM 11470 C C . VAL A 1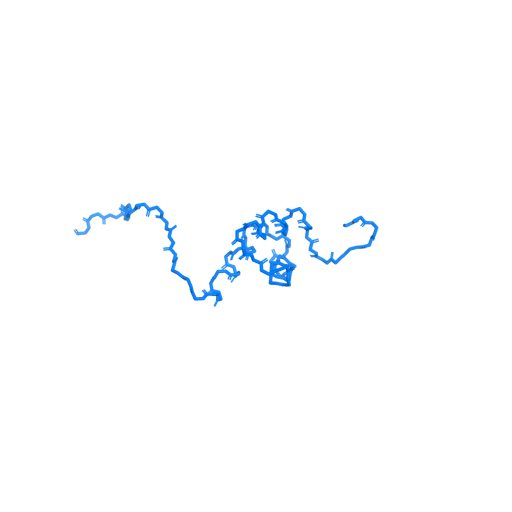 53 ? -6.268 15.465 4.713 1.00 0.00 53 VAL A C 13
ATOM 11471 O O . VAL A 1 53 ? -7.197 16.273 4.706 1.00 0.00 53 VAL A O 13
ATOM 11484 N N . MET A 1 54 ? -5.062 15.753 5.190 1.00 0.00 54 MET A N 13
ATOM 11485 C CA . MET A 1 54 ? -4.753 17.066 5.745 1.00 0.00 54 MET A CA 13
ATOM 11486 C C . MET A 1 54 ? -3.297 17.437 5.485 1.00 0.00 54 MET A C 13
ATOM 11487 O O . MET A 1 54 ? -2.390 16.644 5.732 1.00 0.00 54 MET A O 13
ATOM 11501 N N . GLY A 1 55 ? -3.080 18.650 4.984 1.00 0.00 55 GLY A N 13
ATOM 11502 C CA . GLY A 1 55 ? -1.732 19.105 4.699 1.00 0.00 55 GLY A CA 13
ATOM 11503 C C . GLY A 1 55 ? -1.596 20.611 4.794 1.00 0.00 55 GLY A C 13
ATOM 11504 O O . GLY A 1 55 ? -2.520 21.361 4.477 1.00 0.00 55 GLY A O 13
ATOM 11508 N N . PRO A 1 56 ? -0.420 21.076 5.240 1.00 0.00 56 PRO A N 13
ATOM 11509 C CA . PRO A 1 56 ? -0.139 22.508 5.387 1.00 0.00 56 PRO A CA 13
ATOM 11510 C C . PRO A 1 56 ? -0.019 23.216 4.042 1.00 0.00 56 PRO A C 13
ATOM 11511 O O . PRO A 1 56 ? 0.410 22.637 3.044 1.00 0.00 56 PRO A O 13
ATOM 11522 N N . PRO A 1 57 ? -0.407 24.500 4.012 1.00 0.00 57 PRO A N 13
ATOM 11523 C CA . PRO A 1 57 ? -0.352 25.315 2.795 1.00 0.00 57 PRO A CA 13
ATOM 11524 C C . PRO A 1 57 ? 1.079 25.636 2.377 1.00 0.00 57 PRO A C 13
ATOM 11525 O O . PRO A 1 57 ? 1.923 25.959 3.213 1.00 0.00 57 PRO A O 13
ATOM 11536 N N . SER A 1 58 ? 1.346 25.544 1.077 1.00 0.00 58 SER A N 13
ATOM 11537 C CA . SER A 1 58 ? 2.676 25.822 0.549 1.00 0.00 58 SER A CA 13
ATOM 11538 C C . SER A 1 58 ? 2.759 27.245 0.006 1.00 0.00 58 SER A C 13
ATOM 11539 O O . SER A 1 58 ? 3.669 27.999 0.347 1.00 0.00 58 SER A O 13
ATOM 11547 N N . GLY A 1 59 ? 1.800 27.605 -0.842 1.00 0.00 59 GLY A N 13
ATOM 11548 C CA . GLY A 1 59 ? 1.783 28.937 -1.419 1.00 0.00 59 GLY A CA 13
ATOM 11549 C C . GLY A 1 59 ? 1.244 28.947 -2.836 1.00 0.00 59 GLY A C 13
ATOM 11550 O O . GLY A 1 59 ? 1.438 28.005 -3.604 1.00 0.00 59 GLY A O 13
ATOM 11554 N N . PRO A 1 60 ? 0.548 30.034 -3.201 1.00 0.00 60 PRO A N 13
ATOM 11555 C CA . PRO A 1 60 ? -0.036 30.189 -4.536 1.00 0.00 60 PRO A CA 13
ATOM 11556 C C . PRO A 1 60 ? 1.025 30.388 -5.613 1.00 0.00 60 PRO A C 13
ATOM 11557 O O . PRO A 1 60 ? 2.169 30.733 -5.315 1.00 0.00 60 PRO A O 13
ATOM 11568 N N . SER A 1 61 ? 0.639 30.168 -6.866 1.00 0.00 61 SER A N 13
ATOM 11569 C CA . SER A 1 61 ? 1.559 30.319 -7.987 1.00 0.00 61 SER A CA 13
ATOM 11570 C C . SER A 1 61 ? 1.528 31.746 -8.526 1.00 0.00 61 SER A C 13
ATOM 11571 O O . SER A 1 61 ? 0.529 32.186 -9.095 1.00 0.00 61 SER A O 13
ATOM 11579 N N . SER A 1 62 ? 2.631 32.465 -8.342 1.00 0.00 62 SER A N 13
ATOM 11580 C CA . SER A 1 62 ? 2.731 33.844 -8.805 1.00 0.00 62 SER A CA 13
ATOM 11581 C C . SER A 1 62 ? 3.836 33.988 -9.847 1.00 0.00 62 SER A C 13
ATOM 11582 O O . SER A 1 62 ? 4.634 33.075 -10.052 1.00 0.00 62 SER A O 13
ATOM 11590 N N . GLY A 1 63 ? 3.873 35.144 -10.505 1.00 0.00 63 GLY A N 13
ATOM 11591 C CA . GLY A 1 63 ? 4.883 35.388 -11.518 1.00 0.00 63 GLY A CA 13
ATOM 11592 C C . GLY A 1 63 ? 6.262 34.933 -11.084 1.00 0.00 63 GLY A C 13
ATOM 11593 O O . GLY A 1 63 ? 7.191 35.736 -11.004 1.00 0.00 63 GLY A O 13
ATOM 11597 N N . GLY A 1 1 ? 24.870 7.014 1.806 1.00 0.00 1 GLY A N 14
ATOM 11598 C CA . GLY A 1 1 ? 23.554 7.426 1.354 1.00 0.00 1 GLY A CA 14
ATOM 11599 C C . GLY A 1 1 ? 23.106 8.729 1.984 1.00 0.00 1 GLY A C 14
ATOM 11600 O O . GLY A 1 1 ? 23.891 9.410 2.645 1.00 0.00 1 GLY A O 14
ATOM 11604 N N . SER A 1 2 ? 21.840 9.080 1.779 1.00 0.00 2 SER A N 14
ATOM 11605 C CA . SER A 1 2 ? 21.290 10.314 2.328 1.00 0.00 2 SER A CA 14
ATOM 11606 C C . SER A 1 2 ? 21.511 10.383 3.836 1.00 0.00 2 SER A C 14
ATOM 11607 O O . SER A 1 2 ? 21.719 9.362 4.492 1.00 0.00 2 SER A O 14
ATOM 11615 N N . SER A 1 3 ? 21.463 11.595 4.380 1.00 0.00 3 SER A N 14
ATOM 11616 C CA . SER A 1 3 ? 21.661 11.800 5.810 1.00 0.00 3 SER A CA 14
ATOM 11617 C C . SER A 1 3 ? 20.596 11.064 6.617 1.00 0.00 3 SER A C 14
ATOM 11618 O O . SER A 1 3 ? 19.417 11.079 6.268 1.00 0.00 3 SER A O 14
ATOM 11626 N N . GLY A 1 4 ? 21.023 10.419 7.699 1.00 0.00 4 GLY A N 14
ATOM 11627 C CA . GLY A 1 4 ? 20.095 9.685 8.539 1.00 0.00 4 GLY A CA 14
ATOM 11628 C C . GLY A 1 4 ? 19.260 8.694 7.753 1.00 0.00 4 GLY A C 14
ATOM 11629 O O . GLY A 1 4 ? 19.466 8.512 6.553 1.00 0.00 4 GLY A O 14
ATOM 11633 N N . SER A 1 5 ? 18.315 8.049 8.430 1.00 0.00 5 SER A N 14
ATOM 11634 C CA . SER A 1 5 ? 17.450 7.067 7.789 1.00 0.00 5 SER A CA 14
ATOM 11635 C C . SER A 1 5 ? 16.183 6.842 8.608 1.00 0.00 5 SER A C 14
ATOM 11636 O O . SER A 1 5 ? 16.244 6.435 9.768 1.00 0.00 5 SER A O 14
ATOM 11644 N N . SER A 1 6 ? 15.034 7.110 7.995 1.00 0.00 6 SER A N 14
ATOM 11645 C CA . SER A 1 6 ? 13.751 6.941 8.667 1.00 0.00 6 SER A CA 14
ATOM 11646 C C . SER A 1 6 ? 13.395 5.463 8.795 1.00 0.00 6 SER A C 14
ATOM 11647 O O . SER A 1 6 ? 12.848 5.030 9.808 1.00 0.00 6 SER A O 14
ATOM 11655 N N . GLY A 1 7 ? 13.710 4.693 7.758 1.00 0.00 7 GLY A N 14
ATOM 11656 C CA . GLY A 1 7 ? 13.417 3.272 7.772 1.00 0.00 7 GLY A CA 14
ATOM 11657 C C . GLY A 1 7 ? 12.658 2.824 6.539 1.00 0.00 7 GLY A C 14
ATOM 11658 O O . GLY A 1 7 ? 12.693 1.649 6.173 1.00 0.00 7 GLY A O 14
ATOM 11662 N N . VAL A 1 8 ? 11.968 3.762 5.897 1.00 0.00 8 VAL A N 14
ATOM 11663 C CA . VAL A 1 8 ? 11.197 3.457 4.698 1.00 0.00 8 VAL A CA 14
ATOM 11664 C C . VAL A 1 8 ? 11.916 3.941 3.444 1.00 0.00 8 VAL A C 14
ATOM 11665 O O . VAL A 1 8 ? 12.455 5.047 3.413 1.00 0.00 8 VAL A O 14
ATOM 11678 N N . ASP A 1 9 ? 11.920 3.104 2.412 1.00 0.00 9 ASP A N 14
ATOM 11679 C CA . ASP A 1 9 ? 12.572 3.447 1.153 1.00 0.00 9 ASP A CA 14
ATOM 11680 C C . ASP A 1 9 ? 11.688 4.366 0.316 1.00 0.00 9 ASP A C 14
ATOM 11681 O O . ASP A 1 9 ? 10.809 3.903 -0.409 1.00 0.00 9 ASP A O 14
ATOM 11690 N N . GLU A 1 10 ? 11.929 5.669 0.423 1.00 0.00 10 GLU A N 14
ATOM 11691 C CA . GLU A 1 10 ? 11.152 6.652 -0.324 1.00 0.00 10 GLU A CA 14
ATOM 11692 C C . GLU A 1 10 ? 10.898 6.174 -1.751 1.00 0.00 10 GLU A C 14
ATOM 11693 O O . GLU A 1 10 ? 9.772 6.232 -2.246 1.00 0.00 10 GLU A O 14
ATOM 11705 N N . LYS A 1 11 ? 11.952 5.702 -2.407 1.00 0.00 11 LYS A N 14
ATOM 11706 C CA . LYS A 1 11 ? 11.845 5.213 -3.777 1.00 0.00 11 LYS A CA 14
ATOM 11707 C C . LYS A 1 11 ? 10.672 4.248 -3.920 1.00 0.00 11 LYS A C 14
ATOM 11708 O O . LYS A 1 11 ? 9.906 4.326 -4.880 1.00 0.00 11 LYS A O 14
ATOM 11727 N N . ALA A 1 12 ? 10.537 3.341 -2.959 1.00 0.00 12 ALA A N 14
ATOM 11728 C CA . ALA A 1 12 ? 9.455 2.364 -2.977 1.00 0.00 12 ALA A CA 14
ATOM 11729 C C . ALA A 1 12 ? 8.123 3.013 -2.616 1.00 0.00 12 ALA A C 14
ATOM 11730 O O . ALA A 1 12 ? 7.069 2.606 -3.105 1.00 0.00 12 ALA A O 14
ATOM 11737 N N . LEU A 1 13 ? 8.177 4.025 -1.756 1.00 0.00 13 LEU A N 14
ATOM 11738 C CA . LEU A 1 13 ? 6.974 4.731 -1.328 1.00 0.00 13 LEU A CA 14
ATOM 11739 C C . LEU A 1 13 ? 6.334 5.473 -2.497 1.00 0.00 13 LEU A C 14
ATOM 11740 O O . LEU A 1 13 ? 5.174 5.239 -2.835 1.00 0.00 13 LEU A O 14
ATOM 11756 N N . LYS A 1 14 ? 7.099 6.368 -3.113 1.00 0.00 14 LYS A N 14
ATOM 11757 C CA . LYS A 1 14 ? 6.610 7.143 -4.247 1.00 0.00 14 LYS A CA 14
ATOM 11758 C C . LYS A 1 14 ? 5.862 6.251 -5.233 1.00 0.00 14 LYS A C 14
ATOM 11759 O O . LYS A 1 14 ? 4.702 6.506 -5.560 1.00 0.00 14 LYS A O 14
ATOM 11778 N N . HIS A 1 15 ? 6.533 5.204 -5.703 1.00 0.00 15 HIS A N 14
ATOM 11779 C CA . HIS A 1 15 ? 5.930 4.273 -6.651 1.00 0.00 15 HIS A CA 14
ATOM 11780 C C . HIS A 1 15 ? 4.511 3.909 -6.227 1.00 0.00 15 HIS A C 14
ATOM 11781 O O . HIS A 1 15 ? 3.605 3.830 -7.058 1.00 0.00 15 HIS A O 14
ATOM 11796 N N . ILE A 1 16 ? 4.324 3.687 -4.930 1.00 0.00 16 ILE A N 14
ATOM 11797 C CA . ILE A 1 16 ? 3.015 3.331 -4.397 1.00 0.00 16 ILE A CA 14
ATOM 11798 C C . ILE A 1 16 ? 2.085 4.539 -4.372 1.00 0.00 16 ILE A C 14
ATOM 11799 O O . ILE A 1 16 ? 1.044 4.549 -5.030 1.00 0.00 16 ILE A O 14
ATOM 11815 N N . THR A 1 17 ? 2.468 5.558 -3.609 1.00 0.00 17 THR A N 14
ATOM 11816 C CA . THR A 1 17 ? 1.669 6.772 -3.499 1.00 0.00 17 THR A CA 14
ATOM 11817 C C . THR A 1 17 ? 1.021 7.127 -4.832 1.00 0.00 17 THR A C 14
ATOM 11818 O O . THR A 1 17 ? -0.094 7.647 -4.871 1.00 0.00 17 THR A O 14
ATOM 11829 N N . GLU A 1 18 ? 1.726 6.842 -5.922 1.00 0.00 18 GLU A N 14
ATOM 11830 C CA . GLU A 1 18 ? 1.218 7.132 -7.258 1.00 0.00 18 GLU A CA 14
ATOM 11831 C C . GLU A 1 18 ? -0.162 6.511 -7.461 1.00 0.00 18 GLU A C 14
ATOM 11832 O O . GLU A 1 18 ? -1.086 7.170 -7.937 1.00 0.00 18 GLU A O 14
ATOM 11844 N N . MET A 1 19 ? -0.291 5.240 -7.098 1.00 0.00 19 MET A N 14
ATOM 11845 C CA . MET A 1 19 ? -1.557 4.530 -7.240 1.00 0.00 19 MET A CA 14
ATOM 11846 C C . MET A 1 19 ? -2.675 5.259 -6.501 1.00 0.00 19 MET A C 14
ATOM 11847 O O . MET A 1 19 ? -3.843 5.169 -6.877 1.00 0.00 19 MET A O 14
ATOM 11861 N N . GLY A 1 20 ? -2.309 5.981 -5.446 1.00 0.00 20 GLY A N 14
ATOM 11862 C CA . GLY A 1 20 ? -3.292 6.714 -4.671 1.00 0.00 20 GLY A CA 14
ATOM 11863 C C . GLY A 1 20 ? -3.401 6.209 -3.246 1.00 0.00 20 GLY A C 14
ATOM 11864 O O . GLY A 1 20 ? -4.499 5.949 -2.753 1.00 0.00 20 GLY A O 14
ATOM 11868 N N . PHE A 1 21 ? -2.258 6.069 -2.581 1.00 0.00 21 PHE A N 14
ATOM 11869 C CA . PHE A 1 21 ? -2.229 5.589 -1.204 1.00 0.00 21 PHE A CA 14
ATOM 11870 C C . PHE A 1 21 ? -1.646 6.647 -0.272 1.00 0.00 21 PHE A C 14
ATOM 11871 O O . PHE A 1 21 ? -0.546 7.151 -0.498 1.00 0.00 21 PHE A O 14
ATOM 11888 N N . SER A 1 22 ? -2.392 6.979 0.777 1.00 0.00 22 SER A N 14
ATOM 11889 C CA . SER A 1 22 ? -1.953 7.980 1.742 1.00 0.00 22 SER A CA 14
ATOM 11890 C C . SER A 1 22 ? -0.485 7.777 2.104 1.00 0.00 22 SER A C 14
ATOM 11891 O O . SER A 1 22 ? -0.091 6.710 2.575 1.00 0.00 22 SER A O 14
ATOM 11899 N N . LYS A 1 23 ? 0.322 8.809 1.881 1.00 0.00 23 LYS A N 14
ATOM 11900 C CA . LYS A 1 23 ? 1.746 8.747 2.184 1.00 0.00 23 LYS A CA 14
ATOM 11901 C C . LYS A 1 23 ? 1.989 8.044 3.516 1.00 0.00 23 LYS A C 14
ATOM 11902 O O . LYS A 1 23 ? 2.993 7.355 3.690 1.00 0.00 23 LYS A O 14
ATOM 11921 N N . GLU A 1 24 ? 1.062 8.223 4.452 1.00 0.00 24 GLU A N 14
ATOM 11922 C CA . GLU A 1 24 ? 1.177 7.605 5.768 1.00 0.00 24 GLU A CA 14
ATOM 11923 C C . GLU A 1 24 ? 0.926 6.101 5.686 1.00 0.00 24 GLU A C 14
ATOM 11924 O O . GLU A 1 24 ? 1.698 5.303 6.216 1.00 0.00 24 GLU A O 14
ATOM 11936 N N . ALA A 1 25 ? -0.159 5.724 5.018 1.00 0.00 25 ALA A N 14
ATOM 11937 C CA . ALA A 1 25 ? -0.511 4.318 4.865 1.00 0.00 25 ALA A CA 14
ATOM 11938 C C . ALA A 1 25 ? 0.646 3.524 4.269 1.00 0.00 25 ALA A C 14
ATOM 11939 O O . ALA A 1 25 ? 1.025 2.476 4.790 1.00 0.00 25 ALA A O 14
ATOM 11946 N N . SER A 1 26 ? 1.202 4.030 3.172 1.00 0.00 26 SER A N 14
ATOM 11947 C CA . SER A 1 26 ? 2.313 3.364 2.502 1.00 0.00 26 SER A CA 14
ATOM 11948 C C . SER A 1 26 ? 3.565 3.387 3.374 1.00 0.00 26 SER A C 14
ATOM 11949 O O . SER A 1 26 ? 4.093 2.340 3.749 1.00 0.00 26 SER A O 14
ATOM 11957 N N . ARG A 1 27 ? 4.035 4.589 3.691 1.00 0.00 27 ARG A N 14
ATOM 11958 C CA . ARG A 1 27 ? 5.226 4.750 4.517 1.00 0.00 27 ARG A CA 14
ATOM 11959 C C . ARG A 1 27 ? 5.256 3.712 5.635 1.00 0.00 27 ARG A C 14
ATOM 11960 O O . ARG A 1 27 ? 6.212 2.946 5.756 1.00 0.00 27 ARG A O 14
ATOM 11981 N N . GLN A 1 28 ? 4.205 3.693 6.448 1.00 0.00 28 GLN A N 14
ATOM 11982 C CA . GLN A 1 28 ? 4.113 2.750 7.556 1.00 0.00 28 GLN A CA 14
ATOM 11983 C C . GLN A 1 28 ? 4.224 1.313 7.057 1.00 0.00 28 GLN A C 14
ATOM 11984 O O . GLN A 1 28 ? 5.145 0.586 7.428 1.00 0.00 28 GLN A O 14
ATOM 11998 N N . ALA A 1 29 ? 3.278 0.909 6.216 1.00 0.00 29 ALA A N 14
ATOM 11999 C CA . ALA A 1 29 ? 3.270 -0.441 5.665 1.00 0.00 29 ALA A CA 14
ATOM 12000 C C . ALA A 1 29 ? 4.679 -0.892 5.298 1.00 0.00 29 ALA A C 14
ATOM 12001 O O . ALA A 1 29 ? 5.166 -1.909 5.794 1.00 0.00 29 ALA A O 14
ATOM 12008 N N . LEU A 1 30 ? 5.331 -0.130 4.426 1.00 0.00 30 LEU A N 14
ATOM 12009 C CA . LEU A 1 30 ? 6.685 -0.452 3.991 1.00 0.00 30 LEU A CA 14
ATOM 12010 C C . LEU A 1 30 ? 7.575 -0.785 5.184 1.00 0.00 30 LEU A C 14
ATOM 12011 O O . LEU A 1 30 ? 8.228 -1.828 5.213 1.00 0.00 30 LEU A O 14
ATOM 12027 N N . MET A 1 31 ? 7.595 0.108 6.168 1.00 0.00 31 MET A N 14
ATOM 12028 C CA . MET A 1 31 ? 8.403 -0.093 7.366 1.00 0.00 31 MET A CA 14
ATOM 12029 C C . MET A 1 31 ? 8.025 -1.396 8.064 1.00 0.00 31 MET A C 14
ATOM 12030 O O . MET A 1 31 ? 8.847 -2.005 8.750 1.00 0.00 31 MET A O 14
ATOM 12044 N N . ASP A 1 32 ? 6.779 -1.818 7.885 1.00 0.00 32 ASP A N 14
ATOM 12045 C CA . ASP A 1 32 ? 6.293 -3.049 8.497 1.00 0.00 32 ASP A CA 14
ATOM 12046 C C . ASP A 1 32 ? 6.723 -4.267 7.685 1.00 0.00 32 ASP A C 14
ATOM 12047 O O . ASP A 1 32 ? 7.153 -5.276 8.242 1.00 0.00 32 ASP A O 14
ATOM 12056 N N . ASN A 1 33 ? 6.604 -4.164 6.365 1.00 0.00 33 ASN A N 14
ATOM 12057 C CA . ASN A 1 33 ? 6.979 -5.257 5.476 1.00 0.00 33 ASN A CA 14
ATOM 12058 C C . ASN A 1 33 ? 8.488 -5.281 5.250 1.00 0.00 33 ASN A C 14
ATOM 12059 O O . ASN A 1 33 ? 9.020 -6.207 4.640 1.00 0.00 33 ASN A O 14
ATOM 12070 N N . GLY A 1 34 ? 9.172 -4.255 5.748 1.00 0.00 34 GLY A N 14
ATOM 12071 C CA . GLY A 1 34 ? 10.613 -4.178 5.591 1.00 0.00 34 GLY A CA 14
ATOM 12072 C C . GLY A 1 34 ? 11.019 -3.541 4.277 1.00 0.00 34 GLY A C 14
ATOM 12073 O O . GLY A 1 34 ? 11.755 -4.138 3.492 1.00 0.00 34 GLY A O 14
ATOM 12077 N N . ASN A 1 35 ? 10.538 -2.326 4.036 1.00 0.00 35 ASN A N 14
ATOM 12078 C CA . ASN A 1 35 ? 10.854 -1.609 2.806 1.00 0.00 35 ASN A CA 14
ATOM 12079 C C . ASN A 1 35 ? 10.469 -2.433 1.581 1.00 0.00 35 ASN A C 14
ATOM 12080 O O . ASN A 1 35 ? 11.126 -2.364 0.543 1.00 0.00 35 ASN A O 14
ATOM 12091 N N . ASN A 1 36 ? 9.399 -3.211 1.711 1.00 0.00 36 ASN A N 14
ATOM 12092 C CA . ASN A 1 36 ? 8.926 -4.048 0.615 1.00 0.00 36 ASN A CA 14
ATOM 12093 C C . ASN A 1 36 ? 7.952 -3.282 -0.274 1.00 0.00 36 ASN A C 14
ATOM 12094 O O . ASN A 1 36 ? 6.816 -3.012 0.119 1.00 0.00 36 ASN A O 14
ATOM 12105 N N . LEU A 1 37 ? 8.402 -2.934 -1.475 1.00 0.00 37 LEU A N 14
ATOM 12106 C CA . LEU A 1 37 ? 7.571 -2.199 -2.421 1.00 0.00 37 LEU A CA 14
ATOM 12107 C C . LEU A 1 37 ? 6.276 -2.953 -2.708 1.00 0.00 37 LEU A C 14
ATOM 12108 O O . LEU A 1 37 ? 5.186 -2.389 -2.620 1.00 0.00 37 LEU A O 14
ATOM 12124 N N . GLU A 1 38 ? 6.405 -4.231 -3.050 1.00 0.00 38 GLU A N 14
ATOM 12125 C CA . GLU A 1 38 ? 5.245 -5.062 -3.349 1.00 0.00 38 GLU A CA 14
ATOM 12126 C C . GLU A 1 38 ? 4.412 -5.304 -2.094 1.00 0.00 38 GLU A C 14
ATOM 12127 O O . GLU A 1 38 ? 3.288 -4.817 -1.979 1.00 0.00 38 GLU A O 14
ATOM 12139 N N . ALA A 1 39 ? 4.971 -6.062 -1.156 1.00 0.00 39 ALA A N 14
ATOM 12140 C CA . ALA A 1 39 ? 4.281 -6.368 0.091 1.00 0.00 39 ALA A CA 14
ATOM 12141 C C . ALA A 1 39 ? 3.504 -5.158 0.599 1.00 0.00 39 ALA A C 14
ATOM 12142 O O . ALA A 1 39 ? 2.378 -5.290 1.079 1.00 0.00 39 ALA A O 14
ATOM 12149 N N . ALA A 1 40 ? 4.111 -3.982 0.491 1.00 0.00 40 ALA A N 14
ATOM 12150 C CA . ALA A 1 40 ? 3.475 -2.749 0.938 1.00 0.00 40 ALA A CA 14
ATOM 12151 C C . ALA A 1 40 ? 2.008 -2.707 0.525 1.00 0.00 40 ALA A C 14
ATOM 12152 O O . ALA A 1 40 ? 1.114 -2.676 1.372 1.00 0.00 40 ALA A O 14
ATOM 12159 N N . LEU A 1 41 ? 1.766 -2.706 -0.781 1.00 0.00 41 LEU A N 14
ATOM 12160 C CA . LEU A 1 41 ? 0.406 -2.668 -1.308 1.00 0.00 41 LEU A CA 14
ATOM 12161 C C . LEU A 1 41 ? -0.442 -3.785 -0.708 1.00 0.00 41 LEU A C 14
ATOM 12162 O O . LEU A 1 41 ? -1.474 -3.530 -0.088 1.00 0.00 41 LEU A O 14
ATOM 12178 N N . ASN A 1 42 ? 0.002 -5.023 -0.895 1.00 0.00 42 ASN A N 14
ATOM 12179 C CA . ASN A 1 42 ? -0.715 -6.180 -0.371 1.00 0.00 42 ASN A CA 14
ATOM 12180 C C . ASN A 1 42 ? -1.378 -5.850 0.963 1.00 0.00 42 ASN A C 14
ATOM 12181 O O . ASN A 1 42 ? -2.582 -6.040 1.134 1.00 0.00 42 ASN A O 14
ATOM 12192 N N . VAL A 1 43 ? -0.582 -5.355 1.906 1.00 0.00 43 VAL A N 14
ATOM 12193 C CA . VAL A 1 43 ? -1.091 -4.997 3.225 1.00 0.00 43 VAL A CA 14
ATOM 12194 C C . VAL A 1 43 ? -2.155 -3.909 3.127 1.00 0.00 43 VAL A C 14
ATOM 12195 O O . VAL A 1 43 ? -3.237 -4.031 3.702 1.00 0.00 43 VAL A O 14
ATOM 12208 N N . LEU A 1 44 ? -1.840 -2.846 2.396 1.00 0.00 44 LEU A N 14
ATOM 12209 C CA . LEU A 1 44 ? -2.769 -1.735 2.221 1.00 0.00 44 LEU A CA 14
ATOM 12210 C C . LEU A 1 44 ? -4.097 -2.221 1.651 1.00 0.00 44 LEU A C 14
ATOM 12211 O O . LEU A 1 44 ? -5.160 -1.700 1.993 1.00 0.00 44 LEU A O 14
ATOM 12227 N N . LEU A 1 45 ? -4.031 -3.223 0.781 1.00 0.00 45 LEU A N 14
ATOM 12228 C CA . LEU A 1 45 ? -5.230 -3.782 0.165 1.00 0.00 45 LEU A CA 14
ATOM 12229 C C . LEU A 1 45 ? -5.966 -4.697 1.137 1.00 0.00 45 LEU A C 14
ATOM 12230 O O . LEU A 1 45 ? -7.121 -4.451 1.486 1.00 0.00 45 LEU A O 14
ATOM 12246 N N . THR A 1 46 ? -5.289 -5.755 1.575 1.00 0.00 46 THR A N 14
ATOM 12247 C CA . THR A 1 46 ? -5.878 -6.706 2.508 1.00 0.00 46 THR A CA 14
ATOM 12248 C C . THR A 1 46 ? -6.819 -6.009 3.484 1.00 0.00 46 THR A C 14
ATOM 12249 O O . THR A 1 46 ? -7.885 -6.529 3.812 1.00 0.00 46 THR A O 14
ATOM 12260 N N . SER A 1 47 ? -6.418 -4.829 3.945 1.00 0.00 47 SER A N 14
ATOM 12261 C CA . SER A 1 47 ? -7.225 -4.062 4.886 1.00 0.00 47 SER A CA 14
ATOM 12262 C C . SER A 1 47 ? -8.336 -3.309 4.162 1.00 0.00 47 SER A C 14
ATOM 12263 O O . SER A 1 47 ? -9.516 -3.478 4.466 1.00 0.00 47 SER A O 14
ATOM 12271 N N . ASN A 1 48 ? -7.949 -2.476 3.200 1.00 0.00 48 ASN A N 14
ATOM 12272 C CA . ASN A 1 48 ? -8.911 -1.696 2.432 1.00 0.00 48 ASN A CA 14
ATOM 12273 C C . ASN A 1 48 ? -9.627 -2.571 1.407 1.00 0.00 48 ASN A C 14
ATOM 12274 O O . ASN A 1 48 ? -9.077 -2.885 0.350 1.00 0.00 48 ASN A O 14
ATOM 12285 N N . LYS A 1 49 ? -10.856 -2.962 1.726 1.00 0.00 49 LYS A N 14
ATOM 12286 C CA . LYS A 1 49 ? -11.648 -3.800 0.834 1.00 0.00 49 LYS A CA 14
ATOM 12287 C C . LYS A 1 49 ? -11.566 -3.294 -0.603 1.00 0.00 49 LYS A C 14
ATOM 12288 O O . LYS A 1 49 ? -11.388 -2.100 -0.841 1.00 0.00 49 LYS A O 14
ATOM 12307 N N . GLN A 1 50 ? -11.697 -4.211 -1.557 1.00 0.00 50 GLN A N 14
ATOM 12308 C CA . GLN A 1 50 ? -11.637 -3.857 -2.970 1.00 0.00 50 GLN A CA 14
ATOM 12309 C C . GLN A 1 50 ? -12.505 -4.794 -3.803 1.00 0.00 50 GLN A C 14
ATOM 12310 O O . GLN A 1 50 ? -12.636 -5.978 -3.491 1.00 0.00 50 GLN A O 14
ATOM 12324 N N . LYS A 1 51 ? -13.098 -4.257 -4.864 1.00 0.00 51 LYS A N 14
ATOM 12325 C CA . LYS A 1 51 ? -13.954 -5.044 -5.743 1.00 0.00 51 LYS A CA 14
ATOM 12326 C C . LYS A 1 51 ? -13.120 -5.935 -6.659 1.00 0.00 51 LYS A C 14
ATOM 12327 O O . LYS A 1 51 ? -12.079 -5.531 -7.177 1.00 0.00 51 LYS A O 14
ATOM 12346 N N . PRO A 1 52 ? -13.587 -7.175 -6.865 1.00 0.00 52 PRO A N 14
ATOM 12347 C CA . PRO A 1 52 ? -12.901 -8.148 -7.720 1.00 0.00 52 PRO A CA 14
ATOM 12348 C C . PRO A 1 52 ? -12.969 -7.771 -9.196 1.00 0.00 52 PRO A C 14
ATOM 12349 O O . PRO A 1 52 ? -14.042 -7.477 -9.724 1.00 0.00 52 PRO A O 14
ATOM 12360 N N . VAL A 1 53 ? -11.816 -7.782 -9.859 1.00 0.00 53 VAL A N 14
ATOM 12361 C CA . VAL A 1 53 ? -11.746 -7.444 -11.275 1.00 0.00 53 VAL A CA 14
ATOM 12362 C C . VAL A 1 53 ? -12.075 -8.651 -12.146 1.00 0.00 53 VAL A C 14
ATOM 12363 O O . VAL A 1 53 ? -11.690 -9.777 -11.834 1.00 0.00 53 VAL A O 14
ATOM 12376 N N . MET A 1 54 ? -12.789 -8.407 -13.240 1.00 0.00 54 MET A N 14
ATOM 12377 C CA . MET A 1 54 ? -13.169 -9.475 -14.158 1.00 0.00 54 MET A CA 14
ATOM 12378 C C . MET A 1 54 ? -13.092 -9.000 -15.606 1.00 0.00 54 MET A C 14
ATOM 12379 O O . MET A 1 54 ? -13.350 -7.835 -15.901 1.00 0.00 54 MET A O 14
ATOM 12393 N N . GLY A 1 55 ? -12.734 -9.912 -16.505 1.00 0.00 55 GLY A N 14
ATOM 12394 C CA . GLY A 1 55 ? -12.629 -9.567 -17.910 1.00 0.00 55 GLY A CA 14
ATOM 12395 C C . GLY A 1 55 ? -13.549 -10.399 -18.782 1.00 0.00 55 GLY A C 14
ATOM 12396 O O . GLY A 1 55 ? 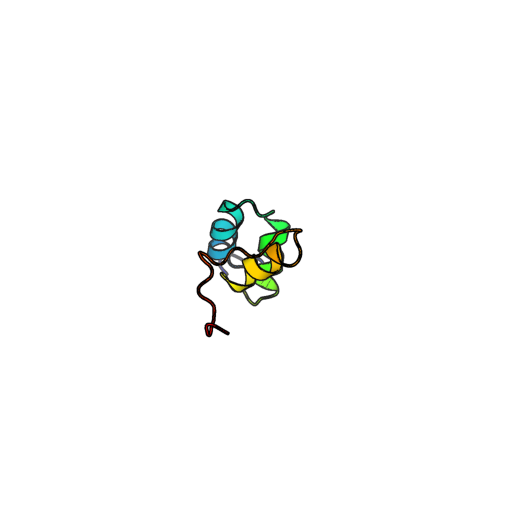-14.132 -11.388 -18.339 1.00 0.00 55 GLY A O 14
ATOM 12400 N N . PRO A 1 56 ? -13.690 -9.995 -20.053 1.00 0.00 56 PRO A N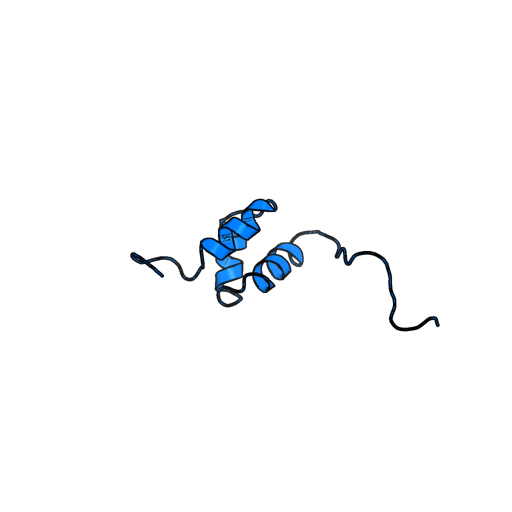 14
ATOM 12401 C CA . PRO A 1 56 ? -14.546 -10.696 -21.015 1.00 0.00 56 PRO A CA 14
ATOM 12402 C C . PRO A 1 56 ? -13.983 -12.058 -21.407 1.00 0.00 56 PRO A C 14
ATOM 12403 O O . PRO A 1 56 ? -12.771 -12.271 -21.436 1.00 0.00 56 PRO A O 14
ATOM 12414 N N . PRO A 1 57 ? -14.883 -13.003 -21.717 1.00 0.00 57 PRO A N 14
ATOM 12415 C CA . PRO A 1 57 ? -14.499 -14.361 -22.114 1.00 0.00 57 PRO A CA 14
ATOM 12416 C C . PRO A 1 57 ? -13.840 -14.399 -23.489 1.00 0.00 57 PRO A C 14
ATOM 12417 O O . PRO A 1 57 ? -13.673 -13.365 -24.136 1.00 0.00 57 PRO A O 14
ATOM 12428 N N . SER A 1 58 ? -13.467 -15.596 -23.929 1.00 0.00 58 SER A N 14
ATOM 12429 C CA . SER A 1 58 ? -12.823 -15.768 -25.226 1.00 0.00 58 SER A CA 14
ATOM 12430 C C . SER A 1 58 ? -13.486 -16.892 -26.017 1.00 0.00 58 SER A C 14
ATOM 12431 O O . SER A 1 58 ? -12.820 -17.635 -26.737 1.00 0.00 58 SER A O 14
ATOM 12439 N N . GLY A 1 59 ? -14.803 -17.009 -25.877 1.00 0.00 59 GLY A N 14
ATOM 12440 C CA . GLY A 1 59 ? -15.534 -18.045 -26.583 1.00 0.00 59 GLY A CA 14
ATOM 12441 C C . GLY A 1 59 ? -15.078 -19.439 -26.204 1.00 0.00 59 GLY A C 14
ATOM 12442 O O . GLY A 1 59 ? -14.617 -20.215 -27.042 1.00 0.00 59 GLY A O 14
ATOM 12446 N N . PRO A 1 60 ? -15.202 -19.775 -24.911 1.00 0.00 60 PRO A N 14
ATOM 12447 C CA . PRO A 1 60 ? -14.803 -21.087 -24.393 1.00 0.00 60 PRO A CA 14
ATOM 12448 C C . PRO A 1 60 ? -15.722 -22.205 -24.873 1.00 0.00 60 PRO A C 14
ATOM 12449 O O . PRO A 1 60 ? -15.437 -23.385 -24.672 1.00 0.00 60 PRO A O 14
ATOM 12460 N N . SER A 1 61 ? -16.825 -21.825 -25.510 1.00 0.00 61 SER A N 14
ATOM 12461 C CA . SER A 1 61 ? -17.789 -22.796 -26.016 1.00 0.00 61 SER A CA 14
ATOM 12462 C C . SER A 1 61 ? -17.110 -23.804 -26.938 1.00 0.00 61 SER A C 14
ATOM 12463 O O . SER A 1 61 ? -16.445 -23.429 -27.904 1.00 0.00 61 SER A O 14
ATOM 12471 N N . SER A 1 62 ? -17.282 -25.086 -26.633 1.00 0.00 62 SER A N 14
ATOM 12472 C CA . SER A 1 62 ? -16.684 -26.149 -27.431 1.00 0.00 62 SER A CA 14
ATOM 12473 C C . SER A 1 62 ? -17.135 -26.056 -28.885 1.00 0.00 62 SER A C 14
ATOM 12474 O O . SER A 1 62 ? -18.293 -26.322 -29.206 1.00 0.00 62 SER A O 14
ATOM 12482 N N . GLY A 1 63 ? -16.210 -25.676 -29.762 1.00 0.00 63 GLY A N 14
ATOM 12483 C CA . GLY A 1 63 ? -16.531 -25.554 -31.172 1.00 0.00 63 GLY A CA 14
ATOM 12484 C C . GLY A 1 63 ? -15.439 -26.108 -32.065 1.00 0.00 63 GLY A C 14
ATOM 12485 O O . GLY A 1 63 ? -14.457 -25.424 -32.354 1.00 0.00 63 GLY A O 14
ATOM 12489 N N . GLY A 1 1 ? 13.228 11.819 20.772 1.00 0.00 1 GLY A N 15
ATOM 12490 C CA . GLY A 1 1 ? 12.709 12.854 19.897 1.00 0.00 1 GLY A CA 15
ATOM 12491 C C . GLY A 1 1 ? 11.302 12.554 19.417 1.00 0.00 1 GLY A C 15
ATOM 12492 O O . GLY A 1 1 ? 10.702 11.556 19.816 1.00 0.00 1 GLY A O 15
ATOM 12496 N N . SER A 1 2 ? 10.774 13.422 18.560 1.00 0.00 2 SER A N 15
ATOM 12497 C CA . SER A 1 2 ? 9.426 13.249 18.030 1.00 0.00 2 SER A CA 15
ATOM 12498 C C . SER A 1 2 ? 9.375 12.081 17.049 1.00 0.00 2 SER A C 15
ATOM 12499 O O . SER A 1 2 ? 8.516 11.206 17.153 1.00 0.00 2 SER A O 15
ATOM 12507 N N . SER A 1 3 ? 10.301 12.077 16.095 1.00 0.00 3 SER A N 15
ATOM 12508 C CA . SER A 1 3 ? 10.360 11.020 15.092 1.00 0.00 3 SER A CA 15
ATOM 12509 C C . SER A 1 3 ? 10.784 9.696 15.722 1.00 0.00 3 SER A C 15
ATOM 12510 O O . SER A 1 3 ? 11.804 9.619 16.404 1.00 0.00 3 SER A O 15
ATOM 12518 N N . GLY A 1 4 ? 9.990 8.655 15.487 1.00 0.00 4 GLY A N 15
ATOM 12519 C CA . GLY A 1 4 ? 10.299 7.348 16.037 1.00 0.00 4 GLY A CA 15
ATOM 12520 C C . GLY A 1 4 ? 10.700 6.350 14.970 1.00 0.00 4 GLY A C 15
ATOM 12521 O O . GLY A 1 4 ? 11.282 6.720 13.950 1.00 0.00 4 GLY A O 15
ATOM 12525 N N . SER A 1 5 ? 10.390 5.078 15.205 1.00 0.00 5 SER A N 15
ATOM 12526 C CA . SER A 1 5 ? 10.728 4.022 14.258 1.00 0.00 5 SER A CA 15
ATOM 12527 C C . SER A 1 5 ? 10.585 4.515 12.821 1.00 0.00 5 SER A C 15
ATOM 12528 O O . SER A 1 5 ? 9.500 4.909 12.393 1.00 0.00 5 SER A O 15
ATOM 12536 N N . SER A 1 6 ? 11.688 4.489 12.080 1.00 0.00 6 SER A N 15
ATOM 12537 C CA . SER A 1 6 ? 11.688 4.936 10.692 1.00 0.00 6 SER A CA 15
ATOM 12538 C C . SER A 1 6 ? 12.518 3.999 9.820 1.00 0.00 6 SER A C 15
ATOM 12539 O O . SER A 1 6 ? 13.717 3.832 10.034 1.00 0.00 6 SER A O 15
ATOM 12547 N N . GLY A 1 7 ? 11.868 3.388 8.833 1.00 0.00 7 GLY A N 15
ATOM 12548 C CA . GLY A 1 7 ? 12.559 2.475 7.942 1.00 0.00 7 GLY A CA 15
ATOM 12549 C C . GLY A 1 7 ? 11.784 2.211 6.667 1.00 0.00 7 GLY A C 15
ATOM 12550 O O . GLY A 1 7 ? 11.289 1.104 6.451 1.00 0.00 7 GLY A O 15
ATOM 12554 N N . VAL A 1 8 ? 11.675 3.229 5.820 1.00 0.00 8 VAL A N 15
ATOM 12555 C CA . VAL A 1 8 ? 10.954 3.102 4.559 1.00 0.00 8 VAL A CA 15
ATOM 12556 C C . VAL A 1 8 ? 11.807 3.575 3.388 1.00 0.00 8 VAL A C 15
ATOM 12557 O O . VAL A 1 8 ? 12.611 4.497 3.524 1.00 0.00 8 VAL A O 15
ATOM 12570 N N . ASP A 1 9 ? 11.627 2.936 2.237 1.00 0.00 9 ASP A N 15
ATOM 12571 C CA . ASP A 1 9 ? 12.379 3.292 1.039 1.00 0.00 9 ASP A CA 15
ATOM 12572 C C . ASP A 1 9 ? 11.597 4.281 0.180 1.00 0.00 9 ASP A C 15
ATOM 12573 O O . ASP A 1 9 ? 10.772 3.886 -0.642 1.00 0.00 9 ASP A O 15
ATOM 12582 N N . GLU A 1 10 ? 11.863 5.568 0.378 1.00 0.00 10 GLU A N 15
ATOM 12583 C CA . GLU A 1 10 ? 11.183 6.613 -0.378 1.00 0.00 10 GLU A CA 15
ATOM 12584 C C . GLU A 1 10 ? 10.939 6.173 -1.818 1.00 0.00 10 GLU A C 15
ATOM 12585 O O . GLU A 1 10 ? 9.811 6.212 -2.310 1.00 0.00 10 GLU A O 15
ATOM 12597 N N . LYS A 1 11 ? 12.006 5.753 -2.490 1.00 0.00 11 LYS A N 15
ATOM 12598 C CA . LYS A 1 11 ? 11.911 5.303 -3.874 1.00 0.00 11 LYS A CA 15
ATOM 12599 C C . LYS A 1 11 ? 10.768 4.308 -4.046 1.00 0.00 11 LYS A C 15
ATOM 12600 O O . LYS A 1 11 ? 10.028 4.362 -5.028 1.00 0.00 11 LYS A O 15
ATOM 12619 N N . ALA A 1 12 ? 10.628 3.402 -3.083 1.00 0.00 12 ALA A N 15
ATOM 12620 C CA . ALA A 1 12 ? 9.572 2.398 -3.127 1.00 0.00 12 ALA A CA 15
ATOM 12621 C C . ALA A 1 12 ? 8.234 2.989 -2.697 1.00 0.00 12 ALA A C 15
ATOM 12622 O O . ALA A 1 12 ? 7.174 2.521 -3.115 1.00 0.00 12 ALA A O 15
ATOM 12629 N N . LEU A 1 13 ? 8.289 4.019 -1.860 1.00 0.00 13 LEU A N 15
ATOM 12630 C CA . LEU A 1 13 ? 7.080 4.675 -1.373 1.00 0.00 13 LEU A CA 15
ATOM 12631 C C . LEU A 1 13 ? 6.407 5.472 -2.486 1.00 0.00 13 LEU A C 15
ATOM 12632 O O . LEU A 1 13 ? 5.260 5.207 -2.847 1.00 0.00 13 LEU A O 15
ATOM 12648 N N . LYS A 1 14 ? 7.128 6.447 -3.028 1.00 0.00 14 LYS A N 15
ATOM 12649 C CA . LYS A 1 14 ? 6.603 7.281 -4.102 1.00 0.00 14 LYS A CA 15
ATOM 12650 C C . LYS A 1 14 ? 5.862 6.437 -5.134 1.00 0.00 14 LYS A C 15
ATOM 12651 O O . LYS A 1 14 ? 4.739 6.759 -5.524 1.00 0.00 14 LYS A O 15
ATOM 12670 N N . HIS A 1 15 ? 6.497 5.354 -5.572 1.00 0.00 15 HIS A N 15
ATOM 12671 C CA . HIS A 1 15 ? 5.896 4.461 -6.557 1.00 0.00 15 HIS A CA 15
ATOM 12672 C C . HIS A 1 15 ? 4.516 3.998 -6.101 1.00 0.00 15 HIS A C 15
ATOM 12673 O O . HIS A 1 15 ? 3.574 3.949 -6.893 1.00 0.00 15 HIS A O 15
ATOM 12688 N N . ILE A 1 16 ? 4.404 3.660 -4.821 1.00 0.00 16 ILE A N 15
ATOM 12689 C CA . ILE A 1 16 ? 3.139 3.201 -4.260 1.00 0.00 16 ILE A CA 15
ATOM 12690 C C . ILE A 1 16 ? 2.109 4.325 -4.236 1.00 0.00 16 ILE A C 15
ATOM 12691 O O . ILE A 1 16 ? 0.977 4.155 -4.691 1.00 0.00 16 ILE A O 15
ATOM 12707 N N . THR A 1 17 ? 2.509 5.476 -3.705 1.00 0.00 17 THR A N 15
ATOM 12708 C CA . THR A 1 17 ? 1.621 6.629 -3.622 1.00 0.00 17 THR A CA 15
ATOM 12709 C C . THR A 1 17 ? 0.985 6.931 -4.974 1.00 0.00 17 THR A C 15
ATOM 12710 O O . THR A 1 17 ? -0.132 7.443 -5.044 1.00 0.00 17 THR A O 15
ATOM 12721 N N . GLU A 1 18 ? 1.704 6.612 -6.046 1.00 0.00 18 GLU A N 15
ATOM 12722 C CA . GLU A 1 18 ? 1.209 6.850 -7.396 1.00 0.00 18 GLU A CA 15
ATOM 12723 C C . GLU A 1 18 ? -0.153 6.192 -7.600 1.00 0.00 18 GLU A C 15
ATOM 12724 O O . GLU A 1 18 ? -0.952 6.637 -8.424 1.00 0.00 18 GLU A O 15
ATOM 12736 N N . MET A 1 19 ? -0.409 5.130 -6.844 1.00 0.00 19 MET A N 15
ATOM 12737 C CA . MET A 1 19 ? -1.674 4.410 -6.942 1.00 0.00 19 MET A CA 15
ATOM 12738 C C . MET A 1 19 ? -2.699 4.977 -5.964 1.00 0.00 19 MET A C 15
ATOM 12739 O O . MET A 1 19 ? -3.669 4.309 -5.610 1.00 0.00 19 MET A O 15
ATOM 12753 N N . GLY A 1 20 ? -2.475 6.215 -5.531 1.00 0.00 20 GLY A N 15
ATOM 12754 C CA . GLY A 1 20 ? -3.388 6.850 -4.599 1.00 0.00 20 GLY A CA 15
ATOM 12755 C C . GLY A 1 20 ? -3.371 6.193 -3.233 1.00 0.00 20 GLY A C 15
ATOM 12756 O O . GLY A 1 20 ? -4.347 5.561 -2.828 1.00 0.00 20 GLY A O 15
ATOM 12760 N N . PHE A 1 21 ? -2.259 6.340 -2.520 1.00 0.00 21 PHE A N 15
ATOM 12761 C CA . PHE A 1 21 ? -2.118 5.753 -1.193 1.00 0.00 21 PHE A CA 15
ATOM 12762 C C . PHE A 1 21 ? -1.503 6.754 -0.218 1.00 0.00 21 PHE A C 15
ATOM 12763 O O . PHE A 1 21 ? -0.320 7.081 -0.312 1.00 0.00 21 PHE A O 15
ATOM 12780 N N . SER A 1 22 ? -2.316 7.237 0.716 1.00 0.00 22 SER A N 15
ATOM 12781 C CA . SER A 1 22 ? -1.855 8.203 1.705 1.00 0.00 22 SER A CA 15
ATOM 12782 C C . SER A 1 22 ? -0.403 7.936 2.090 1.00 0.00 22 SER A C 15
ATOM 12783 O O . SER A 1 22 ? -0.040 6.817 2.452 1.00 0.00 22 SER A O 15
ATOM 12791 N N . LYS A 1 23 ? 0.424 8.973 2.009 1.00 0.00 23 LYS A N 15
ATOM 12792 C CA . LYS A 1 23 ? 1.837 8.853 2.349 1.00 0.00 23 LYS A CA 15
ATOM 12793 C C . LYS A 1 23 ? 2.017 8.116 3.672 1.00 0.00 23 LYS A C 15
ATOM 12794 O O . LYS A 1 23 ? 2.857 7.224 3.786 1.00 0.00 23 LYS A O 15
ATOM 12813 N N . GLU A 1 24 ? 1.223 8.495 4.668 1.00 0.00 24 GLU A N 15
ATOM 12814 C CA . GLU A 1 24 ? 1.296 7.868 5.983 1.00 0.00 24 GLU A CA 15
ATOM 12815 C C . GLU A 1 24 ? 0.924 6.390 5.903 1.00 0.00 24 GLU A C 15
ATOM 12816 O O . GLU A 1 24 ? 1.521 5.552 6.577 1.00 0.00 24 GLU A O 15
ATOM 12828 N N . ALA A 1 25 ? -0.067 6.080 5.074 1.00 0.00 25 ALA A N 15
ATOM 12829 C CA . ALA A 1 25 ? -0.519 4.704 4.904 1.00 0.00 25 ALA A CA 15
ATOM 12830 C C . ALA A 1 25 ? 0.570 3.844 4.271 1.00 0.00 25 ALA A C 15
ATOM 12831 O O . ALA A 1 25 ? 0.912 2.780 4.788 1.00 0.00 25 ALA A O 15
ATOM 12838 N N . SER A 1 26 ? 1.109 4.310 3.150 1.00 0.00 26 SER A N 15
ATOM 12839 C CA . SER A 1 26 ? 2.156 3.581 2.444 1.00 0.00 26 SER A CA 15
ATOM 12840 C C . SER A 1 26 ? 3.431 3.516 3.280 1.00 0.00 26 SER A C 15
ATOM 12841 O O . SER A 1 26 ? 3.980 2.439 3.512 1.00 0.00 26 SER A O 15
ATOM 12849 N N . ARG A 1 27 ? 3.896 4.677 3.729 1.00 0.00 27 ARG A N 15
ATOM 12850 C CA . ARG A 1 27 ? 5.107 4.754 4.537 1.00 0.00 27 ARG A CA 15
ATOM 12851 C C . ARG A 1 27 ? 5.133 3.643 5.584 1.00 0.00 27 ARG A C 15
ATOM 12852 O O . ARG A 1 27 ? 5.960 2.735 5.517 1.00 0.00 27 ARG A O 15
ATOM 12873 N N . GLN A 1 28 ? 4.223 3.725 6.548 1.00 0.00 28 GLN A N 15
ATOM 12874 C CA . GLN A 1 28 ? 4.143 2.728 7.609 1.00 0.00 28 GLN A CA 15
ATOM 12875 C C . GLN A 1 28 ? 4.260 1.318 7.040 1.00 0.00 28 GLN A C 15
ATOM 12876 O O . GLN A 1 28 ? 5.223 0.604 7.319 1.00 0.00 28 GLN A O 15
ATOM 12890 N N . ALA A 1 29 ? 3.274 0.923 6.242 1.00 0.00 29 ALA A N 15
ATOM 12891 C CA . ALA A 1 29 ? 3.268 -0.401 5.633 1.00 0.00 29 ALA A CA 15
ATOM 12892 C C . ALA A 1 29 ? 4.681 -0.845 5.269 1.00 0.00 29 ALA A C 15
ATOM 12893 O O . ALA A 1 29 ? 5.207 -1.804 5.836 1.00 0.00 29 ALA A O 15
ATOM 12900 N N . LEU A 1 30 ? 5.291 -0.143 4.321 1.00 0.00 30 LEU A N 15
ATOM 12901 C CA . LEU A 1 30 ? 6.644 -0.465 3.881 1.00 0.00 30 LEU A CA 15
ATOM 12902 C C . LEU A 1 30 ? 7.547 -0.765 5.073 1.00 0.00 30 LEU A C 15
ATOM 12903 O O . LEU A 1 30 ? 8.272 -1.759 5.080 1.00 0.00 30 LEU A O 15
ATOM 12919 N N . MET A 1 31 ? 7.496 0.101 6.080 1.00 0.00 31 MET A N 15
ATOM 12920 C CA . MET A 1 31 ? 8.308 -0.074 7.280 1.00 0.00 31 MET A CA 15
ATOM 12921 C C . MET A 1 31 ? 7.952 -1.375 7.992 1.00 0.00 31 MET A C 15
ATOM 12922 O O . MET A 1 31 ? 8.827 -2.069 8.510 1.00 0.00 31 MET A O 15
ATOM 12936 N N . ASP A 1 32 ? 6.664 -1.699 8.014 1.00 0.00 32 ASP A N 15
ATOM 12937 C CA . ASP A 1 32 ? 6.193 -2.917 8.662 1.00 0.00 32 ASP A CA 15
ATOM 12938 C C . ASP A 1 32 ? 6.592 -4.150 7.857 1.00 0.00 32 ASP A C 15
ATOM 12939 O O . ASP A 1 32 ? 6.878 -5.206 8.420 1.00 0.00 32 ASP A O 15
ATOM 12948 N N . ASN A 1 33 ? 6.609 -4.008 6.535 1.00 0.00 33 ASN A N 15
ATOM 12949 C CA . ASN A 1 33 ? 6.971 -5.111 5.653 1.00 0.00 33 ASN A CA 15
ATOM 12950 C C . ASN A 1 33 ? 8.433 -5.010 5.228 1.00 0.00 33 ASN A C 15
ATOM 12951 O O . ASN A 1 33 ? 8.811 -5.472 4.152 1.00 0.00 33 ASN A O 15
ATOM 12962 N N . GLY A 1 34 ? 9.251 -4.402 6.082 1.00 0.00 34 GLY A N 15
ATOM 12963 C CA . GLY A 1 34 ? 10.662 -4.252 5.778 1.00 0.00 34 GLY A CA 15
ATOM 12964 C C . GLY A 1 34 ? 10.900 -3.675 4.396 1.00 0.00 34 GLY A C 15
ATOM 12965 O O . GLY A 1 34 ? 11.353 -4.377 3.493 1.00 0.00 34 GLY A O 15
ATOM 12969 N N . ASN A 1 35 ? 10.591 -2.393 4.231 1.00 0.00 35 ASN A N 15
ATOM 12970 C CA . ASN A 1 35 ? 10.771 -1.723 2.948 1.00 0.00 35 ASN A CA 15
ATOM 12971 C C . ASN A 1 35 ? 10.381 -2.642 1.795 1.00 0.00 35 ASN A C 15
ATOM 12972 O O . ASN A 1 35 ? 11.157 -2.848 0.862 1.00 0.00 35 ASN A O 15
ATOM 12983 N N . ASN A 1 36 ? 9.173 -3.192 1.865 1.00 0.00 36 ASN A N 15
ATOM 12984 C CA . ASN A 1 36 ? 8.680 -4.089 0.827 1.00 0.00 36 ASN A CA 15
ATOM 12985 C C . ASN A 1 36 ? 7.815 -3.334 -0.179 1.00 0.00 36 ASN A C 15
ATOM 12986 O O . ASN A 1 36 ? 6.664 -2.999 0.104 1.00 0.00 36 ASN A O 15
ATOM 12997 N N . LEU A 1 37 ? 8.377 -3.070 -1.353 1.00 0.00 37 LEU A N 15
ATOM 12998 C CA . LEU A 1 37 ? 7.658 -2.356 -2.402 1.00 0.00 37 LEU A CA 15
ATOM 12999 C C . LEU A 1 37 ? 6.311 -3.013 -2.684 1.00 0.00 37 LEU A C 15
ATOM 13000 O O . LEU A 1 37 ? 5.260 -2.402 -2.494 1.00 0.00 37 LEU A O 15
ATOM 13016 N N . GLU A 1 38 ? 6.351 -4.263 -3.136 1.00 0.00 38 GLU A N 15
ATOM 13017 C CA . GLU A 1 38 ? 5.133 -5.003 -3.442 1.00 0.00 38 GLU A CA 15
ATOM 13018 C C . GLU A 1 38 ? 4.347 -5.308 -2.169 1.00 0.00 38 GLU A C 15
ATOM 13019 O O . GLU A 1 38 ? 3.259 -4.776 -1.957 1.00 0.00 38 GLU A O 15
ATOM 13031 N N . ALA A 1 39 ? 4.909 -6.170 -1.327 1.00 0.00 39 ALA A N 15
ATOM 13032 C CA . ALA A 1 39 ? 4.263 -6.545 -0.076 1.00 0.00 39 ALA A CA 15
ATOM 13033 C C . ALA A 1 39 ? 3.534 -5.358 0.544 1.00 0.00 39 ALA A C 15
ATOM 13034 O O . ALA A 1 39 ? 2.430 -5.500 1.067 1.00 0.00 39 ALA A O 15
ATOM 13041 N N . ALA A 1 40 ? 4.161 -4.187 0.482 1.00 0.00 40 ALA A N 15
ATOM 13042 C CA . ALA A 1 40 ? 3.571 -2.975 1.037 1.00 0.00 40 ALA A CA 15
ATOM 13043 C C . ALA A 1 40 ? 2.104 -2.848 0.641 1.00 0.00 40 ALA A C 15
ATOM 13044 O O . ALA A 1 40 ? 1.213 -2.919 1.489 1.00 0.00 40 ALA A O 15
ATOM 13051 N N . LEU A 1 41 ? 1.858 -2.659 -0.651 1.00 0.00 41 LEU A N 15
ATOM 13052 C CA . LEU A 1 41 ? 0.498 -2.522 -1.159 1.00 0.00 41 LEU A CA 15
ATOM 13053 C C . LEU A 1 41 ? -0.398 -3.635 -0.625 1.00 0.00 41 LEU A C 15
ATOM 13054 O O . LEU A 1 41 ? -1.443 -3.373 -0.031 1.00 0.00 41 LEU A O 15
ATOM 13070 N N . ASN A 1 42 ? 0.020 -4.878 -0.840 1.00 0.00 42 ASN A N 15
ATOM 13071 C CA . ASN A 1 42 ? -0.744 -6.032 -0.380 1.00 0.00 42 ASN A CA 15
ATOM 13072 C C . ASN A 1 42 ? -1.404 -5.746 0.966 1.00 0.00 42 ASN A C 15
ATOM 13073 O O . ASN A 1 42 ? -2.624 -5.835 1.103 1.00 0.00 42 ASN A O 15
ATOM 13084 N N . VAL A 1 43 ? -0.588 -5.400 1.957 1.00 0.00 43 VAL A N 15
ATOM 13085 C CA . VAL A 1 43 ? -1.092 -5.099 3.292 1.00 0.00 43 VAL A CA 15
ATOM 13086 C C . VAL A 1 43 ? -2.144 -3.996 3.246 1.00 0.00 43 VAL A C 15
ATOM 13087 O O . VAL A 1 43 ? -3.153 -4.056 3.950 1.00 0.00 43 VAL A O 15
ATOM 13100 N N . LEU A 1 44 ? -1.902 -2.990 2.413 1.00 0.00 44 LEU A N 15
ATOM 13101 C CA . LEU A 1 44 ? -2.830 -1.873 2.274 1.00 0.00 44 LEU A CA 15
ATOM 13102 C C . LEU A 1 44 ? -4.133 -2.324 1.623 1.00 0.00 44 LEU A C 15
ATOM 13103 O O . LEU A 1 44 ? -5.209 -1.822 1.950 1.00 0.00 44 LEU A O 15
ATOM 13119 N N . LEU A 1 45 ? -4.030 -3.277 0.704 1.00 0.00 45 LEU A N 15
ATOM 13120 C CA . LEU A 1 45 ? -5.201 -3.799 0.008 1.00 0.00 45 LEU A CA 15
ATOM 13121 C C . LEU A 1 45 ? -5.992 -4.744 0.907 1.00 0.00 45 LEU A C 15
ATOM 13122 O O . LEU A 1 45 ? -7.139 -4.466 1.263 1.00 0.00 45 LEU A O 15
ATOM 13138 N N . THR A 1 46 ? -5.373 -5.861 1.275 1.00 0.00 46 THR A N 15
ATOM 13139 C CA . THR A 1 46 ? -6.018 -6.846 2.134 1.00 0.00 46 THR A CA 15
ATOM 13140 C C . THR A 1 46 ? -6.836 -6.169 3.228 1.00 0.00 46 THR A C 15
ATOM 13141 O O . THR A 1 46 ? -7.953 -6.589 3.530 1.00 0.00 46 THR A O 15
ATOM 13152 N N . SER A 1 47 ? -6.273 -5.120 3.818 1.00 0.00 47 SER A N 15
ATOM 13153 C CA . SER A 1 47 ? -6.949 -4.387 4.882 1.00 0.00 47 SER A CA 15
ATOM 13154 C C . SER A 1 47 ? -8.143 -3.611 4.332 1.00 0.00 47 SER A C 15
ATOM 13155 O O . SER A 1 47 ? -9.287 -3.865 4.705 1.00 0.00 47 SER A O 15
ATOM 13163 N N . ASN A 1 48 ? -7.865 -2.662 3.444 1.00 0.00 48 ASN A N 15
ATOM 13164 C CA . ASN A 1 48 ? -8.914 -1.847 2.842 1.00 0.00 48 ASN A CA 15
ATOM 13165 C C . ASN A 1 48 ? -10.069 -2.719 2.358 1.00 0.00 48 ASN A C 15
ATOM 13166 O O . ASN A 1 48 ? -11.215 -2.535 2.768 1.00 0.00 48 ASN A O 15
ATOM 13177 N N . LYS A 1 49 ? -9.759 -3.669 1.482 1.00 0.00 49 LYS A N 15
ATOM 13178 C CA . LYS A 1 49 ? -10.769 -4.571 0.941 1.00 0.00 49 LYS A CA 15
ATOM 13179 C C . LYS A 1 49 ? -11.517 -5.285 2.063 1.00 0.00 49 LYS A C 15
ATOM 13180 O O . LYS A 1 49 ? -10.968 -5.510 3.141 1.00 0.00 49 LYS A O 15
ATOM 13199 N N . GLN A 1 50 ? -12.771 -5.638 1.800 1.00 0.00 50 GLN A N 15
ATOM 13200 C CA . GLN A 1 50 ? -13.593 -6.327 2.788 1.00 0.00 50 GLN A CA 15
ATOM 13201 C C . GLN A 1 50 ? -12.816 -7.461 3.447 1.00 0.00 50 GLN A C 15
ATOM 13202 O O . GLN A 1 50 ? -11.916 -8.045 2.842 1.00 0.00 50 GLN A O 15
ATOM 13216 N N . LYS A 1 51 ? -13.168 -7.769 4.691 1.00 0.00 51 LYS A N 15
ATOM 13217 C CA . LYS A 1 51 ? -12.505 -8.835 5.433 1.00 0.00 51 LYS A CA 15
ATOM 13218 C C . LYS A 1 51 ? -13.014 -10.203 4.992 1.00 0.00 51 LYS A C 15
ATOM 13219 O O . LYS A 1 51 ? -14.208 -10.405 4.767 1.00 0.00 51 LYS A O 15
ATOM 13238 N N . PRO A 1 52 ? -12.090 -11.167 4.866 1.00 0.00 52 PRO A N 15
ATOM 13239 C CA . PRO A 1 52 ? -12.423 -12.534 4.453 1.00 0.00 52 PRO A CA 15
ATOM 13240 C C . PRO A 1 52 ? -13.205 -13.288 5.523 1.00 0.00 52 PRO A C 15
ATOM 13241 O O . PRO A 1 52 ? -13.575 -12.722 6.551 1.00 0.00 52 PRO A O 15
ATOM 13252 N N . VAL A 1 53 ? -13.455 -14.570 5.274 1.00 0.00 53 VAL A N 15
ATOM 13253 C CA . VAL A 1 53 ? -14.192 -15.402 6.216 1.00 0.00 53 VAL A CA 15
ATOM 13254 C C . VAL A 1 53 ? -13.290 -16.465 6.833 1.00 0.00 53 VAL A C 15
ATOM 13255 O O . VAL A 1 53 ? -12.460 -17.062 6.148 1.00 0.00 53 VAL A O 15
ATOM 13268 N N . MET A 1 54 ? -13.460 -16.697 8.131 1.00 0.00 54 MET A N 15
ATOM 13269 C CA . MET A 1 54 ? -12.661 -17.690 8.840 1.00 0.00 54 MET A CA 15
ATOM 13270 C C . MET A 1 54 ? -12.712 -19.038 8.127 1.00 0.00 54 MET A C 15
ATOM 13271 O O . MET A 1 54 ? -13.788 -19.582 7.882 1.00 0.00 54 MET A O 15
ATOM 13285 N N . GLY A 1 55 ? -11.540 -19.572 7.796 1.00 0.00 55 GLY A N 15
ATOM 13286 C CA . GLY A 1 55 ? -11.474 -20.851 7.114 1.00 0.00 55 GLY A CA 15
ATOM 13287 C C . GLY A 1 55 ? -10.188 -21.599 7.408 1.00 0.00 55 GLY A C 15
ATOM 13288 O O . GLY A 1 55 ? -10.069 -22.301 8.413 1.00 0.00 55 GLY A O 15
ATOM 13292 N N . PRO A 1 56 ? -9.197 -21.454 6.516 1.00 0.00 56 PRO A N 15
ATOM 13293 C CA . PRO A 1 56 ? -7.897 -22.115 6.663 1.00 0.00 56 PRO A CA 15
ATOM 13294 C C . PRO A 1 56 ? -7.079 -21.536 7.812 1.00 0.00 56 PRO A C 15
ATOM 13295 O O . PRO A 1 56 ? -7.282 -20.400 8.240 1.00 0.00 56 PRO A O 15
ATOM 13306 N N . PRO A 1 57 ? -6.131 -22.335 8.326 1.00 0.00 57 PRO A N 15
ATOM 13307 C CA . PRO A 1 57 ? -5.263 -21.922 9.432 1.00 0.00 57 PRO A CA 15
ATOM 13308 C C . PRO A 1 57 ? -4.268 -20.843 9.017 1.00 0.00 57 PRO A C 15
ATOM 13309 O O . PRO A 1 57 ? -3.921 -20.725 7.842 1.00 0.00 57 PRO A O 15
ATOM 13320 N N . SER A 1 58 ? -3.813 -20.059 9.989 1.00 0.00 58 SER A N 15
ATOM 13321 C CA . SER A 1 58 ? -2.860 -18.988 9.723 1.00 0.00 58 SER A CA 15
ATOM 13322 C C . SER A 1 58 ? -2.167 -18.545 11.009 1.00 0.00 58 SER A C 15
ATOM 13323 O O . SER A 1 58 ? -2.782 -18.497 12.073 1.00 0.00 58 SER A O 15
ATOM 13331 N N . GLY A 1 59 ? -0.882 -18.222 10.900 1.00 0.00 59 GLY A N 15
ATOM 13332 C CA . GLY A 1 59 ? -0.126 -17.788 12.061 1.00 0.00 59 GLY A CA 15
ATOM 13333 C C . GLY A 1 59 ? 0.268 -16.326 11.982 1.00 0.00 59 GLY A C 15
ATOM 13334 O O . GLY A 1 59 ? 0.518 -15.786 10.905 1.00 0.00 59 GLY A O 15
ATOM 13338 N N . PRO A 1 60 ? 0.325 -15.661 13.146 1.00 0.00 60 PRO A N 15
ATOM 13339 C CA . PRO A 1 60 ? 0.689 -14.244 13.230 1.00 0.00 60 PRO A CA 15
ATOM 13340 C C . PRO A 1 60 ? 2.160 -14.003 12.908 1.00 0.00 60 PRO A C 15
ATOM 13341 O O . PRO A 1 60 ? 2.511 -13.008 12.274 1.00 0.00 60 PRO A O 15
ATOM 13352 N N . SER A 1 61 ? 3.015 -14.920 13.348 1.00 0.00 61 SER A N 15
ATOM 13353 C CA . SER A 1 61 ? 4.449 -14.805 13.108 1.00 0.00 61 SER A CA 15
ATOM 13354 C C . SER A 1 61 ? 4.725 -14.249 11.715 1.00 0.00 61 SER A C 15
ATOM 13355 O O . SER A 1 61 ? 4.561 -14.945 10.713 1.00 0.00 61 SER A O 15
ATOM 13363 N N . SER A 1 62 ? 5.143 -12.988 11.660 1.00 0.00 62 SER A N 15
ATOM 13364 C CA . SER A 1 62 ? 5.438 -12.335 10.390 1.00 0.00 62 SER A CA 15
ATOM 13365 C C . SER A 1 62 ? 6.394 -13.180 9.554 1.00 0.00 62 SER A C 15
ATOM 13366 O O . SER A 1 62 ? 7.322 -13.792 10.081 1.00 0.00 62 SER A O 15
ATOM 13374 N N . GLY A 1 63 ? 6.160 -13.208 8.245 1.00 0.00 63 GLY A N 15
ATOM 13375 C CA . GLY A 1 63 ? 7.009 -13.980 7.356 1.00 0.00 63 GLY A CA 15
ATOM 13376 C C . GLY A 1 63 ? 6.903 -15.471 7.604 1.00 0.00 63 GLY A C 15
ATOM 13377 O O . GLY A 1 63 ? 7.320 -16.277 6.772 1.00 0.00 63 GLY A O 15
ATOM 13381 N N . GLY A 1 1 ? 10.086 10.688 17.953 1.00 0.00 1 GLY A N 16
ATOM 13382 C CA . GLY A 1 1 ? 10.204 10.993 16.539 1.00 0.00 1 GLY A CA 16
ATOM 13383 C C . GLY A 1 1 ? 11.534 11.631 16.193 1.00 0.00 1 GLY A C 16
ATOM 13384 O O . GLY A 1 1 ? 12.491 10.939 15.846 1.00 0.00 1 GLY A O 16
ATOM 13388 N N . SER A 1 2 ? 11.595 12.956 16.285 1.00 0.00 2 SER A N 16
ATOM 13389 C CA . SER A 1 2 ? 12.817 13.688 15.973 1.00 0.00 2 SER A CA 16
ATOM 13390 C C . SER A 1 2 ? 13.289 13.379 14.556 1.00 0.00 2 SER A C 16
ATOM 13391 O O . SER A 1 2 ? 14.479 13.177 14.317 1.00 0.00 2 SER A O 16
ATOM 13399 N N . SER A 1 3 ? 12.347 13.345 13.619 1.00 0.00 3 SER A N 16
ATOM 13400 C CA . SER A 1 3 ? 12.664 13.057 12.225 1.00 0.00 3 SER A CA 16
ATOM 13401 C C . SER A 1 3 ? 13.548 11.817 12.115 1.00 0.00 3 SER A C 16
ATOM 13402 O O . SER A 1 3 ? 14.470 11.769 11.302 1.00 0.00 3 SER A O 16
ATOM 13410 N N . GLY A 1 4 ? 13.257 10.816 12.939 1.00 0.00 4 GLY A N 16
ATOM 13411 C CA . GLY A 1 4 ? 14.033 9.589 12.919 1.00 0.00 4 GLY A CA 16
ATOM 13412 C C . GLY A 1 4 ? 13.160 8.351 12.884 1.00 0.00 4 GLY A C 16
ATOM 13413 O O . GLY A 1 4 ? 12.021 8.399 12.417 1.00 0.00 4 GLY A O 16
ATOM 13417 N N . SER A 1 5 ? 13.693 7.238 13.377 1.00 0.00 5 SER A N 16
ATOM 13418 C CA . SER A 1 5 ? 12.957 5.980 13.394 1.00 0.00 5 SER A CA 16
ATOM 13419 C C . SER A 1 5 ? 12.222 5.762 12.075 1.00 0.00 5 SER A C 16
ATOM 13420 O O . SER A 1 5 ? 11.101 5.255 12.053 1.00 0.00 5 SER A O 16
ATOM 13428 N N . SER A 1 6 ? 12.864 6.148 10.977 1.00 0.00 6 SER A N 16
ATOM 13429 C CA . SER A 1 6 ? 12.271 5.999 9.653 1.00 0.00 6 SER A CA 16
ATOM 13430 C C . SER A 1 6 ? 12.961 4.885 8.872 1.00 0.00 6 SER A C 16
ATOM 13431 O O . SER A 1 6 ? 14.062 5.065 8.353 1.00 0.00 6 SER A O 16
ATOM 13439 N N . GLY A 1 7 ? 12.303 3.732 8.792 1.00 0.00 7 GLY A N 16
ATOM 13440 C CA . GLY A 1 7 ? 12.867 2.604 8.073 1.00 0.00 7 GLY A CA 16
ATOM 13441 C C . GLY A 1 7 ? 12.086 2.268 6.818 1.00 0.00 7 GLY A C 16
ATOM 13442 O O . GLY A 1 7 ? 11.585 1.153 6.670 1.00 0.00 7 GLY A O 16
ATOM 13446 N N . VAL A 1 8 ? 11.980 3.234 5.911 1.00 0.00 8 VAL A N 16
ATOM 13447 C CA . VAL A 1 8 ? 11.254 3.035 4.663 1.00 0.00 8 VAL A CA 16
ATOM 13448 C C . VAL A 1 8 ? 12.062 3.537 3.471 1.00 0.00 8 VAL A C 16
ATOM 13449 O O . VAL A 1 8 ? 12.879 4.448 3.602 1.00 0.00 8 VAL A O 16
ATOM 13462 N N . ASP A 1 9 ? 11.827 2.937 2.310 1.00 0.00 9 ASP A N 16
ATOM 13463 C CA . ASP A 1 9 ? 12.532 3.323 1.093 1.00 0.00 9 ASP A CA 16
ATOM 13464 C C . ASP A 1 9 ? 11.660 4.224 0.223 1.00 0.00 9 ASP A C 16
ATOM 13465 O O . ASP A 1 9 ? 10.836 3.743 -0.554 1.00 0.00 9 ASP A O 16
ATOM 13474 N N . GLU A 1 10 ? 11.848 5.533 0.361 1.00 0.00 10 GLU A N 16
ATOM 13475 C CA . GLU A 1 10 ? 11.077 6.500 -0.411 1.00 0.00 10 GLU A CA 16
ATOM 13476 C C . GLU A 1 10 ? 10.782 5.969 -1.810 1.00 0.00 10 GLU A C 16
ATOM 13477 O O . GLU A 1 10 ? 9.626 5.884 -2.225 1.00 0.00 10 GLU A O 16
ATOM 13489 N N . LYS A 1 11 ? 11.837 5.612 -2.535 1.00 0.00 11 LYS A N 16
ATOM 13490 C CA . LYS A 1 11 ? 11.695 5.087 -3.888 1.00 0.00 11 LYS A CA 16
ATOM 13491 C C . LYS A 1 11 ? 10.528 4.109 -3.972 1.00 0.00 11 LYS A C 16
ATOM 13492 O O . LYS A 1 11 ? 9.727 4.162 -4.905 1.00 0.00 11 LYS A O 16
ATOM 13511 N N . ALA A 1 12 ? 10.438 3.217 -2.991 1.00 0.00 12 ALA A N 16
ATOM 13512 C CA . ALA A 1 12 ? 9.367 2.229 -2.953 1.00 0.00 12 ALA A CA 16
ATOM 13513 C C . ALA A 1 12 ? 8.050 2.863 -2.517 1.00 0.00 12 ALA A C 16
ATOM 13514 O O . ALA A 1 12 ? 6.972 2.404 -2.897 1.00 0.00 12 ALA A O 16
ATOM 13521 N N . LEU A 1 13 ? 8.144 3.919 -1.717 1.00 0.00 13 LEU A N 16
ATOM 13522 C CA . LEU A 1 13 ? 6.960 4.617 -1.228 1.00 0.00 13 LEU A CA 16
ATOM 13523 C C . LEU A 1 13 ? 6.267 5.372 -2.358 1.00 0.00 13 LEU A C 16
ATOM 13524 O O . LEU A 1 13 ? 5.113 5.097 -2.688 1.00 0.00 13 LEU A O 16
ATOM 13540 N N . LYS A 1 14 ? 6.981 6.324 -2.951 1.00 0.00 14 LYS A N 16
ATOM 13541 C CA . LYS A 1 14 ? 6.437 7.117 -4.047 1.00 0.00 14 LYS A CA 16
ATOM 13542 C C . LYS A 1 14 ? 5.687 6.234 -5.038 1.00 0.00 14 LYS A C 16
ATOM 13543 O O . LYS A 1 14 ? 4.501 6.442 -5.296 1.00 0.00 14 LYS A O 16
ATOM 13562 N N . HIS A 1 15 ? 6.385 5.247 -5.591 1.00 0.00 15 HIS A N 16
ATOM 13563 C CA . HIS A 1 15 ? 5.784 4.330 -6.553 1.00 0.00 15 HIS A CA 16
ATOM 13564 C C . HIS A 1 15 ? 4.362 3.963 -6.138 1.00 0.00 15 HIS A C 16
ATOM 13565 O O . HIS A 1 15 ? 3.456 3.910 -6.971 1.00 0.00 15 HIS A O 16
ATOM 13580 N N . ILE A 1 16 ? 4.174 3.710 -4.847 1.00 0.00 16 ILE A N 16
ATOM 13581 C CA . ILE A 1 16 ? 2.863 3.349 -4.323 1.00 0.00 16 ILE A CA 16
ATOM 13582 C C . ILE A 1 16 ? 1.943 4.563 -4.257 1.00 0.00 16 ILE A C 16
ATOM 13583 O O . ILE A 1 16 ? 0.863 4.571 -4.848 1.00 0.00 16 ILE A O 16
ATOM 13599 N N . THR A 1 17 ? 2.379 5.591 -3.536 1.00 0.00 17 THR A N 16
ATOM 13600 C CA . THR A 1 17 ? 1.596 6.812 -3.393 1.00 0.00 17 THR A CA 16
ATOM 13601 C C . THR A 1 17 ? 0.961 7.216 -4.719 1.00 0.00 17 THR A C 16
ATOM 13602 O O . THR A 1 17 ? -0.151 7.741 -4.750 1.00 0.00 17 THR A O 16
ATOM 13613 N N . GLU A 1 18 ? 1.675 6.966 -5.812 1.00 0.00 18 GLU A N 16
ATOM 13614 C CA . GLU A 1 18 ? 1.179 7.304 -7.141 1.00 0.00 18 GLU A CA 16
ATOM 13615 C C . GLU A 1 18 ? -0.141 6.594 -7.427 1.00 0.00 18 GLU A C 16
ATOM 13616 O O . GLU A 1 18 ? -1.077 7.191 -7.958 1.00 0.00 18 GLU A O 16
ATOM 13628 N N . MET A 1 19 ? -0.207 5.315 -7.070 1.00 0.00 19 MET A N 16
ATOM 13629 C CA . MET A 1 19 ? -1.412 4.523 -7.288 1.00 0.00 19 MET A CA 16
ATOM 13630 C C . MET A 1 19 ? -2.601 5.129 -6.549 1.00 0.00 19 MET A C 16
ATOM 13631 O O . MET A 1 19 ? -3.753 4.908 -6.921 1.00 0.00 19 MET A O 16
ATOM 13645 N N . GLY A 1 20 ? -2.314 5.895 -5.501 1.00 0.00 20 GLY A N 16
ATOM 13646 C CA . GLY A 1 20 ? -3.371 6.520 -4.727 1.00 0.00 20 GLY A CA 16
ATOM 13647 C C . GLY A 1 20 ? -3.414 6.022 -3.296 1.00 0.00 20 GLY A C 16
ATOM 13648 O O . GLY A 1 20 ? -4.459 5.580 -2.817 1.00 0.00 20 GLY A O 16
ATOM 13652 N N . PHE A 1 21 ? -2.277 6.090 -2.612 1.00 0.00 21 PHE A N 16
ATOM 13653 C CA . PHE A 1 21 ? -2.189 5.639 -1.228 1.00 0.00 21 PHE A CA 16
ATOM 13654 C C . PHE A 1 21 ? -1.622 6.737 -0.334 1.00 0.00 21 PHE A C 16
ATOM 13655 O O . PHE A 1 21 ? -0.613 7.361 -0.663 1.00 0.00 21 PHE A O 16
ATOM 13672 N N . SER A 1 22 ? -2.278 6.967 0.799 1.00 0.00 22 SER A N 16
ATOM 13673 C CA . SER A 1 22 ? -1.842 7.992 1.740 1.00 0.00 22 SER A CA 16
ATOM 13674 C C . SER A 1 22 ? -0.335 7.915 1.968 1.00 0.00 22 SER A C 16
ATOM 13675 O O . SER A 1 22 ? 0.206 6.851 2.268 1.00 0.00 22 SER A O 16
ATOM 13683 N N . LYS A 1 23 ? 0.337 9.052 1.823 1.00 0.00 23 LYS A N 16
ATOM 13684 C CA . LYS A 1 23 ? 1.781 9.117 2.014 1.00 0.00 23 LYS A CA 16
ATOM 13685 C C . LYS A 1 23 ? 2.181 8.511 3.355 1.00 0.00 23 LYS A C 16
ATOM 13686 O O . LYS A 1 23 ? 3.348 8.189 3.578 1.00 0.00 23 LYS A O 16
ATOM 13705 N N . GLU A 1 24 ? 1.205 8.356 4.244 1.00 0.00 24 GLU A N 16
ATOM 13706 C CA . GLU A 1 24 ? 1.456 7.787 5.563 1.00 0.00 24 GLU A CA 16
ATOM 13707 C C . GLU A 1 24 ? 1.108 6.301 5.590 1.00 0.00 24 GLU A C 16
ATOM 13708 O O . GLU A 1 24 ? 1.850 5.489 6.141 1.00 0.00 24 GLU A O 16
ATOM 13720 N N . ALA A 1 25 ? -0.026 5.954 4.990 1.00 0.00 25 ALA A N 16
ATOM 13721 C CA . ALA A 1 25 ? -0.473 4.568 4.944 1.00 0.00 25 ALA A CA 16
ATOM 13722 C C . ALA A 1 25 ? 0.598 3.666 4.338 1.00 0.00 25 ALA A C 16
ATOM 13723 O O . ALA A 1 25 ? 0.861 2.574 4.842 1.00 0.00 25 ALA A O 16
ATOM 13730 N N . SER A 1 26 ? 1.211 4.130 3.254 1.00 0.00 26 SER A N 16
ATOM 13731 C CA . SER A 1 26 ? 2.250 3.363 2.577 1.00 0.00 26 SER A CA 16
ATOM 13732 C C . SER A 1 26 ? 3.551 3.389 3.373 1.00 0.00 26 SER A C 16
ATOM 13733 O O . SER A 1 26 ? 4.173 2.351 3.602 1.00 0.00 26 SER A O 16
ATOM 13741 N N . ARG A 1 27 ? 3.957 4.583 3.793 1.00 0.00 27 ARG A N 16
ATOM 13742 C CA . ARG A 1 27 ? 5.184 4.746 4.562 1.00 0.00 27 ARG A CA 16
ATOM 13743 C C . ARG A 1 27 ? 5.229 3.764 5.729 1.00 0.00 27 ARG A C 16
ATOM 13744 O O . ARG A 1 27 ? 6.154 2.960 5.840 1.00 0.00 27 ARG A O 16
ATOM 13765 N N . GLN A 1 28 ? 4.223 3.835 6.595 1.00 0.00 28 GLN A N 16
ATOM 13766 C CA . GLN A 1 28 ? 4.149 2.953 7.754 1.00 0.00 28 GLN A CA 16
ATOM 13767 C C . GLN A 1 28 ? 4.176 1.489 7.325 1.00 0.00 28 GLN A C 16
ATOM 13768 O O . GLN A 1 28 ? 4.917 0.682 7.885 1.00 0.00 28 GLN A O 16
ATOM 13782 N N . ALA A 1 29 ? 3.362 1.154 6.330 1.00 0.00 29 ALA A N 16
ATOM 13783 C CA . ALA A 1 29 ? 3.294 -0.212 5.826 1.00 0.00 29 ALA A CA 16
ATOM 13784 C C . ALA A 1 29 ? 4.681 -0.735 5.469 1.00 0.00 29 ALA A C 16
ATOM 13785 O O . ALA A 1 29 ? 5.152 -1.718 6.044 1.00 0.00 29 ALA A O 16
ATOM 13792 N N . LEU A 1 30 ? 5.331 -0.075 4.518 1.00 0.00 30 LEU A N 16
ATOM 13793 C CA . LEU A 1 30 ? 6.666 -0.474 4.084 1.00 0.00 30 LEU A CA 16
ATOM 13794 C C . LEU A 1 30 ? 7.546 -0.820 5.280 1.00 0.00 30 LEU A C 16
ATOM 13795 O O . LEU A 1 30 ? 8.143 -1.895 5.334 1.00 0.00 30 LEU A O 16
ATOM 13811 N N . MET A 1 31 ? 7.621 0.097 6.239 1.00 0.00 31 MET A N 16
ATOM 13812 C CA . MET A 1 31 ? 8.426 -0.113 7.437 1.00 0.00 31 MET A CA 16
ATOM 13813 C C . MET A 1 31 ? 8.090 -1.450 8.089 1.00 0.00 31 MET A C 16
ATOM 13814 O O . MET A 1 31 ? 8.950 -2.088 8.698 1.00 0.00 31 MET A O 16
ATOM 13828 N N . ASP A 1 32 ? 6.837 -1.869 7.959 1.00 0.00 32 ASP A N 16
ATOM 13829 C CA . ASP A 1 32 ? 6.388 -3.132 8.535 1.00 0.00 32 ASP A CA 16
ATOM 13830 C C . ASP A 1 32 ? 6.776 -4.305 7.642 1.00 0.00 32 ASP A C 16
ATOM 13831 O O . ASP A 1 32 ? 6.972 -5.423 8.118 1.00 0.00 32 ASP A O 16
ATOM 13840 N N . ASN A 1 33 ? 6.884 -4.044 6.343 1.00 0.00 33 ASN A N 16
ATOM 13841 C CA . ASN A 1 33 ? 7.246 -5.079 5.382 1.00 0.00 33 ASN A CA 16
ATOM 13842 C C . ASN A 1 33 ? 8.746 -5.059 5.101 1.00 0.00 33 ASN A C 16
ATOM 13843 O O . ASN A 1 33 ? 9.231 -5.762 4.215 1.00 0.00 33 ASN A O 16
ATOM 13854 N N . GLY A 1 34 ? 9.475 -4.249 5.863 1.00 0.00 34 GLY A N 16
ATOM 13855 C CA . GLY A 1 34 ? 10.911 -4.153 5.681 1.00 0.00 34 GLY A CA 16
ATOM 13856 C C . GLY A 1 34 ? 11.287 -3.445 4.395 1.00 0.00 34 GLY A C 16
ATOM 13857 O O . GLY A 1 34 ? 12.246 -3.826 3.726 1.00 0.00 34 GLY A O 16
ATOM 13861 N N . ASN A 1 35 ? 10.528 -2.410 4.048 1.00 0.00 35 ASN A N 16
ATOM 13862 C CA . ASN A 1 35 ? 10.785 -1.648 2.831 1.00 0.00 35 ASN A CA 16
ATOM 13863 C C . ASN A 1 35 ? 10.416 -2.459 1.593 1.00 0.00 35 ASN A C 16
ATOM 13864 O O . ASN A 1 35 ? 11.043 -2.328 0.543 1.00 0.00 35 ASN A O 16
ATOM 13875 N N . ASN A 1 36 ? 9.392 -3.297 1.724 1.00 0.00 36 ASN A N 16
ATOM 13876 C CA . ASN A 1 36 ? 8.939 -4.130 0.616 1.00 0.00 36 ASN A CA 16
ATOM 13877 C C . ASN A 1 36 ? 8.031 -3.340 -0.322 1.00 0.00 36 ASN A C 16
ATOM 13878 O O . ASN A 1 36 ? 6.962 -2.875 0.077 1.00 0.00 36 ASN A O 16
ATOM 13889 N N . LEU A 1 37 ? 8.463 -3.192 -1.569 1.00 0.00 37 LEU A N 16
ATOM 13890 C CA . LEU A 1 37 ? 7.689 -2.459 -2.565 1.00 0.00 37 LEU A CA 16
ATOM 13891 C C . LEU A 1 37 ? 6.352 -3.144 -2.828 1.00 0.00 37 LEU A C 16
ATOM 13892 O O . LEU A 1 37 ? 5.297 -2.514 -2.759 1.00 0.00 37 LEU A O 16
ATOM 13908 N N . GLU A 1 38 ? 6.404 -4.438 -3.127 1.00 0.00 38 GLU A N 16
ATOM 13909 C CA . GLU A 1 38 ? 5.196 -5.209 -3.398 1.00 0.00 38 GLU A CA 16
ATOM 13910 C C . GLU A 1 38 ? 4.382 -5.411 -2.123 1.00 0.00 38 GLU A C 16
ATOM 13911 O O . GLU A 1 38 ? 3.286 -4.870 -1.982 1.00 0.00 38 GLU A O 16
ATOM 13923 N N . ALA A 1 39 ? 4.927 -6.194 -1.198 1.00 0.00 39 ALA A N 16
ATOM 13924 C CA . ALA A 1 39 ? 4.253 -6.467 0.065 1.00 0.00 39 ALA A CA 16
ATOM 13925 C C . ALA A 1 39 ? 3.535 -5.226 0.584 1.00 0.00 39 ALA A C 16
ATOM 13926 O O . ALA A 1 39 ? 2.434 -5.316 1.127 1.00 0.00 39 ALA A O 16
ATOM 13933 N N . ALA A 1 40 ? 4.165 -4.069 0.413 1.00 0.00 40 ALA A N 16
ATOM 13934 C CA . ALA A 1 40 ? 3.586 -2.809 0.863 1.00 0.00 40 ALA A CA 16
ATOM 13935 C C . ALA A 1 40 ? 2.116 -2.710 0.469 1.00 0.00 40 ALA A C 16
ATOM 13936 O O . ALA A 1 40 ? 1.234 -2.663 1.329 1.00 0.00 40 ALA A O 16
ATOM 13943 N N . LEU A 1 41 ? 1.857 -2.678 -0.833 1.00 0.00 41 LEU A N 16
ATOM 13944 C CA . LEU A 1 41 ? 0.493 -2.584 -1.341 1.00 0.00 41 LEU A CA 16
ATOM 13945 C C . LEU A 1 41 ? -0.393 -3.662 -0.724 1.00 0.00 41 LEU A C 16
ATOM 13946 O O . LEU A 1 41 ? -1.395 -3.361 -0.077 1.00 0.00 41 LEU A O 16
ATOM 13962 N N . ASN A 1 42 ? -0.015 -4.920 -0.929 1.00 0.00 42 ASN A N 16
ATOM 13963 C CA . ASN A 1 42 ? -0.774 -6.044 -0.392 1.00 0.00 42 ASN A CA 16
ATOM 13964 C C . ASN A 1 42 ? -1.366 -5.698 0.971 1.00 0.00 42 ASN A C 16
ATOM 13965 O O . ASN A 1 42 ? -2.582 -5.724 1.156 1.00 0.00 42 ASN A O 16
ATOM 13976 N N . VAL A 1 43 ? -0.496 -5.375 1.923 1.00 0.00 43 VAL A N 16
ATOM 13977 C CA . VAL A 1 43 ? -0.931 -5.022 3.269 1.00 0.00 43 VAL A CA 16
ATOM 13978 C C . VAL A 1 43 ? -1.989 -3.925 3.235 1.00 0.00 43 VAL A C 16
ATOM 13979 O O . VAL A 1 43 ? -2.928 -3.928 4.032 1.00 0.00 43 VAL A O 16
ATOM 13992 N N . LEU A 1 44 ? -1.832 -2.988 2.306 1.00 0.00 44 LEU A N 16
ATOM 13993 C CA . LEU A 1 44 ? -2.774 -1.883 2.167 1.00 0.00 44 LEU A CA 16
ATOM 13994 C C . LEU A 1 44 ? -4.089 -2.363 1.561 1.00 0.00 44 LEU A C 16
ATOM 13995 O O . LEU A 1 44 ? -5.165 -1.890 1.932 1.00 0.00 44 LEU A O 16
ATOM 14011 N N . LEU A 1 45 ? -3.997 -3.305 0.630 1.00 0.00 45 LEU A N 16
ATOM 14012 C CA . LEU A 1 45 ? -5.180 -3.851 -0.026 1.00 0.00 45 LEU A CA 16
ATOM 14013 C C . LEU A 1 45 ? -5.909 -4.828 0.890 1.00 0.00 45 LEU A C 16
ATOM 14014 O O . LEU A 1 45 ? -7.052 -4.594 1.283 1.00 0.00 45 LEU A O 16
ATOM 14030 N N . THR A 1 46 ? -5.239 -5.925 1.230 1.00 0.00 46 THR A N 16
ATOM 14031 C CA . THR A 1 46 ? -5.821 -6.938 2.101 1.00 0.00 46 THR A CA 16
ATOM 14032 C C . THR A 1 46 ? -6.601 -6.297 3.243 1.00 0.00 46 THR A C 16
ATOM 14033 O O . THR A 1 46 ? -7.698 -6.741 3.585 1.00 0.00 46 THR A O 16
ATOM 14044 N N . SER A 1 47 ? -6.029 -5.251 3.831 1.00 0.00 47 SER A N 16
ATOM 14045 C CA . SER A 1 47 ? -6.670 -4.551 4.938 1.00 0.00 47 SER A CA 16
ATOM 14046 C C . SER A 1 47 ? -7.859 -3.731 4.446 1.00 0.00 47 SER A C 16
ATOM 14047 O O . SER A 1 47 ? -8.934 -3.755 5.044 1.00 0.00 47 SER A O 16
ATOM 14055 N N . ASN A 1 48 ? -7.656 -3.004 3.352 1.00 0.00 48 ASN A N 16
ATOM 14056 C CA . ASN A 1 48 ? -8.710 -2.175 2.779 1.00 0.00 48 ASN A CA 16
ATOM 14057 C C . ASN A 1 48 ? -9.293 -2.824 1.527 1.00 0.00 48 ASN A C 16
ATOM 14058 O O . ASN A 1 48 ? -8.856 -2.546 0.410 1.00 0.00 48 ASN A O 16
ATOM 14069 N N . LYS A 1 49 ? -10.282 -3.690 1.722 1.00 0.00 49 LYS A N 16
ATOM 14070 C CA . LYS A 1 49 ? -10.927 -4.378 0.610 1.00 0.00 49 LYS A CA 16
ATOM 14071 C C . LYS A 1 49 ? -11.313 -3.393 -0.489 1.00 0.00 49 LYS A C 16
ATOM 14072 O O . LYS A 1 49 ? -11.892 -2.342 -0.216 1.00 0.00 49 LYS A O 16
ATOM 14091 N N . GLN A 1 50 ? -10.991 -3.741 -1.730 1.00 0.00 50 GLN A N 16
ATOM 14092 C CA . GLN A 1 50 ? -11.306 -2.887 -2.869 1.00 0.00 50 GLN A CA 16
ATOM 14093 C C . GLN A 1 50 ? -12.159 -3.633 -3.890 1.00 0.00 50 GLN A C 16
ATOM 14094 O O . GLN A 1 50 ? -11.851 -4.765 -4.264 1.00 0.00 50 GLN A O 16
ATOM 14108 N N . LYS A 1 51 ? -13.233 -2.992 -4.337 1.00 0.00 51 LYS A N 16
ATOM 14109 C CA . LYS A 1 51 ? -14.132 -3.594 -5.315 1.00 0.00 51 LYS A CA 16
ATOM 14110 C C . LYS A 1 51 ? -13.629 -3.354 -6.735 1.00 0.00 51 LYS A C 16
ATOM 14111 O O . LYS A 1 51 ? -13.155 -2.271 -7.077 1.00 0.00 51 LYS A O 16
ATOM 14130 N N . PRO A 1 52 ? -13.736 -4.387 -7.584 1.00 0.00 52 PRO A N 16
ATOM 14131 C CA . PRO A 1 52 ? -13.299 -4.312 -8.981 1.00 0.00 52 PRO A CA 16
ATOM 14132 C C . PRO A 1 52 ? -14.192 -3.405 -9.820 1.00 0.00 52 PRO A C 16
ATOM 14133 O O . PRO A 1 52 ? -15.166 -2.842 -9.320 1.00 0.00 52 PRO A O 16
ATOM 14144 N N . VAL A 1 53 ? -13.854 -3.267 -11.098 1.00 0.00 53 VAL A N 16
ATOM 14145 C CA . VAL A 1 53 ? -14.627 -2.428 -12.007 1.00 0.00 53 VAL A CA 16
ATOM 14146 C C . VAL A 1 53 ? -15.895 -3.139 -12.467 1.00 0.00 53 VAL A C 16
ATOM 14147 O O . VAL A 1 53 ? -15.834 -4.210 -13.071 1.00 0.00 53 VAL A O 16
ATOM 14160 N N . MET A 1 54 ? -17.043 -2.536 -12.177 1.00 0.00 54 MET A N 16
ATOM 14161 C CA . MET A 1 54 ? -18.326 -3.111 -12.562 1.00 0.00 54 MET A CA 16
ATOM 14162 C C . MET A 1 54 ? -18.387 -3.346 -14.068 1.00 0.00 54 MET A C 16
ATOM 14163 O O . MET A 1 54 ? -18.120 -2.441 -14.858 1.00 0.00 54 MET A O 16
ATOM 14177 N N . GLY A 1 55 ? -18.738 -4.567 -14.459 1.00 0.00 55 GLY A N 16
ATOM 14178 C CA . GLY A 1 55 ? -18.826 -4.898 -15.869 1.00 0.00 55 GLY A CA 16
ATOM 14179 C C . GLY A 1 55 ? -18.044 -6.148 -16.222 1.00 0.00 55 GLY A C 16
ATOM 14180 O O . GLY A 1 55 ? -18.530 -7.270 -16.084 1.00 0.00 55 GLY A O 16
ATOM 14184 N N . PRO A 1 56 ? -16.801 -5.960 -16.690 1.00 0.00 56 PRO A N 16
ATOM 14185 C CA . PRO A 1 56 ? -15.923 -7.069 -17.074 1.00 0.00 56 PRO A CA 16
ATOM 14186 C C . PRO A 1 56 ? -15.453 -7.880 -15.871 1.00 0.00 56 PRO A C 16
ATOM 14187 O O . PRO A 1 56 ? -15.302 -7.362 -14.764 1.00 0.00 56 PRO A O 16
ATOM 14198 N N . PRO A 1 57 ? -15.214 -9.181 -16.090 1.00 0.00 57 PRO A N 16
ATOM 14199 C CA . PRO A 1 57 ? -14.756 -10.090 -15.035 1.00 0.00 57 PRO A CA 16
ATOM 14200 C C . PRO A 1 57 ? -13.323 -9.800 -14.601 1.00 0.00 57 PRO A C 16
ATOM 14201 O O . PRO A 1 57 ? -12.690 -8.869 -15.100 1.00 0.00 57 PRO A O 16
ATOM 14212 N N . SER A 1 58 ? -12.817 -10.602 -13.671 1.00 0.00 58 SER A N 16
ATOM 14213 C CA . SER A 1 58 ? -11.459 -10.429 -13.168 1.00 0.00 58 SER A CA 16
ATOM 14214 C C . SER A 1 58 ? -10.926 -11.733 -12.581 1.00 0.00 58 SER A C 16
ATOM 14215 O O . SER A 1 58 ? -11.530 -12.314 -11.681 1.00 0.00 58 SER A O 16
ATOM 14223 N N . GLY A 1 59 ? -9.789 -12.187 -13.100 1.00 0.00 59 GLY A N 16
ATOM 14224 C CA . GLY A 1 59 ? -9.193 -13.418 -12.617 1.00 0.00 59 GLY A CA 16
ATOM 14225 C C . GLY A 1 59 ? -7.787 -13.627 -13.142 1.00 0.00 59 GLY A C 16
ATOM 14226 O O . GLY A 1 59 ? -6.816 -13.654 -12.386 1.00 0.00 59 GLY A O 16
ATOM 14230 N N . PRO A 1 60 ? -7.664 -13.781 -14.469 1.00 0.00 60 PRO A N 16
ATOM 14231 C CA . PRO A 1 60 ? -6.370 -13.993 -15.125 1.00 0.00 60 PRO A CA 16
ATOM 14232 C C . PRO A 1 60 ? -5.492 -12.747 -15.089 1.00 0.00 60 PRO A C 16
ATOM 14233 O O . PRO A 1 60 ? -4.311 -12.818 -14.748 1.00 0.00 60 PRO A O 16
ATOM 14244 N N . SER A 1 61 ? -6.075 -11.607 -15.444 1.00 0.00 61 SER A N 16
ATOM 14245 C CA . SER A 1 61 ? -5.344 -10.345 -15.456 1.00 0.00 61 SER A CA 16
ATOM 14246 C C . SER A 1 61 ? -5.257 -9.755 -14.052 1.00 0.00 61 SER A C 16
ATOM 14247 O O . SER A 1 61 ? -6.089 -8.937 -13.658 1.00 0.00 61 SER A O 16
ATOM 14255 N N . SER A 1 62 ? -4.244 -10.175 -13.301 1.00 0.00 62 SER A N 16
ATOM 14256 C CA . SER A 1 62 ? -4.049 -9.692 -11.939 1.00 0.00 62 SER A CA 16
ATOM 14257 C C . SER A 1 62 ? -2.582 -9.788 -11.533 1.00 0.00 62 SER A C 16
ATOM 14258 O O . SER A 1 62 ? -1.776 -10.417 -12.218 1.00 0.00 62 SER A O 16
ATOM 14266 N N . GLY A 1 63 ? -2.241 -9.158 -10.413 1.00 0.00 63 GLY A N 16
ATOM 14267 C CA . GLY A 1 63 ? -0.872 -9.185 -9.934 1.00 0.00 63 GLY A CA 16
ATOM 14268 C C . GLY A 1 63 ? -0.758 -8.772 -8.479 1.00 0.00 63 GLY A C 16
ATOM 14269 O O . GLY A 1 63 ? 0.276 -8.984 -7.846 1.00 0.00 63 GLY A O 16
ATOM 14273 N N . GLY A 1 1 ? 18.536 7.233 17.054 1.00 0.00 1 GLY A N 17
ATOM 14274 C CA . GLY A 1 1 ? 17.805 8.393 17.527 1.00 0.00 1 GLY A CA 17
ATOM 14275 C C . GLY A 1 1 ? 16.374 8.421 17.027 1.00 0.00 1 GLY A C 17
ATOM 14276 O O . GLY A 1 1 ? 15.987 7.608 16.188 1.00 0.00 1 GLY A O 17
ATOM 14280 N N . SER A 1 2 ? 15.586 9.357 17.545 1.00 0.00 2 SER A N 17
ATOM 14281 C CA . SER A 1 2 ? 14.188 9.484 17.151 1.00 0.00 2 SER A CA 17
ATOM 14282 C C . SER A 1 2 ? 13.912 10.865 16.565 1.00 0.00 2 SER A C 17
ATOM 14283 O O . SER A 1 2 ? 14.673 11.807 16.783 1.00 0.00 2 SER A O 17
ATOM 14291 N N . SER A 1 3 ? 12.817 10.977 15.819 1.00 0.00 3 SER A N 17
ATOM 14292 C CA . SER A 1 3 ? 12.441 12.241 15.198 1.00 0.00 3 SER A CA 17
ATOM 14293 C C . SER A 1 3 ? 13.446 12.637 14.120 1.00 0.00 3 SER A C 17
ATOM 14294 O O . SER A 1 3 ? 13.834 13.799 14.015 1.00 0.00 3 SER A O 17
ATOM 14302 N N . GLY A 1 4 ? 13.863 11.659 13.321 1.00 0.00 4 GLY A N 17
ATOM 14303 C CA . GLY A 1 4 ? 14.820 11.924 12.262 1.00 0.00 4 GLY A CA 17
ATOM 14304 C C . GLY A 1 4 ? 14.682 10.959 11.102 1.00 0.00 4 GLY A C 17
ATOM 14305 O O . GLY A 1 4 ? 13.677 10.971 10.391 1.00 0.00 4 GLY A O 17
ATOM 14309 N N . SER A 1 5 ? 15.695 10.120 10.908 1.00 0.00 5 SER A N 17
ATOM 14310 C CA . SER A 1 5 ? 15.685 9.147 9.822 1.00 0.00 5 SER A CA 17
ATOM 14311 C C . SER A 1 5 ? 14.424 8.290 9.873 1.00 0.00 5 SER A C 17
ATOM 14312 O O . SER A 1 5 ? 13.835 8.094 10.936 1.00 0.00 5 SER A O 17
ATOM 14320 N N . SER A 1 6 ? 14.016 7.780 8.715 1.00 0.00 6 SER A N 17
ATOM 14321 C CA . SER A 1 6 ? 12.823 6.947 8.625 1.00 0.00 6 SER A CA 17
ATOM 14322 C C . SER A 1 6 ? 13.180 5.535 8.171 1.00 0.00 6 SER A C 17
ATOM 14323 O O . SER A 1 6 ? 14.202 5.319 7.520 1.00 0.00 6 SER A O 17
ATOM 14331 N N . GLY A 1 7 ? 12.329 4.574 8.520 1.00 0.00 7 GLY A N 17
ATOM 14332 C CA . GLY A 1 7 ? 12.571 3.195 8.140 1.00 0.00 7 GLY A CA 17
ATOM 14333 C C . GLY A 1 7 ? 11.818 2.798 6.885 1.00 0.00 7 GLY A C 17
ATOM 14334 O O . GLY A 1 7 ? 11.430 1.641 6.726 1.00 0.00 7 GLY A O 17
ATOM 14338 N N . VAL A 1 8 ? 11.610 3.760 5.993 1.00 0.00 8 VAL A N 17
ATOM 14339 C CA . VAL A 1 8 ? 10.899 3.506 4.746 1.00 0.00 8 VAL A CA 17
ATOM 14340 C C . VAL A 1 8 ? 11.737 3.916 3.541 1.00 0.00 8 VAL A C 17
ATOM 14341 O O . VAL A 1 8 ? 12.547 4.840 3.620 1.00 0.00 8 VAL A O 17
ATOM 14354 N N . ASP A 1 9 ? 11.537 3.224 2.425 1.00 0.00 9 ASP A N 17
ATOM 14355 C CA . ASP A 1 9 ? 12.274 3.517 1.201 1.00 0.00 9 ASP A CA 17
ATOM 14356 C C . ASP A 1 9 ? 11.478 4.454 0.298 1.00 0.00 9 ASP A C 17
ATOM 14357 O O . ASP A 1 9 ? 10.647 4.011 -0.494 1.00 0.00 9 ASP A O 17
ATOM 14366 N N . GLU A 1 10 ? 11.737 5.752 0.426 1.00 0.00 10 GLU A N 17
ATOM 14367 C CA . GLU A 1 10 ? 11.043 6.751 -0.377 1.00 0.00 10 GLU A CA 17
ATOM 14368 C C . GLU A 1 10 ? 10.895 6.282 -1.822 1.00 0.00 10 GLU A C 17
ATOM 14369 O O . GLU A 1 10 ? 9.836 6.435 -2.432 1.00 0.00 10 GLU A O 17
ATOM 14381 N N . LYS A 1 11 ? 11.964 5.709 -2.364 1.00 0.00 11 LYS A N 17
ATOM 14382 C CA . LYS A 1 11 ? 11.956 5.216 -3.736 1.00 0.00 11 LYS A CA 17
ATOM 14383 C C . LYS A 1 11 ? 10.774 4.280 -3.970 1.00 0.00 11 LYS A C 17
ATOM 14384 O O . LYS A 1 11 ? 10.107 4.354 -5.002 1.00 0.00 11 LYS A O 17
ATOM 14403 N N . ALA A 1 12 ? 10.520 3.402 -3.006 1.00 0.00 12 ALA A N 17
ATOM 14404 C CA . ALA A 1 12 ? 9.417 2.455 -3.106 1.00 0.00 12 ALA A CA 17
ATOM 14405 C C . ALA A 1 12 ? 8.098 3.104 -2.700 1.00 0.00 12 ALA A C 17
ATOM 14406 O O . ALA A 1 12 ? 7.057 2.852 -3.309 1.00 0.00 12 ALA A O 17
ATOM 14413 N N . LEU A 1 13 ? 8.147 3.938 -1.669 1.00 0.00 13 LEU A N 17
ATOM 14414 C CA . LEU A 1 13 ? 6.956 4.623 -1.180 1.00 0.00 13 LEU A CA 17
ATOM 14415 C C . LEU A 1 13 ? 6.309 5.448 -2.289 1.00 0.00 13 LEU A C 17
ATOM 14416 O O . LEU A 1 13 ? 5.106 5.351 -2.529 1.00 0.00 13 LEU A O 17
ATOM 14432 N N . LYS A 1 14 ? 7.117 6.260 -2.963 1.00 0.00 14 LYS A N 17
ATOM 14433 C CA . LYS A 1 14 ? 6.626 7.100 -4.049 1.00 0.00 14 LYS A CA 17
ATOM 14434 C C . LYS A 1 14 ? 5.874 6.268 -5.083 1.00 0.00 14 LYS A C 17
ATOM 14435 O O . LYS A 1 14 ? 4.758 6.610 -5.477 1.00 0.00 14 LYS A O 17
ATOM 14454 N N . HIS A 1 15 ? 6.491 5.174 -5.517 1.00 0.00 15 HIS A N 17
ATOM 14455 C CA . HIS A 1 15 ? 5.878 4.292 -6.504 1.00 0.00 15 HIS A CA 17
ATOM 14456 C C . HIS A 1 15 ? 4.445 3.947 -6.110 1.00 0.00 15 HIS A C 17
ATOM 14457 O O . HIS A 1 15 ? 3.540 3.964 -6.945 1.00 0.00 15 HIS A O 17
ATOM 14472 N N . ILE A 1 16 ? 4.247 3.634 -4.834 1.00 0.00 16 ILE A N 17
ATOM 14473 C CA . ILE A 1 16 ? 2.924 3.287 -4.329 1.00 0.00 16 ILE A CA 17
ATOM 14474 C C . ILE A 1 16 ? 2.008 4.506 -4.301 1.00 0.00 16 ILE A C 17
ATOM 14475 O O . ILE A 1 16 ? 0.969 4.532 -4.961 1.00 0.00 16 ILE A O 17
ATOM 14491 N N . THR A 1 17 ? 2.402 5.517 -3.532 1.00 0.00 17 THR A N 17
ATOM 14492 C CA . THR A 1 17 ? 1.618 6.740 -3.417 1.00 0.00 17 THR A CA 17
ATOM 14493 C C . THR A 1 17 ? 0.948 7.090 -4.741 1.00 0.00 17 THR A C 17
ATOM 14494 O O . THR A 1 17 ? -0.184 7.571 -4.766 1.00 0.00 17 THR A O 17
ATOM 14505 N N . GLU A 1 18 ? 1.655 6.844 -5.840 1.00 0.00 18 GLU A N 17
ATOM 14506 C CA . GLU A 1 18 ? 1.127 7.134 -7.168 1.00 0.00 18 GLU A CA 17
ATOM 14507 C C . GLU A 1 18 ? -0.250 6.503 -7.356 1.00 0.00 18 GLU A C 17
ATOM 14508 O O . GLU A 1 18 ? -1.190 7.161 -7.802 1.00 0.00 18 GLU A O 17
ATOM 14520 N N . MET A 1 19 ? -0.360 5.224 -7.013 1.00 0.00 19 MET A N 17
ATOM 14521 C CA . MET A 1 19 ? -1.622 4.504 -7.143 1.00 0.00 19 MET A CA 17
ATOM 14522 C C . MET A 1 19 ? -2.730 5.205 -6.363 1.00 0.00 19 MET A C 17
ATOM 14523 O O . MET A 1 19 ? -3.911 5.053 -6.672 1.00 0.00 19 MET A O 17
ATOM 14537 N N . GLY A 1 20 ? -2.341 5.973 -5.350 1.00 0.00 20 GLY A N 17
ATOM 14538 C CA . GLY A 1 20 ? -3.314 6.685 -4.542 1.00 0.00 20 GLY A CA 17
ATOM 14539 C C . GLY A 1 20 ? -3.398 6.147 -3.128 1.00 0.00 20 GLY A C 17
ATOM 14540 O O . GLY A 1 20 ? -4.425 5.602 -2.723 1.00 0.00 20 GLY A O 17
ATOM 14544 N N . PHE A 1 21 ? -2.314 6.298 -2.374 1.00 0.00 21 PHE A N 17
ATOM 14545 C CA . PHE A 1 21 ? -2.268 5.820 -0.996 1.00 0.00 21 PHE A CA 17
ATOM 14546 C C . PHE A 1 21 ? -1.667 6.877 -0.074 1.00 0.00 21 PHE A C 17
ATOM 14547 O O . PHE A 1 21 ? -0.637 7.475 -0.386 1.00 0.00 21 PHE A O 17
ATOM 14564 N N . SER A 1 22 ? -2.318 7.101 1.063 1.00 0.00 22 SER A N 17
ATOM 14565 C CA . SER A 1 22 ? -1.851 8.088 2.029 1.00 0.00 22 SER A CA 17
ATOM 14566 C C . SER A 1 22 ? -0.383 7.857 2.375 1.00 0.00 22 SER A C 17
ATOM 14567 O O . SER A 1 22 ? -0.005 6.784 2.847 1.00 0.00 22 SER A O 17
ATOM 14575 N N . LYS A 1 23 ? 0.441 8.872 2.137 1.00 0.00 23 LYS A N 17
ATOM 14576 C CA . LYS A 1 23 ? 1.868 8.782 2.424 1.00 0.00 23 LYS A CA 17
ATOM 14577 C C . LYS A 1 23 ? 2.122 7.929 3.662 1.00 0.00 23 LYS A C 17
ATOM 14578 O O . LYS A 1 23 ? 3.072 7.149 3.705 1.00 0.00 23 LYS A O 17
ATOM 14597 N N . GLU A 1 24 ? 1.265 8.082 4.667 1.00 0.00 24 GLU A N 17
ATOM 14598 C CA . GLU A 1 24 ? 1.398 7.325 5.906 1.00 0.00 24 GLU A CA 17
ATOM 14599 C C . GLU A 1 24 ? 1.037 5.858 5.688 1.00 0.00 24 GLU A C 17
ATOM 14600 O O . GLU A 1 24 ? 1.762 4.959 6.113 1.00 0.00 24 GLU A O 17
ATOM 14612 N N . ALA A 1 25 ? -0.089 5.625 5.022 1.00 0.00 25 ALA A N 17
ATOM 14613 C CA . ALA A 1 25 ? -0.546 4.268 4.746 1.00 0.00 25 ALA A CA 17
ATOM 14614 C C . ALA A 1 25 ? 0.533 3.460 4.033 1.00 0.00 25 ALA A C 17
ATOM 14615 O O . ALA A 1 25 ? 0.867 2.350 4.449 1.00 0.00 25 ALA A O 17
ATOM 14622 N N . SER A 1 26 ? 1.074 4.022 2.958 1.00 0.00 26 SER A N 17
ATOM 14623 C CA . SER A 1 26 ? 2.112 3.351 2.185 1.00 0.00 26 SER A CA 17
ATOM 14624 C C . SER A 1 26 ? 3.416 3.280 2.973 1.00 0.00 26 SER A C 17
ATOM 14625 O O . SER A 1 26 ? 3.934 2.196 3.241 1.00 0.00 26 SER A O 17
ATOM 14633 N N . ARG A 1 27 ? 3.941 4.444 3.342 1.00 0.00 27 ARG A N 17
ATOM 14634 C CA . ARG A 1 27 ? 5.185 4.515 4.099 1.00 0.00 27 ARG A CA 17
ATOM 14635 C C . ARG A 1 27 ? 5.168 3.533 5.267 1.00 0.00 27 ARG A C 17
ATOM 14636 O O . ARG A 1 27 ? 5.931 2.567 5.289 1.00 0.00 27 ARG A O 17
ATOM 14657 N N . GLN A 1 28 ? 4.293 3.787 6.235 1.00 0.00 28 GLN A N 17
ATOM 14658 C CA . GLN A 1 28 ? 4.178 2.926 7.406 1.00 0.00 28 GLN A CA 17
ATOM 14659 C C . GLN A 1 28 ? 4.217 1.455 7.006 1.00 0.00 28 GLN A C 17
ATOM 14660 O O . GLN A 1 28 ? 5.037 0.687 7.508 1.00 0.00 28 GLN A O 17
ATOM 14674 N N . ALA A 1 29 ? 3.324 1.070 6.100 1.00 0.00 29 ALA A N 17
ATOM 14675 C CA . ALA A 1 29 ? 3.258 -0.309 5.631 1.00 0.00 29 ALA A CA 17
ATOM 14676 C C . ALA A 1 29 ? 4.640 -0.825 5.245 1.00 0.00 29 ALA A C 17
ATOM 14677 O O . ALA A 1 29 ? 5.086 -1.864 5.735 1.00 0.00 29 ALA A O 17
ATOM 14684 N N . LEU A 1 30 ? 5.315 -0.094 4.365 1.00 0.00 30 LEU A N 17
ATOM 14685 C CA . LEU A 1 30 ? 6.647 -0.478 3.912 1.00 0.00 30 LEU A CA 17
ATOM 14686 C C . LEU A 1 30 ? 7.557 -0.788 5.097 1.00 0.00 30 LEU A C 17
ATOM 14687 O O . LEU A 1 30 ? 8.179 -1.848 5.154 1.00 0.00 30 LEU A O 17
ATOM 14703 N N . MET A 1 31 ? 7.626 0.144 6.042 1.00 0.00 31 MET A N 17
ATOM 14704 C CA . MET A 1 31 ? 8.456 -0.032 7.228 1.00 0.00 31 MET A CA 17
ATOM 14705 C C . MET A 1 31 ? 8.071 -1.303 7.978 1.00 0.00 31 MET A C 17
ATOM 14706 O O . MET A 1 31 ? 8.922 -1.968 8.569 1.00 0.00 31 MET A O 17
ATOM 14720 N N . ASP A 1 32 ? 6.785 -1.634 7.950 1.00 0.00 32 ASP A N 17
ATOM 14721 C CA . ASP A 1 32 ? 6.288 -2.827 8.627 1.00 0.00 32 ASP A CA 17
ATOM 14722 C C . ASP A 1 32 ? 6.679 -4.088 7.863 1.00 0.00 32 ASP A C 17
ATOM 14723 O O . ASP A 1 32 ? 7.064 -5.093 8.460 1.00 0.00 32 ASP A O 17
ATOM 14732 N N . ASN A 1 33 ? 6.577 -4.028 6.539 1.00 0.00 33 ASN A N 17
ATOM 14733 C CA . ASN A 1 33 ? 6.918 -5.166 5.694 1.00 0.00 33 ASN A CA 17
ATOM 14734 C C . ASN A 1 33 ? 8.409 -5.175 5.369 1.00 0.00 33 ASN A C 17
ATOM 14735 O O . ASN A 1 33 ? 8.897 -6.061 4.669 1.00 0.00 33 ASN A O 17
ATOM 14746 N N . GLY A 1 34 ? 9.127 -4.181 5.884 1.00 0.00 34 GLY A N 17
ATOM 14747 C CA . GLY A 1 34 ? 10.554 -4.093 5.638 1.00 0.00 34 GLY A CA 17
ATOM 14748 C C . GLY A 1 34 ? 10.874 -3.456 4.301 1.00 0.00 34 GLY A C 17
ATOM 14749 O O . GLY A 1 34 ? 11.500 -4.078 3.443 1.00 0.00 34 GLY A O 17
ATOM 14753 N N . ASN A 1 35 ? 10.443 -2.212 4.121 1.00 0.00 35 ASN A N 17
ATOM 14754 C CA . ASN A 1 35 ? 10.686 -1.491 2.877 1.00 0.00 35 ASN A CA 17
ATOM 14755 C C . ASN A 1 35 ? 10.336 -2.356 1.670 1.00 0.00 35 ASN A C 17
ATOM 14756 O O . ASN A 1 35 ? 10.938 -2.225 0.605 1.00 0.00 35 ASN A O 17
ATOM 14767 N N . ASN A 1 36 ? 9.360 -3.241 1.846 1.00 0.00 36 ASN A N 17
ATOM 14768 C CA . ASN A 1 36 ? 8.930 -4.128 0.771 1.00 0.00 36 ASN A CA 17
ATOM 14769 C C . ASN A 1 36 ? 7.958 -3.417 -0.165 1.00 0.00 36 ASN A C 17
ATOM 14770 O O . ASN A 1 36 ? 6.780 -3.252 0.155 1.00 0.00 36 ASN A O 17
ATOM 14781 N N . LEU A 1 37 ? 8.458 -3.000 -1.323 1.00 0.00 37 LEU A N 17
ATOM 14782 C CA . LEU A 1 37 ? 7.633 -2.307 -2.307 1.00 0.00 37 LEU A CA 17
ATOM 14783 C C . LEU A 1 37 ? 6.352 -3.086 -2.589 1.00 0.00 37 LEU A C 17
ATOM 14784 O O . LEU A 1 37 ? 5.252 -2.542 -2.500 1.00 0.00 37 LEU A O 17
ATOM 14800 N N . GLU A 1 38 ? 6.504 -4.362 -2.928 1.00 0.00 38 GLU A N 17
ATOM 14801 C CA . GLU A 1 38 ? 5.359 -5.216 -3.221 1.00 0.00 38 GLU A CA 17
ATOM 14802 C C . GLU A 1 38 ? 4.497 -5.416 -1.978 1.00 0.00 38 GLU A C 17
ATOM 14803 O O . GLU A 1 38 ? 3.369 -4.930 -1.907 1.00 0.00 38 GLU A O 17
ATOM 14815 N N . ALA A 1 39 ? 5.038 -6.137 -1.001 1.00 0.00 39 ALA A N 17
ATOM 14816 C CA . ALA A 1 39 ? 4.320 -6.401 0.240 1.00 0.00 39 ALA A CA 17
ATOM 14817 C C . ALA A 1 39 ? 3.532 -5.176 0.690 1.00 0.00 39 ALA A C 17
ATOM 14818 O O . ALA A 1 39 ? 2.377 -5.285 1.101 1.00 0.00 39 ALA A O 17
ATOM 14825 N N . ALA A 1 40 ? 4.165 -4.009 0.612 1.00 0.00 40 ALA A N 17
ATOM 14826 C CA . ALA A 1 40 ? 3.522 -2.763 1.010 1.00 0.00 40 ALA A CA 17
ATOM 14827 C C . ALA A 1 40 ? 2.059 -2.738 0.580 1.00 0.00 40 ALA A C 17
ATOM 14828 O O . ALA A 1 40 ? 1.155 -2.745 1.417 1.00 0.00 40 ALA A O 17
ATOM 14835 N N . LEU A 1 41 ? 1.833 -2.708 -0.729 1.00 0.00 41 LEU A N 17
ATOM 14836 C CA . LEU A 1 41 ? 0.478 -2.681 -1.270 1.00 0.00 41 LEU A CA 17
ATOM 14837 C C . LEU A 1 41 ? -0.381 -3.773 -0.642 1.00 0.00 41 LEU A C 17
ATOM 14838 O O . LEU A 1 41 ? -1.419 -3.493 -0.044 1.00 0.00 41 LEU A O 17
ATOM 14854 N N . ASN A 1 42 ? 0.060 -5.019 -0.780 1.00 0.00 42 ASN A N 17
ATOM 14855 C CA . ASN A 1 42 ? -0.668 -6.154 -0.224 1.00 0.00 42 ASN A CA 17
ATOM 14856 C C . ASN A 1 42 ? -1.352 -5.773 1.085 1.00 0.00 42 ASN A C 17
ATOM 14857 O O . ASN A 1 42 ? -2.542 -6.026 1.273 1.00 0.00 42 ASN A O 17
ATOM 14868 N N . VAL A 1 43 ? -0.592 -5.162 1.988 1.00 0.00 43 VAL A N 17
ATOM 14869 C CA . VAL A 1 43 ? -1.124 -4.744 3.280 1.00 0.00 43 VAL A CA 17
ATOM 14870 C C . VAL A 1 43 ? -2.197 -3.674 3.111 1.00 0.00 43 VAL A C 17
ATOM 14871 O O . VAL A 1 43 ? -3.247 -3.725 3.754 1.00 0.00 43 VAL A O 17
ATOM 14884 N N . LEU A 1 44 ? -1.927 -2.705 2.243 1.00 0.00 44 LEU A N 17
ATOM 14885 C CA . LEU A 1 44 ? -2.870 -1.622 1.988 1.00 0.00 44 LEU A CA 17
ATOM 14886 C C . LEU A 1 44 ? -4.176 -2.160 1.411 1.00 0.00 44 LEU A C 17
ATOM 14887 O O . LEU A 1 44 ? -5.259 -1.677 1.743 1.00 0.00 44 LEU A O 17
ATOM 14903 N N . LEU A 1 45 ? -4.065 -3.164 0.548 1.00 0.00 45 LEU A N 17
ATOM 14904 C CA . LEU A 1 45 ? -5.237 -3.770 -0.075 1.00 0.00 45 LEU A CA 17
ATOM 14905 C C . LEU A 1 45 ? -5.974 -4.669 0.913 1.00 0.00 45 LEU A C 17
ATOM 14906 O O . LEU A 1 45 ? -7.162 -4.478 1.177 1.00 0.00 45 LEU A O 17
ATOM 14922 N N . THR A 1 46 ? -5.261 -5.650 1.458 1.00 0.00 46 THR A N 17
ATOM 14923 C CA . THR A 1 46 ? -5.847 -6.577 2.418 1.00 0.00 46 THR A CA 17
ATOM 14924 C C . THR A 1 46 ? -6.690 -5.840 3.451 1.00 0.00 46 THR A C 17
ATOM 14925 O O . THR A 1 46 ? -7.836 -6.210 3.710 1.00 0.00 46 THR A O 17
ATOM 14936 N N . SER A 1 47 ? -6.117 -4.795 4.039 1.00 0.00 47 SER A N 17
ATOM 14937 C CA . SER A 1 47 ? -6.816 -4.007 5.048 1.00 0.00 47 SER A CA 17
ATOM 14938 C C . SER A 1 47 ? -8.119 -3.442 4.489 1.00 0.00 47 SER A C 17
ATOM 14939 O O . SER A 1 47 ? -9.194 -3.671 5.042 1.00 0.00 47 SER A O 17
ATOM 14947 N N . ASN A 1 48 ? -8.013 -2.703 3.390 1.00 0.00 48 ASN A N 17
ATOM 14948 C CA . ASN A 1 48 ? -9.182 -2.105 2.756 1.00 0.00 48 ASN A CA 17
ATOM 14949 C C . ASN A 1 48 ? -10.153 -3.181 2.279 1.00 0.00 48 ASN A C 17
ATOM 14950 O O . ASN A 1 48 ? -9.769 -4.332 2.071 1.00 0.00 48 ASN A O 17
ATOM 14961 N N . LYS A 1 49 ? -11.414 -2.798 2.109 1.00 0.00 49 LYS A N 17
ATOM 14962 C CA . LYS A 1 49 ? -12.442 -3.728 1.655 1.00 0.00 49 LYS A CA 17
ATOM 14963 C C . LYS A 1 49 ? -12.540 -3.730 0.133 1.00 0.00 49 LYS A C 17
ATOM 14964 O O . LYS A 1 49 ? -13.596 -4.019 -0.429 1.00 0.00 49 LYS A O 17
ATOM 14983 N N . GLN A 1 50 ? -11.433 -3.406 -0.528 1.00 0.00 50 GLN A N 17
ATOM 14984 C CA . GLN A 1 50 ? -11.396 -3.371 -1.985 1.00 0.00 50 GLN A CA 17
ATOM 14985 C C . GLN A 1 50 ? -11.610 -4.764 -2.568 1.00 0.00 50 GLN A C 17
ATOM 14986 O O . GLN A 1 50 ? -11.495 -5.768 -1.865 1.00 0.00 50 GLN A O 17
ATOM 15000 N N . LYS A 1 51 ? -11.923 -4.818 -3.859 1.00 0.00 51 LYS A N 17
ATOM 15001 C CA . LYS A 1 51 ? -12.153 -6.087 -4.538 1.00 0.00 51 LYS A CA 17
ATOM 15002 C C . LYS A 1 51 ? -10.893 -6.947 -4.526 1.00 0.00 51 LYS A C 17
ATOM 15003 O O . LYS A 1 51 ? -9.774 -6.452 -4.662 1.00 0.00 51 LYS A O 17
ATOM 15022 N N . PRO A 1 52 ? -11.076 -8.265 -4.362 1.00 0.00 52 PRO A N 17
ATOM 15023 C CA . PRO A 1 52 ? -9.965 -9.221 -4.331 1.00 0.00 52 PRO A CA 17
ATOM 15024 C C . PRO A 1 52 ? -9.302 -9.384 -5.694 1.00 0.00 52 PRO A C 17
ATOM 15025 O O . PRO A 1 52 ? -9.956 -9.272 -6.731 1.00 0.00 52 PRO A O 17
ATOM 15036 N N . VAL A 1 53 ? -7.999 -9.649 -5.685 1.00 0.00 53 VAL A N 17
ATOM 15037 C CA . VAL A 1 53 ? -7.248 -9.829 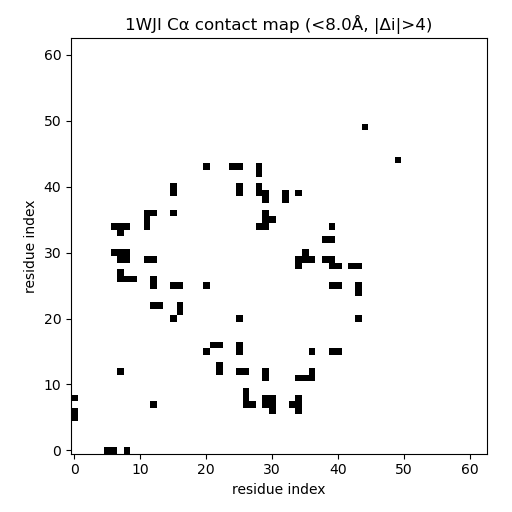-6.922 1.00 0.00 53 VAL A CA 17
ATOM 15038 C C . VAL A 1 53 ? -6.578 -11.198 -6.964 1.00 0.00 53 VAL A C 17
ATOM 15039 O O . VAL A 1 53 ? -6.064 -11.679 -5.955 1.00 0.00 53 VAL A O 17
ATOM 15052 N N . MET A 1 54 ? -6.588 -11.819 -8.138 1.00 0.00 54 MET A N 17
ATOM 15053 C CA . MET A 1 54 ? -5.979 -13.133 -8.312 1.00 0.00 54 MET A CA 17
ATOM 15054 C C . MET A 1 54 ? -4.613 -13.016 -8.981 1.00 0.00 54 MET A C 17
ATOM 15055 O O . MET A 1 54 ? -4.468 -12.348 -10.004 1.00 0.00 54 MET A O 17
ATOM 15069 N N . GLY A 1 55 ? -3.614 -13.669 -8.395 1.00 0.00 55 GLY A N 17
ATOM 15070 C CA . GLY A 1 55 ? -2.273 -13.624 -8.949 1.00 0.00 55 GLY A CA 17
ATOM 15071 C C . GLY A 1 55 ? -1.666 -15.003 -9.110 1.00 0.00 55 GLY A C 17
ATOM 15072 O O . GLY A 1 55 ? -1.917 -15.912 -8.318 1.00 0.00 55 GLY A O 17
ATOM 15076 N N . PRO A 1 56 ? -0.847 -15.175 -10.159 1.00 0.00 56 PRO A N 17
ATOM 15077 C CA . PRO A 1 56 ? -0.187 -16.451 -10.447 1.00 0.00 56 PRO A CA 17
ATOM 15078 C C . PRO A 1 56 ? 0.893 -16.789 -9.424 1.00 0.00 56 PRO A C 17
ATOM 15079 O O . PRO A 1 56 ? 1.532 -15.910 -8.847 1.00 0.00 56 PRO A O 17
ATOM 15090 N N . PRO A 1 57 ? 1.102 -18.094 -9.193 1.00 0.00 57 PRO A N 17
ATOM 15091 C CA . PRO A 1 57 ? 2.105 -18.578 -8.240 1.00 0.00 57 PRO A CA 17
ATOM 15092 C C . PRO A 1 57 ? 3.530 -18.334 -8.724 1.00 0.00 57 PRO A C 17
ATOM 15093 O O . PRO A 1 57 ? 3.929 -18.822 -9.781 1.00 0.00 57 PRO A O 17
ATOM 15104 N N . SER A 1 58 ? 4.294 -17.576 -7.944 1.00 0.00 58 SER A N 17
ATOM 15105 C CA . SER A 1 58 ? 5.675 -17.265 -8.295 1.00 0.00 58 SER A CA 17
ATOM 15106 C C . SER A 1 58 ? 6.648 -18.061 -7.431 1.00 0.00 58 SER A C 17
ATOM 15107 O O . SER A 1 58 ? 6.255 -18.682 -6.444 1.00 0.00 58 SER A O 17
ATOM 15115 N N . GLY A 1 59 ? 7.922 -18.039 -7.811 1.00 0.00 59 GLY A N 17
ATOM 15116 C CA . GLY A 1 59 ? 8.933 -18.762 -7.062 1.00 0.00 59 GLY A CA 17
ATOM 15117 C C . GLY A 1 59 ? 9.883 -17.837 -6.327 1.00 0.00 59 GLY A C 17
ATOM 15118 O O . GLY A 1 59 ? 9.570 -16.676 -6.060 1.00 0.00 59 GLY A O 17
ATOM 15122 N N . PRO A 1 60 ? 11.073 -18.353 -5.987 1.00 0.00 60 PRO A N 17
ATOM 15123 C CA . PRO A 1 60 ? 12.095 -17.582 -5.273 1.00 0.00 60 PRO A CA 17
ATOM 15124 C C . PRO A 1 60 ? 12.708 -16.488 -6.142 1.00 0.00 60 PRO A C 17
ATOM 15125 O O . PRO A 1 60 ? 13.536 -16.763 -7.010 1.00 0.00 60 PRO A O 17
ATOM 15136 N N . SER A 1 61 ? 12.295 -15.248 -5.901 1.00 0.00 61 SER A N 17
ATOM 15137 C CA . SER A 1 61 ? 12.801 -14.113 -6.664 1.00 0.00 61 SER A CA 17
ATOM 15138 C C . SER A 1 61 ? 14.258 -13.827 -6.311 1.00 0.00 61 SER A C 17
ATOM 15139 O O . SER A 1 61 ? 15.099 -13.651 -7.192 1.00 0.00 61 SER A O 17
ATOM 15147 N N . SER A 1 62 ? 14.549 -13.783 -5.014 1.00 0.00 62 SER A N 17
ATOM 15148 C CA . SER A 1 62 ? 15.903 -13.515 -4.543 1.00 0.00 62 SER A CA 17
ATOM 15149 C C . SER A 1 62 ? 16.378 -14.617 -3.602 1.00 0.00 62 SER A C 17
ATOM 15150 O O . SER A 1 62 ? 15.619 -15.520 -3.251 1.00 0.00 62 SER A O 17
ATOM 15158 N N . GLY A 1 63 ? 17.642 -14.536 -3.196 1.00 0.00 63 GLY A N 17
ATOM 15159 C CA . GLY A 1 63 ? 18.198 -15.532 -2.299 1.00 0.00 63 GLY A CA 17
ATOM 15160 C C . GLY A 1 63 ? 17.541 -15.514 -0.933 1.00 0.00 63 GLY A C 17
ATOM 15161 O O . GLY A 1 63 ? 16.320 -15.623 -0.823 1.00 0.00 63 GLY A O 17
ATOM 15165 N N . GLY A 1 1 ? 18.422 -1.655 10.825 1.00 0.00 1 GLY A N 18
ATOM 15166 C CA . GLY A 1 1 ? 17.281 -1.528 11.712 1.00 0.00 1 GLY A CA 18
ATOM 15167 C C . GLY A 1 1 ? 16.741 -0.113 11.764 1.00 0.00 1 GLY A C 18
ATOM 15168 O O . GLY A 1 1 ? 16.991 0.619 12.722 1.00 0.00 1 GLY A O 18
ATOM 15172 N N . SER A 1 2 ? 16.000 0.275 10.731 1.00 0.00 2 SER A N 18
ATOM 15173 C CA . SER A 1 2 ? 15.429 1.615 10.660 1.00 0.00 2 SER A CA 18
ATOM 15174 C C . SER A 1 2 ? 16.528 2.672 10.605 1.00 0.00 2 SER A C 18
ATOM 15175 O O . SER A 1 2 ? 16.437 3.712 11.258 1.00 0.00 2 SER A O 18
ATOM 15183 N N . SER A 1 3 ? 17.565 2.398 9.820 1.00 0.00 3 SER A N 18
ATOM 15184 C CA . SER A 1 3 ? 18.684 3.322 9.681 1.00 0.00 3 SER A CA 18
ATOM 15185 C C . SER A 1 3 ? 18.230 4.633 9.045 1.00 0.00 3 SER A C 18
ATOM 15186 O O . SER A 1 3 ? 17.613 4.638 7.981 1.00 0.00 3 SER A O 18
ATOM 15194 N N . GLY A 1 4 ? 18.541 5.744 9.707 1.00 0.00 4 GLY A N 18
ATOM 15195 C CA . GLY A 1 4 ? 18.158 7.045 9.192 1.00 0.00 4 GLY A CA 18
ATOM 15196 C C . GLY A 1 4 ? 16.924 7.599 9.876 1.00 0.00 4 GLY A C 18
ATOM 15197 O O . GLY A 1 4 ? 16.298 6.918 10.689 1.00 0.00 4 GLY A O 18
ATOM 15201 N N . SER A 1 5 ? 16.573 8.838 9.548 1.00 0.00 5 SER A N 18
ATOM 15202 C CA . SER A 1 5 ? 15.408 9.485 10.141 1.00 0.00 5 SER A CA 18
ATOM 15203 C C . SER A 1 5 ? 14.191 8.567 10.087 1.00 0.00 5 SER A C 18
ATOM 15204 O O . SER A 1 5 ? 13.507 8.364 11.091 1.00 0.00 5 SER A O 18
ATOM 15212 N N . SER A 1 6 ? 13.925 8.014 8.908 1.00 0.00 6 SER A N 18
ATOM 15213 C CA . SER A 1 6 ? 12.789 7.120 8.721 1.00 0.00 6 SER A CA 18
ATOM 15214 C C . SER A 1 6 ? 13.258 5.700 8.423 1.00 0.00 6 SER A C 18
ATOM 15215 O O . SER A 1 6 ? 14.450 5.452 8.245 1.00 0.00 6 SER A O 18
ATOM 15223 N N . GLY A 1 7 ? 12.310 4.769 8.372 1.00 0.00 7 GLY A N 18
ATOM 15224 C CA . GLY A 1 7 ? 12.645 3.384 8.096 1.00 0.00 7 GLY A CA 18
ATOM 15225 C C . GLY A 1 7 ? 11.972 2.863 6.841 1.00 0.00 7 GLY A C 18
ATOM 15226 O O . GLY A 1 7 ? 11.772 1.658 6.689 1.00 0.00 7 GLY A O 18
ATOM 15230 N N . VAL A 1 8 ? 11.619 3.774 5.940 1.00 0.00 8 VAL A N 18
ATOM 15231 C CA . VAL A 1 8 ? 10.963 3.401 4.692 1.00 0.00 8 VAL A CA 18
ATOM 15232 C C . VAL A 1 8 ? 11.778 3.854 3.486 1.00 0.00 8 VAL A C 18
ATOM 15233 O O . VAL A 1 8 ? 12.495 4.854 3.548 1.00 0.00 8 VAL A O 18
ATOM 15246 N N . ASP A 1 9 ? 11.664 3.114 2.389 1.00 0.00 9 ASP A N 18
ATOM 15247 C CA . ASP A 1 9 ? 12.389 3.440 1.167 1.00 0.00 9 ASP A CA 18
ATOM 15248 C C . ASP A 1 9 ? 11.554 4.342 0.264 1.00 0.00 9 ASP A C 18
ATOM 15249 O O . ASP A 1 9 ? 10.732 3.864 -0.517 1.00 0.00 9 ASP A O 18
ATOM 15258 N N . GLU A 1 10 ? 11.770 5.649 0.378 1.00 0.00 10 GLU A N 18
ATOM 15259 C CA . GLU A 1 10 ? 11.034 6.617 -0.427 1.00 0.00 10 GLU A CA 18
ATOM 15260 C C . GLU A 1 10 ? 10.814 6.092 -1.843 1.00 0.00 10 GLU A C 18
ATOM 15261 O O . GLU A 1 10 ? 9.694 6.101 -2.354 1.00 0.00 10 GLU A O 18
ATOM 15273 N N . LYS A 1 11 ? 11.891 5.635 -2.472 1.00 0.00 11 LYS A N 18
ATOM 15274 C CA . LYS A 1 11 ? 11.818 5.104 -3.829 1.00 0.00 11 LYS A CA 18
ATOM 15275 C C . LYS A 1 11 ? 10.663 4.118 -3.966 1.00 0.00 11 LYS A C 18
ATOM 15276 O O . LYS A 1 11 ? 9.910 4.161 -4.938 1.00 0.00 11 LYS A O 18
ATOM 15295 N N . ALA A 1 12 ? 10.528 3.231 -2.985 1.00 0.00 12 ALA A N 18
ATOM 15296 C CA . ALA A 1 12 ? 9.462 2.237 -2.995 1.00 0.00 12 ALA A CA 18
ATOM 15297 C C . ALA A 1 12 ? 8.129 2.857 -2.589 1.00 0.00 12 ALA A C 18
ATOM 15298 O O . ALA A 1 12 ? 7.075 2.481 -3.103 1.00 0.00 12 ALA A O 18
ATOM 15305 N N . LEU A 1 13 ? 8.183 3.808 -1.662 1.00 0.00 13 LEU A N 18
ATOM 15306 C CA . LEU A 1 13 ? 6.979 4.480 -1.186 1.00 0.00 13 LEU A CA 18
ATOM 15307 C C . LEU A 1 13 ? 6.290 5.232 -2.320 1.00 0.00 13 LEU A C 18
ATOM 15308 O O . LEU A 1 13 ? 5.135 4.960 -2.649 1.00 0.00 13 LEU A O 18
ATOM 15324 N N . LYS A 1 14 ? 7.007 6.179 -2.916 1.00 0.00 14 LYS A N 18
ATOM 15325 C CA . LYS A 1 14 ? 6.467 6.969 -4.017 1.00 0.00 14 LYS A CA 18
ATOM 15326 C C . LYS A 1 14 ? 5.701 6.085 -4.996 1.00 0.00 14 LYS A C 18
ATOM 15327 O O . LYS A 1 14 ? 4.519 6.312 -5.257 1.00 0.00 14 LYS A O 18
ATOM 15346 N N . HIS A 1 15 ? 6.380 5.077 -5.534 1.00 0.00 15 HIS A N 18
ATOM 15347 C CA . HIS A 1 15 ? 5.762 4.159 -6.483 1.00 0.00 15 HIS A CA 18
ATOM 15348 C C . HIS A 1 15 ? 4.336 3.819 -6.060 1.00 0.00 15 HIS A C 18
ATOM 15349 O O . HIS A 1 15 ? 3.443 3.693 -6.898 1.00 0.00 15 HIS A O 18
ATOM 15364 N N . ILE A 1 16 ? 4.131 3.671 -4.755 1.00 0.00 16 ILE A N 18
ATOM 15365 C CA . ILE A 1 16 ? 2.814 3.346 -4.222 1.00 0.00 16 ILE A CA 18
ATOM 15366 C C . ILE A 1 16 ? 1.909 4.573 -4.205 1.00 0.00 16 ILE A C 18
ATOM 15367 O O . ILE A 1 16 ? 0.861 4.595 -4.851 1.00 0.00 16 ILE A O 18
ATOM 15383 N N . THR A 1 17 ? 2.322 5.596 -3.463 1.00 0.00 17 THR A N 18
ATOM 15384 C CA . THR A 1 17 ? 1.550 6.828 -3.363 1.00 0.00 17 THR A CA 18
ATOM 15385 C C . THR A 1 17 ? 0.950 7.212 -4.710 1.00 0.00 17 THR A C 18
ATOM 15386 O O . THR A 1 17 ? -0.066 7.905 -4.772 1.00 0.00 17 THR A O 18
ATOM 15397 N N . GLU A 1 18 ? 1.584 6.758 -5.786 1.00 0.00 18 GLU A N 18
ATOM 15398 C CA . GLU A 1 18 ? 1.111 7.055 -7.133 1.00 0.00 18 GLU A CA 18
ATOM 15399 C C . GLU A 1 18 ? -0.254 6.421 -7.383 1.00 0.00 18 GLU A C 18
ATOM 15400 O O . GLU A 1 18 ? -1.160 7.062 -7.915 1.00 0.00 18 GLU A O 18
ATOM 15412 N N . MET A 1 19 ? -0.392 5.157 -6.997 1.00 0.00 19 MET A N 18
ATOM 15413 C CA . MET A 1 19 ? -1.646 4.435 -7.178 1.00 0.00 19 MET A CA 18
ATOM 15414 C C . MET A 1 19 ? -2.762 5.069 -6.353 1.00 0.00 19 MET A C 18
ATOM 15415 O O . MET A 1 19 ? -3.943 4.858 -6.624 1.00 0.00 19 MET A O 18
ATOM 15429 N N . GLY A 1 20 ? -2.378 5.845 -5.344 1.00 0.00 20 GLY A N 18
ATOM 15430 C CA . GLY A 1 20 ? -3.359 6.496 -4.495 1.00 0.00 20 GLY A CA 18
ATOM 15431 C C . GLY A 1 20 ? -3.405 5.902 -3.102 1.00 0.00 20 GLY A C 18
ATOM 15432 O O . GLY A 1 20 ? -4.357 5.207 -2.746 1.00 0.00 20 GLY A O 18
ATOM 15436 N N . PHE A 1 21 ? -2.372 6.174 -2.310 1.00 0.00 21 PHE A N 18
ATOM 15437 C CA . PHE A 1 21 ? -2.297 5.659 -0.948 1.00 0.00 21 PHE A CA 18
ATOM 15438 C C . PHE A 1 21 ? -1.705 6.701 -0.004 1.00 0.00 21 PHE A C 18
ATOM 15439 O O . PHE A 1 21 ? -0.561 7.126 -0.170 1.00 0.00 21 PHE A O 18
ATOM 15456 N N . SER A 1 22 ? -2.492 7.110 0.986 1.00 0.00 22 SER A N 18
ATOM 15457 C CA . SER A 1 22 ? -2.048 8.106 1.954 1.00 0.00 22 SER A CA 18
ATOM 15458 C C . SER A 1 22 ? -0.556 7.960 2.239 1.00 0.00 22 SER A C 18
ATOM 15459 O O . SER A 1 22 ? -0.117 6.967 2.821 1.00 0.00 22 SER A O 18
ATOM 15467 N N . LYS A 1 23 ? 0.219 8.956 1.824 1.00 0.00 23 LYS A N 18
ATOM 15468 C CA . LYS A 1 23 ? 1.662 8.941 2.034 1.00 0.00 23 LYS A CA 18
ATOM 15469 C C . LYS A 1 23 ? 2.007 8.351 3.398 1.00 0.00 23 LYS A C 18
ATOM 15470 O O . LYS A 1 23 ? 3.024 7.675 3.551 1.00 0.00 23 LYS A O 18
ATOM 15489 N N . GLU A 1 24 ? 1.154 8.610 4.383 1.00 0.00 24 GLU A N 18
ATOM 15490 C CA . GLU A 1 24 ? 1.370 8.103 5.733 1.00 0.00 24 GLU A CA 18
ATOM 15491 C C . GLU A 1 24 ? 1.113 6.600 5.797 1.00 0.00 24 GLU A C 18
ATOM 15492 O O . GLU A 1 24 ? 1.932 5.841 6.314 1.00 0.00 24 GLU A O 18
ATOM 15504 N N . ALA A 1 25 ? -0.031 6.178 5.269 1.00 0.00 25 ALA A N 18
ATOM 15505 C CA . ALA A 1 25 ? -0.396 4.767 5.264 1.00 0.00 25 ALA A CA 18
ATOM 15506 C C . ALA A 1 25 ? 0.693 3.921 4.613 1.00 0.00 25 ALA A C 18
ATOM 15507 O O . ALA A 1 25 ? 1.155 2.936 5.190 1.00 0.00 25 ALA A O 18
ATOM 15514 N N . SER A 1 26 ? 1.097 4.310 3.408 1.00 0.00 26 SER A N 18
ATOM 15515 C CA . SER A 1 26 ? 2.128 3.583 2.677 1.00 0.00 26 SER A CA 18
ATOM 15516 C C . SER A 1 26 ? 3.430 3.542 3.471 1.00 0.00 26 SER A C 18
ATOM 15517 O O . SER A 1 26 ? 3.923 2.469 3.820 1.00 0.00 26 SER A O 18
ATOM 15525 N N . ARG A 1 27 ? 3.982 4.718 3.752 1.00 0.00 27 ARG A N 18
ATOM 15526 C CA . ARG A 1 27 ? 5.228 4.817 4.503 1.00 0.00 27 ARG A CA 18
ATOM 15527 C C . ARG A 1 27 ? 5.299 3.740 5.582 1.00 0.00 27 ARG A C 18
ATOM 15528 O O . ARG A 1 27 ? 6.166 2.868 5.545 1.00 0.00 27 ARG A O 18
ATOM 15549 N N . GLN A 1 28 ? 4.382 3.810 6.542 1.00 0.00 28 GLN A N 18
ATOM 15550 C CA . GLN A 1 28 ? 4.342 2.842 7.632 1.00 0.00 28 GLN A CA 18
ATOM 15551 C C . GLN A 1 28 ? 4.336 1.416 7.092 1.00 0.00 28 GLN A C 18
ATOM 15552 O O . GLN A 1 28 ? 5.172 0.595 7.471 1.00 0.00 28 GLN A O 18
ATOM 15566 N N . ALA A 1 29 ? 3.389 1.127 6.206 1.00 0.00 29 ALA A N 18
ATOM 15567 C CA . ALA A 1 29 ? 3.275 -0.200 5.614 1.00 0.00 29 ALA A CA 18
ATOM 15568 C C . ALA A 1 29 ? 4.648 -0.766 5.269 1.00 0.00 29 ALA A C 18
ATOM 15569 O O . ALA A 1 29 ? 5.081 -1.766 5.844 1.00 0.00 29 ALA A O 18
ATOM 15576 N N . LEU A 1 30 ? 5.329 -0.123 4.327 1.00 0.00 30 LEU A N 18
ATOM 15577 C CA . LEU A 1 30 ? 6.654 -0.563 3.904 1.00 0.00 30 LEU A CA 18
ATOM 15578 C C . LEU A 1 30 ? 7.532 -0.883 5.110 1.00 0.00 30 LEU A C 18
ATOM 15579 O O . LEU A 1 30 ? 8.118 -1.961 5.194 1.00 0.00 30 LEU A O 18
ATOM 15595 N N . MET A 1 31 ? 7.615 0.062 6.041 1.00 0.00 31 MET A N 18
ATOM 15596 C CA . MET A 1 31 ? 8.419 -0.121 7.244 1.00 0.00 31 MET A CA 18
ATOM 15597 C C . MET A 1 31 ? 8.004 -1.387 7.988 1.00 0.00 31 MET A C 18
ATOM 15598 O O . MET A 1 31 ? 8.832 -2.049 8.615 1.00 0.00 31 MET A O 18
ATOM 15612 N N . ASP A 1 32 ? 6.720 -1.717 7.915 1.00 0.00 32 ASP A N 18
ATOM 15613 C CA . ASP A 1 32 ? 6.196 -2.904 8.580 1.00 0.00 32 ASP A CA 18
ATOM 15614 C C . ASP A 1 32 ? 6.613 -4.171 7.840 1.00 0.00 32 ASP A C 18
ATOM 15615 O O . ASP A 1 32 ? 6.884 -5.201 8.456 1.00 0.00 32 ASP A O 18
ATOM 15624 N N . ASN A 1 33 ? 6.662 -4.086 6.515 1.00 0.00 33 ASN A N 18
ATOM 15625 C CA . ASN A 1 33 ? 7.045 -5.227 5.690 1.00 0.00 33 ASN A CA 18
ATOM 15626 C C . ASN A 1 33 ? 8.553 -5.247 5.456 1.00 0.00 33 ASN A C 18
ATOM 15627 O O . ASN A 1 33 ? 9.091 -6.198 4.890 1.00 0.00 33 ASN A O 18
ATOM 15638 N N . GLY A 1 34 ? 9.229 -4.191 5.896 1.00 0.00 34 GLY A N 18
ATOM 15639 C CA . GLY A 1 34 ? 10.668 -4.107 5.726 1.00 0.00 34 GLY A CA 18
ATOM 15640 C C . GLY A 1 34 ? 11.060 -3.504 4.392 1.00 0.00 34 GLY A C 18
ATOM 15641 O O . GLY A 1 34 ? 11.841 -4.091 3.644 1.00 0.00 34 GLY A O 18
ATOM 15645 N N . ASN A 1 35 ? 10.515 -2.330 4.092 1.00 0.00 35 ASN A N 18
ATOM 15646 C CA . ASN A 1 35 ? 10.811 -1.648 2.837 1.00 0.00 35 ASN A CA 18
ATOM 15647 C C . ASN A 1 35 ? 10.388 -2.498 1.643 1.00 0.00 35 ASN A C 18
ATOM 15648 O O . ASN A 1 35 ? 10.959 -2.392 0.559 1.00 0.00 35 ASN A O 18
ATOM 15659 N N . ASN A 1 36 ? 9.381 -3.341 1.851 1.00 0.00 36 ASN A N 18
ATOM 15660 C CA . ASN A 1 36 ? 8.880 -4.210 0.792 1.00 0.00 36 ASN A CA 18
ATOM 15661 C C . ASN A 1 36 ? 7.995 -3.432 -0.176 1.00 0.00 36 ASN A C 18
ATOM 15662 O O . ASN A 1 36 ? 6.874 -3.047 0.161 1.00 0.00 36 ASN A O 18
ATOM 15673 N N . LEU A 1 37 ? 8.504 -3.204 -1.382 1.00 0.00 37 LEU A N 18
ATOM 15674 C CA . LEU A 1 37 ? 7.760 -2.472 -2.401 1.00 0.00 37 LEU A CA 18
ATOM 15675 C C . LEU A 1 37 ? 6.419 -3.143 -2.683 1.00 0.00 37 LEU A C 18
ATOM 15676 O O . LEU A 1 37 ? 5.364 -2.531 -2.523 1.00 0.00 37 LEU A O 18
ATOM 15692 N N . GLU A 1 38 ? 6.470 -4.404 -3.100 1.00 0.00 38 GLU A N 18
ATOM 15693 C CA . GLU A 1 38 ? 5.259 -5.157 -3.402 1.00 0.00 38 GLU A CA 18
ATOM 15694 C C . GLU A 1 38 ? 4.437 -5.396 -2.139 1.00 0.00 38 GLU A C 18
ATOM 15695 O O . GLU A 1 38 ? 3.344 -4.853 -1.985 1.00 0.00 38 GLU A O 18
ATOM 15707 N N . ALA A 1 39 ? 4.973 -6.213 -1.238 1.00 0.00 39 ALA A N 18
ATOM 15708 C CA . ALA A 1 39 ? 4.291 -6.523 0.013 1.00 0.00 39 ALA A CA 18
ATOM 15709 C C . ALA A 1 39 ? 3.556 -5.302 0.555 1.00 0.00 39 ALA A C 18
ATOM 15710 O O . ALA A 1 39 ? 2.423 -5.406 1.025 1.00 0.00 39 ALA A O 18
ATOM 15717 N N . ALA A 1 40 ? 4.208 -4.146 0.486 1.00 0.00 40 ALA A N 18
ATOM 15718 C CA . ALA A 1 40 ? 3.615 -2.905 0.969 1.00 0.00 40 ALA A CA 18
ATOM 15719 C C . ALA A 1 40 ? 2.153 -2.794 0.548 1.00 0.00 40 ALA A C 18
ATOM 15720 O O . ALA A 1 40 ? 1.255 -2.760 1.390 1.00 0.00 40 ALA A O 18
ATOM 15727 N N . LEU A 1 41 ? 1.922 -2.739 -0.759 1.00 0.00 41 LEU A N 18
ATOM 15728 C CA . LEU A 1 41 ? 0.568 -2.631 -1.292 1.00 0.00 41 LEU A CA 18
ATOM 15729 C C . LEU A 1 41 ? -0.329 -3.728 -0.726 1.00 0.00 41 LEU A C 18
ATOM 15730 O O . LEU A 1 41 ? -1.353 -3.447 -0.106 1.00 0.00 41 LEU A O 18
ATOM 15746 N N . ASN A 1 42 ? 0.066 -4.979 -0.943 1.00 0.00 42 ASN A N 18
ATOM 15747 C CA . ASN A 1 42 ? -0.701 -6.118 -0.453 1.00 0.00 42 ASN A CA 18
ATOM 15748 C C . ASN A 1 42 ? -1.357 -5.797 0.886 1.00 0.00 42 ASN A C 18
ATOM 15749 O O . ASN A 1 42 ? -2.561 -5.987 1.061 1.00 0.00 42 ASN A O 18
ATOM 15760 N N . VAL A 1 43 ? -0.558 -5.308 1.828 1.00 0.00 43 VAL A N 18
ATOM 15761 C CA . VAL A 1 43 ? -1.061 -4.958 3.152 1.00 0.00 43 VAL A CA 18
ATOM 15762 C C . VAL A 1 43 ? -2.131 -3.875 3.064 1.00 0.00 43 VAL A C 18
ATOM 15763 O O . VAL A 1 43 ? -3.203 -3.998 3.657 1.00 0.00 43 VAL A O 18
ATOM 15776 N N . LEU A 1 44 ? -1.832 -2.815 2.321 1.00 0.00 44 LEU A N 18
ATOM 15777 C CA . LEU A 1 44 ? -2.769 -1.710 2.155 1.00 0.00 44 LEU A CA 18
ATOM 15778 C C . LEU A 1 44 ? -4.030 -2.168 1.428 1.00 0.00 44 LEU A C 18
ATOM 15779 O O . LEU A 1 44 ? -5.100 -1.579 1.587 1.00 0.00 44 LEU A O 18
ATOM 15795 N N . LEU A 1 45 ? -3.896 -3.223 0.632 1.00 0.00 45 LEU A N 18
ATOM 15796 C CA . LEU A 1 45 ? -5.025 -3.763 -0.118 1.00 0.00 45 LEU A CA 18
ATOM 15797 C C . LEU A 1 45 ? -5.838 -4.728 0.741 1.00 0.00 45 LEU A C 18
ATOM 15798 O O . LEU A 1 45 ? -6.977 -4.439 1.110 1.00 0.00 45 LEU A O 18
ATOM 15814 N N . THR A 1 46 ? -5.244 -5.874 1.057 1.00 0.00 46 THR A N 18
ATOM 15815 C CA . THR A 1 46 ? -5.911 -6.881 1.873 1.00 0.00 46 THR A CA 18
ATOM 15816 C C . THR A 1 46 ? -6.761 -6.233 2.960 1.00 0.00 46 THR A C 18
ATOM 15817 O O . THR A 1 46 ? -7.786 -6.779 3.368 1.00 0.00 46 THR A O 18
ATOM 15828 N N . SER A 1 47 ? -6.329 -5.065 3.425 1.00 0.00 47 SER A N 18
ATOM 15829 C CA . SER A 1 47 ? -7.048 -4.344 4.468 1.00 0.00 47 SER A CA 18
ATOM 15830 C C . SER A 1 47 ? -8.173 -3.504 3.870 1.00 0.00 47 SER A C 18
ATOM 15831 O O . SER A 1 47 ? -9.303 -3.523 4.357 1.00 0.00 47 SER A O 18
ATOM 15839 N N . ASN A 1 48 ? -7.854 -2.767 2.811 1.00 0.00 48 ASN A N 18
ATOM 15840 C CA . ASN A 1 48 ? -8.837 -1.918 2.146 1.00 0.00 48 ASN A CA 18
ATOM 15841 C C . ASN A 1 48 ? -9.748 -2.746 1.245 1.00 0.00 48 ASN A C 18
ATOM 15842 O O . ASN A 1 48 ? -9.571 -2.779 0.027 1.00 0.00 48 ASN A O 18
ATOM 15853 N N . LYS A 1 49 ? -10.724 -3.412 1.852 1.00 0.00 49 LYS A N 18
ATOM 15854 C CA . LYS A 1 49 ? -11.666 -4.239 1.106 1.00 0.00 49 LYS A CA 18
ATOM 15855 C C . LYS A 1 49 ? -13.033 -4.251 1.782 1.00 0.00 49 LYS A C 18
ATOM 15856 O O . LYS A 1 49 ? -13.132 -4.135 3.003 1.00 0.00 49 LYS A O 18
ATOM 15875 N N . GLN A 1 50 ? -14.084 -4.394 0.980 1.00 0.00 50 GLN A N 18
ATOM 15876 C CA . GLN A 1 50 ? -15.445 -4.422 1.502 1.00 0.00 50 GLN A CA 18
ATOM 15877 C C . GLN A 1 50 ? -15.533 -5.304 2.743 1.00 0.00 50 GLN A C 18
ATOM 15878 O O . GLN A 1 50 ? -15.075 -6.447 2.740 1.00 0.00 50 GLN A O 18
ATOM 15892 N N . LYS A 1 51 ? -16.125 -4.766 3.804 1.00 0.00 51 LYS A N 18
ATOM 15893 C CA . LYS A 1 51 ? -16.275 -5.503 5.053 1.00 0.00 51 LYS A CA 18
ATOM 15894 C C . LYS A 1 51 ? -17.745 -5.617 5.444 1.00 0.00 51 LYS A C 18
ATOM 15895 O O . LYS A 1 51 ? -18.543 -4.705 5.226 1.00 0.00 51 LYS A O 18
ATOM 15914 N N . PRO A 1 52 ? -18.113 -6.762 6.038 1.00 0.00 52 PRO A N 18
ATOM 15915 C CA . PRO A 1 52 ? -19.489 -7.021 6.474 1.00 0.00 52 PRO A CA 18
ATOM 15916 C C . PRO A 1 52 ? -19.891 -6.159 7.666 1.00 0.00 52 PRO A C 18
ATOM 15917 O O . PRO A 1 52 ? -19.108 -5.337 8.143 1.00 0.00 52 PRO A O 18
ATOM 15928 N N . VAL A 1 53 ? -21.116 -6.353 8.144 1.00 0.00 53 VAL A N 18
ATOM 15929 C CA . VAL A 1 53 ? -21.621 -5.594 9.283 1.00 0.00 53 VAL A CA 18
ATOM 15930 C C . VAL A 1 53 ? -20.989 -6.072 10.585 1.00 0.00 53 VAL A C 18
ATOM 15931 O O . VAL A 1 53 ? -21.145 -7.229 10.975 1.00 0.00 53 VAL A O 18
ATOM 15944 N N . MET A 1 54 ? -20.275 -5.173 11.255 1.00 0.00 54 MET A N 18
ATOM 15945 C CA . MET A 1 54 ? -19.621 -5.502 12.516 1.00 0.00 54 MET A CA 18
ATOM 15946 C C . MET A 1 54 ? -19.506 -4.270 13.407 1.00 0.00 54 MET A C 18
ATOM 15947 O O . MET A 1 54 ? -19.466 -3.141 12.920 1.00 0.00 54 MET A O 18
ATOM 15961 N N . GLY A 1 55 ? -19.455 -4.495 14.716 1.00 0.00 55 GLY A N 18
ATOM 15962 C CA . GLY A 1 55 ? -19.346 -3.393 15.655 1.00 0.00 55 GLY A CA 18
ATOM 15963 C C . GLY A 1 55 ? -17.984 -2.729 15.614 1.00 0.00 55 GLY A C 18
ATOM 15964 O O . GLY A 1 55 ? -17.249 -2.831 14.632 1.00 0.00 55 GLY A O 18
ATOM 15968 N N . PRO A 1 56 ? -17.630 -2.029 16.702 1.00 0.00 56 PRO A N 18
ATOM 15969 C CA . PRO A 1 56 ? -16.346 -1.331 16.811 1.00 0.00 56 PRO A CA 18
ATOM 15970 C C . PRO A 1 56 ? -15.170 -2.296 16.929 1.00 0.00 56 PRO A C 18
ATOM 15971 O O . PRO A 1 56 ? -15.293 -3.401 17.458 1.00 0.00 56 PRO A O 18
ATOM 15982 N N . PRO A 1 57 ? -14.002 -1.870 16.426 1.00 0.00 57 PRO A N 18
ATOM 15983 C CA . PRO A 1 57 ? -12.781 -2.681 16.464 1.00 0.00 57 PRO A CA 18
ATOM 15984 C C . PRO A 1 57 ? -12.230 -2.832 17.878 1.00 0.00 57 PRO A C 18
ATOM 15985 O O . PRO A 1 57 ? -12.672 -2.151 18.803 1.00 0.00 57 PRO A O 18
ATOM 15996 N N . SER A 1 58 ? -11.261 -3.728 18.037 1.00 0.00 58 SER A N 18
ATOM 15997 C CA . SER A 1 58 ? -10.651 -3.970 19.339 1.00 0.00 58 SER A CA 18
ATOM 15998 C C . SER A 1 58 ? -9.912 -2.730 19.833 1.00 0.00 58 SER A C 18
ATOM 15999 O O . SER A 1 58 ? -9.941 -1.680 19.192 1.00 0.00 58 SER A O 18
ATOM 16007 N N . GLY A 1 59 ? -9.249 -2.860 20.978 1.00 0.00 59 GLY A N 18
ATOM 16008 C CA . GLY A 1 59 ? -8.511 -1.743 21.539 1.00 0.00 59 GLY A CA 18
ATOM 16009 C C . GLY A 1 59 ? -9.416 -0.731 22.213 1.00 0.00 59 GLY A C 18
ATOM 16010 O O . GLY A 1 59 ? -10.545 -1.035 22.598 1.00 0.00 59 GLY A O 18
ATOM 16014 N N . PRO A 1 60 ? -8.918 0.505 22.365 1.00 0.00 60 PRO A N 18
ATOM 16015 C CA . PRO A 1 60 ? -9.672 1.591 22.998 1.00 0.00 60 PRO A CA 18
ATOM 16016 C C . PRO A 1 60 ? -10.842 2.062 22.140 1.00 0.00 60 PRO A C 18
ATOM 16017 O O . PRO A 1 60 ? -10.827 1.913 20.918 1.00 0.00 60 PRO A O 18
ATOM 16028 N N . SER A 1 61 ? -11.853 2.631 22.788 1.00 0.00 61 SER A N 18
ATOM 16029 C CA . SER A 1 61 ? -13.032 3.121 22.084 1.00 0.00 61 SER A CA 18
ATOM 16030 C C . SER A 1 61 ? -13.768 4.165 22.918 1.00 0.00 61 SER A C 18
ATOM 16031 O O . SER A 1 61 ? -13.699 4.155 24.147 1.00 0.00 61 SER A O 18
ATOM 16039 N N . SER A 1 62 ? -14.474 5.065 22.240 1.00 0.00 62 SER A N 18
ATOM 16040 C CA . SER A 1 62 ? -15.220 6.119 22.917 1.00 0.00 62 SER A CA 18
ATOM 16041 C C . SER A 1 62 ? -16.676 5.710 23.118 1.00 0.00 62 SER A C 18
ATOM 16042 O O . SER A 1 62 ? -17.430 5.564 22.158 1.00 0.00 62 SER A O 18
ATOM 16050 N N . GLY A 1 63 ? -17.064 5.526 24.377 1.00 0.00 63 GLY A N 18
ATOM 16051 C CA . GLY A 1 63 ? -18.428 5.136 24.683 1.00 0.00 63 GLY A CA 18
ATOM 16052 C C . GLY A 1 63 ? -18.944 5.780 25.954 1.00 0.00 63 GLY A C 18
ATOM 16053 O O . GLY A 1 63 ? -20.124 5.663 26.282 1.00 0.00 63 GLY A O 18
ATOM 16057 N N . GLY A 1 1 ? 22.100 -0.890 8.212 1.00 0.00 1 GLY A N 19
ATOM 16058 C CA . GLY A 1 1 ? 21.260 -0.061 9.057 1.00 0.00 1 GLY A CA 19
ATOM 16059 C C . GLY A 1 1 ? 20.515 0.999 8.270 1.00 0.00 1 GLY A C 19
ATOM 16060 O O . GLY A 1 1 ? 20.769 1.193 7.081 1.00 0.00 1 GLY A O 19
ATOM 16064 N N . SER A 1 2 ? 19.590 1.686 8.934 1.00 0.00 2 SER A N 19
ATOM 16065 C CA . SER A 1 2 ? 18.802 2.729 8.288 1.00 0.00 2 SER A CA 19
ATOM 16066 C C . SER A 1 2 ? 19.687 3.896 7.863 1.00 0.00 2 SER A C 19
ATOM 16067 O O . SER A 1 2 ? 20.696 4.190 8.505 1.00 0.00 2 SER A O 19
ATOM 16075 N N . SER A 1 3 ? 19.303 4.557 6.776 1.00 0.00 3 SER A N 19
ATOM 16076 C CA . SER A 1 3 ? 20.064 5.690 6.262 1.00 0.00 3 SER A CA 19
ATOM 16077 C C . SER A 1 3 ? 19.574 6.997 6.877 1.00 0.00 3 SER A C 19
ATOM 16078 O O . SER A 1 3 ? 20.340 7.725 7.508 1.00 0.00 3 SER A O 19
ATOM 16086 N N . GLY A 1 4 ? 18.290 7.289 6.689 1.00 0.00 4 GLY A N 19
ATOM 16087 C CA . GLY A 1 4 ? 17.719 8.508 7.231 1.00 0.00 4 GLY A CA 19
ATOM 16088 C C . GLY A 1 4 ? 16.915 8.261 8.492 1.00 0.00 4 GLY A C 19
ATOM 16089 O O . GLY A 1 4 ? 16.858 7.136 8.990 1.00 0.00 4 GLY A O 19
ATOM 16093 N N . SER A 1 5 ? 16.291 9.314 9.010 1.00 0.00 5 SER A N 19
ATOM 16094 C CA . SER A 1 5 ? 15.490 9.207 10.224 1.00 0.00 5 SER A CA 19
ATOM 16095 C C . SER A 1 5 ? 14.554 8.004 10.152 1.00 0.00 5 SER A C 19
ATOM 16096 O O . SER A 1 5 ? 14.599 7.117 11.004 1.00 0.00 5 SER A O 19
ATOM 16104 N N . SER A 1 6 ? 13.705 7.983 9.130 1.00 0.00 6 SER A N 19
ATOM 16105 C CA . SER A 1 6 ? 12.755 6.892 8.948 1.00 0.00 6 SER A CA 19
ATOM 16106 C C . SER A 1 6 ? 13.408 5.716 8.228 1.00 0.00 6 SER A C 19
ATOM 16107 O O . SER A 1 6 ? 14.357 5.891 7.464 1.00 0.00 6 SER A O 19
ATOM 16115 N N . GLY A 1 7 ? 12.893 4.516 8.478 1.00 0.00 7 GLY A N 19
ATOM 16116 C CA . GLY A 1 7 ? 13.438 3.328 7.847 1.00 0.00 7 GLY A CA 19
ATOM 16117 C C . GLY A 1 7 ? 12.589 2.847 6.687 1.00 0.00 7 GLY A C 19
ATOM 16118 O O . GLY A 1 7 ? 12.218 1.675 6.624 1.00 0.00 7 GLY A O 19
ATOM 16122 N N . VAL A 1 8 ? 12.281 3.754 5.766 1.00 0.00 8 VAL A N 19
ATOM 16123 C CA . VAL A 1 8 ? 11.470 3.417 4.602 1.00 0.00 8 VAL A CA 19
ATOM 16124 C C . VAL A 1 8 ? 12.142 3.875 3.312 1.00 0.00 8 VAL A C 19
ATOM 16125 O O . VAL A 1 8 ? 12.770 4.934 3.270 1.00 0.00 8 VAL A O 19
ATOM 16138 N N . ASP A 1 9 ? 12.006 3.072 2.263 1.00 0.00 9 ASP A N 19
ATOM 16139 C CA . ASP A 1 9 ? 12.598 3.396 0.970 1.00 0.00 9 ASP A CA 19
ATOM 16140 C C . ASP A 1 9 ? 11.680 4.311 0.165 1.00 0.00 9 ASP A C 19
ATOM 16141 O O . ASP A 1 9 ? 10.760 3.845 -0.506 1.00 0.00 9 ASP A O 19
ATOM 16150 N N . GLU A 1 10 ? 11.936 5.613 0.239 1.00 0.00 10 GLU A N 19
ATOM 16151 C CA . GLU A 1 10 ? 11.131 6.592 -0.481 1.00 0.00 10 GLU A CA 19
ATOM 16152 C C . GLU A 1 10 ? 10.789 6.090 -1.881 1.00 0.00 10 GLU A C 19
ATOM 16153 O O . GLU A 1 10 ? 9.631 6.114 -2.297 1.00 0.00 10 GLU A O 19
ATOM 16165 N N . LYS A 1 11 ? 11.807 5.636 -2.605 1.00 0.00 11 LYS A N 19
ATOM 16166 C CA . LYS A 1 11 ? 11.617 5.128 -3.959 1.00 0.00 11 LYS A CA 19
ATOM 16167 C C . LYS A 1 11 ? 10.449 4.148 -4.013 1.00 0.00 11 LYS A C 19
ATOM 16168 O O . LYS A 1 11 ? 9.614 4.214 -4.914 1.00 0.00 11 LYS A O 19
ATOM 16187 N N . ALA A 1 12 ? 10.398 3.242 -3.043 1.00 0.00 12 ALA A N 19
ATOM 16188 C CA . ALA A 1 12 ? 9.330 2.251 -2.979 1.00 0.00 12 ALA A CA 19
ATOM 16189 C C . ALA A 1 12 ? 8.040 2.868 -2.451 1.00 0.00 12 ALA A C 19
ATOM 16190 O O . ALA A 1 12 ? 6.942 2.439 -2.809 1.00 0.00 12 ALA A O 19
ATOM 16197 N N . LEU A 1 13 ? 8.177 3.877 -1.597 1.00 0.00 13 LEU A N 19
ATOM 16198 C CA . LEU A 1 13 ? 7.022 4.553 -1.019 1.00 0.00 13 LEU A CA 19
ATOM 16199 C C . LEU A 1 13 ? 6.275 5.358 -2.078 1.00 0.00 13 LEU A C 19
ATOM 16200 O O . LEU A 1 13 ? 5.116 5.078 -2.384 1.00 0.00 13 LEU A O 19
ATOM 16216 N N . LYS A 1 14 ? 6.948 6.358 -2.637 1.00 0.00 14 LYS A N 19
ATOM 16217 C CA . LYS A 1 14 ? 6.351 7.202 -3.665 1.00 0.00 14 LYS A CA 19
ATOM 16218 C C . LYS A 1 14 ? 5.710 6.355 -4.760 1.00 0.00 14 LYS A C 19
ATOM 16219 O O . LYS A 1 14 ? 4.522 6.496 -5.053 1.00 0.00 14 LYS A O 19
ATOM 16238 N N . HIS A 1 15 ? 6.503 5.473 -5.361 1.00 0.00 15 HIS A N 19
ATOM 16239 C CA . HIS A 1 15 ? 6.012 4.602 -6.422 1.00 0.00 15 HIS A CA 19
ATOM 16240 C C . HIS A 1 15 ? 4.582 4.153 -6.138 1.00 0.00 15 HIS A C 19
ATOM 16241 O O . HIS A 1 15 ? 3.741 4.123 -7.037 1.00 0.00 15 HIS A O 19
ATOM 16256 N N . ILE A 1 16 ? 4.315 3.803 -4.884 1.00 0.00 16 ILE A N 19
ATOM 16257 C CA . ILE A 1 16 ? 2.987 3.356 -4.483 1.00 0.00 16 ILE A CA 19
ATOM 16258 C C . ILE A 1 16 ? 1.998 4.516 -4.468 1.00 0.00 16 ILE A C 19
ATOM 16259 O O . ILE A 1 16 ? 0.977 4.487 -5.157 1.00 0.00 16 ILE A O 19
ATOM 16275 N N . THR A 1 17 ? 2.307 5.540 -3.678 1.00 0.00 17 THR A N 19
ATOM 16276 C CA . THR A 1 17 ? 1.446 6.711 -3.573 1.00 0.00 17 THR A CA 19
ATOM 16277 C C . THR A 1 17 ? 0.791 7.034 -4.911 1.00 0.00 17 THR A C 19
ATOM 16278 O O . THR A 1 17 ? -0.325 7.550 -4.957 1.00 0.00 17 THR A O 19
ATOM 16289 N N . GLU A 1 18 ? 1.492 6.726 -5.997 1.00 0.00 18 GLU A N 19
ATOM 16290 C CA . GLU A 1 18 ? 0.977 6.985 -7.337 1.00 0.00 18 GLU A CA 19
ATOM 16291 C C . GLU A 1 18 ? -0.398 6.349 -7.523 1.00 0.00 18 GLU A C 19
ATOM 16292 O O . GLU A 1 18 ? -1.338 7.001 -7.977 1.00 0.00 18 GLU A O 19
ATOM 16304 N N . MET A 1 19 ? -0.506 5.073 -7.169 1.00 0.00 19 MET A N 19
ATOM 16305 C CA . MET A 1 19 ? -1.766 4.349 -7.296 1.00 0.00 19 MET A CA 19
ATOM 16306 C C . MET A 1 19 ? -2.862 5.017 -6.473 1.00 0.00 19 MET A C 19
ATOM 16307 O O . MET A 1 19 ? -4.050 4.807 -6.716 1.00 0.00 19 MET A O 19
ATOM 16321 N N . GLY A 1 20 ? -2.456 5.823 -5.497 1.00 0.00 20 GLY A N 19
ATOM 16322 C CA . GLY A 1 20 ? -3.416 6.509 -4.652 1.00 0.00 20 GLY A CA 19
ATOM 16323 C C . GLY A 1 20 ? -3.450 5.952 -3.243 1.00 0.00 20 GLY A C 19
ATOM 16324 O O . GLY A 1 20 ? -4.478 5.444 -2.793 1.00 0.00 20 GLY A O 19
ATOM 16328 N N . PHE A 1 21 ? -2.324 6.047 -2.544 1.00 0.00 21 PHE A N 19
ATOM 16329 C CA . PHE A 1 21 ? -2.229 5.546 -1.177 1.00 0.00 21 PHE A CA 19
ATOM 16330 C C . PHE A 1 21 ? -1.572 6.578 -0.265 1.00 0.00 21 PHE A C 19
ATOM 16331 O O . PHE A 1 21 ? -0.389 6.885 -0.408 1.00 0.00 21 PHE A O 19
ATOM 16348 N N . SER A 1 22 ? -2.350 7.109 0.673 1.00 0.00 22 SER A N 19
ATOM 16349 C CA . SER A 1 22 ? -1.846 8.109 1.607 1.00 0.00 22 SER A CA 19
ATOM 16350 C C . SER A 1 22 ? -0.407 7.801 2.010 1.00 0.00 22 SER A C 19
ATOM 16351 O O . SER A 1 22 ? -0.098 6.695 2.455 1.00 0.00 22 SER A O 19
ATOM 16359 N N . LYS A 1 23 ? 0.469 8.786 1.852 1.00 0.00 23 LYS A N 19
ATOM 16360 C CA . LYS A 1 23 ? 1.876 8.624 2.200 1.00 0.00 23 LYS A CA 19
ATOM 16361 C C . LYS A 1 23 ? 2.025 7.974 3.572 1.00 0.00 23 LYS A C 19
ATOM 16362 O O . LYS A 1 23 ? 2.981 7.241 3.820 1.00 0.00 23 LYS A O 19
ATOM 16381 N N . GLU A 1 24 ? 1.073 8.249 4.458 1.00 0.00 24 GLU A N 19
ATOM 16382 C CA . GLU A 1 24 ? 1.100 7.690 5.805 1.00 0.00 24 GLU A CA 19
ATOM 16383 C C . GLU A 1 24 ? 0.856 6.184 5.774 1.00 0.00 24 GLU A C 19
ATOM 16384 O O . GLU A 1 24 ? 1.633 5.407 6.327 1.00 0.00 24 GLU A O 19
ATOM 16396 N N . ALA A 1 25 ? -0.231 5.781 5.124 1.00 0.00 25 ALA A N 19
ATOM 16397 C CA . ALA A 1 25 ? -0.579 4.369 5.020 1.00 0.00 25 ALA A CA 19
ATOM 16398 C C . ALA A 1 25 ? 0.545 3.574 4.363 1.00 0.00 25 ALA A C 19
ATOM 16399 O O . ALA A 1 25 ? 0.896 2.486 4.817 1.00 0.00 25 ALA A O 19
ATOM 16406 N N . SER A 1 26 ? 1.105 4.125 3.291 1.00 0.00 26 SER A N 19
ATOM 16407 C CA . SER A 1 26 ? 2.186 3.465 2.569 1.00 0.00 26 SER A CA 19
ATOM 16408 C C . SER A 1 26 ? 3.461 3.437 3.406 1.00 0.00 26 SER A C 19
ATOM 16409 O O . SER A 1 26 ? 3.990 2.370 3.717 1.00 0.00 26 SER A O 19
ATOM 16417 N N . ARG A 1 27 ? 3.950 4.619 3.769 1.00 0.00 27 ARG A N 19
ATOM 16418 C CA . ARG A 1 27 ? 5.163 4.732 4.569 1.00 0.00 27 ARG A CA 19
ATOM 16419 C C . ARG A 1 27 ? 5.194 3.667 5.661 1.00 0.00 27 ARG A C 19
ATOM 16420 O O . ARG A 1 27 ? 6.125 2.864 5.732 1.00 0.00 27 ARG A O 19
ATOM 16441 N N . GLN A 1 28 ? 4.172 3.667 6.510 1.00 0.00 28 GLN A N 19
ATOM 16442 C CA . GLN A 1 28 ? 4.083 2.702 7.600 1.00 0.00 28 GLN A CA 19
ATOM 16443 C C . GLN A 1 28 ? 4.222 1.276 7.076 1.00 0.00 28 GLN A C 19
ATOM 16444 O O . GLN A 1 28 ? 5.064 0.511 7.545 1.00 0.00 28 GLN A O 19
ATOM 16458 N N . ALA A 1 29 ? 3.389 0.925 6.102 1.00 0.00 29 ALA A N 19
ATOM 16459 C CA . ALA A 1 29 ? 3.420 -0.408 5.513 1.00 0.00 29 ALA A CA 19
ATOM 16460 C C . ALA A 1 29 ? 4.854 -0.876 5.289 1.00 0.00 29 ALA A C 19
ATOM 16461 O O . ALA A 1 29 ? 5.321 -1.812 5.940 1.00 0.00 29 ALA A O 19
ATOM 16468 N N . LEU A 1 30 ? 5.547 -0.221 4.365 1.00 0.00 30 LEU A N 19
ATOM 16469 C CA . LEU A 1 30 ? 6.929 -0.570 4.054 1.00 0.00 30 LEU A CA 19
ATOM 16470 C C . LEU A 1 30 ? 7.736 -0.786 5.330 1.00 0.00 30 LEU A C 19
ATOM 16471 O O . LEU A 1 30 ? 8.358 -1.832 5.513 1.00 0.00 30 LEU A O 19
ATOM 16487 N N . MET A 1 31 ? 7.720 0.210 6.210 1.00 0.00 31 MET A N 19
ATOM 16488 C CA . MET A 1 31 ? 8.448 0.127 7.471 1.00 0.00 31 MET A CA 19
ATOM 16489 C C . MET A 1 31 ? 8.148 -1.187 8.187 1.00 0.00 31 MET A C 19
ATOM 16490 O O . MET A 1 31 ? 8.973 -1.692 8.948 1.00 0.00 31 MET A O 19
ATOM 16504 N N . ASP A 1 32 ? 6.964 -1.734 7.938 1.00 0.00 32 ASP A N 19
ATOM 16505 C CA . ASP A 1 32 ? 6.556 -2.989 8.558 1.00 0.00 32 ASP A CA 19
ATOM 16506 C C . ASP A 1 32 ? 7.030 -4.182 7.733 1.00 0.00 32 ASP A C 19
ATOM 16507 O O . ASP A 1 32 ? 7.293 -5.256 8.272 1.00 0.00 32 ASP A O 19
ATOM 16516 N N . ASN A 1 33 ? 7.137 -3.984 6.423 1.00 0.00 33 ASN A N 19
ATOM 16517 C CA . ASN A 1 33 ? 7.578 -5.044 5.524 1.00 0.00 33 ASN A CA 19
ATOM 16518 C C . ASN A 1 33 ? 9.070 -4.922 5.230 1.00 0.00 33 ASN A C 19
ATOM 16519 O O . ASN A 1 33 ? 9.572 -5.494 4.264 1.00 0.00 33 ASN A O 19
ATOM 16530 N N . GLY A 1 34 ? 9.775 -4.173 6.073 1.00 0.00 34 GLY A N 19
ATOM 16531 C CA . GLY A 1 34 ? 11.202 -3.990 5.888 1.00 0.00 34 GLY A CA 19
ATOM 16532 C C . GLY A 1 34 ? 11.537 -3.355 4.553 1.00 0.00 34 GLY A C 19
ATOM 16533 O O . GLY A 1 34 ? 12.499 -3.749 3.895 1.00 0.00 34 GLY A O 19
ATOM 16537 N N . ASN A 1 35 ? 10.739 -2.371 4.150 1.00 0.00 35 ASN A N 19
ATOM 16538 C CA . ASN A 1 35 ? 10.954 -1.682 2.883 1.00 0.00 35 ASN A CA 19
ATOM 16539 C C . ASN A 1 35 ? 10.575 -2.576 1.707 1.00 0.00 35 ASN A C 19
ATOM 16540 O O . ASN A 1 35 ? 11.307 -2.668 0.722 1.00 0.00 35 ASN A O 19
ATOM 16551 N N . ASN A 1 36 ? 9.424 -3.233 1.817 1.00 0.00 36 ASN A N 19
ATOM 16552 C CA . ASN A 1 36 ? 8.947 -4.121 0.762 1.00 0.00 36 ASN A CA 19
ATOM 16553 C C . ASN A 1 36 ? 8.036 -3.373 -0.207 1.00 0.00 36 ASN A C 19
ATOM 16554 O O . ASN A 1 36 ? 6.939 -2.948 0.158 1.00 0.00 36 ASN A O 19
ATOM 16565 N N . LEU A 1 37 ? 8.498 -3.216 -1.442 1.00 0.00 37 LEU A N 19
ATOM 16566 C CA . LEU A 1 37 ? 7.724 -2.520 -2.465 1.00 0.00 37 LEU A CA 19
ATOM 16567 C C . LEU A 1 37 ? 6.431 -3.268 -2.774 1.00 0.00 37 LEU A C 19
ATOM 16568 O O . LEU A 1 37 ? 5.351 -2.679 -2.789 1.00 0.00 37 LEU A O 19
ATOM 16584 N N . GLU A 1 38 ? 6.550 -4.570 -3.016 1.00 0.00 38 GLU A N 19
ATOM 16585 C CA . GLU A 1 38 ? 5.390 -5.398 -3.322 1.00 0.00 38 GLU A CA 19
ATOM 16586 C C . GLU A 1 38 ? 4.516 -5.589 -2.086 1.00 0.00 38 GLU A C 19
ATOM 16587 O O . GLU A 1 38 ? 3.397 -5.083 -2.019 1.00 0.00 38 GLU A O 19
ATOM 16599 N N . ALA A 1 39 ? 5.037 -6.325 -1.109 1.00 0.00 39 ALA A N 19
ATOM 16600 C CA . ALA A 1 39 ? 4.307 -6.582 0.126 1.00 0.00 39 ALA A CA 19
ATOM 16601 C C . ALA A 1 39 ? 3.573 -5.332 0.601 1.00 0.00 39 ALA A C 19
ATOM 16602 O O . ALA A 1 39 ? 2.459 -5.413 1.116 1.00 0.00 39 ALA A O 19
ATOM 16609 N N . ALA A 1 40 ? 4.206 -4.177 0.424 1.00 0.00 40 ALA A N 19
ATOM 16610 C CA . ALA A 1 40 ? 3.613 -2.910 0.834 1.00 0.00 40 ALA A CA 19
ATOM 16611 C C . ALA A 1 40 ? 2.147 -2.833 0.424 1.00 0.00 40 ALA A C 19
ATOM 16612 O O . ALA A 1 40 ? 1.254 -2.808 1.273 1.00 0.00 40 ALA A O 19
ATOM 16619 N N . LEU A 1 41 ? 1.903 -2.795 -0.882 1.00 0.00 41 LEU A N 19
ATOM 16620 C CA . LEU A 1 41 ? 0.543 -2.720 -1.405 1.00 0.00 41 LEU A CA 19
ATOM 16621 C C . LEU A 1 41 ? -0.342 -3.790 -0.774 1.00 0.00 41 LEU A C 19
ATOM 16622 O O . LEU A 1 41 ? -1.377 -3.484 -0.184 1.00 0.00 41 LEU A O 19
ATOM 16638 N N . ASN A 1 42 ? 0.073 -5.046 -0.903 1.00 0.00 42 ASN A N 19
ATOM 16639 C CA . ASN A 1 42 ? -0.682 -6.162 -0.344 1.00 0.00 42 ASN A CA 19
ATOM 16640 C C . ASN A 1 42 ? -1.374 -5.755 0.953 1.00 0.00 42 ASN A C 19
ATOM 16641 O O . ASN A 1 42 ? -2.566 -6.003 1.137 1.00 0.00 42 ASN A O 19
ATOM 16652 N N . VAL A 1 43 ? -0.618 -5.129 1.849 1.00 0.00 43 VAL A N 19
ATOM 16653 C CA . VAL A 1 43 ? -1.158 -4.686 3.129 1.00 0.00 43 VAL A CA 19
ATOM 16654 C C . VAL A 1 43 ? -2.190 -3.581 2.937 1.00 0.00 43 VAL A C 19
ATOM 16655 O O . VAL A 1 43 ? -3.301 -3.654 3.465 1.00 0.00 43 VAL A O 19
ATOM 16668 N N . LEU A 1 44 ? -1.817 -2.556 2.178 1.00 0.00 44 LEU A N 19
ATOM 16669 C CA . LEU A 1 44 ? -2.710 -1.434 1.914 1.00 0.00 44 LEU A CA 19
ATOM 16670 C C . LEU A 1 44 ? -3.990 -1.905 1.231 1.00 0.00 44 LEU A C 19
ATOM 16671 O O . LEU A 1 44 ? -5.037 -1.264 1.339 1.00 0.00 44 LEU A O 19
ATOM 16687 N N . LEU A 1 45 ? -3.900 -3.029 0.530 1.00 0.00 45 LEU A N 19
ATOM 16688 C CA . LEU A 1 45 ? -5.052 -3.589 -0.170 1.00 0.00 45 LEU A CA 19
ATOM 16689 C C . LEU A 1 45 ? -5.840 -4.525 0.740 1.00 0.00 45 LEU A C 19
ATOM 16690 O O . LEU A 1 45 ? -7.071 -4.545 0.713 1.00 0.00 45 LEU A O 19
ATOM 16706 N N . THR A 1 46 ? -5.122 -5.299 1.549 1.00 0.00 46 THR A N 19
ATOM 16707 C CA . THR A 1 46 ? -5.754 -6.237 2.469 1.00 0.00 46 THR A CA 19
ATOM 16708 C C . THR A 1 46 ? -6.515 -5.502 3.566 1.00 0.00 46 THR A C 19
ATOM 16709 O O . THR A 1 46 ? -7.636 -5.874 3.913 1.00 0.00 46 THR A O 19
ATOM 16720 N N . SER A 1 47 ? -5.899 -4.457 4.109 1.00 0.00 47 SER A N 19
ATOM 16721 C CA . SER A 1 47 ? -6.518 -3.671 5.171 1.00 0.00 47 SER A CA 19
ATOM 16722 C C . SER A 1 47 ? -7.834 -3.061 4.698 1.00 0.00 47 SER A C 19
ATOM 16723 O O . SER A 1 47 ? -8.879 -3.257 5.316 1.00 0.00 47 SER A O 19
ATOM 16731 N N . ASN A 1 48 ? -7.773 -2.320 3.597 1.00 0.00 48 ASN A N 19
ATOM 16732 C CA . ASN A 1 48 ? -8.959 -1.679 3.040 1.00 0.00 48 ASN A CA 19
ATOM 16733 C C . ASN A 1 48 ? -10.084 -2.692 2.848 1.00 0.00 48 ASN A C 19
ATOM 16734 O O . ASN A 1 48 ? -9.959 -3.856 3.229 1.00 0.00 48 ASN A O 19
ATOM 16745 N N . LYS A 1 49 ? -11.184 -2.240 2.255 1.00 0.00 49 LYS A N 19
ATOM 16746 C CA . LYS A 1 49 ? -12.332 -3.105 2.009 1.00 0.00 49 LYS A CA 19
ATOM 16747 C C . LYS A 1 49 ? -12.267 -3.712 0.612 1.00 0.00 49 LYS A C 19
ATOM 16748 O O . LYS A 1 49 ? -13.296 -4.019 0.011 1.00 0.00 49 LYS A O 19
ATOM 16767 N N . GLN A 1 50 ? -11.052 -3.884 0.102 1.00 0.00 50 GLN A N 19
ATOM 16768 C CA . GLN A 1 50 ? -10.854 -4.455 -1.225 1.00 0.00 50 GLN A CA 19
ATOM 16769 C C . GLN A 1 50 ? -11.075 -5.964 -1.207 1.00 0.00 50 GLN A C 19
ATOM 16770 O O . GLN A 1 50 ? -10.968 -6.605 -0.161 1.00 0.00 50 GLN A O 19
ATOM 16784 N N . LYS A 1 51 ? -11.384 -6.526 -2.370 1.00 0.00 51 LYS A N 19
ATOM 16785 C CA . LYS A 1 51 ? -11.619 -7.960 -2.490 1.00 0.00 51 LYS A CA 19
ATOM 16786 C C . LYS A 1 51 ? -10.341 -8.746 -2.214 1.00 0.00 51 LYS A C 19
ATOM 16787 O O . LYS A 1 51 ? -9.238 -8.326 -2.566 1.00 0.00 51 LYS A O 19
ATOM 16806 N N . PRO A 1 52 ? -10.490 -9.914 -1.571 1.00 0.00 52 PRO A N 19
ATOM 16807 C CA . PRO A 1 52 ? -9.358 -10.783 -1.237 1.00 0.00 52 PRO A CA 19
ATOM 16808 C C . PRO A 1 52 ? -8.738 -11.429 -2.471 1.00 0.00 52 PRO A C 19
ATOM 16809 O O . PRO A 1 52 ? -9.447 -11.942 -3.338 1.00 0.00 52 PRO A O 19
ATOM 16820 N N . VAL A 1 53 ? -7.412 -11.402 -2.545 1.00 0.00 53 VAL A N 19
ATOM 16821 C CA . VAL A 1 53 ? -6.696 -11.986 -3.674 1.00 0.00 53 VAL A CA 19
ATOM 16822 C C . VAL A 1 53 ? -5.936 -13.239 -3.253 1.00 0.00 53 VAL A C 19
ATOM 16823 O O . VAL A 1 53 ? -5.457 -13.336 -2.123 1.00 0.00 53 VAL A O 19
ATOM 16836 N N . MET A 1 54 ? -5.828 -14.195 -4.169 1.00 0.00 54 MET A N 19
ATOM 16837 C CA . MET A 1 54 ? -5.123 -15.442 -3.893 1.00 0.00 54 MET A CA 19
ATOM 16838 C C . MET A 1 54 ? -3.662 -15.346 -4.319 1.00 0.00 54 MET A C 19
ATOM 16839 O O . MET A 1 54 ? -3.357 -14.937 -5.439 1.00 0.00 54 MET A O 19
ATOM 16853 N N . GLY A 1 55 ? -2.761 -15.725 -3.417 1.00 0.00 55 GLY A N 19
ATOM 16854 C CA . GLY A 1 55 ? -1.342 -15.673 -3.719 1.00 0.00 55 GLY A CA 19
ATOM 16855 C C . GLY A 1 55 ? -0.535 -16.642 -2.878 1.00 0.00 55 GLY A C 19
ATOM 16856 O O . GLY A 1 55 ? -0.856 -16.908 -1.719 1.00 0.00 55 GLY A O 19
ATOM 16860 N N . PRO A 1 56 ? 0.539 -17.190 -3.466 1.00 0.00 56 PRO A N 19
ATOM 16861 C CA . PRO A 1 56 ? 1.415 -18.145 -2.782 1.00 0.00 56 PRO A CA 19
ATOM 16862 C C . PRO A 1 56 ? 2.234 -17.489 -1.675 1.00 0.00 56 PRO A C 19
ATOM 16863 O O . PRO A 1 56 ? 2.426 -16.274 -1.649 1.00 0.00 56 PRO A O 19
ATOM 16874 N N . PRO A 1 57 ? 2.729 -18.312 -0.738 1.00 0.00 57 PRO A N 19
ATOM 16875 C CA . PRO A 1 57 ? 3.536 -17.833 0.388 1.00 0.00 57 PRO A CA 19
ATOM 16876 C C . PRO A 1 57 ? 4.913 -17.346 -0.051 1.00 0.00 57 PRO A C 19
ATOM 16877 O O . PRO A 1 57 ? 5.858 -18.129 -0.148 1.00 0.00 57 PRO A O 19
ATOM 16888 N N . SER A 1 58 ? 5.019 -16.048 -0.315 1.00 0.00 58 SER A N 19
ATOM 16889 C CA . SER A 1 58 ? 6.280 -15.456 -0.747 1.00 0.00 58 SER A CA 19
ATOM 16890 C C . SER A 1 58 ? 6.513 -14.113 -0.063 1.00 0.00 58 SER A C 19
ATOM 16891 O O . SER A 1 58 ? 5.567 -13.436 0.340 1.00 0.00 58 SER A O 19
ATOM 16899 N N . GLY A 1 59 ? 7.781 -13.732 0.065 1.00 0.00 59 GLY A N 19
ATOM 16900 C CA . GLY A 1 59 ? 8.116 -12.472 0.701 1.00 0.00 59 GLY A CA 19
ATOM 16901 C C . GLY A 1 59 ? 9.579 -12.390 1.091 1.00 0.00 59 GLY A C 19
ATOM 16902 O O . GLY A 1 59 ? 9.951 -12.624 2.242 1.00 0.00 59 GLY A O 19
ATOM 16906 N N . PRO A 1 60 ? 10.437 -12.054 0.117 1.00 0.00 60 PRO A N 19
ATOM 16907 C CA . PRO A 1 60 ? 11.881 -11.936 0.340 1.00 0.00 60 PRO A CA 19
ATOM 16908 C C . PRO A 1 60 ? 12.238 -10.732 1.205 1.00 0.00 60 PRO A C 19
ATOM 16909 O O . PRO A 1 60 ? 11.629 -9.668 1.086 1.00 0.00 60 PRO A O 19
ATOM 16920 N N . SER A 1 61 ? 13.228 -10.905 2.074 1.00 0.00 61 SER A N 19
ATOM 16921 C CA . SER A 1 61 ? 13.664 -9.833 2.961 1.00 0.00 61 SER A CA 19
ATOM 16922 C C . SER A 1 61 ? 15.187 -9.774 3.035 1.00 0.00 61 SER A C 19
ATOM 16923 O O . SER A 1 61 ? 15.876 -10.701 2.611 1.00 0.00 61 SER A O 19
ATOM 16931 N N . SER A 1 62 ? 15.704 -8.676 3.577 1.00 0.00 62 SER A N 19
ATOM 16932 C CA . SER A 1 62 ? 17.145 -8.493 3.704 1.00 0.00 62 SER A CA 19
ATOM 16933 C C . SER A 1 62 ? 17.564 -8.480 5.171 1.00 0.00 62 SER A C 19
ATOM 16934 O O . SER A 1 62 ? 16.862 -7.937 6.023 1.00 0.00 62 SER A O 19
ATOM 16942 N N . GLY A 1 63 ? 18.714 -9.082 5.457 1.00 0.00 63 GLY A N 19
ATOM 16943 C CA . GLY A 1 63 ? 19.208 -9.129 6.821 1.00 0.00 63 GLY A CA 19
ATOM 16944 C C . GLY A 1 63 ? 20.291 -10.173 7.010 1.00 0.00 63 GLY A C 19
ATOM 16945 O O . GLY A 1 63 ? 20.163 -11.302 6.537 1.00 0.00 63 GLY A O 19
ATOM 16949 N N . GLY A 1 1 ? 19.130 3.737 4.146 1.00 0.00 1 GLY A N 20
ATOM 16950 C CA . GLY A 1 1 ? 19.447 4.574 3.004 1.00 0.00 1 GLY A CA 20
ATOM 16951 C C . GLY A 1 1 ? 20.881 5.065 3.025 1.00 0.00 1 GLY A C 20
ATOM 16952 O O . GLY A 1 1 ? 21.743 4.456 3.659 1.00 0.00 1 GLY A O 20
ATOM 16956 N N . SER A 1 2 ? 21.138 6.167 2.329 1.00 0.00 2 SER A N 20
ATOM 16957 C CA . SER A 1 2 ? 22.479 6.736 2.266 1.00 0.00 2 SER A CA 20
ATOM 16958 C C . SER A 1 2 ? 22.520 8.107 2.933 1.00 0.00 2 SER A C 20
ATOM 16959 O O . SER A 1 2 ? 23.328 8.350 3.830 1.00 0.00 2 SER A O 20
ATOM 16967 N N . SER A 1 3 ? 21.643 9.001 2.488 1.00 0.00 3 SER A N 20
ATOM 16968 C CA . SER A 1 3 ? 21.580 10.350 3.038 1.00 0.00 3 SER A CA 20
ATOM 16969 C C . SER A 1 3 ? 21.041 10.330 4.465 1.00 0.00 3 SER A C 20
ATOM 16970 O O . SER A 1 3 ? 21.706 10.779 5.398 1.00 0.00 3 SER A O 20
ATOM 16978 N N . GLY A 1 4 ? 19.830 9.806 4.627 1.00 0.00 4 GLY A N 20
ATOM 16979 C CA . GLY A 1 4 ? 19.220 9.736 5.942 1.00 0.00 4 GLY A CA 20
ATOM 16980 C C . GLY A 1 4 ? 18.689 8.353 6.262 1.00 0.00 4 GLY A C 20
ATOM 16981 O O . GLY A 1 4 ? 18.560 7.509 5.375 1.00 0.00 4 GLY A O 20
ATOM 16985 N N . SER A 1 5 ? 18.380 8.120 7.534 1.00 0.00 5 SER A N 20
ATOM 16986 C CA . SER A 1 5 ? 17.865 6.827 7.970 1.00 0.00 5 SER A CA 20
ATOM 16987 C C . SER A 1 5 ? 16.503 6.984 8.640 1.00 0.00 5 SER A C 20
ATOM 16988 O O . SER A 1 5 ? 16.409 7.099 9.861 1.00 0.00 5 SER A O 20
ATOM 16996 N N . SER A 1 6 ? 15.449 6.987 7.829 1.00 0.00 6 SER A N 20
ATOM 16997 C CA . SER A 1 6 ? 14.091 7.133 8.341 1.00 0.00 6 SER A CA 20
ATOM 16998 C C . SER A 1 6 ? 13.482 5.771 8.660 1.00 0.00 6 SER A C 20
ATOM 16999 O O . SER A 1 6 ? 12.864 5.585 9.707 1.00 0.00 6 SER A O 20
ATOM 17007 N N . GLY A 1 7 ? 13.661 4.821 7.747 1.00 0.00 7 GLY A N 20
ATOM 17008 C CA . GLY A 1 7 ? 13.123 3.488 7.948 1.00 0.00 7 GLY A CA 20
ATOM 17009 C C . GLY A 1 7 ? 12.389 2.968 6.728 1.00 0.00 7 GLY A C 20
ATOM 17010 O O . GLY A 1 7 ? 12.489 1.789 6.390 1.00 0.00 7 GLY A O 20
ATOM 17014 N N . VAL A 1 8 ? 11.648 3.850 6.065 1.00 0.00 8 VAL A N 20
ATOM 17015 C CA . VAL A 1 8 ? 10.893 3.474 4.875 1.00 0.00 8 VAL A CA 20
ATOM 17016 C C . VAL A 1 8 ? 11.652 3.842 3.605 1.00 0.00 8 VAL A C 20
ATOM 17017 O O . VAL A 1 8 ? 12.363 4.846 3.562 1.00 0.00 8 VAL A O 20
ATOM 17030 N N . ASP A 1 9 ? 11.495 3.023 2.571 1.00 0.00 9 ASP A N 20
ATOM 17031 C CA . ASP A 1 9 ? 12.163 3.262 1.297 1.00 0.00 9 ASP A CA 20
ATOM 17032 C C . ASP A 1 9 ? 11.372 4.249 0.445 1.00 0.00 9 ASP A C 20
ATOM 17033 O O . ASP A 1 9 ? 10.380 3.882 -0.186 1.00 0.00 9 ASP A O 20
ATOM 17042 N N . GLU A 1 10 ? 11.816 5.502 0.432 1.00 0.00 10 GLU A N 20
ATOM 17043 C CA . GLU A 1 10 ? 11.148 6.541 -0.342 1.00 0.00 10 GLU A CA 20
ATOM 17044 C C . GLU A 1 10 ? 10.843 6.055 -1.756 1.00 0.00 10 GLU A C 20
ATOM 17045 O O . GLU A 1 10 ? 9.696 6.090 -2.203 1.00 0.00 10 GLU A O 20
ATOM 17057 N N . LYS A 1 11 ? 11.878 5.603 -2.456 1.00 0.00 11 LYS A N 20
ATOM 17058 C CA . LYS A 1 11 ? 11.723 5.110 -3.819 1.00 0.00 11 LYS A CA 20
ATOM 17059 C C . LYS A 1 11 ? 10.565 4.121 -3.912 1.00 0.00 11 LYS A C 20
ATOM 17060 O O . LYS A 1 11 ? 9.765 4.174 -4.846 1.00 0.00 11 LYS A O 20
ATOM 17079 N N . ALA A 1 12 ? 10.480 3.223 -2.937 1.00 0.00 12 ALA A N 20
ATOM 17080 C CA . ALA A 1 12 ? 9.418 2.225 -2.907 1.00 0.00 12 ALA A CA 20
ATOM 17081 C C . ALA A 1 12 ? 8.095 2.845 -2.470 1.00 0.00 12 ALA A C 20
ATOM 17082 O O . ALA A 1 12 ? 7.021 2.346 -2.809 1.00 0.00 12 ALA A O 20
ATOM 17089 N N . LEU A 1 13 ? 8.178 3.936 -1.716 1.00 0.00 13 LEU A N 20
ATOM 17090 C CA . LEU A 1 13 ? 6.987 4.624 -1.232 1.00 0.00 13 LEU A CA 20
ATOM 17091 C C . LEU A 1 13 ? 6.289 5.369 -2.366 1.00 0.00 13 LEU A C 20
ATOM 17092 O O . LEU A 1 13 ? 5.175 5.022 -2.758 1.00 0.00 13 LEU A O 20
ATOM 17108 N N . LYS A 1 14 ? 6.954 6.393 -2.892 1.00 0.00 14 LYS A N 20
ATOM 17109 C CA . LYS A 1 14 ? 6.401 7.185 -3.984 1.00 0.00 14 LYS A CA 20
ATOM 17110 C C . LYS A 1 14 ? 5.788 6.285 -5.052 1.00 0.00 14 LYS A C 20
ATOM 17111 O O . LYS A 1 14 ? 4.694 6.552 -5.550 1.00 0.00 14 LYS A O 20
ATOM 17130 N N . HIS A 1 15 ? 6.500 5.218 -5.401 1.00 0.00 15 HIS A N 20
ATOM 17131 C CA . HIS A 1 15 ? 6.025 4.278 -6.409 1.00 0.00 15 HIS A CA 20
ATOM 17132 C C . HIS A 1 15 ? 4.606 3.814 -6.095 1.00 0.00 15 HIS A C 20
ATOM 17133 O O . HIS A 1 15 ? 3.793 3.616 -6.998 1.00 0.00 15 HIS A O 20
ATOM 17148 N N . ILE A 1 16 ? 4.316 3.643 -4.809 1.00 0.00 16 ILE A N 20
ATOM 17149 C CA . ILE A 1 16 ? 2.996 3.204 -4.376 1.00 0.00 16 ILE A CA 20
ATOM 17150 C C . ILE A 1 16 ? 2.008 4.366 -4.357 1.00 0.00 16 ILE A C 20
ATOM 17151 O O . ILE A 1 16 ? 0.968 4.323 -5.015 1.00 0.00 16 ILE A O 20
ATOM 17167 N N . THR A 1 17 ? 2.342 5.406 -3.599 1.00 0.00 17 THR A N 20
ATOM 17168 C CA . THR A 1 17 ? 1.486 6.581 -3.494 1.00 0.00 17 THR A CA 20
ATOM 17169 C C . THR A 1 17 ? 0.889 6.949 -4.847 1.00 0.00 17 THR A C 20
ATOM 17170 O O . THR A 1 17 ? -0.223 7.470 -4.923 1.00 0.00 17 THR A O 20
ATOM 17181 N N . GLU A 1 18 ? 1.634 6.673 -5.912 1.00 0.00 18 GLU A N 20
ATOM 17182 C CA . GLU A 1 18 ? 1.177 6.976 -7.263 1.00 0.00 18 GLU A CA 20
ATOM 17183 C C . GLU A 1 18 ? -0.186 6.344 -7.531 1.00 0.00 18 GLU A C 20
ATOM 17184 O O . GLU A 1 18 ? -1.084 6.987 -8.073 1.00 0.00 18 GLU A O 20
ATOM 17196 N N . MET A 1 19 ? -0.331 5.080 -7.147 1.00 0.00 19 MET A N 20
ATOM 17197 C CA . MET A 1 19 ? -1.584 4.360 -7.345 1.00 0.00 19 MET A CA 20
ATOM 17198 C C . MET A 1 19 ? -2.736 5.071 -6.641 1.00 0.00 19 MET A C 20
ATOM 17199 O O . MET A 1 19 ? -3.888 4.970 -7.059 1.00 0.00 19 MET A O 20
ATOM 17213 N N . GLY A 1 20 ? -2.415 5.789 -5.569 1.00 0.00 20 GLY A N 20
ATOM 17214 C CA . GLY A 1 20 ? -3.435 6.505 -4.824 1.00 0.00 20 GLY A CA 20
ATOM 17215 C C . GLY A 1 20 ? -3.514 6.062 -3.377 1.00 0.00 20 GLY A C 20
ATOM 17216 O O . GLY A 1 20 ? -4.604 5.870 -2.837 1.00 0.00 20 GLY A O 20
ATOM 17220 N N . PHE A 1 21 ? -2.356 5.899 -2.746 1.00 0.00 21 PHE A N 20
ATOM 17221 C CA . PHE A 1 21 ? -2.298 5.473 -1.352 1.00 0.00 21 PHE A CA 20
ATOM 17222 C C . PHE A 1 21 ? -1.787 6.600 -0.460 1.00 0.00 21 PHE A C 20
ATOM 17223 O O . PHE A 1 21 ? -0.915 7.374 -0.856 1.00 0.00 21 PHE A O 20
ATOM 17240 N N . SER A 1 22 ? -2.337 6.687 0.747 1.00 0.00 22 SER A N 20
ATOM 17241 C CA . SER A 1 22 ? -1.942 7.722 1.695 1.00 0.00 22 SER A CA 20
ATOM 17242 C C . SER A 1 22 ? -0.466 7.590 2.059 1.00 0.00 22 SER A C 20
ATOM 17243 O O . SER A 1 22 ? 0.006 6.508 2.408 1.00 0.00 22 SER A O 20
ATOM 17251 N N . LYS A 1 23 ? 0.260 8.700 1.973 1.00 0.00 23 LYS A N 20
ATOM 17252 C CA . LYS A 1 23 ? 1.682 8.712 2.293 1.00 0.00 23 LYS A CA 20
ATOM 17253 C C . LYS A 1 23 ? 1.933 8.124 3.678 1.00 0.00 23 LYS A C 20
ATOM 17254 O O . LYS A 1 23 ? 2.913 7.412 3.891 1.00 0.00 23 LYS A O 20
ATOM 17273 N N . GLU A 1 24 ? 1.040 8.427 4.615 1.00 0.00 24 GLU A N 20
ATOM 17274 C CA . GLU A 1 24 ? 1.166 7.927 5.979 1.00 0.00 24 GLU A CA 20
ATOM 17275 C C . GLU A 1 24 ? 0.962 6.415 6.026 1.00 0.00 24 GLU A C 20
ATOM 17276 O O . GLU A 1 24 ? 1.639 5.710 6.773 1.00 0.00 24 GLU A O 20
ATOM 17288 N N . ALA A 1 25 ? 0.024 5.925 5.221 1.00 0.00 25 ALA A N 20
ATOM 17289 C CA . ALA A 1 25 ? -0.268 4.498 5.169 1.00 0.00 25 ALA A CA 20
ATOM 17290 C C . ALA A 1 25 ? 0.862 3.731 4.491 1.00 0.00 25 ALA A C 20
ATOM 17291 O O . ALA A 1 25 ? 1.334 2.719 5.007 1.00 0.00 25 ALA A O 20
ATOM 17298 N N . SER A 1 26 ? 1.290 4.219 3.331 1.00 0.00 26 SER A N 20
ATOM 17299 C CA . SER A 1 26 ? 2.361 3.576 2.580 1.00 0.00 26 SER A CA 20
ATOM 17300 C C . SER A 1 26 ? 3.685 3.669 3.334 1.00 0.00 26 SER A C 20
ATOM 17301 O O . SER A 1 26 ? 4.406 2.681 3.467 1.00 0.00 26 SER A O 20
ATOM 17309 N N . ARG A 1 27 ? 3.996 4.864 3.825 1.00 0.00 27 ARG A N 20
ATOM 17310 C CA . ARG A 1 27 ? 5.232 5.088 4.564 1.00 0.00 27 ARG A CA 20
ATOM 17311 C C . ARG A 1 27 ? 5.401 4.048 5.668 1.00 0.00 27 ARG A C 20
ATOM 17312 O O . ARG A 1 27 ? 6.426 3.371 5.743 1.00 0.00 27 ARG A O 20
ATOM 17333 N N . GLN A 1 28 ? 4.390 3.929 6.522 1.00 0.00 28 GLN A N 20
ATOM 17334 C CA . GLN A 1 28 ? 4.428 2.973 7.622 1.00 0.00 28 GLN A CA 20
ATOM 17335 C C . GLN A 1 28 ? 4.424 1.540 7.098 1.00 0.00 28 GLN A C 20
ATOM 17336 O O . GLN A 1 28 ? 5.309 0.749 7.421 1.00 0.00 28 GLN A O 20
ATOM 17350 N N . ALA A 1 29 ? 3.422 1.214 6.289 1.00 0.00 29 ALA A N 20
ATOM 17351 C CA . ALA A 1 29 ? 3.304 -0.123 5.720 1.00 0.00 29 ALA A CA 20
ATOM 17352 C C . ALA A 1 29 ? 4.667 -0.664 5.302 1.00 0.00 29 ALA A C 20
ATOM 17353 O O . ALA A 1 29 ? 5.094 -1.723 5.764 1.00 0.00 29 ALA A O 20
ATOM 17360 N N . LEU A 1 30 ? 5.345 0.069 4.426 1.00 0.00 30 LEU A N 20
ATOM 17361 C CA . LEU A 1 30 ? 6.661 -0.338 3.945 1.00 0.00 30 LEU A CA 20
ATOM 17362 C C . LEU A 1 30 ? 7.564 -0.742 5.106 1.00 0.00 30 LEU A C 20
ATOM 17363 O O . LEU A 1 30 ? 8.150 -1.824 5.102 1.00 0.00 30 LEU A O 20
ATOM 17379 N N . MET A 1 31 ? 7.670 0.135 6.099 1.00 0.00 31 MET A N 20
ATOM 17380 C CA . MET A 1 31 ? 8.499 -0.132 7.268 1.00 0.00 31 MET A CA 20
ATOM 17381 C C . MET A 1 31 ? 8.066 -1.421 7.960 1.00 0.00 31 MET A C 20
ATOM 17382 O O . MET A 1 31 ? 8.894 -2.162 8.489 1.00 0.00 31 MET A O 20
ATOM 17396 N N . ASP A 1 32 ? 6.763 -1.681 7.952 1.00 0.00 32 ASP A N 20
ATOM 17397 C CA . ASP A 1 32 ? 6.219 -2.881 8.578 1.00 0.00 32 ASP A CA 20
ATOM 17398 C C . ASP A 1 32 ? 6.635 -4.131 7.809 1.00 0.00 32 ASP A C 20
ATOM 17399 O O . ASP A 1 32 ? 7.025 -5.135 8.402 1.00 0.00 32 ASP A O 20
ATOM 17408 N N . ASN A 1 33 ? 6.546 -4.061 6.484 1.00 0.00 33 ASN A N 20
ATOM 17409 C CA . ASN A 1 33 ? 6.911 -5.188 5.633 1.00 0.00 33 ASN A CA 20
ATOM 17410 C C . ASN A 1 33 ? 8.420 -5.234 5.409 1.00 0.00 33 ASN A C 20
ATOM 17411 O O . ASN A 1 33 ? 8.956 -6.230 4.924 1.00 0.00 33 ASN A O 20
ATOM 17422 N N . GLY A 1 34 ? 9.099 -4.149 5.767 1.00 0.00 34 GLY A N 20
ATOM 17423 C CA . GLY A 1 34 ? 10.539 -4.086 5.597 1.00 0.00 34 GLY A CA 20
ATOM 17424 C C . GLY A 1 34 ? 10.940 -3.555 4.235 1.00 0.00 34 GLY A C 20
ATOM 17425 O O . GLY A 1 34 ? 11.629 -4.235 3.475 1.00 0.00 34 GLY A O 20
ATOM 17429 N N . ASN A 1 35 ? 10.507 -2.338 3.925 1.00 0.00 35 ASN A N 20
ATOM 17430 C CA . ASN A 1 35 ? 10.823 -1.718 2.643 1.00 0.00 35 ASN A CA 20
ATOM 17431 C C . ASN A 1 35 ? 10.404 -2.618 1.485 1.00 0.00 35 ASN A C 20
ATOM 17432 O O . ASN A 1 35 ? 11.091 -2.697 0.467 1.00 0.00 35 ASN A O 20
ATOM 17443 N N . ASN A 1 36 ? 9.272 -3.294 1.648 1.00 0.00 36 ASN A N 20
ATOM 17444 C CA . ASN A 1 36 ? 8.760 -4.189 0.616 1.00 0.00 36 ASN A CA 20
ATOM 17445 C C . ASN A 1 36 ? 7.878 -3.432 -0.372 1.00 0.00 36 ASN A C 20
ATOM 17446 O O . ASN A 1 36 ? 6.717 -3.138 -0.084 1.00 0.00 36 ASN A O 20
ATOM 17457 N N . LEU A 1 37 ? 8.435 -3.121 -1.536 1.00 0.00 37 LEU A N 20
ATOM 17458 C CA . LEU A 1 37 ? 7.699 -2.399 -2.568 1.00 0.00 37 LEU A CA 20
ATOM 17459 C C . LEU A 1 37 ? 6.351 -3.059 -2.838 1.00 0.00 37 LEU A C 20
ATOM 17460 O O . LEU A 1 37 ? 5.305 -2.417 -2.743 1.00 0.00 37 LEU A O 20
ATOM 17476 N N . GLU A 1 38 ? 6.383 -4.345 -3.173 1.00 0.00 38 GLU A N 20
ATOM 17477 C CA . GLU A 1 38 ? 5.163 -5.091 -3.455 1.00 0.00 38 GLU A CA 20
ATOM 17478 C C . GLU A 1 38 ? 4.366 -5.334 -2.176 1.00 0.00 38 GLU A C 20
ATOM 17479 O O . GLU A 1 38 ? 3.278 -4.788 -1.997 1.00 0.00 38 GLU A O 20
ATOM 17491 N N . ALA A 1 39 ? 4.916 -6.157 -1.290 1.00 0.00 39 ALA A N 20
ATOM 17492 C CA . ALA A 1 39 ? 4.259 -6.471 -0.028 1.00 0.00 39 ALA A CA 20
ATOM 17493 C C . ALA A 1 39 ? 3.532 -5.253 0.531 1.00 0.00 39 ALA A C 20
ATOM 17494 O O . ALA A 1 39 ? 2.433 -5.368 1.072 1.00 0.00 39 ALA A O 20
ATOM 17501 N N . ALA A 1 40 ? 4.153 -4.086 0.396 1.00 0.00 40 ALA A N 20
ATOM 17502 C CA . ALA A 1 40 ? 3.564 -2.846 0.886 1.00 0.00 40 ALA A CA 20
ATOM 17503 C C . ALA A 1 40 ? 2.102 -2.731 0.470 1.00 0.00 40 ALA A C 20
ATOM 17504 O O . ALA A 1 40 ? 1.205 -2.698 1.314 1.00 0.00 40 ALA A O 20
ATOM 17511 N N . LEU A 1 41 ? 1.867 -2.668 -0.836 1.00 0.00 41 LEU A N 20
ATOM 17512 C CA . LEU A 1 41 ? 0.512 -2.555 -1.366 1.00 0.00 41 LEU A CA 20
ATOM 17513 C C . LEU A 1 41 ? -0.387 -3.649 -0.798 1.00 0.00 41 LEU A C 20
ATOM 17514 O O . LEU A 1 41 ? -1.422 -3.365 -0.197 1.00 0.00 41 LEU A O 20
ATOM 17530 N N . ASN A 1 42 ? 0.017 -4.900 -0.993 1.00 0.00 42 ASN A N 20
ATOM 17531 C CA . ASN A 1 42 ? -0.751 -6.037 -0.498 1.00 0.00 42 ASN A CA 20
ATOM 17532 C C . ASN A 1 42 ? -1.428 -5.701 0.827 1.00 0.00 42 ASN A C 20
ATOM 17533 O O . ASN A 1 42 ? -2.656 -5.670 0.919 1.00 0.00 42 ASN A O 20
ATOM 17544 N N . VAL A 1 43 ? -0.620 -5.449 1.851 1.00 0.00 43 VAL A N 20
ATOM 17545 C CA . VAL A 1 43 ? -1.140 -5.113 3.171 1.00 0.00 43 VAL A CA 20
ATOM 17546 C C . VAL A 1 43 ? -2.240 -4.062 3.078 1.00 0.00 43 VAL A C 20
ATOM 17547 O O . VAL A 1 43 ? -3.332 -4.239 3.619 1.00 0.00 43 VAL A O 20
ATOM 17560 N N . LEU A 1 44 ? -1.945 -2.966 2.386 1.00 0.00 44 LEU A N 20
ATOM 17561 C CA . LEU A 1 44 ? -2.910 -1.884 2.220 1.00 0.00 44 LEU A CA 20
ATOM 17562 C C . LEU A 1 44 ? -4.163 -2.377 1.505 1.00 0.00 44 LEU A C 20
ATOM 17563 O O . LEU A 1 44 ? -5.269 -1.903 1.769 1.00 0.00 44 LEU A O 20
ATOM 17579 N N . LEU A 1 45 ? -3.984 -3.332 0.599 1.00 0.00 45 LEU A N 20
ATOM 17580 C CA . LEU A 1 45 ? -5.102 -3.892 -0.153 1.00 0.00 45 LEU A CA 20
ATOM 17581 C C . LEU A 1 45 ? -5.979 -4.762 0.741 1.00 0.00 45 LEU A C 20
ATOM 17582 O O . LEU A 1 45 ? -7.169 -4.494 0.911 1.00 0.00 45 LEU A O 20
ATOM 17598 N N . THR A 1 46 ? -5.384 -5.804 1.313 1.00 0.00 46 THR A N 20
ATOM 17599 C CA . THR A 1 46 ? -6.110 -6.712 2.191 1.00 0.00 46 THR A CA 20
ATOM 17600 C C . THR A 1 46 ? -6.778 -5.956 3.334 1.00 0.00 46 THR A C 20
ATOM 17601 O O . THR A 1 46 ? -7.890 -6.288 3.745 1.00 0.00 46 THR A O 20
ATOM 17612 N N . SER A 1 47 ? -6.093 -4.937 3.843 1.00 0.00 47 SER A N 20
ATOM 17613 C CA . SER A 1 47 ? -6.619 -4.135 4.941 1.00 0.00 47 SER A CA 20
ATOM 17614 C C . SER A 1 47 ? -7.446 -2.967 4.413 1.00 0.00 47 SER A C 20
ATOM 17615 O O . SER A 1 47 ? -7.462 -1.887 5.002 1.00 0.00 47 SER A O 20
ATOM 17623 N N . ASN A 1 48 ? -8.133 -3.193 3.298 1.00 0.00 48 ASN A N 20
ATOM 17624 C CA . ASN A 1 48 ? -8.963 -2.159 2.689 1.00 0.00 48 ASN A CA 20
ATOM 17625 C C . ASN A 1 48 ? -10.212 -2.767 2.057 1.00 0.00 48 ASN A C 20
ATOM 17626 O O . ASN A 1 48 ? -10.127 -3.711 1.271 1.00 0.00 48 ASN A O 20
ATOM 17637 N N . LYS A 1 49 ? -11.371 -2.218 2.405 1.00 0.00 49 LYS A N 20
ATOM 17638 C CA . LYS A 1 49 ? -12.638 -2.703 1.872 1.00 0.00 49 LYS A CA 20
ATOM 17639 C C . LYS A 1 49 ? -12.828 -2.255 0.427 1.00 0.00 49 LYS A C 20
ATOM 17640 O O . LYS A 1 49 ? -12.334 -1.201 0.025 1.00 0.00 49 LYS A O 20
ATOM 17659 N N . GLN A 1 50 ? -13.546 -3.060 -0.349 1.00 0.00 50 GLN A N 20
ATOM 17660 C CA . GLN A 1 50 ? -13.800 -2.745 -1.750 1.00 0.00 50 GLN A CA 20
ATOM 17661 C C . GLN A 1 50 ? -15.284 -2.878 -2.077 1.00 0.00 50 GLN A C 20
ATOM 17662 O O . GLN A 1 50 ? -15.943 -3.826 -1.647 1.00 0.00 50 GLN A O 20
ATOM 17676 N N . LYS A 1 51 ? -15.805 -1.923 -2.840 1.00 0.00 51 LYS A N 20
ATOM 17677 C CA . LYS A 1 51 ? -17.210 -1.934 -3.226 1.00 0.00 51 LYS A CA 20
ATOM 17678 C C . LYS A 1 51 ? -17.458 -2.933 -4.352 1.00 0.00 51 LYS A C 20
ATOM 17679 O O . LYS A 1 51 ? -16.667 -3.059 -5.288 1.00 0.00 51 LYS A O 20
ATOM 17698 N N . PRO A 1 52 ? -18.582 -3.660 -4.263 1.00 0.00 52 PRO A N 20
ATOM 17699 C CA . PRO A 1 52 ? -18.960 -4.659 -5.267 1.00 0.00 52 PRO A CA 20
ATOM 17700 C C . PRO A 1 52 ? -19.359 -4.024 -6.595 1.00 0.00 52 PRO A C 20
ATOM 17701 O O . PRO A 1 52 ? -19.903 -2.920 -6.628 1.00 0.00 52 PRO A O 20
ATOM 17712 N N . VAL A 1 53 ? -19.086 -4.729 -7.688 1.00 0.00 53 VAL A N 20
ATOM 17713 C CA . VAL A 1 53 ? -19.419 -4.235 -9.019 1.00 0.00 53 VAL A CA 20
ATOM 17714 C C . VAL A 1 53 ? -20.601 -4.996 -9.608 1.00 0.00 53 VAL A C 20
ATOM 17715 O O . VAL A 1 53 ? -20.468 -6.150 -10.015 1.00 0.00 53 VAL A O 20
ATOM 17728 N N . MET A 1 54 ? -21.756 -4.341 -9.652 1.00 0.00 54 MET A N 20
ATOM 17729 C CA . MET A 1 54 ? -22.963 -4.956 -10.194 1.00 0.00 54 MET A CA 20
ATOM 17730 C C . MET A 1 54 ? -22.969 -4.891 -11.718 1.00 0.00 54 MET A C 20
ATOM 17731 O O . MET A 1 54 ? -23.988 -4.576 -12.331 1.00 0.00 54 MET A O 20
ATOM 17745 N N . GLY A 1 55 ? -21.824 -5.190 -12.324 1.00 0.00 55 GLY A N 20
ATOM 17746 C CA . GLY A 1 55 ? -21.719 -5.158 -13.771 1.00 0.00 55 GLY A CA 20
ATOM 17747 C C . GLY A 1 55 ? -21.452 -6.528 -14.363 1.00 0.00 55 GLY A C 20
ATOM 17748 O O . GLY A 1 55 ? -21.677 -7.557 -13.727 1.00 0.00 55 GLY A O 20
ATOM 17752 N N . PRO A 1 56 ? -20.962 -6.551 -15.611 1.00 0.00 56 PRO A N 20
ATOM 17753 C CA . PRO A 1 56 ? -20.654 -7.799 -16.317 1.00 0.00 56 PRO A CA 20
ATOM 17754 C C . PRO A 1 56 ? -19.447 -8.517 -15.725 1.00 0.00 56 PRO A C 20
ATOM 17755 O O . PRO A 1 56 ? -18.523 -7.898 -15.196 1.00 0.00 56 PRO A O 20
ATOM 17766 N N . PRO A 1 57 ? -19.451 -9.856 -15.814 1.00 0.00 57 PRO A N 20
ATOM 17767 C CA . PRO A 1 57 ? -18.363 -10.688 -15.293 1.00 0.00 57 PRO A CA 20
ATOM 17768 C C . PRO A 1 57 ? -17.080 -10.540 -16.105 1.00 0.00 57 PRO A C 20
ATOM 17769 O O . PRO A 1 57 ? -17.103 -10.052 -17.235 1.00 0.00 57 PRO A O 20
ATOM 17780 N N . SER A 1 58 ? -15.964 -10.965 -15.522 1.00 0.00 58 SER A N 20
ATOM 17781 C CA . SER A 1 58 ? -14.671 -10.877 -16.191 1.00 0.00 58 SER A CA 20
ATOM 17782 C C . SER A 1 58 ? -14.542 -11.949 -17.268 1.00 0.00 58 SER A C 20
ATOM 17783 O O . SER A 1 58 ? -14.425 -13.136 -16.967 1.00 0.00 58 SER A O 20
ATOM 17791 N N . GLY A 1 59 ? -14.566 -11.521 -18.527 1.00 0.00 59 GLY A N 20
ATOM 17792 C CA . GLY A 1 59 ? -14.451 -12.456 -19.631 1.00 0.00 59 GLY A CA 20
ATOM 17793 C C . GLY A 1 59 ? -15.792 -12.776 -20.261 1.00 0.00 59 GLY A C 20
ATOM 17794 O O . GLY A 1 59 ? -16.427 -13.782 -19.944 1.00 0.00 59 GLY A O 20
ATOM 17798 N N . PRO A 1 60 ? -16.242 -11.905 -21.176 1.00 0.00 60 PRO A N 20
ATOM 17799 C CA . PRO A 1 60 ? -17.521 -12.079 -21.871 1.00 0.00 60 PRO A CA 20
ATOM 17800 C C . PRO A 1 60 ? -17.495 -13.246 -22.852 1.00 0.00 60 PRO A C 20
ATOM 17801 O O . PRO A 1 60 ? -18.541 -13.763 -23.244 1.00 0.00 60 PRO A O 20
ATOM 17812 N N . SER A 1 61 ? -16.293 -13.657 -23.244 1.00 0.00 61 SER A N 20
ATOM 17813 C CA . SER A 1 61 ? -16.131 -14.761 -24.182 1.00 0.00 61 SER A CA 20
ATOM 17814 C C . SER A 1 61 ? -15.898 -16.074 -23.440 1.00 0.00 61 SER A C 20
ATOM 17815 O O . SER A 1 61 ? -15.220 -16.107 -22.413 1.00 0.00 61 SER A O 20
ATOM 17823 N N . SER A 1 62 ? -16.465 -17.154 -23.968 1.00 0.00 62 SER A N 20
ATOM 17824 C CA . SER A 1 62 ? -16.323 -18.469 -23.355 1.00 0.00 62 SER A CA 20
ATOM 17825 C C . SER A 1 62 ? -14.928 -18.645 -22.763 1.00 0.00 62 SER A C 20
ATOM 17826 O O . SER A 1 62 ? -13.925 -18.345 -23.409 1.00 0.00 62 SER A O 20
ATOM 17834 N N . GLY A 1 63 ? -14.874 -19.133 -21.527 1.00 0.00 63 GLY A N 20
ATOM 17835 C CA . GLY A 1 63 ? -13.598 -19.341 -20.867 1.00 0.00 63 GLY A CA 20
ATOM 17836 C C . GLY A 1 63 ? -13.140 -20.784 -20.932 1.00 0.00 63 GLY A C 20
ATOM 17837 O O . GLY A 1 63 ? -12.262 -21.128 -21.723 1.00 0.00 63 GLY A O 20
#

Sequence (63 aa):
GSSGSSGVDEKALKHITEMGFSKEASRQALMDNGNNLEAALNVLLTSNKQKPVMGPPSGPSSGGSSGSSGVDEKALKHITEMGFSKEASRQALMDNGNNLEAALNVLLTSNKQKPVMGPPSGPSSGGSSGSSGVDEKALKHITEMGFSKEASRQALMDNGNNLEAALNVLLTSNKQKPVMGPPSGPSSGGSSGSSGVDEKALKHITEMGFSKEASRQALMDNGNNLEAALNVLLTSNKQKPVMGPPSGPSSGGSSGSSGVDEKALKHITEMGFSKEASRQALMDNGNNLEAALNVLLTSNKQKPVMGPPSGPSSGGSSGSSGVDEKALKHITEMGFSKEASRQALMDNGNNLEAALNVLLTSNKQKPVMGPPSGPSSGGSSGSSGVDEKALKHITEMGFSKEASRQALMDNGNNLEAALNVLLTSNKQKPVMGPPSGPSSGGSSGSSGVDEKALKHITEMGFSKEASRQALMDNGNNLEAALNVLLTSNKQKPVMGPPSGPSSGGSSGSSGVDEKALKHITEMGFSKEASRQALMDNGNNLEAALNVLLTSNKQKPVMGPPSGPSSGGSSGSSGVDEKALKHITEMGFSKEASRQALMDNGNNLEAALNVLLTSNKQKPVMGPPSGPSSGGSSGSSGVDEKALKHITEMGFSKEASRQALMDNGNNLEAALNVLLTSNKQKPVMGPPSGPSSGGSSGSSGVDEKALKHITEMGFSKEASRQALMDNGNNLEAALNVLLTSNKQKPVMGPPSGPSSGGSSGSSGVDEKALKHITEMGFSKEASRQALMDNGNNLEAALNVLLTSNKQKPVMGPPSGPSSGGSSGSSGVDEKALKHITEMGFSKEASRQALMDNGNNLEAALNVLLTSNKQKPVMGPPSGPSSGGSSGSSGVDEKALKHITEMGFSKEASRQALMDNGNNLEAALNVLLTSNKQKPVMGPPSGPSSGGSSGSSGVDEKALKHITEMGFSKEASRQALMDNGNNLEAALNVLLTSNKQKPVMGPPSGPSSGGSSGSSGVDEKALKHITEMGFSKEASRQALMDNGNNLEAALNVLLTSNKQKPVMGPPSGPSSGGSSGSSGVDEKALKHITEMGFSKEASRQALMDNGNNLEAALNVLLTSNKQKPVMGPPSGPSSGGSSGSSGVDEKALKHITEMGFSKEASRQALMDNGNNLEAALNVLLTSNKQKPVMGPPSGPSSGGSSGSSGVDEKALKHITEMGFSKEASRQALMDNGNNLEAALNVLLTSNKQKPVMGPPSGPSSG

InterPro domains:
  IPR002999 Tudor domain [PF00567] (554-611)
  IPR002999 Tudor domain [PS50304] (555-615)
  IPR002999 Tudor domain [SM00333] (554-613)
  IPR009060 UBA-like superfamily [SSF46934] (190-244)
  IPR013894 RecQ mediated genome instability protein 1, OB-fold domain [PF08585] (1-72)
  IPR015940 Ubiquitin-associated domain [PF22562] (195-232)
  IPR015940 Ubiquitin-associated domain [PS50030] (193-233)
  IPR015940 Ubiquitin-associated domain [SM00165] (195-232)
  IPR041915 Tudor domain-containing protein 3, UBA domain [cd14282] (194-232)
  IPR042470 RecQ mediated genome instability protein, N-terminal OB-fold domain superfamily [G3DSA:2.40.50.770] (1-78)
  IPR047379 Tudor domain-containing protein 3, Tudor domain [cd20413] (556-608)

Organism: Homo sapiens (NCBI:txid9606)

Radius of gyration: 14.76 Å; Cα contacts (8 Å, |Δi|>4): 56; chains: 1; bounding box: 34×42×25 Å

Secondary structure (DSSP, 8-state):
--SS--SS-HHHHHHHHTTT--HHHHHHHHHHTTS-HHHHHHHHHHHSS-----SS---SS--

Solvent-accessible surface area: 5111 Å² total; per-residue (Å²): 117,95,121,78,68,51,50,16,61,89,178,5,4,130,101,0,34,129,98,65,30,64,116,139,36,0,96,98,6,0,62,109,34,51,73,69,77,138,24,0,34,76,58,16,72,113,97,79,178,111,167,126,139,179,59,116,141,112,51,145,95,122,116